Protein AF-0000000085279278 (afdb_homodimer)

Sequence (896 aa):
MSGCSVLARWGGAQLLAFLPQTCQWCPRLRLLPPGGHGPPLLTLLRHLYCGRRSYCITGSVQCDPLLLSPLLVQDRYCYCTMATFTDKDKYTPPADLPTKYAPDEVHRYMVDCMLAVGTPRPQATDLADVLVAADTRGHYSHGLNRLEMYVNDVKQKVCDGSAFPTIIKESVSTALVNGNNGLGPVVGNFCINLAIKKAKETGIGWVCARGSNHYGIAGWYAMKATKEGLMGMSFTNTSPLVAPTRAKKAALGTNPISLSAPAKNGDSFVLDMATCVVAVGKIEVERRKENPIPEGWALDKNGQPTTNATEGMEGALMPLGGTELYSGYKGYGLGMLVEVFCGIMSGGQYGPHIRRWMQTDREADLGQCFVAIDPSFFAPGFEDRMSDMMDYCRGMEPADPDKPVLAPGDPERFHVEKVKLEGGITYHINQITDSWKLAQVLGVQPMKMSGCSVLARWGGAQLLAFLPQTCQWCPRLRLLPPGGHGPPLLTLLRHLYCGRRSYCITGSVQCDPLLLSPLLVQDRYCYCTMATFTDKDKYTPPADLPTKYAPDEVHRYMVDCMLAVGTPRPQATDLADVLVAADTRGHYSHGLNRLEMYVNDVKQKVCDGSAFPTIIKESVSTALVNGNNGLGPVVGNFCINLAIKKAKETGIGWVCARGSNHYGIAGWYAMKATKEGLMGMSFTNTSPLVAPTRAKKAALGTNPISLSAPAKNGDSFVLDMATCVVAVGKIEVERRKENPIPEGWALDKNGQPTTNATEGMEGALMPLGGTELYSGYKGYGLGMLVEVFCGIMSGGQYGPHIRRWMQTDREADLGQCFVAIDPSFFAPGFEDRMSDMMDYCRGMEPADPDKPVLAPGDPERFHVEKVKLEGGITYHINQITDSWKLAQVLGVQPMK

Nearest PDB structures (foldseek):
  4h8a-assembly1_A  TM=9.515E-01  e=1.319E-35  Escherichia coli
  1z2i-assembly1_B  TM=9.511E-01  e=3.893E-34  Agrobacterium tumefaciens
  1xrh-assembly1_B  TM=9.395E-01  e=1.017E-34  Escherichia coli
  4fju-assembly1_B  TM=9.585E-01  e=7.206E-33  Escherichia coli str. K-12 substr. DH10B
  1wtj-assembly1_A  TM=9.157E-01  e=3.734E-28  Pseudomonas syringae pv. tomato

InterPro domains:
  IPR003767 Malate/L-lactate dehydrogenase-like [PF02615] (103-429)
  IPR003767 Malate/L-lactate dehydrogenase-like [PTHR11091] (103-448)
  IPR036111 Malate/L-sulfolactate/L-lactate dehydrogenase-like superfamily [SSF89733] (101-446)
  IPR043143 Malate/L-sulfolactate/L-lactate dehydrogenase-like, NADPH binding domain [G3DSA:3.30.1370.60] (165-407)
  IPR043144 Malate/L-sulfolactate/L-lactate dehydrogenase-like, alpha-helical domain [G3DSA:1.10.1530.10] (100-159)

Foldseek 3Di:
DDDDDDDDDDDDDDDDPDDDDDPDDPDDDDDDDPPDDDDDDDDDDPDDDDDDPPDPPDPDDCPPPDDPDPDDPPVQPPPCPVPPVPPLVVDDDDPDDAQWAFLVLQLVLQLQLQVLLPADNVLSNLQSVQQSLCLLLPNPVQHLVCSVVVSVCCNVPLAPNHFAKDWDDDDLAETFIERLRHEQSRVLQVFLVVQLNSCVVPFKHKYKYWNYDDRGFQQVSQVVLVVVQWKKKKWWWAAWFEDAAPGLATFTGLIWIWIWHAAPPRDIFIDIGGQFQDDLVVLVVCVVVQHFQDFQQAAANRRHTGRGSVRRNSGHGFGPLGHVVSPSNVSSVVRVVRQCSWCVVNVFDGTNRADHPSDSPHHRGMMMMMMIGNCVVDDPPPNVVVVVVQVVQQPDDDPDPVDTGHGHPVSSVVSSVVQVVVSGRGHDVVSLSVQVSSCVVSVHDRRD/DDDPDPDPCPDDDDDPPVDDDDDDDPDDDPDDDDDDDDDDDDDDDDDPPPDDDPDPPDPDDPPDPPDPDPDDPPVQPPPCPVVPVPPLVVDDDDPDDAQWAFLVLQLVLQLQLQVLLPADNVLSNLQSVQQSLCLLLPNPVQHLVCSVVVSVCCNVPLAPNHFAKDWDDDDLAETFIERLRYEQSRVLQVFLVVQLNSCVVPFKHKYKYWNYDDRGFQQVSQVVLVVVQWKKKKWWWAAWFECAAPGLATFTGLIWIWIWHAAPPRDIFIDIGGQFQDDLVVLVVCVVVQHFQDFQQAAANRNHTGRGSVRRNSGHGFGPLGHVVSPSNVSSVVRVVRQCSWCVVNVFDGTNRADHPSDSPHHRGMMMMMMIGNCVVDDPPPNVVVVVVQVVQQPDDDPDNVDTGHGHPVSSVVSSVVQVVVNGRGHDVVSLSSQCSSCVVSVHDRRD

Solvent-accessible surface area (backbone atoms only — not comparable to full-atom values): 47245 Å² total; per-residue (Å²): 142,93,95,83,97,81,96,82,84,87,87,92,83,94,77,89,78,82,83,84,80,80,86,75,88,76,79,78,90,92,84,86,90,84,83,70,87,79,93,94,82,98,90,81,90,81,88,86,87,87,73,89,80,78,82,75,82,65,85,76,83,77,76,77,85,71,87,74,72,88,69,83,78,70,79,70,77,64,80,63,72,69,71,59,86,52,80,39,76,80,54,80,72,74,90,81,67,77,45,62,33,37,64,68,45,53,34,50,36,47,27,47,53,30,42,65,58,65,20,45,64,72,48,21,44,40,42,22,53,49,21,49,48,25,42,42,37,63,39,48,82,39,7,77,73,40,46,64,59,56,46,47,34,32,65,71,61,49,26,38,46,70,44,66,58,43,78,77,37,74,51,73,30,29,30,22,32,38,13,59,33,8,46,11,32,48,36,47,53,54,38,36,53,50,6,40,57,19,6,76,72,38,31,36,8,43,23,23,26,11,26,23,42,83,48,65,56,49,42,61,51,3,42,56,27,22,76,71,65,16,28,9,28,19,35,33,39,45,37,42,42,20,20,45,55,47,27,26,51,48,32,30,23,54,18,33,49,17,42,15,34,46,26,53,94,84,42,52,45,34,36,65,39,57,25,29,33,57,59,71,67,60,45,49,55,32,37,75,68,69,36,72,42,62,76,36,41,18,15,18,75,67,30,41,76,32,38,45,27,65,45,26,70,66,33,12,31,21,16,22,19,26,49,71,91,41,32,5,53,54,16,30,40,47,27,48,49,25,31,47,54,2,4,36,38,30,58,26,35,42,38,70,69,21,49,51,78,89,54,71,89,53,65,50,24,26,5,23,26,21,34,17,34,31,56,81,56,42,27,77,62,40,32,58,47,44,38,49,54,43,50,50,47,43,65,43,61,34,45,45,84,89,42,71,20,67,44,54,39,45,71,32,51,52,31,38,52,48,26,61,75,68,58,23,48,76,52,58,64,68,60,47,48,50,48,42,28,50,18,60,67,59,70,43,74,51,77,112,129,92,81,88,87,75,86,70,84,77,76,84,88,75,85,70,79,69,80,83,86,80,94,85,71,92,77,72,90,74,81,86,87,93,90,87,86,85,88,85,96,87,87,80,96,81,75,94,76,89,71,90,76,76,83,70,82,59,90,77,85,76,80,79,84,73,86,73,73,87,66,85,77,69,77,69,77,63,80,63,71,68,71,60,85,51,79,39,76,81,54,78,73,74,91,81,68,75,43,63,34,37,64,68,44,53,32,49,35,47,27,48,56,30,40,63,58,65,20,44,63,71,49,20,44,41,42,22,53,48,21,48,49,25,41,42,35,63,39,48,82,39,7,77,73,40,48,64,58,56,46,48,33,32,66,70,60,48,26,37,46,69,44,66,59,43,78,76,37,72,53,74,31,29,30,22,32,38,14,61,34,9,47,12,32,48,36,48,53,54,38,34,53,49,7,40,57,19,6,77,72,37,31,35,8,45,24,24,25,11,25,23,42,82,50,65,56,48,41,60,52,4,42,57,27,22,75,72,64,15,28,9,28,19,36,33,41,45,36,43,42,19,19,44,53,48,27,26,50,48,30,29,21,54,17,33,50,16,43,15,33,44,27,53,94,84,41,54,44,34,36,66,38,58,26,28,33,57,58,69,66,61,45,49,53,32,37,75,67,68,37,72,41,62,77,34,39,17,16,19,74,68,31,40,75,30,39,46,29,65,44,25,69,65,32,12,32,22,16,22,19,26,49,68,91,41,32,5,53,56,16,30,41,47,28,48,50,26,30,46,54,3,5,36,39,31,57,26,36,41,37,71,70,21,48,52,77,90,54,70,89,53,64,51,26,27,6,22,27,20,34,16,34,33,55,80,58,42,27,78,63,38,32,58,45,44,37,49,54,44,50,51,48,44,65,43,61,33,44,45,85,91,41,70,19,67,44,54,40,44,72,32,52,53,32,38,52,48,27,61,76,70,61,23,48,77,51,58,64,67,60,47,48,51,48,42,27,49,18,60,66,60,71,43,75,52,79,116

pLDDT: mean 82.07, std 30.09, range [14.78, 98.94]

Structure (mmCIF, N/CA/C/O backbone):
data_AF-0000000085279278-model_v1
#
loop_
_entity.id
_entity.type
_entity.pdbx_description
1 polymer 'Malate dehydrogenase'
#
loop_
_atom_site.group_PDB
_atom_site.id
_atom_site.type_symbol
_atom_site.label_atom_id
_atom_site.label_alt_id
_atom_site.label_comp_id
_atom_site.label_asym_id
_atom_site.label_entity_id
_atom_site.label_seq_id
_atom_site.pdbx_PDB_ins_code
_atom_site.Cartn_x
_atom_site.Cartn_y
_atom_site.Cartn_z
_atom_site.occupancy
_atom_site.B_iso_or_equiv
_atom_site.auth_seq_id
_atom_site.auth_comp_id
_atom_site.auth_asym_id
_atom_site.auth_atom_id
_atom_site.pdbx_PDB_model_num
ATOM 1 N N . MET A 1 1 ? 38.156 -72.312 -36.312 1 15.22 1 MET A N 1
ATOM 2 C CA . MET A 1 1 ? 38.844 -71.25 -37.062 1 15.22 1 MET A CA 1
ATOM 3 C C . MET A 1 1 ? 37.875 -70.188 -37.531 1 15.22 1 MET A C 1
ATOM 5 O O . MET A 1 1 ? 36.656 -70.312 -37.375 1 15.22 1 MET A O 1
ATOM 9 N N . SER A 1 2 ? 37.656 -69.625 -38.906 1 15.3 2 SER A N 1
ATOM 10 C CA . SER A 1 2 ? 37.969 -68.312 -39.531 1 15.3 2 SER A CA 1
ATOM 11 C C . SER A 1 2 ? 36.719 -67.438 -39.594 1 15.3 2 SER A C 1
ATOM 13 O O . SER A 1 2 ? 36.688 -66.375 -38.906 1 15.3 2 SER A O 1
ATOM 15 N N . GLY A 1 3 ? 36.188 -66.812 -40.938 1 15.59 3 GLY A N 1
ATOM 16 C CA . GLY A 1 3 ? 36.125 -65.625 -41.75 1 15.59 3 GLY A CA 1
ATOM 17 C C . GLY A 1 3 ? 34.75 -64.938 -41.719 1 15.59 3 GLY A C 1
ATOM 18 O O . GLY A 1 3 ? 33.75 -65.625 -41.469 1 15.59 3 GLY A O 1
ATOM 19 N N . CYS A 1 4 ? 34.344 -63.344 -41.969 1 15.73 4 CYS A N 1
ATOM 20 C CA . CYS A 1 4 ? 33.812 -61.969 -41.969 1 15.73 4 CYS A CA 1
ATOM 21 C C . CYS A 1 4 ? 32.875 -61.781 -43.156 1 15.73 4 CYS A C 1
ATOM 23 O O . CYS A 1 4 ? 32.406 -60.656 -43.406 1 15.73 4 CYS A O 1
ATOM 25 N N . SER A 1 5 ? 32.5 -62.406 -44.156 1 14.78 5 SER A N 1
ATOM 26 C CA . SER A 1 5 ? 32.094 -61.812 -45.438 1 14.78 5 SER A CA 1
ATOM 27 C C . SER A 1 5 ? 30.734 -61.156 -45.312 1 14.78 5 SER A C 1
ATOM 29 O O . SER A 1 5 ? 29.781 -61.75 -44.812 1 14.78 5 SER A O 1
ATOM 31 N N . VAL A 1 6 ? 30.297 -59.5 -45.625 1 16.3 6 VAL A N 1
ATOM 32 C CA . VAL A 1 6 ? 29.734 -58.156 -45.719 1 16.3 6 VAL A CA 1
ATOM 33 C C . VAL A 1 6 ? 28.797 -58.062 -46.906 1 16.3 6 VAL A C 1
ATOM 35 O O . VAL A 1 6 ? 28.688 -57 -47.562 1 16.3 6 VAL A O 1
ATOM 38 N N . LEU A 1 7 ? 27.953 -58.875 -47.344 1 14.91 7 LEU A N 1
ATOM 39 C CA . LEU A 1 7 ? 27.375 -58.844 -48.688 1 14.91 7 LEU A CA 1
ATOM 40 C C . LEU A 1 7 ? 26.266 -57.781 -48.781 1 14.91 7 LEU A C 1
ATOM 42 O O . LEU A 1 7 ? 25.281 -57.875 -48.031 1 14.91 7 LEU A O 1
ATOM 46 N N . ALA A 1 8 ? 26.141 -56.406 -49.594 1 16.77 8 ALA A N 1
ATOM 47 C CA . ALA A 1 8 ? 25.812 -55.062 -50 1 16.77 8 ALA A CA 1
ATOM 48 C C . ALA A 1 8 ? 24.5 -55 -50.781 1 16.77 8 ALA A C 1
ATOM 50 O O . ALA A 1 8 ? 23.656 -54.125 -50.562 1 16.77 8 ALA A O 1
ATOM 51 N N . ARG A 1 9 ? 24.078 -55.531 -51.969 1 16.08 9 ARG A N 1
ATOM 52 C CA . ARG A 1 9 ? 23.969 -54.844 -53.25 1 16.08 9 ARG A CA 1
ATOM 53 C C . ARG A 1 9 ? 22.547 -54.375 -53.5 1 16.08 9 ARG A C 1
ATOM 55 O O . ARG A 1 9 ? 22.328 -53.188 -53.812 1 16.08 9 ARG A O 1
ATOM 62 N N . TRP A 1 10 ? 21.5 -54.969 -54.344 1 15.8 10 TRP A N 1
ATOM 63 C CA . TRP A 1 10 ? 21.219 -54.531 -55.719 1 15.8 10 TRP A CA 1
ATOM 64 C C . TRP A 1 10 ? 19.922 -53.75 -55.781 1 15.8 10 TRP A C 1
ATOM 66 O O . TRP A 1 10 ? 19.891 -52.625 -56.312 1 15.8 10 TRP A O 1
ATOM 76 N N . GLY A 1 11 ? 18.547 -54.188 -56.219 1 16.31 11 GLY A N 1
ATOM 77 C CA . GLY A 1 11 ? 18.016 -53.938 -57.562 1 16.31 11 GLY A CA 1
ATOM 78 C C . GLY A 1 11 ? 16.906 -52.906 -57.562 1 16.31 11 GLY A C 1
ATOM 79 O O . GLY A 1 11 ? 16.469 -52.438 -56.5 1 16.31 11 GLY A O 1
ATOM 80 N N . GLY A 1 12 ? 15.594 -53.125 -58.156 1 17.22 12 GLY A N 1
ATOM 81 C CA . GLY A 1 12 ? 14.914 -52.531 -59.312 1 17.22 12 GLY A CA 1
ATOM 82 C C . GLY A 1 12 ? 13.883 -51.5 -58.938 1 17.22 12 GLY A C 1
ATOM 83 O O . GLY A 1 12 ? 13.469 -51.406 -57.75 1 17.22 12 GLY A O 1
ATOM 84 N N . ALA A 1 13 ? 13.039 -50.719 -59.906 1 16.92 13 ALA A N 1
ATOM 85 C CA . ALA A 1 13 ? 12.711 -49.438 -60.531 1 16.92 13 ALA A CA 1
ATOM 86 C C . ALA A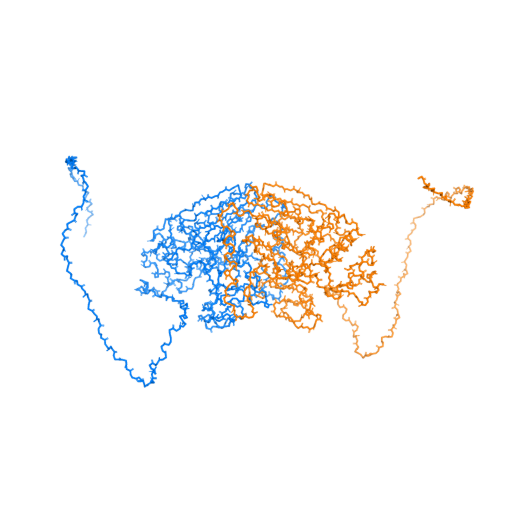 1 13 ? 11.281 -49 -60.219 1 16.92 13 ALA A C 1
ATOM 88 O O . ALA A 1 13 ? 11.031 -47.844 -59.875 1 16.92 13 ALA A O 1
ATOM 89 N N . GLN A 1 14 ? 10.039 -49.719 -60.406 1 17.38 14 GLN A N 1
ATOM 90 C CA . GLN A 1 14 ? 9.102 -49.188 -61.406 1 17.38 14 GLN A CA 1
ATOM 91 C C . GLN A 1 14 ? 8.133 -48.219 -60.75 1 17.38 14 GLN A C 1
ATOM 93 O O . GLN A 1 14 ? 7.52 -48.5 -59.719 1 17.38 14 GLN A O 1
ATOM 98 N N . LEU A 1 15 ? 7.898 -46.844 -61.219 1 17.5 15 LEU A N 1
ATOM 99 C CA . LEU A 1 15 ? 7.48 -45.469 -60.906 1 17.5 15 LEU A CA 1
ATOM 100 C C . LEU A 1 15 ? 5.98 -45.312 -61.125 1 17.5 15 LEU A C 1
ATOM 102 O O . LEU A 1 15 ? 5.406 -44.281 -60.75 1 17.5 15 LEU A O 1
ATOM 106 N N . LEU A 1 16 ? 5.051 -46.156 -61.688 1 17.95 16 LEU A N 1
ATOM 107 C CA . LEU A 1 16 ? 4.145 -45.5 -62.625 1 17.95 16 LEU A CA 1
ATOM 108 C C . LEU A 1 16 ? 3.098 -44.688 -61.906 1 17.95 16 LEU A C 1
ATOM 110 O O . LEU A 1 16 ? 2.514 -45.125 -60.906 1 17.95 16 LEU A O 1
ATOM 114 N N . ALA A 1 17 ? 2.744 -43.312 -62.312 1 19.08 17 ALA A N 1
ATOM 115 C CA . ALA A 1 17 ? 2.234 -41.969 -61.969 1 19.08 17 ALA A CA 1
ATOM 116 C C . ALA A 1 17 ? 0.721 -41.906 -62.156 1 19.08 17 ALA A C 1
ATOM 118 O O . ALA A 1 17 ? 0.114 -40.844 -61.969 1 19.08 17 ALA A O 1
ATOM 119 N N . PHE A 1 18 ? -0.085 -43 -62.281 1 18.69 18 PHE A N 1
ATOM 120 C CA . PHE A 1 18 ? -1.251 -42.812 -63.156 1 18.69 18 PHE A CA 1
ATOM 121 C C . PHE A 1 18 ? -2.213 -41.812 -62.531 1 18.69 18 PHE A C 1
ATOM 123 O O . PHE A 1 18 ? -2.332 -41.719 -61.312 1 18.69 18 PHE A O 1
ATOM 130 N N . LEU A 1 19 ? -2.916 -41.062 -63.406 1 18.25 19 LEU A N 1
ATOM 131 C CA . LEU A 1 19 ? -3.535 -39.75 -63.594 1 18.25 19 LEU A CA 1
ATOM 132 C C . LEU A 1 19 ? -4.773 -39.594 -62.719 1 18.25 19 LEU A C 1
ATOM 134 O O . LEU A 1 19 ? -5.324 -40.594 -62.25 1 18.25 19 LEU A O 1
ATOM 138 N N . PRO A 1 20 ? -5.582 -38.438 -63 1 19.28 20 PRO A N 1
ATOM 139 C CA . PRO A 1 20 ? -6.238 -37.219 -62.469 1 19.28 20 PRO A CA 1
ATOM 140 C C . PRO A 1 20 ? -7.758 -37.344 -62.438 1 19.28 20 PRO A C 1
ATOM 142 O O . PRO A 1 20 ? -8.453 -36.406 -62.062 1 19.28 20 PRO A O 1
ATOM 145 N N . GLN A 1 21 ? -8.336 -38.562 -62.688 1 17.38 21 GLN A N 1
ATOM 146 C CA . GLN A 1 21 ? -9.594 -38.562 -63.406 1 17.38 21 GLN A CA 1
ATOM 147 C C . GLN A 1 21 ? -10.672 -37.781 -62.656 1 17.38 21 GLN A C 1
ATOM 149 O O . GLN A 1 21 ? -10.625 -37.688 -61.438 1 17.38 21 GLN A O 1
ATOM 154 N N . THR A 1 22 ? -11.805 -37.438 -63.344 1 18.39 22 THR A N 1
ATOM 155 C CA . THR A 1 22 ? -12.859 -36.5 -63.719 1 18.39 22 THR A CA 1
ATOM 156 C C . THR A 1 22 ? -14.023 -36.594 -62.719 1 18.39 22 THR A C 1
ATOM 158 O O . THR A 1 22 ? -14.648 -37.656 -62.594 1 18.39 22 THR A O 1
ATOM 161 N N . CYS A 1 23 ? -13.898 -35.969 -61.5 1 17.86 23 CYS A N 1
ATOM 162 C CA . CYS A 1 23 ? -14.977 -35.875 -60.531 1 17.86 23 CYS A CA 1
ATOM 163 C C . CYS A 1 23 ? -16.25 -35.312 -61.156 1 17.86 23 CYS A C 1
ATOM 165 O O . CYS A 1 23 ? -16.234 -34.188 -61.656 1 17.86 23 CYS A O 1
ATOM 167 N N . GLN A 1 24 ? -17.031 -36.188 -61.75 1 17.11 24 GLN A N 1
ATOM 168 C CA . GLN A 1 24 ? -18.297 -36.125 -62.5 1 17.11 24 GLN A CA 1
ATOM 169 C C . GLN A 1 24 ? -19.219 -35.062 -61.906 1 17.11 24 GLN A C 1
ATOM 171 O O . GLN A 1 24 ? -19.078 -34.656 -60.75 1 17.11 24 GLN A O 1
ATOM 176 N N . TRP A 1 25 ? -20.328 -34.875 -62.531 1 18.11 25 TRP A N 1
ATOM 177 C CA . TRP A 1 25 ? -21.328 -33.906 -63.031 1 18.11 25 TRP A CA 1
ATOM 178 C C . TRP A 1 25 ? -22.219 -33.406 -61.906 1 18.11 25 TRP A C 1
ATOM 180 O O . TRP A 1 25 ? -22.672 -34.188 -61.062 1 18.11 25 TRP A O 1
ATOM 190 N N . CYS A 1 26 ? -22.156 -32 -61.562 1 17.66 26 CYS A N 1
ATOM 191 C CA . CYS A 1 26 ? -22.547 -30.875 -60.75 1 17.66 26 CYS A CA 1
ATOM 192 C C . CYS A 1 26 ? -24.047 -30.625 -60.844 1 17.66 26 CYS A C 1
ATOM 194 O O . CYS A 1 26 ? -24.547 -29.609 -60.375 1 17.66 26 CYS A O 1
ATOM 196 N N . PRO A 1 27 ? -24.766 -31.359 -61.75 1 18.34 27 PRO A N 1
ATOM 197 C CA . PRO A 1 27 ? -25.703 -30.391 -62.281 1 18.34 27 PRO A CA 1
ATOM 198 C C . PRO A 1 27 ? -26.531 -29.672 -61.219 1 18.34 27 PRO A C 1
ATOM 200 O O . PRO A 1 27 ? -26.484 -30.078 -60.031 1 18.34 27 PRO A O 1
ATOM 203 N N . ARG A 1 28 ? -27.891 -29.375 -61.5 1 19.12 28 ARG A N 1
ATOM 204 C CA . ARG A 1 28 ? -28.891 -28.328 -61.688 1 19.12 28 ARG A CA 1
ATOM 205 C C . ARG A 1 28 ? -29.828 -28.234 -60.5 1 19.12 28 ARG A C 1
ATOM 207 O O . ARG A 1 28 ? -30.656 -27.328 -60.406 1 19.12 28 ARG A O 1
ATOM 214 N N . LEU A 1 29 ? -30 -29.312 -59.625 1 17.81 29 LEU A N 1
ATOM 215 C CA . LEU A 1 29 ? -31.359 -29.328 -59.156 1 17.81 29 LEU A CA 1
ATOM 216 C C . LEU A 1 29 ? -31.688 -28.062 -58.375 1 17.81 29 LEU A C 1
ATOM 218 O O . LEU A 1 29 ? -30.875 -27.578 -57.594 1 17.81 29 LEU A O 1
ATOM 222 N N . ARG A 1 30 ? -33 -27.438 -58.656 1 19.5 30 ARG A N 1
ATOM 223 C CA . ARG A 1 30 ? -34.062 -26.453 -58.5 1 19.5 30 ARG A CA 1
ATOM 224 C C . ARG A 1 30 ? -34.438 -26.266 -57.031 1 19.5 30 ARG A C 1
ATOM 226 O O . ARG A 1 30 ? -34.219 -27.172 -56.219 1 19.5 30 ARG A O 1
ATOM 233 N N . LEU A 1 31 ? -35.344 -25.125 -56.5 1 21.8 31 LEU A N 1
ATOM 234 C CA . LEU A 1 31 ? -35.75 -23.891 -55.844 1 21.8 31 LEU A CA 1
ATOM 235 C C . LEU A 1 31 ? -36.812 -24.172 -54.75 1 21.8 31 LEU A C 1
ATOM 237 O O . LEU A 1 31 ? -36.719 -23.609 -53.656 1 21.8 31 LEU A O 1
ATOM 241 N N . LEU A 1 32 ? -38.188 -24.578 -55.031 1 23.88 32 LEU A N 1
ATOM 242 C CA . LEU A 1 32 ? -39.281 -23.844 -54.406 1 23.88 32 LEU A CA 1
ATOM 243 C C . LEU A 1 32 ? -39.406 -24.234 -52.938 1 23.88 32 LEU A C 1
ATOM 245 O O . LEU A 1 32 ? -38.938 -25.297 -52.531 1 23.88 32 LEU A O 1
ATOM 249 N N . PRO A 1 33 ? -40.562 -23.453 -52.156 1 25.31 33 PRO A N 1
ATOM 250 C CA . PRO A 1 33 ? -41 -23.203 -50.781 1 25.31 33 PRO A CA 1
ATOM 251 C C . PRO A 1 33 ? -41.562 -24.453 -50.094 1 25.31 33 PRO A C 1
ATOM 253 O O . PRO A 1 33 ? -42.469 -25.078 -50.625 1 25.31 33 PRO A O 1
ATOM 256 N N . PRO A 1 34 ? -40.875 -25.203 -49.375 1 20.88 34 PRO A N 1
ATOM 257 C CA . PRO A 1 34 ? -41.156 -26.453 -48.656 1 20.88 34 PRO A CA 1
ATOM 258 C C . PRO A 1 34 ? -42.188 -26.312 -47.562 1 20.88 34 PRO A C 1
ATOM 260 O O . PRO A 1 34 ? -41.906 -25.641 -46.531 1 20.88 34 PRO A O 1
ATOM 263 N N . GLY A 1 35 ? -43.469 -25.938 -47.656 1 24.36 35 GLY A N 1
ATOM 264 C CA . GLY A 1 35 ? -44.625 -26.047 -46.781 1 24.36 35 GLY A CA 1
ATOM 265 C C . GLY A 1 35 ? -44.656 -27.359 -46.031 1 24.36 35 GLY A C 1
ATOM 266 O O . GLY A 1 35 ? -45.406 -27.484 -45.031 1 24.36 35 GLY A O 1
ATOM 267 N N . GLY A 1 36 ? -44.562 -28.484 -46.688 1 18.44 36 GLY A N 1
ATOM 268 C CA . GLY A 1 36 ? -45.312 -29.734 -46.594 1 18.44 36 GLY A CA 1
ATOM 269 C C . GLY A 1 36 ? -44.875 -30.594 -45.438 1 18.44 36 GLY A C 1
ATOM 270 O O . GLY A 1 36 ? -45.312 -31.734 -45.312 1 18.44 36 GLY A O 1
ATOM 271 N N . HIS A 1 37 ? -43.812 -30.375 -44.781 1 18.89 37 HIS A N 1
ATOM 272 C CA . HIS A 1 37 ? -43.156 -31.641 -44.438 1 18.89 37 HIS A CA 1
ATOM 273 C C . HIS A 1 37 ? -44.031 -32.438 -43.469 1 18.89 37 HIS A C 1
ATOM 275 O O . HIS A 1 37 ? -44.719 -31.875 -42.625 1 18.89 37 HIS A O 1
ATOM 281 N N . GLY A 1 38 ? -43.906 -33.875 -43.531 1 18.45 38 GLY A N 1
ATOM 282 C CA . GLY A 1 38 ? -44.406 -35.25 -43.562 1 18.45 38 GLY A CA 1
ATOM 283 C C . GLY A 1 38 ? -44.531 -35.875 -42.156 1 18.45 38 GLY A C 1
ATOM 284 O O . GLY A 1 38 ? -44.094 -35.25 -41.188 1 18.45 38 GLY A O 1
ATOM 285 N N . PRO A 1 39 ? -44.031 -37.219 -42.125 1 19.39 39 PRO A N 1
ATOM 286 C CA . PRO A 1 39 ? -44.75 -38.375 -41.594 1 19.39 39 PRO A CA 1
ATOM 287 C C . PRO A 1 39 ? -44.625 -38.469 -40.062 1 19.39 39 PRO A C 1
ATOM 289 O O . PRO A 1 39 ? -43.812 -37.719 -39.469 1 19.39 39 PRO A O 1
ATOM 292 N N . PRO A 1 40 ? -44.375 -39.844 -39.438 1 18.88 40 PRO A N 1
ATOM 293 C CA . PRO A 1 40 ? -45 -40.844 -38.594 1 18.88 40 PRO A CA 1
ATOM 294 C C . PRO A 1 40 ? -44.438 -40.875 -37.188 1 18.88 40 PRO A C 1
ATOM 296 O O . PRO A 1 40 ? -45.188 -40.719 -36.219 1 18.88 40 PRO A O 1
ATOM 299 N N . LEU A 1 41 ? -43.375 -42.031 -36.688 1 17.62 41 LEU A N 1
ATOM 300 C CA . LEU A 1 41 ? -43.469 -43.281 -35.906 1 17.62 41 LEU A CA 1
ATOM 301 C C . LEU A 1 41 ? -42.719 -43.156 -34.594 1 17.62 41 LEU A C 1
ATOM 303 O O . LEU A 1 41 ? -43.188 -43.625 -33.562 1 17.62 41 LEU A O 1
ATOM 307 N N . LEU A 1 42 ? -41.312 -42.906 -34.344 1 16.89 42 LEU A N 1
ATOM 308 C CA . LEU A 1 42 ? -40.656 -43.938 -33.531 1 16.89 42 LEU A CA 1
ATOM 309 C C . LEU A 1 42 ? -41.031 -43.781 -32.062 1 16.89 42 LEU A C 1
ATOM 311 O O . LEU A 1 42 ? -41.25 -42.688 -31.562 1 16.89 42 LEU A O 1
ATOM 315 N N . THR A 1 43 ? -40.812 -45 -31.078 1 17.69 43 THR A N 1
ATOM 316 C CA . THR A 1 43 ? -41.094 -46 -30.062 1 17.69 43 THR A CA 1
ATOM 317 C C . THR A 1 43 ? -40.5 -45.625 -28.719 1 17.69 43 THR A C 1
ATOM 319 O O . THR A 1 43 ? -41.219 -45.625 -27.703 1 17.69 43 THR A O 1
ATOM 322 N N . LEU A 1 44 ? -39.188 -46.25 -28.156 1 16.73 44 LEU A N 1
ATOM 323 C CA . LEU A 1 44 ? -39.031 -47.312 -27.156 1 16.73 44 LEU A CA 1
ATOM 324 C C . LEU A 1 44 ? -38.562 -46.719 -25.828 1 16.73 44 LEU A C 1
ATOM 326 O O . LEU A 1 44 ? -39.156 -47 -24.781 1 16.73 44 LEU A O 1
ATOM 330 N N . LEU A 1 45 ? -37.219 -46.656 -25.297 1 16.56 45 LEU A N 1
ATOM 331 C CA . LEU A 1 45 ? -36.75 -47.438 -24.156 1 16.56 45 LEU A CA 1
ATOM 332 C C . LEU A 1 45 ? -36.719 -46.594 -22.891 1 16.56 45 LEU A C 1
ATOM 334 O O . LEU A 1 45 ? -35.938 -45.656 -22.781 1 16.56 45 LEU A O 1
ATOM 338 N N . ARG A 1 46 ? -37.844 -46.25 -22.203 1 19.48 46 ARG A N 1
ATOM 339 C CA . ARG A 1 46 ? -38.094 -45.688 -20.875 1 19.48 46 ARG A CA 1
ATOM 340 C C . ARG A 1 46 ? -37.406 -46.469 -19.781 1 19.48 46 ARG A C 1
ATOM 342 O O . ARG A 1 46 ? -37.812 -47.594 -19.469 1 19.48 46 ARG A O 1
ATOM 349 N N . HIS A 1 47 ? -35.938 -46.531 -19.547 1 18.17 47 HIS A N 1
ATOM 350 C CA . HIS A 1 47 ? -35.219 -47.312 -18.562 1 18.17 47 HIS A CA 1
ATOM 351 C C . HIS A 1 47 ? -35.844 -47.156 -17.188 1 18.17 47 HIS A C 1
ATOM 353 O O . HIS A 1 47 ? -36.438 -46.125 -16.875 1 18.17 47 HIS A O 1
ATOM 359 N N . LEU A 1 48 ? -35.812 -48.281 -16.156 1 18.48 48 LEU A N 1
ATOM 360 C CA . LEU A 1 48 ? -36.156 -49.062 -14.977 1 18.48 48 LEU A CA 1
ATOM 361 C C . LEU A 1 48 ? -35.562 -48.469 -13.711 1 18.48 48 LEU A C 1
ATOM 363 O O . LEU A 1 48 ? -34.375 -48.125 -13.688 1 18.48 48 LEU A O 1
ATOM 367 N N . TYR A 1 49 ? -36.406 -47.938 -12.727 1 18.98 49 TYR A N 1
ATOM 368 C CA . TYR A 1 49 ? -36.5 -47.5 -11.344 1 18.98 49 TYR A CA 1
ATOM 369 C C . TYR A 1 49 ? -35.875 -48.531 -10.398 1 18.98 49 TYR A C 1
ATOM 371 O O . TYR A 1 49 ? -36.375 -49.656 -10.281 1 18.98 49 TYR A O 1
ATOM 379 N N . CYS A 1 50 ? -34.5 -48.5 -10.133 1 17.69 50 CYS A N 1
ATOM 380 C CA . CYS A 1 50 ? -33.656 -49.344 -9.297 1 17.69 50 CYS A CA 1
ATOM 381 C C . CYS A 1 50 ? -34.125 -49.312 -7.848 1 17.69 50 CYS A C 1
ATOM 383 O O . CYS A 1 50 ? -34.219 -48.25 -7.234 1 17.69 50 CYS A O 1
ATOM 385 N N . GLY A 1 51 ? -34.969 -50.25 -7.234 1 18.27 51 GLY A N 1
ATOM 386 C CA . GLY A 1 51 ? -35.562 -50.625 -5.969 1 18.27 51 GLY A CA 1
ATOM 387 C C . GLY A 1 51 ? -34.562 -50.906 -4.871 1 18.27 51 GLY A C 1
ATOM 388 O O . GLY A 1 51 ? -34.938 -51.125 -3.719 1 18.27 51 GLY A O 1
ATOM 389 N N . ARG A 1 52 ? -33.281 -51.344 -4.941 1 18.03 52 ARG A N 1
ATOM 390 C CA . ARG A 1 52 ? -32.906 -52.312 -3.91 1 18.03 52 ARG A CA 1
ATOM 391 C C . ARG A 1 52 ? -32.625 -51.594 -2.588 1 18.03 52 ARG A C 1
ATOM 393 O O . ARG A 1 52 ? -31.906 -50.594 -2.555 1 18.03 52 ARG A O 1
ATOM 400 N N . ARG A 1 53 ? -33.406 -51.906 -1.355 1 21.22 53 ARG A N 1
ATOM 401 C CA . ARG A 1 53 ? -33.594 -51.688 0.074 1 21.22 53 ARG A CA 1
ATOM 402 C C . ARG A 1 53 ? -32.375 -52.125 0.87 1 21.22 53 ARG A C 1
ATOM 404 O O . ARG A 1 53 ? -32.156 -53.312 1.115 1 21.22 53 ARG A O 1
ATOM 411 N N . SER A 1 54 ? -31.172 -51.688 0.576 1 19.73 54 SER A N 1
ATOM 412 C CA . SER A 1 54 ? -30.125 -52.281 1.409 1 19.73 54 SER A CA 1
ATOM 413 C C . SER A 1 54 ? -30.359 -51.969 2.885 1 19.73 54 SER A C 1
ATOM 415 O O . SER A 1 54 ? -30.875 -50.906 3.227 1 19.73 54 SER A O 1
ATOM 417 N N . TYR A 1 55 ? -30.391 -52.938 3.812 1 19.77 55 TYR A N 1
ATOM 418 C CA . TYR A 1 55 ? -30.609 -53.188 5.234 1 19.77 55 TYR A CA 1
ATOM 419 C C . TYR A 1 55 ? -29.672 -52.344 6.086 1 19.77 55 TYR A C 1
ATOM 421 O O . TYR A 1 55 ? -28.453 -52.344 5.867 1 19.77 55 TYR A O 1
ATOM 429 N N . CYS A 1 56 ? -30.219 -51.094 6.535 1 20.09 56 CYS A N 1
ATOM 430 C CA . CYS A 1 56 ? -29.719 -50.219 7.582 1 20.09 56 CYS A CA 1
ATOM 431 C C . CYS A 1 56 ? -29.594 -50.969 8.906 1 20.09 56 CYS A C 1
ATOM 433 O O . CYS A 1 56 ? -30.578 -51.531 9.406 1 20.09 56 CYS A O 1
ATOM 435 N N . ILE A 1 57 ? -28.578 -51.719 9.141 1 22.22 57 ILE A N 1
ATOM 436 C CA . ILE A 1 57 ? -28.484 -52.344 10.453 1 22.22 57 ILE A CA 1
ATOM 437 C C . ILE A 1 57 ? -28.766 -51.312 11.539 1 22.22 57 ILE A C 1
ATOM 439 O O . ILE A 1 57 ? -28.328 -50.156 11.438 1 22.22 57 ILE A O 1
ATOM 443 N N . THR A 1 58 ? -29.641 -51.531 12.641 1 20.92 58 THR A N 1
ATOM 444 C CA . THR A 1 58 ? -30.516 -51.156 13.734 1 20.92 58 THR A CA 1
ATOM 445 C C . THR A 1 58 ? -29.719 -50.438 14.836 1 20.92 58 THR A C 1
ATOM 447 O O . THR A 1 58 ? -30.281 -50.094 15.875 1 20.92 58 THR A O 1
ATOM 450 N N . GLY A 1 59 ? -28.562 -49.844 15.055 1 24.77 59 GLY A N 1
ATOM 451 C CA . GLY A 1 59 ? -28.656 -49.5 16.453 1 24.77 59 GLY A CA 1
ATOM 452 C C . GLY A 1 59 ? -29.797 -48.562 16.766 1 24.77 59 GLY A C 1
ATOM 453 O O . GLY A 1 59 ? -30.344 -47.906 15.875 1 24.77 59 GLY A O 1
ATOM 454 N N . SER A 1 60 ? -30.672 -48.438 17.953 1 23.27 60 SER A N 1
ATOM 455 C CA . SER A 1 60 ? -32 -48.062 18.406 1 23.27 60 SER A CA 1
ATOM 456 C C . SER A 1 60 ? -32.25 -46.594 18.219 1 23.27 60 SER A C 1
ATOM 458 O O . SER A 1 60 ? -33.344 -46.094 18.5 1 23.27 60 SER A O 1
ATOM 460 N N . VAL A 1 61 ? -31.328 -45.531 18.266 1 24.77 61 VAL A N 1
ATOM 461 C CA . VAL A 1 61 ? -31.906 -44.25 18.688 1 24.77 61 VAL A CA 1
ATOM 462 C C . VAL A 1 61 ? -32.969 -43.844 17.672 1 24.77 61 VAL A C 1
ATOM 464 O O . VAL A 1 61 ? -32.781 -43.969 16.469 1 24.77 61 VAL A O 1
ATOM 467 N N . GLN A 1 62 ? -34.219 -43.719 18.031 1 21.12 62 GLN A N 1
ATOM 468 C CA . GLN A 1 62 ? -35.5 -43.344 17.422 1 21.12 62 GLN A CA 1
ATOM 469 C C . GLN A 1 62 ? -35.406 -42 16.719 1 21.12 62 GLN A C 1
ATOM 471 O O . GLN A 1 62 ? -35.125 -40.969 17.344 1 21.12 62 GLN A O 1
ATOM 476 N N . CYS A 1 63 ? -34.875 -41.906 15.477 1 21.59 63 CYS A N 1
ATOM 477 C CA . CYS A 1 63 ? -34.906 -40.719 14.656 1 21.59 63 CYS A CA 1
ATOM 478 C C . CYS A 1 63 ? -36.344 -40.25 14.438 1 21.59 63 CYS A C 1
ATOM 480 O O . CYS A 1 63 ? -37.156 -40.969 13.875 1 21.59 63 CYS A O 1
ATOM 482 N N . ASP A 1 64 ? -36.875 -39.469 15.516 1 21.95 64 ASP A N 1
ATOM 483 C CA . ASP A 1 64 ? -38.25 -39 15.352 1 21.95 64 ASP A CA 1
ATOM 484 C C . ASP A 1 64 ? -38.438 -38.312 14 1 21.95 64 ASP A C 1
ATOM 486 O O . ASP A 1 64 ? -37.562 -37.625 13.5 1 21.95 64 ASP A O 1
ATOM 490 N N . PRO A 1 65 ? -39.375 -38.688 13.07 1 23.94 65 PRO A N 1
ATOM 491 C CA . PRO A 1 65 ? -39.75 -38.344 11.703 1 23.94 65 PRO A CA 1
ATOM 492 C C . PRO A 1 65 ? -40 -36.844 11.531 1 23.94 65 PRO A C 1
ATOM 494 O O . PRO A 1 65 ? -40.156 -36.375 10.398 1 23.94 65 PRO A O 1
ATOM 497 N N . LEU A 1 66 ? -40.438 -36.062 12.562 1 22.69 66 LEU A N 1
ATOM 498 C CA . LEU A 1 66 ? -41.344 -34.969 12.266 1 22.69 66 LEU A CA 1
ATOM 499 C C . LEU A 1 66 ? -40.625 -33.812 11.562 1 22.69 66 LEU A C 1
ATOM 501 O O . LEU A 1 66 ? -41.25 -33.094 10.781 1 22.69 66 LEU A O 1
ATOM 505 N N . LEU A 1 67 ? -39.469 -33.219 12.156 1 22.38 67 LEU A N 1
ATOM 506 C CA . LEU A 1 67 ? -39.375 -31.766 12.031 1 22.38 67 LEU A CA 1
ATOM 507 C C . LEU A 1 67 ? -38.781 -31.359 10.672 1 22.38 67 LEU A C 1
ATOM 509 O O . LEU A 1 67 ? -37.594 -31.484 10.445 1 22.38 67 LEU A O 1
ATOM 513 N N . LEU A 1 68 ? -39.406 -31.578 9.492 1 23.44 68 LEU A N 1
ATOM 514 C CA . LEU A 1 68 ? -39.031 -31.344 8.102 1 23.44 68 LEU A CA 1
ATOM 515 C C . LEU A 1 68 ? -38.906 -29.859 7.82 1 23.44 68 LEU A C 1
ATOM 517 O O . LEU A 1 68 ? -39.812 -29.234 7.289 1 23.44 68 LEU A O 1
ATOM 521 N N . SER A 1 69 ? -38.594 -28.859 8.828 1 23.03 69 SER A N 1
ATOM 522 C CA . SER A 1 69 ? -38.781 -27.562 8.219 1 23.03 69 SER A CA 1
ATOM 523 C C . SER A 1 69 ? -37.75 -27.266 7.156 1 23.03 69 SER A C 1
ATOM 525 O O . SER A 1 69 ? -36.594 -27.703 7.277 1 23.03 69 SER A O 1
ATOM 527 N N . PRO A 1 70 ? -38.031 -26.719 5.875 1 25.69 70 PRO A N 1
ATOM 528 C CA . PRO A 1 70 ? -37.281 -26.422 4.645 1 25.69 70 PRO A CA 1
ATOM 529 C C . PRO A 1 70 ? -36.094 -25.484 4.879 1 25.69 70 PRO A C 1
ATOM 531 O O . PRO A 1 70 ? -35.469 -25.016 3.92 1 25.69 70 PRO A O 1
ATOM 534 N N . LEU A 1 71 ? -35.875 -25 6.168 1 24.2 71 LEU A N 1
ATOM 535 C CA . LEU A 1 71 ? -35.188 -23.703 6.129 1 24.2 71 LEU A CA 1
ATOM 536 C C . LEU A 1 71 ? -33.844 -23.844 5.449 1 24.2 71 LEU A C 1
ATOM 538 O O . LEU A 1 71 ? -33.531 -23.078 4.531 1 24.2 71 LEU A O 1
ATOM 542 N N . LEU A 1 72 ? -32.688 -23.531 6.328 1 23.73 72 LEU A N 1
ATOM 543 C CA . LEU A 1 72 ? -31.5 -22.734 6.086 1 23.73 72 LEU A CA 1
ATOM 544 C C . LEU A 1 72 ? -30.469 -23.516 5.285 1 23.73 72 LEU A C 1
ATOM 546 O O . LEU A 1 72 ? -29.969 -24.562 5.746 1 23.73 72 LEU A O 1
ATOM 550 N N . VAL A 1 73 ? -30.562 -23.516 3.936 1 24.19 73 VAL A N 1
ATOM 551 C CA . VAL A 1 73 ? -29.547 -24 2.994 1 24.19 73 VAL A CA 1
ATOM 552 C C . VAL A 1 73 ? -28.172 -23.453 3.391 1 24.19 73 VAL A C 1
ATOM 554 O O . VAL A 1 73 ? -27.922 -22.25 3.262 1 24.19 73 VAL A O 1
ATOM 557 N N . GLN A 1 74 ? -27.703 -23.719 4.598 1 24.5 74 GLN A N 1
ATOM 558 C CA . GLN A 1 74 ? -26.328 -23.359 4.883 1 24.5 74 GLN A CA 1
ATOM 559 C C . GLN A 1 74 ? -25.375 -23.922 3.832 1 24.5 74 GLN A C 1
ATOM 561 O O . GLN A 1 74 ? -25.266 -25.141 3.682 1 24.5 74 GLN A O 1
ATOM 566 N N . ASP A 1 75 ? -25.25 -23.203 2.723 1 24.77 75 ASP A N 1
ATOM 567 C CA . ASP A 1 75 ? -24.219 -23.484 1.725 1 24.77 75 ASP A CA 1
ATOM 568 C C . ASP A 1 75 ? -22.859 -23.688 2.381 1 24.77 75 ASP A C 1
ATOM 570 O O . ASP A 1 75 ? -22.25 -22.734 2.867 1 24.77 75 ASP A O 1
ATOM 574 N N . ARG A 1 76 ? -22.766 -24.656 3.23 1 28.19 76 ARG A N 1
ATOM 575 C CA . ARG A 1 76 ? -21.453 -25.094 3.703 1 28.19 76 ARG A CA 1
ATOM 576 C C . ARG A 1 76 ? -20.484 -25.234 2.545 1 28.19 76 ARG A C 1
ATOM 578 O O . ARG A 1 76 ? -20.75 -25.953 1.586 1 28.19 76 ARG A O 1
ATOM 585 N N . TYR A 1 77 ? -19.766 -24.125 2.281 1 27.88 77 TYR A N 1
ATOM 586 C CA . TYR A 1 77 ? -18.641 -24.047 1.36 1 27.88 77 TYR A CA 1
ATOM 587 C C . TYR A 1 77 ? -17.641 -25.172 1.61 1 27.88 77 TYR A C 1
ATOM 589 O O . TYR A 1 77 ? -16.984 -25.219 2.656 1 27.88 77 TYR A O 1
ATOM 597 N N . CYS A 1 78 ? -18.141 -26.422 1.528 1 25.38 78 CYS A N 1
ATOM 598 C CA . CYS A 1 78 ? -17.188 -27.531 1.557 1 25.38 78 CYS A CA 1
ATOM 599 C C . CYS A 1 78 ? -16.047 -27.297 0.578 1 25.38 78 CYS A C 1
ATOM 601 O O . CYS A 1 78 ? -16.281 -26.953 -0.582 1 25.38 78 CYS A O 1
ATOM 603 N N . TYR A 1 79 ? -15.023 -26.688 1.039 1 29.8 79 TYR A N 1
ATOM 604 C CA . TYR A 1 79 ? -13.781 -26.844 0.291 1 29.8 79 TYR A CA 1
ATOM 605 C C . TYR A 1 79 ? -13.672 -28.25 -0.281 1 29.8 79 TYR A C 1
ATOM 607 O O . TYR A 1 79 ? -13.43 -29.219 0.456 1 29.8 79 TYR A O 1
ATOM 615 N N . CYS A 1 80 ? -14.758 -28.688 -0.894 1 26.56 80 CYS A N 1
ATOM 616 C CA . CYS A 1 80 ? -14.711 -30 -1.53 1 26.56 80 CYS A CA 1
ATOM 617 C C . CYS A 1 80 ? -13.43 -30.172 -2.336 1 26.56 80 CYS A C 1
ATOM 619 O O . CYS A 1 80 ? -13.219 -29.469 -3.332 1 26.56 80 CYS A O 1
ATOM 621 N N . THR A 1 81 ? -12.328 -30.203 -1.689 1 30.97 81 THR A N 1
ATOM 622 C CA . THR A 1 81 ? -11.266 -30.859 -2.443 1 30.97 81 THR A CA 1
ATOM 623 C C . THR A 1 81 ? -11.82 -32.062 -3.219 1 30.97 81 THR A C 1
ATOM 625 O O . THR A 1 81 ? -12.234 -33.062 -2.621 1 30.97 81 THR A O 1
ATOM 628 N N . MET A 1 82 ? -12.766 -31.891 -3.986 1 28.67 82 MET A N 1
ATOM 629 C CA . MET A 1 82 ? -13.094 -33.031 -4.828 1 28.67 82 MET A CA 1
ATOM 630 C C . MET A 1 82 ? -11.828 -33.781 -5.242 1 28.67 82 MET A C 1
ATOM 632 O O . MET A 1 82 ? -10.992 -33.25 -5.965 1 28.67 82 MET A O 1
ATOM 636 N N . ALA A 1 83 ? -11.305 -34.594 -4.414 1 35.19 83 ALA A N 1
ATOM 637 C CA . ALA A 1 83 ? -10.406 -35.656 -4.875 1 35.19 83 ALA A CA 1
ATOM 638 C C . ALA A 1 83 ? -10.953 -36.344 -6.125 1 35.19 83 ALA A C 1
ATOM 640 O O . ALA A 1 83 ? -11.898 -37.125 -6.051 1 35.19 83 ALA A O 1
ATOM 641 N N . THR A 1 84 ? -11.266 -35.688 -7.117 1 36.28 84 THR A N 1
ATOM 642 C CA . THR A 1 84 ? -11.414 -36.531 -8.297 1 36.28 84 THR A CA 1
ATOM 643 C C . THR A 1 84 ? -10.359 -37.625 -8.32 1 36.28 84 THR A C 1
ATOM 645 O O . THR A 1 84 ? -9.188 -37.375 -8.008 1 36.28 84 THR A O 1
ATOM 648 N N . PHE A 1 85 ? -10.664 -38.719 -7.824 1 39.19 85 PHE A N 1
ATOM 649 C CA . PHE A 1 85 ? -9.82 -39.844 -8.172 1 39.19 85 PHE A CA 1
ATOM 650 C C . PHE A 1 85 ? -9.07 -39.594 -9.469 1 39.19 85 PHE A C 1
ATOM 652 O O . PHE A 1 85 ? -9.672 -39.531 -10.539 1 39.19 85 PHE A O 1
ATOM 659 N N . THR A 1 86 ? -8.164 -38.594 -9.453 1 55.22 86 THR A N 1
ATOM 660 C CA . THR A 1 86 ? -7.328 -38.25 -10.609 1 55.22 86 THR A CA 1
ATOM 661 C C . THR A 1 86 ? -6.539 -39.469 -11.07 1 55.22 86 THR A C 1
ATOM 663 O O . THR A 1 86 ? -6.367 -40.438 -10.312 1 55.22 86 THR A O 1
ATOM 666 N N . ASP A 1 87 ? -6.465 -39.781 -12.281 1 70.56 87 ASP A N 1
ATOM 667 C CA . ASP A 1 87 ? -5.648 -40.75 -13.047 1 70.56 87 ASP A CA 1
ATOM 668 C C . ASP A 1 87 ? -4.258 -40.875 -12.43 1 70.56 87 ASP A C 1
ATOM 670 O O . ASP A 1 87 ? -3.574 -41.875 -12.664 1 70.56 87 ASP A O 1
ATOM 674 N N . LYS A 1 88 ? -3.98 -40.094 -11.266 1 81 88 LYS A N 1
ATOM 675 C CA . LYS A 1 88 ? -2.65 -40.125 -10.664 1 81 88 LYS A CA 1
ATOM 676 C C . LYS A 1 88 ? -2.512 -41.312 -9.703 1 81 88 LYS A C 1
ATOM 678 O O . LYS A 1 88 ? -1.41 -41.812 -9.5 1 81 88 LYS A O 1
ATOM 683 N N . ASP A 1 89 ? -3.535 -41.719 -9.102 1 81.69 89 ASP A N 1
ATOM 684 C CA . ASP A 1 89 ? -3.48 -42.719 -8.023 1 81.69 89 ASP A CA 1
ATOM 685 C C . ASP A 1 89 ? -3.121 -44.094 -8.562 1 81.69 89 ASP A C 1
ATOM 687 O O . ASP A 1 89 ? -2.762 -45 -7.793 1 81.69 89 ASP A O 1
ATOM 691 N N . LYS A 1 90 ? -3.225 -44.188 -9.836 1 88.25 90 LYS A N 1
ATOM 692 C CA . LYS A 1 90 ? -2.883 -45.469 -10.469 1 88.25 90 LYS A CA 1
ATOM 693 C C . LYS A 1 90 ? -1.372 -45.688 -10.484 1 88.25 90 LYS A C 1
ATOM 695 O O . LYS A 1 90 ? -0.903 -46.812 -10.703 1 88.25 90 LYS A O 1
ATOM 700 N N . TYR A 1 91 ? -0.638 -44.625 -10.289 1 91.5 91 TYR A N 1
ATOM 701 C CA . TYR A 1 91 ? 0.815 -44.688 -10.398 1 91.5 91 TYR A CA 1
ATOM 702 C C . TYR A 1 91 ? 1.461 -44.688 -9.016 1 91.5 91 TYR A C 1
ATOM 704 O O . TYR A 1 91 ? 0.994 -44 -8.102 1 91.5 91 TYR A O 1
ATOM 712 N N . THR A 1 92 ? 2.533 -45.531 -8.805 1 92.88 92 THR A N 1
ATOM 713 C CA . THR A 1 92 ? 3.314 -45.594 -7.57 1 92.88 92 THR A CA 1
ATOM 714 C C . THR A 1 92 ? 4.723 -45.031 -7.797 1 92.88 92 THR A C 1
ATOM 716 O O . THR A 1 92 ? 5.5 -45.625 -8.562 1 92.88 92 THR A O 1
ATOM 719 N N . PRO A 1 93 ? 5.012 -44.031 -7.145 1 92.31 93 PRO A N 1
ATOM 720 C CA . PRO A 1 93 ? 6.348 -43.469 -7.332 1 92.31 93 PRO A CA 1
ATOM 721 C C . PRO A 1 93 ? 7.449 -44.344 -6.75 1 92.31 93 PRO A C 1
ATOM 723 O O . PRO A 1 93 ? 7.223 -45.062 -5.773 1 92.31 93 PRO A O 1
ATOM 726 N N . PRO A 1 94 ? 8.609 -44.25 -7.359 1 92.88 94 PRO A N 1
ATOM 727 C CA . PRO A 1 94 ? 9.734 -44.969 -6.77 1 92.88 94 PRO A CA 1
ATOM 728 C C . PRO A 1 94 ? 10.086 -44.469 -5.367 1 92.88 94 PRO A C 1
ATOM 730 O O . PRO A 1 94 ? 9.828 -43.312 -5.035 1 92.88 94 PRO A O 1
ATOM 733 N N . ALA A 1 95 ? 10.711 -45.25 -4.516 1 88.44 95 ALA A N 1
ATOM 734 C CA . ALA A 1 95 ? 10.992 -44.969 -3.113 1 88.44 95 ALA A CA 1
ATOM 735 C C . ALA A 1 95 ? 12.211 -44.031 -2.984 1 88.44 95 ALA A C 1
ATOM 737 O O . ALA A 1 95 ? 12.352 -43.312 -1.992 1 88.44 95 ALA A O 1
ATOM 738 N N . ASP A 1 96 ? 13.031 -43.938 -3.947 1 91.62 96 ASP A N 1
ATOM 739 C CA . ASP A 1 96 ? 14.305 -43.25 -3.785 1 91.62 96 ASP A CA 1
ATOM 740 C C . ASP A 1 96 ? 14.375 -42 -4.68 1 91.62 96 ASP A C 1
ATOM 742 O O . ASP A 1 96 ? 15.406 -41.75 -5.305 1 91.62 96 ASP A O 1
ATOM 746 N N . LEU A 1 97 ? 13.289 -41.25 -4.668 1 94.44 97 LEU A N 1
ATOM 747 C CA . LEU A 1 97 ? 13.32 -40.031 -5.469 1 94.44 97 LEU A CA 1
ATOM 748 C C . LEU A 1 97 ? 14.125 -38.938 -4.77 1 94.44 97 LEU A C 1
ATOM 750 O O . LEU A 1 97 ? 14.023 -38.75 -3.553 1 94.44 97 LEU A O 1
ATOM 754 N N . PRO A 1 98 ? 14.992 -38.281 -5.48 1 95.12 98 PRO A N 1
ATOM 755 C CA . PRO A 1 98 ? 15.711 -37.156 -4.867 1 95.12 98 PRO A CA 1
ATOM 756 C C . PRO A 1 98 ? 14.789 -36 -4.523 1 95.12 98 PRO A C 1
ATOM 758 O O . PRO A 1 98 ? 13.703 -35.875 -5.094 1 95.12 98 PRO A O 1
ATOM 761 N N . THR A 1 99 ? 15.242 -35.156 -3.635 1 95.88 99 THR A N 1
ATOM 762 C CA . THR A 1 99 ? 14.422 -34.031 -3.229 1 95.88 99 THR A CA 1
ATOM 763 C C . THR A 1 99 ? 15.039 -32.719 -3.693 1 95.88 99 THR A C 1
ATOM 765 O O . THR A 1 99 ? 14.477 -31.641 -3.467 1 95.88 99 THR A O 1
ATOM 768 N N . LYS A 1 100 ? 16.172 -32.75 -4.312 1 96.94 100 LYS A N 1
ATOM 769 C CA . LYS A 1 100 ? 16.859 -31.578 -4.816 1 96.94 100 LYS A CA 1
ATOM 770 C C . LYS A 1 100 ? 17.047 -31.656 -6.328 1 96.94 100 LYS A C 1
ATOM 772 O O . LYS A 1 100 ? 17.547 -32.656 -6.848 1 96.94 100 LYS A O 1
ATOM 777 N N . TYR A 1 101 ? 16.641 -30.609 -6.953 1 98.38 101 TYR A N 1
ATOM 778 C CA . TYR A 1 101 ? 16.719 -30.594 -8.406 1 98.38 101 TYR A CA 1
ATOM 779 C C . TYR A 1 101 ? 17.312 -29.297 -8.914 1 98.38 101 TYR A C 1
ATOM 781 O O . TYR A 1 101 ? 17.016 -28.219 -8.375 1 98.38 101 TYR A O 1
ATOM 789 N N . ALA A 1 102 ? 18.094 -29.391 -10 1 97.88 102 ALA A N 1
ATOM 790 C CA . ALA A 1 102 ? 18.609 -28.188 -10.648 1 97.88 102 ALA A CA 1
ATOM 791 C C . ALA A 1 102 ? 17.469 -27.359 -11.242 1 97.88 102 ALA A C 1
ATOM 793 O O . ALA A 1 102 ? 16.516 -27.922 -11.797 1 97.88 102 ALA A O 1
ATOM 794 N N . PRO A 1 103 ? 17.641 -26.047 -11.156 1 98.19 103 PRO A N 1
ATOM 795 C CA . PRO A 1 103 ? 16.578 -25.188 -11.703 1 98.19 103 PRO A CA 1
ATOM 796 C C . PRO A 1 103 ? 16.281 -25.484 -13.172 1 98.19 103 PRO A C 1
ATOM 798 O O . PRO A 1 103 ? 15.109 -25.484 -13.578 1 98.19 103 PRO A O 1
ATOM 801 N N . ASP A 1 104 ? 17.234 -25.766 -13.953 1 98.12 104 ASP A N 1
ATOM 802 C CA . ASP A 1 104 ? 17.047 -26.062 -15.367 1 98.12 104 ASP A CA 1
ATOM 803 C C . ASP A 1 104 ? 16.203 -27.312 -15.555 1 98.12 104 ASP A C 1
ATOM 805 O O . ASP A 1 104 ? 15.398 -27.391 -16.5 1 98.12 104 ASP A O 1
ATOM 809 N N . GLU A 1 105 ? 16.422 -28.281 -14.719 1 98.31 105 GLU A N 1
ATOM 810 C CA . GLU A 1 105 ? 15.648 -29.516 -14.781 1 98.31 105 GLU A CA 1
ATOM 811 C C . GLU A 1 105 ? 14.188 -29.266 -14.414 1 98.31 105 GLU A C 1
ATOM 813 O O . GLU A 1 105 ? 13.281 -29.812 -15.039 1 98.31 105 GLU A O 1
ATOM 818 N N . VAL A 1 106 ? 14.016 -28.484 -13.367 1 98.62 106 VAL A N 1
ATOM 819 C CA . VAL A 1 106 ? 12.656 -28.141 -12.969 1 98.62 106 VAL A CA 1
ATOM 820 C C . VAL A 1 106 ? 11.961 -27.391 -14.102 1 98.62 106 VAL A C 1
ATOM 822 O O . VAL A 1 106 ? 10.805 -27.656 -14.414 1 98.62 106 VAL A O 1
ATOM 825 N N . HIS A 1 107 ? 12.672 -26.484 -14.703 1 98.75 107 HIS A N 1
ATOM 826 C CA . HIS A 1 107 ? 12.164 -25.703 -15.828 1 98.75 107 HIS A CA 1
ATOM 827 C C . HIS A 1 107 ? 11.758 -26.609 -16.984 1 98.75 107 HIS A C 1
ATOM 829 O O . HIS A 1 107 ? 10.664 -26.469 -17.531 1 98.75 107 HIS A O 1
ATOM 835 N N . ARG A 1 108 ? 12.617 -27.5 -17.359 1 98.75 108 ARG A N 1
ATOM 836 C CA . ARG A 1 108 ? 12.344 -28.438 -18.422 1 98.75 108 ARG A CA 1
ATOM 837 C C . ARG A 1 108 ? 11.062 -29.234 -18.156 1 98.75 108 ARG A C 1
ATOM 839 O O . ARG A 1 108 ? 10.211 -29.375 -19.031 1 98.75 108 ARG A O 1
ATOM 846 N N . TYR A 1 109 ? 10.984 -29.75 -16.984 1 98.75 109 TYR A N 1
ATOM 847 C CA . TYR A 1 109 ? 9.828 -30.531 -16.562 1 98.75 109 TYR A CA 1
ATOM 848 C C . TYR A 1 109 ? 8.539 -29.734 -16.703 1 98.75 109 TYR A C 1
ATOM 850 O O . TYR A 1 109 ? 7.551 -30.234 -17.25 1 98.75 109 TYR A O 1
ATOM 858 N N . MET A 1 110 ? 8.547 -28.5 -16.219 1 98.81 110 MET A N 1
ATOM 859 C CA . MET A 1 110 ? 7.367 -27.641 -16.281 1 98.81 110 MET A CA 1
ATOM 860 C C . MET A 1 110 ? 6.961 -27.375 -17.719 1 98.81 110 MET A C 1
ATOM 862 O O . MET A 1 110 ? 5.777 -27.438 -18.062 1 98.81 110 MET A O 1
ATOM 866 N N . VAL A 1 111 ? 7.926 -27.047 -18.562 1 98.88 111 VAL A N 1
ATOM 867 C CA . VAL A 1 111 ? 7.652 -26.797 -19.969 1 98.88 111 VAL A CA 1
ATOM 868 C C . VAL A 1 111 ? 7.043 -28.047 -20.609 1 98.88 111 VAL A C 1
ATOM 870 O O . VAL A 1 111 ? 6.035 -27.969 -21.312 1 98.88 111 VAL A O 1
ATOM 873 N N . ASP A 1 112 ? 7.621 -29.234 -20.328 1 98.81 112 ASP A N 1
ATOM 874 C CA . ASP A 1 112 ? 7.141 -30.484 -20.906 1 98.81 112 ASP A CA 1
ATOM 875 C C . ASP A 1 112 ? 5.699 -30.766 -20.484 1 98.81 112 ASP A C 1
ATOM 877 O O . ASP A 1 112 ? 4.895 -31.234 -21.297 1 98.81 112 ASP A O 1
ATOM 881 N N . CYS A 1 113 ? 5.418 -30.547 -19.25 1 98.69 113 CYS A N 1
ATOM 882 C CA . CYS A 1 113 ? 4.062 -30.766 -18.75 1 98.69 113 CYS A CA 1
ATOM 883 C C . CYS A 1 113 ? 3.061 -29.906 -19.516 1 98.69 113 CYS A C 1
ATOM 885 O O . CYS A 1 113 ? 1.996 -30.391 -19.906 1 98.69 113 CYS A O 1
ATOM 887 N N . MET A 1 114 ? 3.43 -28.672 -19.703 1 98.75 114 MET A N 1
ATOM 888 C CA . MET A 1 114 ? 2.504 -27.766 -20.375 1 98.75 114 MET A CA 1
ATOM 889 C C . MET A 1 114 ? 2.393 -28.094 -21.859 1 98.75 114 MET A C 1
ATOM 891 O O . MET A 1 114 ? 1.315 -27.984 -22.438 1 98.75 114 MET A O 1
ATOM 895 N N . LEU A 1 115 ? 3.49 -28.453 -22.516 1 98.75 115 LEU A N 1
ATOM 896 C CA . LEU A 1 115 ? 3.451 -28.906 -23.906 1 98.75 115 LEU A CA 1
ATOM 897 C C . LEU A 1 115 ? 2.506 -30.078 -24.062 1 98.75 115 LEU A C 1
ATOM 899 O O . LEU A 1 115 ? 1.782 -30.172 -25.062 1 98.75 115 LEU A O 1
ATOM 903 N N . ALA A 1 116 ? 2.488 -30.969 -23.125 1 98.38 116 ALA A N 1
ATOM 904 C CA . ALA A 1 116 ? 1.691 -32.188 -23.172 1 98.38 116 ALA A CA 1
ATOM 905 C C . ALA A 1 116 ? 0.2 -31.859 -23.219 1 98.38 116 ALA A C 1
ATOM 907 O O . ALA A 1 116 ? -0.599 -32.688 -23.703 1 98.38 116 ALA A O 1
ATOM 908 N N . VAL A 1 117 ? -0.162 -30.703 -22.766 1 97.69 117 VAL A N 1
ATOM 909 C CA . VAL A 1 117 ? -1.582 -30.359 -22.75 1 97.69 117 VAL A CA 1
ATOM 910 C C . VAL A 1 117 ? -1.874 -29.297 -23.812 1 97.69 117 VAL A C 1
ATOM 912 O O . VAL A 1 117 ? -2.908 -28.625 -23.766 1 97.69 117 VAL A O 1
ATOM 915 N N . GLY A 1 118 ? -0.916 -29.078 -24.688 1 97.44 118 GLY A N 1
ATOM 916 C CA . GLY A 1 118 ? -1.203 -28.312 -25.891 1 97.44 118 GLY A CA 1
ATOM 917 C C . GLY A 1 118 ? -0.742 -26.875 -25.812 1 97.44 118 GLY A C 1
ATOM 918 O O . GLY A 1 118 ? -1.016 -26.062 -26.703 1 97.44 118 GLY A O 1
ATOM 919 N N . THR A 1 119 ? -0.066 -26.5 -24.797 1 98.69 119 THR A N 1
ATOM 920 C CA . THR A 1 119 ? 0.459 -25.141 -24.688 1 98.69 119 THR A CA 1
ATOM 921 C C . THR A 1 119 ? 1.691 -24.953 -25.562 1 98.69 119 THR A C 1
ATOM 923 O O . THR A 1 119 ? 2.639 -25.734 -25.484 1 98.69 119 THR A O 1
ATOM 926 N N . PRO A 1 120 ? 1.664 -23.891 -26.469 1 98.75 120 PRO A N 1
ATOM 927 C CA . PRO A 1 120 ? 2.859 -23.641 -27.281 1 98.75 120 PRO A CA 1
ATOM 928 C C . PRO A 1 120 ? 4.098 -23.359 -26.422 1 98.75 120 PRO A C 1
ATOM 930 O O . PRO A 1 120 ? 3.984 -22.797 -25.328 1 98.75 120 PRO A O 1
ATOM 933 N N . ARG A 1 121 ? 5.254 -23.625 -26.891 1 98.62 121 ARG A N 1
ATOM 934 C CA . ARG A 1 121 ? 6.512 -23.609 -26.141 1 98.62 121 ARG A CA 1
ATOM 935 C C . ARG A 1 121 ? 6.789 -22.203 -25.594 1 98.62 121 ARG A C 1
ATOM 937 O O . ARG A 1 121 ? 7.199 -22.062 -24.438 1 98.62 121 ARG A O 1
ATOM 944 N N . PRO A 1 122 ? 6.582 -21.109 -26.375 1 98.56 122 PRO A N 1
ATOM 945 C CA . PRO A 1 122 ? 6.875 -19.797 -25.812 1 98.56 122 PRO A CA 1
ATOM 946 C C . PRO A 1 122 ? 6.035 -19.484 -24.562 1 98.56 122 PRO A C 1
ATOM 948 O O . PRO A 1 122 ? 6.555 -18.953 -23.578 1 98.56 122 PRO A O 1
ATOM 951 N N . GLN A 1 123 ? 4.785 -19.828 -24.672 1 98.69 123 GLN A N 1
ATOM 952 C CA . GLN A 1 123 ? 3.895 -19.609 -23.531 1 98.69 123 GLN A CA 1
ATOM 953 C C . GLN A 1 123 ? 4.266 -20.516 -22.359 1 98.69 123 GLN A C 1
ATOM 955 O O . GLN A 1 123 ? 4.258 -20.078 -21.219 1 98.69 123 GLN A O 1
ATOM 960 N N . ALA A 1 124 ? 4.547 -21.734 -22.656 1 98.81 124 ALA A N 1
ATOM 961 C CA . ALA A 1 124 ? 4.965 -22.688 -21.625 1 98.81 124 ALA A CA 1
ATOM 962 C C . ALA A 1 124 ? 6.234 -22.203 -20.938 1 98.81 124 ALA A C 1
ATOM 964 O O . ALA A 1 124 ? 6.379 -22.359 -19.719 1 98.81 124 ALA A O 1
ATOM 965 N N . THR A 1 125 ? 7.113 -21.656 -21.719 1 98.81 125 THR A N 1
ATOM 966 C CA . THR A 1 125 ? 8.375 -21.141 -21.188 1 98.81 125 THR A CA 1
ATOM 967 C C . THR A 1 125 ? 8.133 -19.953 -20.266 1 98.81 125 THR A C 1
ATOM 969 O O . THR A 1 125 ? 8.742 -19.844 -19.203 1 98.81 125 THR A O 1
ATOM 972 N N . ASP A 1 126 ? 7.246 -19.047 -20.656 1 98.69 126 ASP A N 1
ATOM 973 C CA . ASP A 1 126 ? 6.895 -17.906 -19.828 1 98.69 126 ASP A CA 1
ATOM 974 C C . ASP A 1 126 ? 6.391 -18.359 -18.453 1 98.69 126 ASP A C 1
ATOM 976 O O . ASP A 1 126 ? 6.781 -17.812 -17.422 1 98.69 126 ASP A O 1
ATOM 980 N N . LEU A 1 127 ? 5.566 -19.328 -18.469 1 98.81 127 LEU A N 1
ATOM 981 C CA . LEU A 1 127 ? 5.02 -19.859 -17.234 1 98.81 127 LEU A CA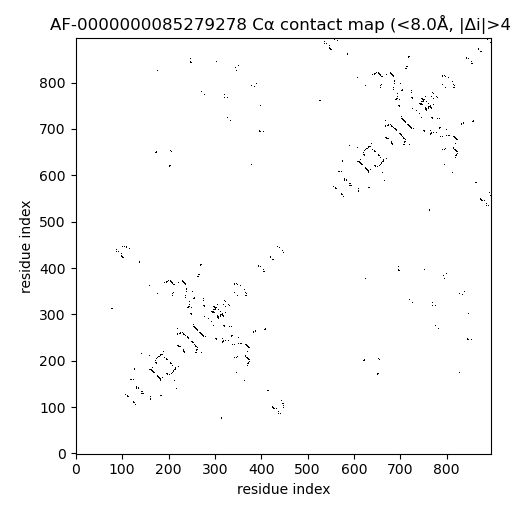 1
ATOM 982 C C . LEU A 1 127 ? 6.109 -20.5 -16.391 1 98.81 127 LEU A C 1
ATOM 984 O O . LEU A 1 127 ? 6.211 -20.234 -15.188 1 98.81 127 LEU A O 1
ATOM 988 N N . ALA A 1 128 ? 6.902 -21.344 -17.016 1 98.88 128 ALA A N 1
ATOM 989 C CA . ALA A 1 128 ? 7.953 -22.062 -16.297 1 98.88 128 ALA A CA 1
ATOM 990 C C . ALA A 1 128 ? 8.953 -21.094 -15.672 1 98.88 128 ALA A C 1
ATOM 992 O O . ALA A 1 128 ? 9.438 -21.312 -14.562 1 98.88 128 ALA A O 1
ATOM 993 N N . ASP A 1 129 ? 9.289 -20.047 -16.422 1 98.81 129 ASP A N 1
ATOM 994 C CA . ASP A 1 129 ? 10.227 -19.047 -15.906 1 98.81 129 ASP A CA 1
ATOM 995 C C . ASP A 1 129 ? 9.742 -18.453 -14.586 1 98.81 129 ASP A C 1
ATOM 997 O O . ASP A 1 129 ? 10.508 -18.359 -13.625 1 98.81 129 ASP A O 1
ATOM 1001 N N . VAL A 1 130 ? 8.492 -18.094 -14.531 1 98.62 130 VAL A N 1
ATOM 1002 C CA . VAL A 1 130 ? 7.945 -17.453 -13.344 1 98.62 130 VAL A CA 1
ATOM 1003 C C . VAL A 1 130 ? 7.875 -18.469 -12.203 1 98.62 130 VAL A C 1
ATOM 1005 O O . VAL A 1 130 ? 8.18 -18.125 -11.055 1 98.62 130 VAL A O 1
ATOM 1008 N N . LEU A 1 131 ? 7.449 -19.672 -12.477 1 98.56 131 LEU A N 1
ATOM 1009 C CA . LEU A 1 131 ? 7.305 -20.672 -11.43 1 98.56 131 LEU A CA 1
ATOM 1010 C C . LEU A 1 131 ? 8.664 -21.047 -10.844 1 98.56 131 LEU A C 1
ATOM 1012 O O . LEU A 1 131 ? 8.797 -21.188 -9.625 1 98.56 131 LEU A O 1
ATOM 1016 N N . VAL A 1 132 ? 9.672 -21.219 -11.695 1 98.75 132 VAL A N 1
ATOM 1017 C CA . VAL A 1 132 ? 11.008 -21.531 -11.211 1 98.75 132 VAL A CA 1
ATOM 1018 C C . VAL A 1 132 ? 11.547 -20.359 -10.391 1 98.75 132 VAL A C 1
ATOM 1020 O O . VAL A 1 132 ? 12.203 -20.562 -9.367 1 98.75 132 VAL A O 1
ATOM 1023 N N . ALA A 1 133 ? 11.297 -19.172 -10.852 1 98.56 133 ALA A N 1
ATOM 1024 C CA . ALA A 1 133 ? 11.719 -17.984 -10.094 1 98.56 133 ALA A CA 1
ATOM 1025 C C . ALA A 1 133 ? 11.094 -17.969 -8.703 1 98.56 133 ALA A C 1
ATOM 1027 O O . ALA A 1 133 ? 11.758 -17.641 -7.723 1 98.56 133 ALA A O 1
ATOM 1028 N N . ALA A 1 134 ? 9.82 -18.281 -8.633 1 98.19 134 ALA A N 1
ATOM 1029 C CA . ALA A 1 134 ? 9.133 -18.359 -7.344 1 98.19 134 ALA A CA 1
ATOM 1030 C C . ALA A 1 134 ? 9.82 -19.344 -6.41 1 98.19 134 ALA A C 1
ATOM 1032 O O . ALA A 1 134 ? 10.109 -19.031 -5.258 1 98.19 134 ALA A O 1
ATOM 1033 N N . ASP A 1 135 ? 10.109 -20.531 -6.891 1 98.06 135 ASP A N 1
ATOM 1034 C CA . ASP A 1 135 ? 10.773 -21.562 -6.09 1 98.06 135 ASP A CA 1
ATOM 1035 C C . ASP A 1 135 ? 12.172 -21.109 -5.672 1 98.06 135 ASP A C 1
ATOM 1037 O O . ASP A 1 135 ? 12.578 -21.297 -4.523 1 98.06 135 ASP A O 1
ATOM 1041 N N . THR A 1 136 ? 12.922 -20.547 -6.609 1 98.44 136 THR A N 1
ATOM 1042 C CA . THR A 1 136 ? 14.289 -20.125 -6.352 1 98.44 136 THR A CA 1
ATOM 1043 C C . THR A 1 136 ? 14.32 -19.016 -5.309 1 98.44 136 THR A C 1
ATOM 1045 O O . THR A 1 136 ? 15.25 -18.938 -4.5 1 98.44 136 THR A O 1
ATOM 1048 N N . ARG A 1 137 ? 13.273 -18.234 -5.281 1 98.06 137 ARG A N 1
ATOM 1049 C CA . ARG A 1 137 ? 13.203 -17.094 -4.375 1 98.06 137 ARG A CA 1
ATOM 1050 C C . ARG A 1 137 ? 12.555 -17.484 -3.051 1 98.06 137 ARG A C 1
ATOM 1052 O O . ARG A 1 137 ? 12.375 -16.641 -2.166 1 98.06 137 ARG A O 1
ATOM 1059 N N . GLY A 1 138 ? 12.117 -18.703 -2.949 1 96.31 138 GLY A N 1
ATOM 1060 C CA . GLY A 1 138 ? 11.609 -19.219 -1.685 1 96.31 138 GLY A CA 1
ATOM 1061 C C . GLY A 1 138 ? 10.102 -19.141 -1.574 1 96.31 138 GLY A C 1
ATOM 1062 O O . GLY A 1 138 ? 9.539 -19.359 -0.499 1 96.31 138 GLY A O 1
ATOM 1063 N N . HIS A 1 139 ? 9.461 -18.766 -2.613 1 95 139 HIS A N 1
ATOM 1064 C CA . HIS A 1 139 ? 8.008 -18.75 -2.633 1 95 139 HIS A CA 1
ATOM 1065 C C . HIS A 1 139 ? 7.434 -20.031 -3.215 1 95 139 HIS A C 1
ATOM 1067 O O . HIS A 1 139 ? 6.77 -20 -4.254 1 95 139 HIS A O 1
ATOM 1073 N N . TYR A 1 140 ? 7.484 -21.109 -2.48 1 93.5 140 TYR A N 1
ATOM 1074 C CA . TYR A 1 140 ? 7.156 -22.438 -2.961 1 93.5 140 TYR A CA 1
ATOM 1075 C C . TYR A 1 140 ? 5.672 -22.562 -3.283 1 93.5 140 TYR A C 1
ATOM 1077 O O . TYR A 1 140 ? 5.281 -23.328 -4.172 1 93.5 140 TYR A O 1
ATOM 1085 N N . SER A 1 141 ? 4.914 -21.766 -2.611 1 89.81 141 SER A N 1
ATOM 1086 C CA . SER A 1 141 ? 3.469 -21.797 -2.814 1 89.81 141 SER A CA 1
ATOM 1087 C C . SER A 1 141 ? 3.094 -21.359 -4.223 1 89.81 141 SER A C 1
ATOM 1089 O O . SER A 1 141 ? 1.988 -21.625 -4.691 1 89.81 141 SER A O 1
ATOM 1091 N N . HIS A 1 142 ? 4.023 -20.703 -4.926 1 94.06 142 HIS A N 1
ATOM 1092 C CA . HIS A 1 142 ? 3.746 -20.172 -6.25 1 94.06 142 HIS A CA 1
ATOM 1093 C C . HIS A 1 142 ? 4.688 -20.766 -7.293 1 94.06 142 HIS A C 1
ATOM 1095 O O . HIS A 1 142 ? 4.809 -20.234 -8.398 1 94.06 142 HIS A O 1
ATOM 1101 N N . GLY A 1 143 ? 5.332 -21.812 -6.949 1 96.38 143 GLY A N 1
ATOM 1102 C CA . GLY A 1 143 ? 6.258 -22.484 -7.852 1 96.38 143 GLY A CA 1
ATOM 1103 C C . GLY A 1 143 ? 5.723 -23.797 -8.383 1 96.38 143 GLY A C 1
ATOM 1104 O O . GLY A 1 143 ? 4.609 -23.859 -8.906 1 96.38 143 GLY A O 1
ATOM 1105 N N . LEU A 1 144 ? 6.512 -24.828 -8.164 1 96.81 144 LEU A N 1
ATOM 1106 C CA . LEU A 1 144 ? 6.172 -26.172 -8.609 1 96.81 144 LEU A CA 1
ATOM 1107 C C . LEU A 1 144 ? 4.824 -26.609 -8.047 1 96.81 144 LEU A C 1
ATOM 1109 O O . LEU A 1 144 ? 4.074 -27.328 -8.711 1 96.81 144 LEU A O 1
ATOM 1113 N N . ASN A 1 145 ? 4.527 -26.125 -6.934 1 92 145 ASN A N 1
ATOM 1114 C CA . ASN A 1 145 ? 3.287 -26.469 -6.25 1 92 145 ASN A CA 1
ATOM 1115 C C . ASN A 1 145 ? 2.064 -26.016 -7.047 1 92 145 ASN A C 1
ATOM 1117 O O . ASN A 1 145 ? 0.968 -26.547 -6.859 1 92 145 ASN A O 1
ATOM 1121 N N . ARG A 1 146 ? 2.203 -25.109 -7.941 1 93.75 146 ARG A N 1
ATOM 1122 C CA . ARG A 1 146 ? 1.073 -24.547 -8.672 1 93.75 146 ARG A CA 1
ATOM 1123 C C . ARG A 1 146 ? 0.993 -25.125 -10.086 1 93.75 146 ARG A C 1
ATOM 1125 O O . ARG A 1 146 ? 0.022 -24.891 -10.805 1 93.75 146 ARG A O 1
ATOM 1132 N N . LEU A 1 147 ? 1.923 -25.875 -10.516 1 97.19 147 LEU A N 1
ATOM 1133 C CA . LEU A 1 147 ? 1.997 -26.328 -11.898 1 97.19 147 LEU A CA 1
ATOM 1134 C C . LEU A 1 147 ? 0.754 -27.125 -12.273 1 97.19 147 LEU A C 1
ATOM 1136 O O . LEU A 1 147 ? 0.18 -26.922 -13.344 1 97.19 147 LEU A O 1
ATOM 1140 N N . GLU A 1 148 ? 0.349 -28.031 -11.43 1 95.12 148 GLU A N 1
ATOM 1141 C CA . GLU A 1 148 ? -0.786 -28.906 -11.742 1 95.12 148 GLU A CA 1
ATOM 1142 C C . GLU A 1 148 ? -2.057 -28.078 -11.969 1 95.12 148 GLU A C 1
ATOM 1144 O O . GLU A 1 148 ? -2.893 -28.438 -12.797 1 95.12 148 GLU A O 1
ATOM 1149 N N . MET A 1 149 ? -2.168 -27.047 -11.203 1 92.5 149 MET A N 1
ATOM 1150 C CA . MET A 1 149 ? -3.312 -26.172 -11.398 1 92.5 149 MET A CA 1
ATOM 1151 C C . MET A 1 149 ? -3.322 -25.594 -12.805 1 92.5 149 MET A C 1
ATOM 1153 O O . MET A 1 149 ? -4.359 -25.578 -13.469 1 92.5 149 MET A O 1
ATOM 1157 N N . TYR A 1 150 ? -2.193 -25.141 -13.273 1 96.12 150 TYR A N 1
ATOM 1158 C CA . TYR A 1 150 ? -2.088 -24.578 -14.617 1 96.12 150 TYR A CA 1
ATOM 1159 C C . TYR A 1 150 ? -2.389 -25.625 -15.672 1 96.12 150 TYR A C 1
ATOM 1161 O O . TYR A 1 150 ? -3.09 -25.359 -16.641 1 96.12 150 TYR A O 1
ATOM 1169 N N . VAL A 1 151 ? -1.865 -26.828 -15.492 1 96.94 151 VAL A N 1
ATOM 1170 C CA . VAL A 1 151 ? -2.088 -27.953 -16.406 1 96.94 151 VAL A CA 1
ATOM 1171 C C . VAL A 1 151 ? -3.584 -28.234 -16.5 1 96.94 151 VAL A C 1
ATOM 1173 O O . VAL A 1 151 ? -4.129 -28.344 -17.609 1 96.94 151 VAL A O 1
ATOM 1176 N N . ASN A 1 152 ? -4.211 -28.312 -15.398 1 93.81 152 ASN A N 1
ATOM 1177 C CA . ASN A 1 152 ? -5.633 -28.641 -15.359 1 93.81 152 ASN A CA 1
ATOM 1178 C C . ASN A 1 152 ? -6.48 -27.531 -15.984 1 93.81 152 ASN A C 1
ATOM 1180 O O . ASN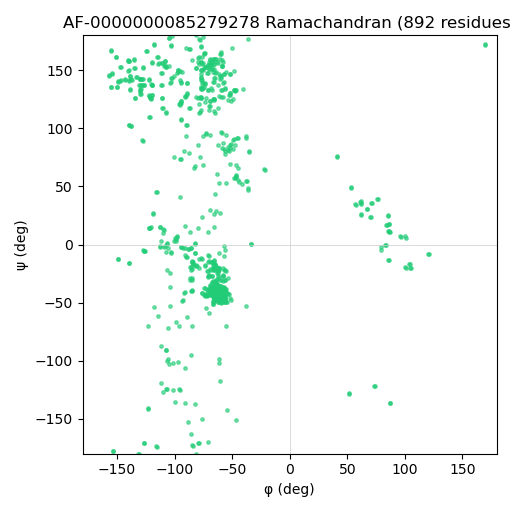 A 1 152 ? -7.473 -27.797 -16.656 1 93.81 152 ASN A O 1
ATOM 1184 N N . ASP A 1 153 ? -6.113 -26.297 -15.719 1 93.75 153 ASP A N 1
ATOM 1185 C CA . ASP A 1 153 ? -6.848 -25.156 -16.281 1 93.75 153 ASP A CA 1
ATOM 1186 C C . ASP A 1 153 ? -6.84 -25.203 -17.797 1 93.75 153 ASP A C 1
ATOM 1188 O O . ASP A 1 153 ? -7.855 -24.922 -18.438 1 93.75 153 ASP A O 1
ATOM 1192 N N . VAL A 1 154 ? -5.738 -25.516 -18.375 1 96 154 VAL A N 1
ATOM 1193 C CA . VAL A 1 154 ? -5.621 -25.578 -19.828 1 96 154 VAL A CA 1
ATOM 1194 C C . VAL A 1 154 ? -6.344 -26.812 -20.344 1 96 154 VAL A C 1
ATOM 1196 O O . VAL A 1 154 ? -7.07 -26.75 -21.344 1 96 154 VAL A O 1
ATOM 1199 N N . LYS A 1 155 ? -6.156 -27.922 -19.672 1 93.88 155 LYS A N 1
ATOM 1200 C CA . LYS A 1 155 ? -6.781 -29.188 -20.062 1 93.88 155 LYS A CA 1
ATOM 1201 C C . LYS A 1 155 ? -8.305 -29.078 -20.062 1 93.88 155 LYS A C 1
ATOM 1203 O O . LYS A 1 155 ? -8.977 -29.609 -20.938 1 93.88 155 LYS A O 1
ATOM 1208 N N . GLN A 1 156 ? -8.789 -28.391 -19.047 1 91.31 156 GLN A N 1
ATOM 1209 C CA . GLN A 1 156 ? -10.227 -28.234 -18.891 1 91.31 156 GLN A CA 1
ATOM 1210 C C . GLN A 1 156 ? -10.758 -27.047 -19.703 1 91.31 156 GLN A C 1
ATOM 1212 O O . GLN A 1 156 ? -11.953 -26.75 -19.672 1 91.31 156 GLN A O 1
ATOM 1217 N N . LYS A 1 157 ? -9.875 -26.328 -20.344 1 91.56 157 LYS A N 1
ATOM 1218 C CA . LYS A 1 157 ? -10.18 -25.25 -21.297 1 91.56 157 LYS A CA 1
ATOM 1219 C C . LYS A 1 157 ? -10.766 -24.031 -20.578 1 91.56 157 LYS A C 1
ATOM 1221 O O . LYS A 1 157 ? -11.547 -23.281 -21.172 1 91.56 157 LYS A O 1
ATOM 1226 N N . VAL A 1 158 ? -10.477 -23.922 -19.328 1 92.38 158 VAL A N 1
ATOM 1227 C CA . VAL A 1 158 ? -10.875 -22.703 -18.609 1 92.38 158 VAL A CA 1
ATOM 1228 C C . VAL A 1 158 ? -9.828 -21.609 -18.812 1 92.38 158 VAL A C 1
ATOM 1230 O O . VAL A 1 158 ? -10.102 -20.438 -18.562 1 92.38 158 VAL A O 1
ATOM 1233 N N . CYS A 1 159 ? -8.742 -21.969 -19.266 1 95.56 159 CYS A N 1
ATOM 1234 C CA . CYS A 1 159 ? -7.645 -21.109 -19.688 1 95.56 159 CYS A CA 1
ATOM 1235 C C . CYS A 1 159 ? -7.148 -21.484 -21.078 1 95.56 159 CYS A C 1
ATOM 1237 O O . CYS A 1 159 ? -7.035 -22.672 -21.406 1 95.56 159 CYS A O 1
ATOM 1239 N N . ASP A 1 160 ? -6.953 -20.516 -21.922 1 97.56 160 ASP A N 1
ATOM 1240 C CA . ASP A 1 160 ? -6.414 -20.781 -23.25 1 97.56 160 ASP A CA 1
ATOM 1241 C C . ASP A 1 160 ? -4.887 -20.719 -23.25 1 97.56 160 ASP A C 1
ATOM 1243 O O . ASP A 1 160 ? -4.305 -19.641 -23.344 1 97.56 160 ASP A O 1
ATOM 1247 N N . GLY A 1 161 ? -4.262 -21.844 -23.266 1 97.75 161 GLY A N 1
ATOM 1248 C CA . GLY A 1 161 ? -2.812 -21.938 -23.172 1 97.75 161 GLY A CA 1
ATOM 1249 C C . GLY A 1 161 ? -2.102 -21.344 -24.375 1 97.75 161 GLY A C 1
ATOM 1250 O O . GLY A 1 161 ? -0.9 -21.078 -24.328 1 97.75 161 GLY A O 1
ATOM 1251 N N . SER A 1 162 ? -2.797 -21.094 -25.453 1 97.81 162 SER A N 1
ATOM 1252 C CA . SER A 1 162 ? -2.184 -20.609 -26.688 1 97.81 162 SER A CA 1
ATOM 1253 C C . SER A 1 162 ? -2.488 -19.141 -26.906 1 97.81 162 SER A C 1
ATOM 1255 O O . SER A 1 162 ? -1.974 -18.531 -27.859 1 97.81 162 SER A O 1
ATOM 1257 N N . ALA A 1 163 ? -3.258 -18.531 -26.062 1 97.81 163 ALA A N 1
ATOM 1258 C CA . ALA A 1 163 ? -3.727 -17.172 -26.266 1 97.81 163 ALA A CA 1
ATOM 1259 C C . ALA A 1 163 ? -2.59 -16.172 -26.094 1 97.81 163 ALA A C 1
ATOM 1261 O O . ALA A 1 163 ? -1.654 -16.406 -25.328 1 97.81 163 ALA A O 1
ATOM 1262 N N . PHE A 1 164 ? -2.67 -15.07 -26.859 1 97.75 164 PHE A N 1
ATOM 1263 C CA . PHE A 1 164 ? -1.782 -13.922 -26.734 1 97.75 164 PHE A CA 1
ATOM 1264 C C . PHE A 1 164 ? -2.58 -12.648 -26.469 1 97.75 164 PHE A C 1
ATOM 1266 O O . PHE A 1 164 ? -3.643 -12.445 -27.062 1 97.75 164 PHE A O 1
ATOM 1273 N N . PRO A 1 165 ? -2.02 -11.82 -25.625 1 98.62 165 PRO A N 1
ATOM 1274 C CA . PRO A 1 165 ? -2.758 -10.609 -25.266 1 98.62 165 PRO A CA 1
ATOM 1275 C C . PRO A 1 165 ? -2.877 -9.625 -26.422 1 98.62 165 PRO A C 1
ATOM 1277 O O . PRO A 1 165 ? -2.043 -9.633 -27.328 1 98.62 165 PRO A O 1
ATOM 1280 N N . THR A 1 166 ? -3.939 -8.805 -26.328 1 98.81 166 THR A N 1
ATOM 1281 C CA . THR A 1 166 ? -4.176 -7.77 -27.328 1 98.81 166 THR A CA 1
ATOM 1282 C C . THR A 1 166 ? -4.43 -6.418 -26.672 1 98.81 166 THR A C 1
ATOM 1284 O O . THR A 1 166 ? -5.113 -6.344 -25.641 1 98.81 166 THR A O 1
ATOM 1287 N N . ILE A 1 167 ? -3.928 -5.336 -27.266 1 98.81 167 ILE A N 1
ATOM 1288 C CA . ILE A 1 167 ? -4.16 -3.988 -26.766 1 98.81 167 ILE A CA 1
ATOM 1289 C C . ILE A 1 167 ? -5.535 -3.498 -27.203 1 98.81 167 ILE A C 1
ATOM 1291 O O . ILE A 1 167 ? -5.852 -3.52 -28.391 1 98.81 167 ILE A O 1
ATOM 1295 N N . ILE A 1 168 ? -6.355 -3.076 -26.344 1 98.31 168 ILE A N 1
ATOM 1296 C CA . ILE A 1 168 ? -7.699 -2.574 -26.609 1 98.31 168 ILE A CA 1
ATOM 1297 C C . ILE A 1 168 ? -7.66 -1.06 -26.781 1 98.31 168 ILE A C 1
ATOM 1299 O O . ILE A 1 168 ? -8.359 -0.514 -27.641 1 98.31 168 ILE A O 1
ATOM 1303 N N . LYS A 1 169 ? -7.004 -0.425 -25.875 1 98 169 LYS A N 1
ATOM 1304 C CA . LYS A 1 169 ? -6.879 1.028 -25.797 1 98 169 LYS A CA 1
ATOM 1305 C C . LYS A 1 169 ? -5.465 1.438 -25.391 1 98 169 LYS A C 1
ATOM 1307 O O . LYS A 1 169 ? -4.84 0.778 -24.562 1 98 169 LYS A O 1
ATOM 1312 N N . GLU A 1 170 ? -4.973 2.561 -26.047 1 97.94 170 GLU A N 1
ATOM 1313 C CA . GLU A 1 170 ? -3.586 2.916 -25.75 1 97.94 170 GLU A CA 1
ATOM 1314 C C . GLU A 1 170 ? -3.369 4.422 -25.875 1 97.94 170 GLU A C 1
ATOM 1316 O O . GLU A 1 170 ? -3.941 5.074 -26.75 1 97.94 170 GLU A O 1
ATOM 1321 N N . SER A 1 171 ? -2.682 4.984 -24.938 1 97.75 171 SER A N 1
ATOM 1322 C CA . SER A 1 171 ? -2.078 6.309 -25.016 1 97.75 171 SER A CA 1
ATOM 1323 C C . SER A 1 171 ? -0.557 6.23 -24.953 1 97.75 171 SER A C 1
ATOM 1325 O O . SER A 1 171 ? 0.014 5.137 -24.969 1 97.75 171 SER A O 1
ATOM 1327 N N . VAL A 1 172 ? 0.068 7.367 -24.891 1 98.06 172 VAL A N 1
ATOM 1328 C CA . VAL A 1 172 ? 1.525 7.383 -24.828 1 98.06 172 VAL A CA 1
ATOM 1329 C C . VAL A 1 172 ? 1.99 6.836 -23.484 1 98.06 172 VAL A C 1
ATOM 1331 O O . VAL A 1 172 ? 3.088 6.285 -23.375 1 98.06 172 VAL A O 1
ATOM 1334 N N . SER A 1 173 ? 1.066 6.871 -22.5 1 98.56 173 SER A N 1
ATOM 1335 C CA . SER A 1 173 ? 1.513 6.5 -21.172 1 98.56 173 SER A CA 1
ATOM 1336 C C . SER A 1 173 ? 0.622 5.418 -20.562 1 98.56 173 SER A C 1
ATOM 1338 O O . SER A 1 173 ? 0.895 4.918 -19.469 1 98.56 173 SER A O 1
ATOM 1340 N N . THR A 1 174 ? -0.459 5.043 -21.234 1 98.81 174 THR A N 1
ATOM 1341 C CA . THR A 1 174 ? -1.366 4.055 -20.656 1 98.81 174 THR A CA 1
ATOM 1342 C C . THR A 1 174 ? -1.768 3.02 -21.703 1 98.81 174 THR A C 1
ATOM 1344 O O . THR A 1 174 ? -1.611 3.25 -22.906 1 98.81 174 THR A O 1
ATOM 1347 N N . ALA A 1 175 ? -2.203 1.912 -21.188 1 98.94 175 ALA A N 1
ATOM 1348 C CA . ALA A 1 175 ? -2.799 0.924 -22.094 1 98.94 175 ALA A CA 1
ATOM 1349 C C . ALA A 1 175 ? -3.781 0.026 -21.344 1 98.94 175 ALA A C 1
ATOM 1351 O O . ALA A 1 175 ? -3.633 -0.201 -20.141 1 98.94 175 ALA A O 1
ATOM 1352 N N . LEU A 1 176 ? -4.789 -0.372 -22.047 1 98.94 176 LEU A N 1
ATOM 1353 C CA . LEU A 1 176 ? -5.707 -1.433 -21.641 1 98.94 176 LEU A CA 1
ATOM 1354 C C . LEU A 1 176 ? -5.531 -2.668 -22.516 1 98.94 176 LEU A C 1
ATOM 1356 O O . LEU A 1 176 ? -5.598 -2.578 -23.75 1 98.94 176 LEU A O 1
ATOM 1360 N N . VAL A 1 177 ? -5.305 -3.785 -21.859 1 98.94 177 VAL A N 1
ATOM 1361 C CA . VAL A 1 177 ? -4.961 -5.012 -22.562 1 98.94 177 VAL A CA 1
ATOM 1362 C C . VAL A 1 177 ? -6.012 -6.086 -22.281 1 98.94 177 VAL A C 1
ATOM 1364 O O . VAL A 1 177 ? -6.504 -6.191 -21.156 1 98.94 177 VAL A O 1
ATOM 1367 N N . ASN A 1 178 ? -6.398 -6.805 -23.312 1 98.88 178 ASN A N 1
ATOM 1368 C CA . ASN A 1 178 ? -7.152 -8.039 -23.156 1 98.88 178 ASN A CA 1
ATOM 1369 C C . ASN A 1 178 ? -6.234 -9.266 -23.172 1 98.88 178 ASN A C 1
ATOM 1371 O O . ASN A 1 178 ? -5.551 -9.516 -24.172 1 98.88 178 ASN A O 1
ATOM 1375 N N . GLY A 1 179 ? -6.277 -9.984 -22.078 1 98.81 179 GLY A N 1
ATOM 1376 C CA . GLY A 1 179 ? -5.426 -11.156 -21.969 1 98.81 179 GLY A CA 1
ATOM 1377 C C . GLY A 1 179 ? -5.938 -12.344 -22.766 1 98.81 179 GLY A C 1
ATOM 1378 O O . GLY A 1 179 ? -5.227 -13.336 -22.938 1 98.81 179 GLY A O 1
ATOM 1379 N N . ASN A 1 180 ? -7.16 -12.242 -23.219 1 98.56 180 ASN A N 1
ATOM 1380 C CA . ASN A 1 180 ? -7.797 -13.266 -24.047 1 98.56 180 ASN A CA 1
ATOM 1381 C C . ASN A 1 180 ? -7.816 -14.617 -23.344 1 98.56 180 ASN A C 1
ATOM 1383 O O . ASN A 1 180 ? -7.582 -15.656 -23.969 1 98.56 180 ASN A O 1
ATOM 1387 N N . ASN A 1 181 ? -7.961 -14.539 -22.031 1 98.12 181 ASN A N 1
ATOM 1388 C CA . ASN A 1 181 ? -8.055 -15.719 -21.172 1 98.12 181 ASN A CA 1
ATOM 1389 C C . ASN A 1 181 ? -6.781 -16.562 -21.25 1 98.12 181 ASN A C 1
ATOM 1391 O O . ASN A 1 181 ? -6.828 -17.781 -21.094 1 98.12 181 ASN A O 1
ATOM 1395 N N . GLY A 1 182 ? -5.684 -15.938 -21.562 1 98.31 182 GLY A N 1
ATOM 1396 C CA . GLY A 1 182 ? -4.402 -16.625 -21.641 1 98.31 182 GLY A CA 1
ATOM 1397 C C . GLY A 1 182 ? -3.781 -16.875 -20.281 1 98.31 182 GLY A C 1
ATOM 1398 O O . GLY A 1 182 ? -4.344 -16.5 -19.25 1 98.31 182 GLY A O 1
ATOM 1399 N N . LEU A 1 183 ? -2.617 -17.578 -20.297 1 98.56 183 LEU A N 1
ATOM 1400 C CA . LEU A 1 183 ? -1.841 -17.797 -19.094 1 98.56 183 LEU A CA 1
ATOM 1401 C C . LEU A 1 183 ? -1.415 -16.469 -18.469 1 98.56 183 LEU A C 1
ATOM 1403 O O . LEU A 1 183 ? -0.896 -15.594 -19.156 1 98.56 183 LEU A O 1
ATOM 1407 N N . GLY A 1 184 ? -1.598 -16.328 -17.141 1 98.62 184 GLY A N 1
ATOM 1408 C CA . GLY A 1 184 ? -1.271 -15.102 -16.422 1 98.62 184 GLY A CA 1
ATOM 1409 C C . GLY A 1 184 ? 0.139 -14.617 -16.703 1 98.62 184 GLY A C 1
ATOM 1410 O O . GLY A 1 184 ? 0.351 -13.43 -16.969 1 98.62 184 GLY A O 1
ATOM 1411 N N . PRO A 1 185 ? 1.085 -15.477 -16.641 1 98.75 185 PRO A N 1
ATOM 1412 C CA . PRO A 1 185 ? 2.467 -15.055 -16.875 1 98.75 185 PRO A CA 1
ATOM 1413 C C . PRO A 1 185 ? 2.688 -14.492 -18.281 1 98.75 185 PRO A C 1
ATOM 1415 O O . PRO A 1 185 ? 3.492 -13.578 -18.453 1 98.75 185 PRO A O 1
ATOM 1418 N N . VAL A 1 186 ? 2.012 -15.039 -19.25 1 98.88 186 VAL A N 1
ATOM 1419 C CA . VAL A 1 186 ? 2.107 -14.523 -20.609 1 98.88 186 VAL A CA 1
ATOM 1420 C C . VAL A 1 186 ? 1.518 -13.117 -20.688 1 98.88 186 VAL A C 1
ATOM 1422 O O . VAL A 1 186 ? 2.131 -12.211 -21.234 1 98.88 186 VAL A O 1
ATOM 1425 N N . VAL A 1 187 ? 0.389 -12.977 -20.078 1 98.88 187 VAL A N 1
ATOM 1426 C CA . VAL A 1 187 ? -0.287 -11.68 -20.047 1 98.88 187 VAL A CA 1
ATOM 1427 C C . VAL A 1 187 ? 0.561 -10.68 -19.266 1 98.88 187 VAL A C 1
ATOM 1429 O O . VAL A 1 187 ? 0.757 -9.547 -19.703 1 98.88 187 VAL A O 1
ATOM 1432 N N . GLY A 1 188 ? 1.043 -11.086 -18.109 1 98.94 188 GLY A N 1
ATOM 1433 C CA . GLY A 1 188 ? 1.851 -10.219 -17.266 1 98.94 188 GLY A CA 1
ATOM 1434 C C . GLY A 1 188 ? 3.125 -9.75 -17.938 1 98.94 188 GLY A C 1
ATOM 1435 O O . GLY A 1 188 ? 3.465 -8.562 -17.875 1 98.94 188 GLY A O 1
ATOM 1436 N N . ASN A 1 189 ? 3.824 -10.641 -18.594 1 98.88 189 ASN A N 1
ATOM 1437 C CA . ASN A 1 189 ? 5.039 -10.281 -19.328 1 98.88 189 ASN A CA 1
ATOM 1438 C C . ASN A 1 189 ? 4.758 -9.273 -20.422 1 98.88 189 ASN A C 1
ATOM 1440 O O . ASN A 1 189 ? 5.504 -8.305 -20.594 1 98.88 189 ASN A O 1
ATOM 1444 N N . PHE A 1 190 ? 3.723 -9.516 -21.156 1 98.94 190 PHE A N 1
ATOM 1445 C CA . PHE A 1 190 ? 3.328 -8.602 -22.219 1 98.94 190 PHE A CA 1
ATOM 1446 C C . PHE A 1 190 ? 3.07 -7.203 -21.672 1 98.94 190 PHE A C 1
ATOM 1448 O O . PHE A 1 190 ? 3.57 -6.215 -22.203 1 98.94 190 PHE A O 1
ATOM 1455 N N . CYS A 1 191 ? 2.369 -7.156 -20.594 1 98.94 191 CYS A N 1
ATOM 1456 C CA . CYS A 1 191 ? 1.921 -5.887 -20.031 1 98.94 191 CYS A CA 1
ATOM 1457 C C . CYS A 1 191 ? 3.088 -5.117 -19.422 1 98.94 191 CYS A C 1
ATOM 1459 O O . CYS A 1 191 ? 3.197 -3.904 -19.609 1 98.94 191 CYS A O 1
ATOM 1461 N N . ILE A 1 192 ? 3.947 -5.789 -18.688 1 98.94 192 ILE A N 1
ATOM 1462 C CA . ILE A 1 192 ? 5.051 -5.078 -18.047 1 98.94 192 ILE A CA 1
ATOM 1463 C C . ILE A 1 192 ? 6.035 -4.594 -19.109 1 98.94 192 ILE A C 1
ATOM 1465 O O . ILE A 1 192 ? 6.633 -3.525 -18.969 1 98.94 192 ILE A O 1
ATOM 1469 N N . ASN A 1 193 ? 6.219 -5.391 -20.188 1 98.94 193 ASN A N 1
ATOM 1470 C CA . ASN A 1 193 ? 7.062 -4.93 -21.281 1 98.94 193 ASN A CA 1
ATOM 1471 C C . ASN A 1 193 ? 6.492 -3.684 -21.953 1 98.94 193 ASN A C 1
ATOM 1473 O O . ASN A 1 193 ? 7.234 -2.768 -22.297 1 98.94 193 ASN A O 1
ATOM 1477 N N . LEU A 1 194 ? 5.219 -3.688 -22.078 1 98.94 194 LEU A N 1
ATOM 1478 C CA . LEU A 1 194 ? 4.547 -2.52 -22.641 1 98.94 194 LEU A CA 1
ATOM 1479 C C . LEU A 1 194 ? 4.703 -1.312 -21.719 1 98.94 194 LEU A C 1
ATOM 1481 O O . LEU A 1 194 ? 4.953 -0.199 -22.188 1 98.94 194 LEU A O 1
ATOM 1485 N N . ALA A 1 195 ? 4.547 -1.495 -20.438 1 98.94 195 ALA A N 1
ATOM 1486 C CA . ALA A 1 195 ? 4.719 -0.421 -19.469 1 98.94 195 ALA A CA 1
ATOM 1487 C C . ALA A 1 195 ? 6.141 0.137 -19.516 1 98.94 195 ALA A C 1
ATOM 1489 O O . ALA A 1 195 ? 6.336 1.352 -19.438 1 98.94 195 ALA A O 1
ATOM 1490 N N . ILE A 1 196 ? 7.094 -0.748 -19.609 1 98.94 196 ILE A N 1
ATOM 1491 C CA . ILE A 1 196 ? 8.5 -0.361 -19.672 1 98.94 196 ILE A CA 1
ATOM 1492 C C . ILE A 1 196 ? 8.734 0.508 -20.906 1 98.94 196 ILE A C 1
ATOM 1494 O O . ILE A 1 196 ? 9.375 1.56 -20.812 1 98.94 196 ILE A O 1
ATOM 1498 N N . LYS A 1 197 ? 8.211 0.06 -22.016 1 98.88 197 LYS A N 1
ATOM 1499 C CA . LYS A 1 197 ? 8.352 0.82 -23.266 1 98.88 197 LYS A CA 1
ATOM 1500 C C . LYS A 1 197 ? 7.781 2.229 -23.109 1 98.88 197 LYS A C 1
ATOM 1502 O O . LYS A 1 197 ? 8.43 3.209 -23.484 1 98.88 197 LYS A O 1
ATOM 1507 N N . LYS A 1 198 ? 6.676 2.365 -22.547 1 98.69 198 LYS A N 1
ATOM 1508 C CA . LYS A 1 198 ? 6.016 3.654 -22.375 1 98.69 198 LYS A CA 1
ATOM 1509 C C . LYS A 1 198 ? 6.766 4.523 -21.375 1 98.69 198 LYS A C 1
ATOM 1511 O O . LYS A 1 198 ? 6.816 5.746 -21.516 1 98.69 198 LYS A O 1
ATOM 1516 N N . ALA A 1 199 ? 7.238 3.928 -20.312 1 98.81 199 ALA A N 1
ATOM 1517 C CA . ALA A 1 199 ? 7.973 4.656 -19.281 1 98.81 199 ALA A CA 1
ATOM 1518 C C . ALA A 1 199 ? 9.25 5.277 -19.844 1 98.81 199 ALA A C 1
ATOM 1520 O O . ALA A 1 199 ? 9.625 6.387 -19.469 1 98.81 199 ALA A O 1
ATOM 1521 N N . LYS A 1 200 ? 9.898 4.57 -20.688 1 98.25 200 LYS A N 1
ATOM 1522 C CA . LYS A 1 200 ? 11.133 5.074 -21.297 1 98.25 200 LYS A CA 1
ATOM 1523 C C . LYS A 1 200 ? 10.852 6.273 -22.203 1 98.25 200 LYS A C 1
ATOM 1525 O O . LYS A 1 200 ? 11.719 7.129 -22.391 1 98.25 200 LYS A O 1
ATOM 1530 N N . GLU A 1 201 ? 9.609 6.379 -22.609 1 96.81 201 GLU A N 1
ATOM 1531 C CA . GLU A 1 201 ? 9.242 7.461 -23.516 1 96.81 201 GLU A CA 1
ATOM 1532 C C . GLU A 1 201 ? 8.766 8.688 -22.75 1 96.81 201 GLU A C 1
ATOM 1534 O O . GLU A 1 201 ? 9.117 9.82 -23.078 1 96.81 201 GLU A O 1
ATOM 1539 N N . THR A 1 202 ? 7.984 8.445 -21.719 1 97 202 THR A N 1
ATOM 1540 C CA . THR A 1 202 ? 7.32 9.594 -21.109 1 97 202 THR A CA 1
ATOM 1541 C C . THR A 1 202 ? 7.613 9.656 -19.609 1 97 202 THR A C 1
ATOM 1543 O O . THR A 1 202 ? 7.164 10.578 -18.922 1 97 202 THR A O 1
ATOM 1546 N N . GLY A 1 203 ? 8.266 8.703 -19.094 1 98.5 203 GLY A N 1
ATOM 1547 C CA . GLY A 1 203 ? 8.625 8.68 -17.672 1 98.5 203 GLY A CA 1
ATOM 1548 C C . GLY A 1 203 ? 7.762 7.73 -16.859 1 98.5 203 GLY A C 1
ATOM 1549 O O . GLY A 1 203 ? 8.141 7.34 -15.758 1 98.5 203 GLY A O 1
ATOM 1550 N N . ILE A 1 204 ? 6.633 7.348 -17.453 1 98.81 204 ILE A N 1
ATOM 1551 C CA . ILE A 1 204 ? 5.738 6.453 -16.734 1 98.81 204 ILE A CA 1
ATOM 1552 C C . ILE A 1 204 ? 4.875 5.668 -17.719 1 98.81 204 ILE A C 1
ATOM 1554 O O . ILE A 1 204 ? 4.473 6.195 -18.75 1 98.81 204 ILE A O 1
ATOM 1558 N N . GLY A 1 205 ? 4.73 4.379 -17.5 1 98.88 205 GLY A N 1
ATOM 1559 C CA . GLY A 1 205 ? 3.768 3.516 -18.156 1 98.88 205 GLY A CA 1
ATOM 1560 C C . GLY A 1 205 ? 2.814 2.832 -17.203 1 98.88 205 GLY A C 1
ATOM 1561 O O . GLY A 1 205 ? 3.246 2.234 -16.203 1 98.88 205 GLY A O 1
ATOM 1562 N N . TRP A 1 206 ? 1.508 2.975 -17.453 1 98.94 206 TRP A N 1
ATOM 1563 C CA . TRP A 1 206 ? 0.452 2.359 -16.656 1 98.94 206 TRP A CA 1
ATOM 1564 C C . TRP A 1 206 ? -0.432 1.466 -17.516 1 98.94 206 TRP A C 1
ATOM 1566 O O . TRP A 1 206 ? -1.205 1.959 -18.344 1 98.94 206 TRP A O 1
ATOM 1576 N N . VAL A 1 207 ? -0.303 0.171 -17.281 1 98.94 207 VAL A N 1
ATOM 1577 C CA . VAL A 1 207 ? -0.997 -0.783 -18.141 1 98.94 207 VAL A CA 1
ATOM 1578 C C . VAL A 1 207 ? -1.916 -1.664 -17.297 1 98.94 207 VAL A C 1
ATOM 1580 O O . VAL A 1 207 ? -1.49 -2.227 -16.281 1 98.94 207 VAL A O 1
ATOM 1583 N N . CYS A 1 208 ? -3.166 -1.756 -17.688 1 98.88 208 CYS A N 1
ATOM 1584 C CA . CYS A 1 208 ? -4.125 -2.65 -17.047 1 98.88 208 CYS A CA 1
ATOM 1585 C C . CYS A 1 208 ? -4.527 -3.779 -17.984 1 98.88 208 CYS A C 1
ATOM 1587 O O . CYS A 1 208 ? -4.555 -3.598 -19.203 1 98.88 208 CYS A O 1
ATOM 1589 N N . ALA A 1 209 ? -4.793 -4.906 -17.375 1 98.94 209 ALA A N 1
ATOM 1590 C CA . ALA A 1 209 ? -5.234 -6.055 -18.172 1 98.94 209 ALA A CA 1
ATOM 1591 C C . ALA A 1 209 ? -6.5 -6.672 -17.578 1 98.94 209 ALA A C 1
ATOM 1593 O O . ALA A 1 209 ? -6.668 -6.711 -16.359 1 98.94 209 ALA A O 1
ATOM 1594 N N . ARG A 1 210 ? -7.363 -7.102 -18.406 1 98.69 210 ARG A N 1
ATOM 1595 C CA . ARG A 1 210 ? -8.469 -7.996 -18.078 1 98.69 210 ARG A CA 1
ATOM 1596 C C . ARG A 1 210 ? -8.352 -9.312 -18.828 1 98.69 210 ARG A C 1
ATOM 1598 O O . ARG A 1 210 ? -7.469 -9.477 -19.672 1 98.69 210 ARG A O 1
ATOM 1605 N N . GLY A 1 211 ? -9.18 -10.242 -18.5 1 98.31 211 GLY A N 1
ATOM 1606 C CA . GLY A 1 211 ? -9.141 -11.516 -19.203 1 98.31 211 GLY A CA 1
ATOM 1607 C C . GLY A 1 211 ? -7.883 -12.312 -18.938 1 98.31 211 GLY A C 1
ATOM 1608 O O . GLY A 1 211 ? -7.379 -13.016 -19.812 1 98.31 211 GLY A O 1
ATOM 1609 N N . SER A 1 212 ? -7.402 -12.094 -17.766 1 98.38 212 SER A N 1
ATOM 1610 C CA . SER A 1 212 ? -6.195 -12.828 -17.391 1 98.38 212 SER A CA 1
ATOM 1611 C C . SER A 1 212 ? -6.508 -13.953 -16.422 1 98.38 212 SER A C 1
ATOM 1613 O O . SER A 1 212 ? -7.676 -14.219 -16.125 1 98.38 212 SER A O 1
ATOM 1615 N N . ASN A 1 213 ? -5.488 -14.695 -16.078 1 97.69 213 ASN A N 1
ATOM 1616 C CA . ASN A 1 213 ? -5.531 -15.773 -15.086 1 97.69 213 ASN A CA 1
ATOM 1617 C C . ASN A 1 213 ? -4.391 -15.656 -14.078 1 97.69 213 ASN A C 1
ATOM 1619 O O . ASN A 1 213 ? -3.668 -14.656 -14.062 1 97.69 213 ASN A O 1
ATOM 1623 N N . HIS A 1 214 ? -4.34 -16.594 -13.133 1 96.62 214 HIS A N 1
ATOM 1624 C CA . HIS A 1 214 ? -3.277 -16.578 -12.133 1 96.62 214 HIS A CA 1
ATOM 1625 C C . HIS A 1 214 ? -1.913 -16.375 -12.781 1 96.62 214 HIS A C 1
ATOM 1627 O O . HIS A 1 214 ? -1.603 -17.016 -13.797 1 96.62 214 HIS A O 1
ATOM 1633 N N . TYR A 1 215 ? -1.104 -15.438 -12.219 1 97.75 215 TYR A N 1
ATOM 1634 C CA . TYR A 1 215 ? 0.097 -15.062 -12.961 1 97.75 215 TYR A CA 1
ATOM 1635 C C . TYR A 1 215 ? 1.349 -15.297 -12.125 1 97.75 215 TYR A C 1
ATOM 1637 O O . TYR A 1 215 ? 2.416 -14.758 -12.422 1 97.75 215 TYR A O 1
ATOM 1645 N N . GLY A 1 216 ? 1.261 -16.031 -11.039 1 97.06 216 GLY A N 1
ATOM 1646 C CA . GLY A 1 216 ? 2.424 -16.344 -10.219 1 97.06 216 GLY A CA 1
ATOM 1647 C C . GLY A 1 216 ? 2.709 -15.281 -9.172 1 97.06 216 GLY A C 1
ATOM 1648 O O . GLY A 1 216 ? 1.811 -14.867 -8.438 1 97.06 216 GLY A O 1
ATOM 1649 N N . ILE A 1 217 ? 4.02 -14.93 -9.039 1 98 217 ILE A N 1
ATOM 1650 C CA . ILE A 1 217 ? 4.398 -13.961 -8.016 1 98 217 ILE A CA 1
ATOM 1651 C C . ILE A 1 217 ? 4.445 -12.562 -8.625 1 98 217 ILE A C 1
ATOM 1653 O O . ILE A 1 217 ? 4.977 -12.367 -9.727 1 98 217 ILE A O 1
ATOM 1657 N N . ALA A 1 218 ? 3.959 -11.656 -7.859 1 98.62 218 ALA A N 1
ATOM 1658 C CA . ALA A 1 218 ? 3.852 -10.281 -8.352 1 98.62 218 ALA A CA 1
ATOM 1659 C C . ALA A 1 218 ? 5.23 -9.664 -8.555 1 98.62 218 ALA A C 1
ATOM 1661 O O . ALA A 1 218 ? 5.438 -8.883 -9.484 1 98.62 218 ALA A O 1
ATOM 1662 N N . GLY A 1 219 ? 6.176 -10.039 -7.742 1 98.75 219 GLY A N 1
ATOM 1663 C CA . GLY A 1 219 ? 7.512 -9.469 -7.781 1 98.75 219 GLY A CA 1
ATOM 1664 C C . GLY A 1 219 ? 8.234 -9.727 -9.094 1 98.75 219 GLY A C 1
ATOM 1665 O O . GLY A 1 219 ? 9.109 -8.953 -9.484 1 98.75 219 GLY A O 1
ATOM 1666 N N . TRP A 1 220 ? 7.848 -10.789 -9.805 1 98.75 220 TRP A N 1
ATOM 1667 C CA . TRP A 1 220 ? 8.477 -11.148 -11.078 1 98.75 220 TRP A CA 1
ATOM 1668 C C . TRP A 1 220 ? 8.367 -10.008 -12.086 1 98.75 220 TRP A C 1
ATOM 1670 O O . TRP A 1 220 ? 9.359 -9.625 -12.703 1 98.75 220 TRP A O 1
ATOM 1680 N N . TYR A 1 221 ? 7.285 -9.453 -12.188 1 98.94 221 TYR A N 1
ATOM 1681 C CA . TYR A 1 221 ? 7.023 -8.422 -13.188 1 98.94 221 TYR A CA 1
ATOM 1682 C C . TYR A 1 221 ? 7.652 -7.094 -12.773 1 98.94 221 TYR A C 1
ATOM 1684 O O . TYR A 1 221 ? 8.219 -6.387 -13.609 1 98.94 221 TYR A O 1
ATOM 1692 N N . ALA A 1 222 ? 7.523 -6.789 -11.492 1 98.88 222 ALA A N 1
ATOM 1693 C CA . ALA A 1 222 ? 8.164 -5.578 -10.984 1 98.88 222 ALA A CA 1
ATOM 1694 C C . ALA A 1 222 ? 9.672 -5.613 -11.227 1 98.88 222 ALA A C 1
ATOM 1696 O O . ALA A 1 222 ? 10.258 -4.629 -11.68 1 98.88 222 ALA A O 1
ATOM 1697 N N . MET A 1 223 ? 10.242 -6.723 -10.992 1 98.81 223 MET A N 1
ATOM 1698 C CA . MET A 1 223 ? 11.688 -6.871 -11.117 1 98.81 223 MET A CA 1
ATOM 1699 C C . MET A 1 223 ? 12.117 -6.812 -12.578 1 98.81 223 MET A C 1
ATOM 1701 O O . MET A 1 223 ? 13.25 -6.438 -12.883 1 98.81 223 MET A O 1
ATOM 1705 N N . LYS A 1 224 ? 11.242 -7.172 -13.492 1 98.75 224 LYS A N 1
ATOM 1706 C CA . LYS A 1 224 ? 11.57 -7.047 -14.906 1 98.75 224 LYS A CA 1
ATOM 1707 C C . LYS A 1 224 ? 11.852 -5.594 -15.281 1 98.75 224 LYS A C 1
ATOM 1709 O O . LYS A 1 224 ? 12.766 -5.312 -16.062 1 98.75 224 LYS A O 1
ATOM 1714 N N . ALA A 1 225 ? 11.094 -4.703 -14.727 1 98.88 225 ALA A N 1
ATOM 1715 C CA . ALA A 1 225 ? 11.344 -3.281 -14.953 1 98.88 225 ALA A CA 1
ATOM 1716 C C . ALA A 1 225 ? 12.656 -2.846 -14.32 1 98.88 225 ALA A C 1
ATOM 1718 O O . ALA A 1 225 ? 13.406 -2.059 -14.898 1 98.88 225 ALA A O 1
ATOM 1719 N N . THR A 1 226 ? 12.898 -3.354 -13.141 1 98.69 226 THR A N 1
ATOM 1720 C CA . THR A 1 226 ? 14.094 -2.969 -12.398 1 98.69 226 THR A CA 1
ATOM 1721 C C . THR A 1 226 ? 15.359 -3.4 -13.148 1 98.69 226 THR A C 1
ATOM 1723 O O . THR A 1 226 ? 16.375 -2.701 -13.109 1 98.69 226 THR A O 1
ATOM 1726 N N . LYS A 1 227 ? 15.273 -4.527 -13.82 1 97.81 227 LYS A N 1
ATOM 1727 C CA . LYS A 1 227 ? 16.391 -5 -14.625 1 97.81 227 LYS A CA 1
ATOM 1728 C C . LYS A 1 227 ? 16.734 -4.012 -15.734 1 97.81 227 LYS A C 1
ATOM 1730 O O . LYS A 1 227 ? 17.859 -3.98 -16.234 1 97.81 227 LYS A O 1
ATOM 1735 N N . GLU A 1 228 ? 15.797 -3.186 -16.094 1 97.94 228 GLU A N 1
ATOM 1736 C CA . GLU A 1 228 ? 15.992 -2.18 -17.141 1 97.94 228 GLU A CA 1
ATOM 1737 C C . GLU A 1 228 ? 16.312 -0.816 -16.531 1 97.94 228 GLU A C 1
ATOM 1739 O O . GLU A 1 228 ? 16.281 0.2 -17.234 1 97.94 228 GLU A O 1
ATOM 1744 N N . GLY A 1 229 ? 16.5 -0.776 -15.25 1 97.88 229 GLY A N 1
ATOM 1745 C CA . GLY A 1 229 ? 16.844 0.463 -14.578 1 97.88 229 GLY A CA 1
ATOM 1746 C C . GLY A 1 229 ? 15.641 1.292 -14.18 1 97.88 229 GLY A C 1
ATOM 1747 O O . GLY A 1 229 ? 15.773 2.467 -13.828 1 97.88 229 GLY A O 1
ATOM 1748 N N . LEU A 1 230 ? 14.453 0.709 -14.281 1 98.81 230 LEU A N 1
ATOM 1749 C CA . LEU A 1 230 ? 13.211 1.396 -13.953 1 98.81 230 LEU A CA 1
ATOM 1750 C C . LEU A 1 230 ? 12.617 0.86 -12.648 1 98.81 230 LEU A C 1
ATOM 1752 O O . LEU A 1 230 ? 12.984 -0.227 -12.195 1 98.81 230 LEU A O 1
ATOM 1756 N N . MET A 1 231 ? 11.781 1.663 -12.031 1 98.88 231 MET A N 1
ATOM 1757 C CA . MET A 1 231 ? 10.906 1.096 -11.008 1 98.88 231 MET A CA 1
ATOM 1758 C C . MET A 1 231 ? 9.758 0.327 -11.641 1 98.88 231 MET A C 1
ATOM 1760 O O . MET A 1 231 ? 9.227 0.735 -12.68 1 98.88 231 MET A O 1
ATOM 1764 N N . GLY A 1 232 ? 9.422 -0.776 -11.008 1 98.94 232 GLY A N 1
ATOM 1765 C CA . GLY A 1 232 ? 8.289 -1.563 -11.477 1 98.94 232 GLY A CA 1
ATOM 1766 C C . GLY A 1 232 ? 7.285 -1.863 -10.383 1 98.94 232 GLY A C 1
ATOM 1767 O O . GLY A 1 232 ? 7.66 -2.107 -9.234 1 98.94 232 GLY A O 1
ATOM 1768 N N . MET A 1 233 ? 5.988 -1.836 -10.75 1 98.94 233 MET A N 1
ATOM 1769 C CA . MET A 1 233 ? 4.914 -2.283 -9.867 1 98.94 233 MET A CA 1
ATOM 1770 C C . MET A 1 233 ? 4.031 -3.312 -10.562 1 98.94 233 MET A C 1
ATOM 1772 O O . MET A 1 233 ? 3.889 -3.291 -11.781 1 98.94 233 MET A O 1
ATOM 1776 N N . SER A 1 234 ? 3.473 -4.125 -9.742 1 98.88 234 SER A N 1
ATOM 1777 C CA . SER A 1 234 ? 2.52 -5.105 -10.25 1 98.88 234 SER A CA 1
ATOM 1778 C C . SER A 1 234 ? 1.449 -5.426 -9.211 1 98.88 234 SER A C 1
ATOM 1780 O O . SER A 1 234 ? 1.746 -5.535 -8.023 1 98.88 234 SER A O 1
ATOM 1782 N N . PHE A 1 235 ? 0.215 -5.574 -9.703 1 98.88 235 PHE A N 1
ATOM 1783 C CA . PHE A 1 235 ? -0.963 -5.867 -8.898 1 98.88 235 PHE A CA 1
ATOM 1784 C C . PHE A 1 235 ? -1.852 -6.895 -9.594 1 98.88 235 PHE A C 1
ATOM 1786 O O . PHE A 1 235 ? -1.974 -6.887 -10.82 1 98.88 235 PHE A O 1
ATOM 1793 N N . THR A 1 236 ? -2.447 -7.719 -8.805 1 98.75 236 THR A N 1
ATOM 1794 C CA . THR A 1 236 ? -3.496 -8.578 -9.336 1 98.75 236 THR A CA 1
ATOM 1795 C C . THR A 1 236 ? -4.57 -8.836 -8.281 1 98.75 236 THR A C 1
ATOM 1797 O O . THR A 1 236 ? -4.273 -8.914 -7.09 1 98.75 236 THR A O 1
ATOM 1800 N N . ASN A 1 237 ? -5.816 -8.859 -8.742 1 98.31 237 ASN A N 1
ATOM 1801 C CA . ASN A 1 237 ? -6.84 -9.422 -7.867 1 98.31 237 ASN A CA 1
ATOM 1802 C C . ASN A 1 237 ? -6.957 -10.938 -8.039 1 98.31 237 ASN A C 1
ATOM 1804 O O . ASN A 1 237 ? -6.27 -11.523 -8.875 1 98.31 237 ASN A O 1
ATOM 1808 N N . THR A 1 238 ? -7.637 -11.578 -7.176 1 96.56 238 THR A N 1
ATOM 1809 C CA . THR A 1 238 ? -7.816 -13.031 -7.203 1 96.56 238 THR A CA 1
ATOM 1810 C C . THR A 1 238 ? -9.117 -13.422 -6.52 1 96.56 238 THR A C 1
ATOM 1812 O O . THR A 1 238 ? -9.906 -12.562 -6.129 1 96.56 238 THR A O 1
ATOM 1815 N N . SER A 1 239 ? -9.32 -14.688 -6.457 1 95.56 239 SER A N 1
ATOM 1816 C CA . SER A 1 239 ? -10.539 -15.219 -5.855 1 95.56 239 SER A CA 1
ATOM 1817 C C . SER A 1 239 ? -10.703 -14.727 -4.418 1 95.56 239 SER A C 1
ATOM 1819 O O . SER A 1 239 ? -9.711 -14.562 -3.701 1 95.56 239 SER A O 1
ATOM 1821 N N . PRO A 1 240 ? -11.922 -14.523 -3.975 1 96.5 240 PRO A N 1
ATOM 1822 C CA . PRO A 1 240 ? -12.156 -14 -2.625 1 96.5 240 PRO A CA 1
ATOM 1823 C C . PRO A 1 240 ? -11.734 -14.977 -1.532 1 96.5 240 PRO A C 1
ATOM 1825 O O . PRO A 1 240 ? -12.195 -16.125 -1.514 1 96.5 240 PRO A O 1
ATOM 1828 N N . LEU A 1 241 ? -10.898 -14.516 -0.642 1 96.88 241 LEU A N 1
ATOM 1829 C CA . LEU A 1 241 ? -10.406 -15.297 0.493 1 96.88 241 LEU A CA 1
ATOM 1830 C C . LEU A 1 241 ? -10.336 -14.438 1.75 1 96.88 241 LEU A C 1
ATOM 1832 O O . LEU A 1 241 ? -10.227 -14.961 2.861 1 96.88 241 LEU A O 1
ATOM 1836 N N . VAL A 1 242 ? -10.391 -13.172 1.598 1 98.38 242 VAL A N 1
ATOM 1837 C CA . VAL A 1 242 ? -10.195 -12.234 2.697 1 98.38 242 VAL A CA 1
ATOM 1838 C C . VAL A 1 242 ? -11.508 -11.531 3.018 1 98.38 242 VAL A C 1
ATOM 1840 O O . VAL A 1 242 ? -12.211 -11.078 2.113 1 98.38 242 VAL A O 1
ATOM 1843 N N . ALA A 1 243 ? -11.805 -11.391 4.301 1 98.62 243 ALA A N 1
ATOM 1844 C CA . ALA A 1 243 ? -13.016 -10.695 4.727 1 98.62 243 ALA A CA 1
ATOM 1845 C C . ALA A 1 243 ? -12.758 -9.203 4.918 1 98.62 243 ALA A C 1
ATOM 1847 O O . ALA A 1 243 ? -11.836 -8.812 5.633 1 98.62 243 ALA A O 1
ATOM 1848 N N . PRO A 1 244 ? -13.57 -8.383 4.293 1 98.75 244 PRO A N 1
ATOM 1849 C CA . PRO A 1 244 ? -13.539 -6.984 4.719 1 98.75 244 PRO A CA 1
ATOM 1850 C C . PRO A 1 244 ? -13.711 -6.82 6.227 1 98.75 244 PRO A C 1
ATOM 1852 O O . PRO A 1 244 ? -14.391 -7.625 6.863 1 98.75 244 PRO A O 1
ATOM 1855 N N . THR A 1 245 ? -13.062 -5.801 6.801 1 98.75 245 THR A N 1
ATOM 1856 C CA . THR A 1 245 ? -13.195 -5.543 8.234 1 98.75 245 THR A CA 1
ATOM 1857 C C . THR A 1 245 ? -14.672 -5.461 8.633 1 98.75 245 THR A C 1
ATOM 1859 O O . THR A 1 245 ? -15.453 -4.773 7.977 1 98.75 245 THR A O 1
ATOM 1862 N N . ARG A 1 246 ? -15.023 -6.215 9.656 1 98.5 246 ARG A N 1
ATOM 1863 C CA . ARG A 1 246 ? -16.344 -6.293 10.266 1 98.5 246 ARG A CA 1
ATOM 1864 C C . ARG A 1 246 ? -17.234 -7.297 9.531 1 98.5 246 ARG A C 1
ATOM 1866 O O . ARG A 1 246 ? -18.297 -7.668 10.023 1 98.5 246 ARG A O 1
ATOM 1873 N N . ALA A 1 247 ? -16.859 -7.758 8.32 1 98.62 247 ALA A N 1
ATOM 1874 C CA . ALA A 1 247 ? -17.688 -8.695 7.551 1 98.62 247 ALA A CA 1
ATOM 1875 C C . ALA A 1 247 ? -17.516 -10.117 8.062 1 98.62 247 ALA A C 1
ATOM 1877 O O . ALA A 1 247 ? -16.438 -10.492 8.539 1 98.62 247 ALA A O 1
ATOM 1878 N N . LYS A 1 248 ? -18.484 -10.922 7.809 1 97.06 248 LYS A N 1
ATOM 1879 C CA . LYS A 1 248 ? -18.484 -12.32 8.227 1 97.06 248 LYS A CA 1
ATOM 1880 C C . LYS A 1 248 ? -17.781 -13.203 7.184 1 97.06 248 LYS A C 1
ATOM 1882 O O . LYS A 1 248 ? -17.219 -14.242 7.52 1 97.06 248 LYS A O 1
ATOM 1887 N N . LYS A 1 249 ? -17.859 -12.812 5.98 1 96.62 249 LYS A N 1
ATOM 1888 C CA . LYS A 1 249 ? -17.406 -13.656 4.879 1 96.62 249 LYS A CA 1
ATOM 1889 C C . LYS A 1 249 ? -16.375 -12.938 4.023 1 96.62 249 LYS A C 1
ATOM 1891 O O . LYS A 1 249 ? -16.234 -11.711 4.105 1 96.62 249 LYS A O 1
ATOM 1896 N N . ALA A 1 250 ? -15.758 -13.758 3.207 1 97.62 250 ALA A N 1
ATOM 1897 C CA . ALA A 1 250 ? -14.719 -13.219 2.324 1 97.62 250 ALA A CA 1
ATOM 1898 C C . ALA A 1 250 ? -15.344 -12.484 1.138 1 97.62 250 ALA A C 1
ATOM 1900 O O . ALA A 1 250 ? -16.438 -12.836 0.681 1 97.62 250 ALA A O 1
ATOM 1901 N N . ALA A 1 251 ? -14.578 -11.453 0.637 1 98.12 251 ALA A N 1
ATOM 1902 C CA . ALA A 1 251 ? -15.023 -10.734 -0.554 1 98.12 251 ALA A CA 1
ATOM 1903 C C . ALA A 1 251 ? -13.844 -10.234 -1.373 1 98.12 251 ALA A C 1
ATOM 1905 O O . ALA A 1 251 ? -14 -9.828 -2.525 1 98.12 251 ALA A O 1
ATOM 1906 N N . LEU A 1 252 ? -12.648 -10.266 -0.822 1 98.31 252 LEU A N 1
ATOM 1907 C CA . LEU A 1 252 ? -11.445 -9.82 -1.515 1 98.31 252 LEU A CA 1
ATOM 1908 C C . LEU A 1 252 ? -10.445 -10.961 -1.652 1 98.31 252 LEU A C 1
ATOM 1910 O O . LEU A 1 252 ? -10.5 -11.938 -0.897 1 98.31 252 LEU A O 1
ATOM 1914 N N . GLY A 1 253 ? -9.594 -10.852 -2.602 1 97.38 253 GLY A N 1
ATOM 1915 C CA . GLY A 1 253 ? -8.469 -11.773 -2.68 1 97.38 253 GLY A CA 1
ATOM 1916 C C . GLY A 1 253 ? -7.32 -11.383 -1.771 1 97.38 253 GLY A C 1
ATOM 1917 O O . GLY A 1 253 ? -7.414 -10.414 -1.019 1 97.38 253 GLY A O 1
ATOM 1918 N N . THR A 1 254 ? -6.246 -12.234 -1.83 1 97.19 254 THR A N 1
ATOM 1919 C CA . THR A 1 254 ? -5.031 -11.859 -1.12 1 97.19 254 THR A CA 1
ATOM 1920 C C . THR A 1 254 ? -4.418 -10.602 -1.733 1 97.19 254 THR A C 1
ATOM 1922 O O . THR A 1 254 ? -3.547 -9.969 -1.13 1 97.19 254 THR A O 1
ATOM 1925 N N . ASN A 1 255 ? -4.73 -10.156 -2.93 1 98.44 255 ASN A N 1
ATOM 1926 C CA . ASN A 1 255 ? -4.547 -8.906 -3.65 1 98.44 255 ASN A CA 1
ATOM 1927 C C . ASN A 1 255 ? -3.164 -8.312 -3.404 1 98.44 255 ASN A C 1
ATOM 1929 O O . ASN A 1 255 ? -3.035 -7.27 -2.76 1 98.44 255 ASN A O 1
ATOM 1933 N N . PRO A 1 256 ? -2.131 -8.844 -4.02 1 98.5 256 PRO A N 1
ATOM 1934 C CA . PRO A 1 256 ? -0.746 -8.461 -3.734 1 98.5 256 PRO A CA 1
ATOM 1935 C C . PRO A 1 256 ? -0.385 -7.09 -4.297 1 98.5 256 PRO A C 1
ATOM 1937 O O . PRO A 1 256 ? -0.991 -6.641 -5.27 1 98.5 256 PRO A O 1
ATOM 1940 N N . ILE A 1 257 ? 0.583 -6.465 -3.625 1 98.88 257 ILE A N 1
ATOM 1941 C CA . ILE A 1 257 ? 1.261 -5.242 -4.039 1 98.88 257 ILE A CA 1
ATOM 1942 C C . ILE A 1 257 ? 2.758 -5.504 -4.184 1 98.88 257 ILE A C 1
ATOM 1944 O O . ILE A 1 257 ? 3.4 -5.996 -3.252 1 98.88 257 ILE A O 1
ATOM 1948 N N . SER A 1 258 ? 3.27 -5.184 -5.332 1 98.94 258 SER A N 1
ATOM 1949 C CA . SER A 1 258 ? 4.711 -5.316 -5.512 1 98.94 258 SER A CA 1
ATOM 1950 C C . SER A 1 258 ? 5.32 -4.027 -6.055 1 98.94 258 SER A C 1
ATOM 1952 O O . SER A 1 258 ? 4.73 -3.369 -6.914 1 98.94 258 SER A O 1
ATOM 1954 N N . LEU A 1 259 ? 6.43 -3.627 -5.531 1 98.94 259 LEU A N 1
ATOM 1955 C CA . LEU A 1 259 ? 7.281 -2.549 -6.023 1 98.94 259 LEU A CA 1
ATOM 1956 C C . LEU A 1 259 ? 8.75 -2.973 -6.023 1 98.94 259 LEU A C 1
ATOM 1958 O O . LEU A 1 259 ? 9.25 -3.482 -5.02 1 98.94 259 LEU A O 1
ATOM 1962 N N . SER A 1 260 ? 9.352 -2.838 -7.121 1 98.94 260 SER A N 1
ATOM 1963 C CA . SER A 1 260 ? 10.797 -3.031 -7.227 1 98.94 260 SER A CA 1
ATOM 1964 C C . SER A 1 260 ? 11.492 -1.767 -7.719 1 98.94 260 SER A C 1
ATOM 1966 O O . SER A 1 260 ? 10.969 -1.066 -8.586 1 98.94 260 SER A O 1
ATOM 1968 N N . ALA A 1 261 ? 12.578 -1.421 -7.156 1 98.94 261 ALA A N 1
ATOM 1969 C CA . ALA A 1 261 ? 13.352 -0.231 -7.504 1 98.94 261 ALA A CA 1
ATOM 1970 C C . ALA A 1 261 ? 14.844 -0.538 -7.547 1 98.94 261 ALA A C 1
ATOM 1972 O O . ALA A 1 261 ? 15.359 -1.261 -6.691 1 98.94 261 ALA A O 1
ATOM 1973 N N . PRO A 1 262 ? 15.539 0.067 -8.508 1 98.75 262 PRO A N 1
ATOM 1974 C CA . PRO A 1 262 ? 16.969 -0.204 -8.625 1 98.75 262 PRO A CA 1
ATOM 1975 C C . PRO A 1 262 ? 17.812 0.522 -7.574 1 98.75 262 PRO A C 1
ATOM 1977 O O . PRO A 1 262 ? 17.453 1.631 -7.16 1 98.75 262 PRO A O 1
ATOM 1980 N N . ALA A 1 263 ? 18.797 -0.12 -7.133 1 98.56 263 ALA A N 1
ATOM 1981 C CA . ALA A 1 263 ? 19.828 0.446 -6.281 1 98.56 263 ALA A CA 1
ATOM 1982 C C . ALA A 1 263 ? 21.219 0.203 -6.875 1 98.56 263 ALA A C 1
ATOM 1984 O O . ALA A 1 263 ? 21.344 -0.13 -8.055 1 98.56 263 ALA A O 1
ATOM 1985 N N . LYS A 1 264 ? 22.281 0.493 -6.109 1 97.88 264 LYS A N 1
ATOM 1986 C CA . LYS A 1 264 ? 23.641 0.39 -6.645 1 97.88 264 LYS A CA 1
ATOM 1987 C C . LYS A 1 264 ? 24.125 -1.053 -6.609 1 97.88 264 LYS A C 1
ATOM 1989 O O . LYS A 1 264 ? 23.641 -1.862 -5.816 1 97.88 264 LYS A O 1
ATOM 1994 N N . ASN A 1 265 ? 25.031 -1.39 -7.543 1 96.12 265 ASN A N 1
ATOM 1995 C CA . ASN A 1 265 ? 25.828 -2.613 -7.543 1 96.12 265 ASN A CA 1
ATOM 1996 C C . ASN A 1 265 ? 24.938 -3.855 -7.621 1 96.12 265 ASN A C 1
ATOM 1998 O O . ASN A 1 265 ? 25.188 -4.836 -6.91 1 96.12 265 ASN A O 1
ATOM 2002 N N . GLY A 1 266 ? 23.938 -3.758 -8.336 1 94.56 266 GLY A N 1
ATOM 2003 C CA . GLY A 1 266 ? 23.078 -4.914 -8.562 1 94.56 266 GLY A CA 1
ATOM 2004 C C . GLY A 1 266 ? 22.078 -5.145 -7.445 1 94.56 266 GLY A C 1
ATOM 2005 O O . GLY A 1 266 ? 21.266 -6.07 -7.516 1 94.56 266 GLY A O 1
ATOM 2006 N N . ASP A 1 267 ? 22.109 -4.297 -6.43 1 97.44 267 ASP A N 1
ATOM 2007 C CA . ASP A 1 267 ? 21.109 -4.34 -5.363 1 97.44 267 ASP A CA 1
ATOM 2008 C C . ASP A 1 267 ? 19.797 -3.717 -5.82 1 97.44 267 ASP A C 1
ATOM 2010 O O . ASP A 1 267 ? 19.734 -3.078 -6.871 1 97.44 267 ASP A O 1
ATOM 2014 N N . SER A 1 268 ? 18.719 -4.098 -5.176 1 98.62 268 SER A N 1
ATOM 2015 C CA . SER A 1 268 ? 17.406 -3.553 -5.508 1 98.62 268 SER A CA 1
ATOM 2016 C C . SER A 1 268 ? 16.438 -3.684 -4.336 1 98.62 268 SER A C 1
ATOM 2018 O O . SER A 1 268 ? 16.609 -4.555 -3.479 1 98.62 268 SER A O 1
ATOM 2020 N N . PHE A 1 269 ? 15.633 -2.746 -4.23 1 98.88 269 PHE A N 1
ATOM 2021 C CA . PHE A 1 269 ? 14.461 -2.838 -3.359 1 98.88 269 PHE A CA 1
ATOM 2022 C C . PHE A 1 269 ? 13.375 -3.686 -4.004 1 98.88 269 PHE A C 1
ATOM 2024 O O . PHE A 1 269 ? 12.961 -3.42 -5.133 1 98.88 269 PHE A O 1
ATOM 2031 N N . VAL A 1 270 ? 12.852 -4.707 -3.322 1 98.88 270 VAL A N 1
ATOM 2032 C CA . VAL A 1 270 ? 11.781 -5.535 -3.863 1 98.88 270 VAL A CA 1
ATOM 2033 C C . VAL A 1 270 ? 10.75 -5.82 -2.773 1 98.88 270 VAL A C 1
ATOM 2035 O O . VAL A 1 270 ? 10.953 -6.695 -1.929 1 98.88 270 VAL A O 1
ATOM 2038 N N . LEU A 1 271 ? 9.664 -5.109 -2.848 1 98.88 271 LEU A N 1
ATOM 2039 C CA . LEU A 1 271 ? 8.484 -5.395 -2.031 1 98.88 271 LEU A CA 1
ATOM 2040 C C . LEU A 1 271 ? 7.504 -6.281 -2.785 1 98.88 271 LEU A C 1
ATOM 2042 O O . LEU A 1 271 ? 7.094 -5.953 -3.9 1 98.88 271 LEU A O 1
ATOM 2046 N N . ASP A 1 272 ? 7.156 -7.363 -2.273 1 98.5 272 ASP A N 1
ATOM 2047 C CA . ASP A 1 272 ? 6.176 -8.305 -2.791 1 98.5 272 ASP A CA 1
ATOM 2048 C C . ASP A 1 272 ? 5.316 -8.875 -1.666 1 98.5 272 ASP A C 1
ATOM 2050 O O . ASP A 1 272 ? 5.723 -9.82 -0.984 1 98.5 272 ASP A O 1
ATOM 2054 N N . MET A 1 273 ? 4.082 -8.328 -1.598 1 98.25 273 MET A N 1
ATOM 2055 C CA . MET A 1 273 ? 3.309 -8.648 -0.404 1 98.25 273 MET A CA 1
ATOM 2056 C C . MET A 1 273 ? 1.829 -8.812 -0.742 1 98.25 273 MET A C 1
ATOM 2058 O O . MET A 1 273 ? 1.302 -8.094 -1.591 1 98.25 273 MET A O 1
ATOM 2062 N N . ALA A 1 274 ? 1.237 -9.781 -0.06 1 98.19 274 ALA A N 1
ATOM 2063 C CA . ALA A 1 274 ? -0.223 -9.805 -0.027 1 98.19 274 ALA A CA 1
ATOM 2064 C C . ALA A 1 274 ? -0.765 -8.711 0.89 1 98.19 274 ALA A C 1
ATOM 2066 O O . ALA A 1 274 ? -0.013 -8.109 1.658 1 98.19 274 ALA A O 1
ATOM 2067 N N . THR A 1 275 ? -2.039 -8.383 0.81 1 98.62 275 THR A N 1
ATOM 2068 C CA . THR A 1 275 ? -2.637 -7.34 1.633 1 98.62 275 THR A CA 1
ATOM 2069 C C . THR A 1 275 ? -3.377 -7.945 2.822 1 98.62 275 THR A C 1
ATOM 2071 O O . THR A 1 275 ? -4.129 -7.254 3.51 1 98.62 275 THR A O 1
ATOM 2074 N N . CYS A 1 276 ? -3.275 -9.258 2.982 1 98.5 276 CYS A N 1
ATOM 2075 C CA . CYS A 1 276 ? -3.756 -9.945 4.172 1 98.5 276 CYS A CA 1
ATOM 2076 C C . CYS A 1 276 ? -2.598 -10.312 5.094 1 98.5 276 CYS A C 1
ATOM 2078 O O . CYS A 1 276 ? -1.433 -10.172 4.723 1 98.5 276 CYS A O 1
ATOM 2080 N N . VAL A 1 277 ? -2.914 -10.773 6.266 1 98 277 VAL A N 1
ATOM 2081 C CA . VAL A 1 277 ? -1.886 -11.031 7.27 1 98 277 VAL A CA 1
ATOM 2082 C C . VAL A 1 277 ? -0.993 -12.18 6.809 1 98 277 VAL A C 1
ATOM 2084 O O . VAL A 1 277 ? 0.231 -12.039 6.746 1 98 277 VAL A O 1
ATOM 2087 N N . VAL A 1 278 ? -1.646 -13.273 6.426 1 95.31 278 VAL A N 1
ATOM 2088 C CA . VAL A 1 278 ? -0.905 -14.445 5.961 1 95.31 278 VAL A CA 1
ATOM 2089 C C . VAL A 1 278 ? -1.633 -15.078 4.777 1 95.31 278 VAL A C 1
ATOM 2091 O O . VAL A 1 278 ? -2.824 -14.836 4.57 1 95.31 278 VAL A O 1
ATOM 2094 N N . ALA A 1 279 ? -0.861 -15.828 4.027 1 89.94 279 ALA A N 1
ATOM 2095 C CA . ALA A 1 279 ? -1.462 -16.578 2.928 1 89.94 279 ALA A CA 1
ATOM 2096 C C . ALA A 1 279 ? -2.143 -17.844 3.441 1 89.94 279 ALA A C 1
ATOM 2098 O O . ALA A 1 279 ? -1.834 -18.328 4.535 1 89.94 279 ALA A O 1
ATOM 2099 N N . VAL A 1 280 ? -3.033 -18.391 2.656 1 88.06 280 VAL A N 1
ATOM 2100 C CA . VAL A 1 280 ? -3.771 -19.609 2.994 1 88.06 280 VAL A CA 1
ATOM 2101 C C . VAL A 1 280 ? -2.795 -20.75 3.264 1 88.06 280 VAL A C 1
ATOM 2103 O O . VAL A 1 280 ? -3.012 -21.562 4.168 1 88.06 280 VAL A O 1
ATOM 2106 N N . GLY A 1 281 ? -1.747 -20.797 2.525 1 83.69 281 GLY A N 1
ATOM 2107 C CA . GLY A 1 281 ? -0.767 -21.859 2.654 1 83.69 281 GLY A CA 1
ATOM 2108 C C . GLY A 1 281 ? -0.153 -21.953 4.039 1 83.69 281 GLY A C 1
ATOM 2109 O O . GLY A 1 281 ? 0.148 -23.031 4.531 1 83.69 281 GLY A O 1
ATOM 2110 N N . LYS A 1 282 ? 0.049 -20.828 4.645 1 86.56 282 LYS A N 1
ATOM 2111 C CA . LYS A 1 282 ? 0.621 -20.812 5.988 1 86.56 282 LYS A CA 1
ATOM 2112 C C . LYS A 1 282 ? -0.341 -21.422 7.004 1 86.56 282 LYS A C 1
ATOM 2114 O O . LYS A 1 282 ? 0.086 -22.094 7.941 1 86.56 282 LYS A O 1
ATOM 2119 N N . ILE A 1 283 ? -1.589 -21.141 6.848 1 91.75 283 ILE A N 1
ATOM 2120 C CA . ILE A 1 283 ? -2.59 -21.719 7.73 1 91.75 283 ILE A CA 1
ATOM 2121 C C . ILE A 1 283 ? -2.668 -23.234 7.5 1 91.75 283 ILE A C 1
ATOM 2123 O O . ILE A 1 283 ? -2.781 -24.016 8.453 1 91.75 283 ILE A O 1
ATOM 2127 N N . GLU A 1 284 ? -2.58 -23.625 6.281 1 87.44 284 GLU A N 1
ATOM 2128 C CA . GLU A 1 284 ? -2.629 -25.031 5.922 1 87.44 284 GLU A CA 1
ATOM 2129 C C . GLU A 1 284 ? -1.482 -25.812 6.566 1 87.44 284 GLU A C 1
ATOM 2131 O O . GLU A 1 284 ? -1.664 -26.938 7.012 1 87.44 284 GLU A O 1
ATOM 2136 N N . VAL A 1 285 ? -0.35 -25.219 6.543 1 84.5 285 VAL A N 1
ATOM 2137 C CA . VAL A 1 285 ? 0.82 -25.844 7.145 1 84.5 285 VAL A CA 1
ATOM 2138 C C . VAL A 1 285 ? 0.566 -26.094 8.633 1 84.5 285 VAL A C 1
ATOM 2140 O O . VAL A 1 285 ? 0.832 -27.188 9.133 1 84.5 285 VAL A O 1
ATOM 2143 N N . GLU A 1 286 ? 0.055 -25.078 9.273 1 90.62 286 GLU A N 1
ATOM 2144 C CA . GLU A 1 286 ? -0.226 -25.234 10.703 1 90.62 286 GLU A CA 1
ATOM 2145 C C . GLU A 1 286 ? -1.353 -26.234 10.938 1 90.62 286 GLU A C 1
ATOM 2147 O O . GLU A 1 286 ? -1.331 -26.984 11.914 1 90.62 286 GLU A O 1
ATOM 2152 N N . ARG A 1 287 ? -2.338 -26.25 10.086 1 91.56 287 ARG A N 1
ATOM 2153 C CA . ARG A 1 287 ? -3.434 -27.219 10.172 1 91.56 287 ARG A CA 1
ATOM 2154 C C . ARG A 1 287 ? -2.918 -28.641 10.078 1 91.56 287 ARG A C 1
ATOM 2156 O O . ARG A 1 287 ? -3.309 -29.5 10.875 1 91.56 287 ARG A O 1
ATOM 2163 N N . ARG A 1 288 ? -2.059 -28.875 9.203 1 86.25 288 ARG A N 1
ATOM 2164 C CA . ARG A 1 288 ? -1.491 -30.203 9 1 86.25 288 ARG A CA 1
ATOM 2165 C C . ARG A 1 288 ? -0.68 -30.641 10.219 1 86.25 288 ARG A C 1
ATOM 2167 O O . ARG A 1 288 ? -0.667 -31.828 10.57 1 86.25 288 ARG A O 1
ATOM 2174 N N . LYS A 1 289 ? -0.05 -29.688 10.797 1 89.31 289 LYS A N 1
ATOM 2175 C CA . LYS A 1 289 ? 0.747 -29.969 11.984 1 89.31 289 LYS A CA 1
ATOM 2176 C C . LYS A 1 289 ? -0.128 -30.016 13.234 1 89.31 289 LYS A C 1
ATOM 2178 O O . LYS A 1 289 ? 0.357 -30.312 14.328 1 89.31 289 LYS A O 1
ATOM 2183 N N . GLU A 1 290 ? -1.34 -29.672 13.055 1 92.94 290 GLU A N 1
ATOM 2184 C CA . GLU A 1 290 ? -2.303 -29.609 14.148 1 92.94 290 GLU A CA 1
ATOM 2185 C C . GLU A 1 290 ? -1.886 -28.594 15.203 1 92.94 290 GLU A C 1
ATOM 2187 O O . GLU A 1 290 ? -2.02 -28.828 16.406 1 92.94 290 GLU A O 1
ATOM 2192 N N . ASN A 1 291 ? -1.311 -27.562 14.766 1 95 291 ASN A N 1
ATOM 2193 C CA . ASN A 1 291 ? -0.947 -26.438 15.617 1 95 291 ASN A CA 1
ATOM 2194 C C . ASN A 1 291 ? -1.986 -25.328 15.555 1 95 291 ASN A C 1
ATOM 2196 O O . ASN A 1 291 ? -2.656 -25.156 14.539 1 95 291 ASN A O 1
ATOM 2200 N N . PRO A 1 292 ? -2.062 -24.609 16.734 1 96.56 292 PRO A N 1
ATOM 2201 C CA . PRO A 1 292 ? -2.885 -23.406 16.656 1 96.56 292 PRO A CA 1
ATOM 2202 C C . PRO A 1 292 ? -2.248 -22.328 15.781 1 96.56 292 PRO A C 1
ATOM 2204 O O . PRO A 1 292 ? -1.045 -22.375 15.516 1 96.56 292 PRO A O 1
ATOM 2207 N N . ILE A 1 293 ? -3.068 -21.453 15.328 1 96.62 293 ILE A N 1
ATOM 2208 C CA . ILE A 1 293 ? -2.562 -20.281 14.609 1 96.62 293 ILE A CA 1
ATOM 2209 C C . ILE A 1 293 ? -2.734 -19.031 15.469 1 96.62 293 ILE A C 1
ATOM 2211 O O . ILE A 1 293 ? -3.586 -19 16.359 1 96.62 293 ILE A O 1
ATOM 2215 N N . PRO A 1 294 ? -1.959 -18.062 15.273 1 95.25 294 PRO A N 1
ATOM 2216 C CA . PRO A 1 294 ? -2.113 -16.812 16.016 1 95.25 294 PRO A CA 1
ATOM 2217 C C . PRO A 1 294 ? -3.467 -16.141 15.789 1 95.25 294 PRO A C 1
ATOM 2219 O O . PRO A 1 294 ? -3.984 -16.156 14.672 1 95.25 294 PRO A O 1
ATOM 2222 N N . GLU A 1 295 ? -3.967 -15.508 16.875 1 95.12 295 GLU A N 1
ATOM 2223 C CA . GLU A 1 295 ? -5.168 -14.695 16.719 1 95.12 295 GLU A CA 1
ATOM 2224 C C . GLU A 1 295 ? -4.895 -13.492 15.82 1 95.12 295 GLU A C 1
ATOM 2226 O O . GLU A 1 295 ? -3.945 -12.742 16.047 1 95.12 295 GLU A O 1
ATOM 2231 N N . GLY A 1 296 ? -5.656 -13.352 14.773 1 95.44 296 GLY A N 1
ATOM 2232 C CA . GLY A 1 296 ? -5.434 -12.258 13.836 1 95.44 296 GLY A CA 1
ATOM 2233 C C . GLY A 1 296 ? -5.145 -12.734 12.43 1 95.44 296 GLY A C 1
ATOM 2234 O O . GLY A 1 296 ? -5.184 -11.953 11.477 1 95.44 296 GLY A O 1
ATOM 2235 N N . TRP A 1 297 ? -4.969 -14.031 12.305 1 97.31 297 TRP A N 1
ATOM 2236 C CA . TRP A 1 297 ? -4.648 -14.594 10.992 1 97.31 297 TRP A CA 1
ATOM 2237 C C . TRP A 1 297 ? -5.918 -14.859 10.195 1 97.31 297 TRP A C 1
ATOM 2239 O O . TRP A 1 297 ? -5.965 -14.594 8.992 1 97.31 297 TRP A O 1
ATOM 2249 N N . ALA A 1 298 ? -6.977 -15.375 10.953 1 98.19 298 ALA A N 1
ATOM 2250 C CA . ALA A 1 298 ? -8.164 -15.852 10.242 1 98.19 298 ALA A CA 1
ATOM 2251 C C . ALA A 1 298 ? -9.414 -15.695 11.102 1 98.19 298 ALA A C 1
ATOM 2253 O O . ALA A 1 298 ? -9.32 -15.523 12.32 1 98.19 298 ALA A O 1
ATOM 2254 N N . LEU A 1 299 ? -10.469 -15.727 10.414 1 98.19 299 LEU A N 1
ATOM 2255 C CA . LEU A 1 299 ? -11.797 -15.742 11.023 1 98.19 299 LEU A CA 1
ATOM 2256 C C . LEU A 1 299 ? -12.445 -17.109 10.875 1 98.19 299 LEU A C 1
ATOM 2258 O O . LEU A 1 299 ? -12.164 -17.844 9.914 1 98.19 299 LEU A O 1
ATOM 2262 N N . ASP A 1 300 ? -13.344 -17.438 11.82 1 97.62 300 ASP A N 1
ATOM 2263 C CA . ASP A 1 300 ? -14.156 -18.625 11.664 1 97.62 300 ASP A CA 1
ATOM 2264 C C . ASP A 1 300 ? -15.391 -18.344 10.812 1 97.62 300 ASP A C 1
ATOM 2266 O O . ASP A 1 300 ? -15.539 -17.25 10.266 1 97.62 300 ASP A O 1
ATOM 2270 N N . LYS A 1 301 ? -16.25 -19.328 10.727 1 96.19 301 LYS A N 1
ATOM 2271 C CA . LYS A 1 301 ? -17.422 -19.25 9.852 1 96.19 301 LYS A CA 1
ATOM 2272 C C . LYS A 1 301 ? -18.391 -18.172 10.32 1 96.19 301 LYS A C 1
ATOM 2274 O O . LYS A 1 301 ? -19.25 -17.734 9.555 1 96.19 301 LYS A O 1
ATOM 2279 N N . ASN A 1 302 ? -18.25 -17.75 11.555 1 96.06 302 ASN A N 1
ATOM 2280 C CA . ASN A 1 302 ? -19.156 -16.75 12.109 1 96.06 302 ASN A CA 1
ATOM 2281 C C . ASN A 1 302 ? -18.531 -15.359 12.094 1 96.06 302 ASN A C 1
ATOM 2283 O O . ASN A 1 302 ? -19.094 -14.406 12.625 1 96.06 302 ASN A O 1
ATOM 2287 N N . GLY A 1 303 ? -17.359 -15.242 11.562 1 96.94 303 GLY A N 1
ATOM 2288 C CA . GLY A 1 303 ? -16.703 -13.945 11.422 1 96.94 303 GLY A CA 1
ATOM 2289 C C . GLY A 1 303 ? -15.93 -13.539 12.664 1 96.94 303 GLY A C 1
ATOM 2290 O O . GLY A 1 303 ? -15.594 -12.367 12.836 1 96.94 303 GLY A O 1
ATOM 2291 N N . GLN A 1 304 ? -15.664 -14.531 13.5 1 97.38 304 GLN A N 1
ATOM 2292 C CA . GLN A 1 304 ? -14.898 -14.25 14.711 1 97.38 304 GLN A CA 1
ATOM 2293 C C . GLN A 1 304 ? -13.453 -14.711 14.57 1 97.38 304 GLN A C 1
ATOM 2295 O O . GLN A 1 304 ? -13.188 -15.758 13.984 1 97.38 304 GLN A O 1
ATOM 2300 N N . PRO A 1 305 ? -12.562 -13.883 15.164 1 97.62 305 PRO A N 1
ATOM 2301 C CA . PRO A 1 305 ? -11.18 -14.352 15.141 1 97.62 305 PRO A CA 1
ATOM 2302 C C . PRO A 1 305 ? -11.008 -15.727 15.797 1 97.62 305 PRO A C 1
ATOM 2304 O O . PRO A 1 305 ? -11.648 -16 16.812 1 97.62 305 PRO A O 1
ATOM 2307 N N . THR A 1 306 ? -10.164 -16.578 15.172 1 97.94 306 THR A N 1
ATOM 2308 C CA . THR A 1 306 ? -9.992 -17.922 15.703 1 97.94 306 THR A CA 1
ATOM 2309 C C . THR A 1 306 ? -8.508 -18.297 15.734 1 97.94 306 THR A C 1
ATOM 2311 O O . THR A 1 306 ? -7.715 -17.781 14.945 1 97.94 306 THR A O 1
ATOM 2314 N N . THR A 1 307 ? -8.148 -19.156 16.641 1 97.88 307 THR A N 1
ATOM 2315 C CA . THR A 1 307 ? -6.805 -19.719 16.688 1 97.88 307 THR A CA 1
ATOM 2316 C C . THR A 1 307 ? -6.809 -21.172 16.219 1 97.88 307 THR A C 1
ATOM 2318 O O . THR A 1 307 ? -5.781 -21.844 16.266 1 97.88 307 THR A O 1
ATOM 2321 N N . ASN A 1 308 ? -7.992 -21.625 15.836 1 97.44 308 ASN A N 1
ATOM 2322 C CA . ASN A 1 308 ? -8.133 -22.969 15.273 1 97.44 308 ASN A CA 1
ATOM 2323 C C . ASN A 1 308 ? -7.898 -22.969 13.766 1 97.44 308 ASN A C 1
ATOM 2325 O O . ASN A 1 308 ? -8.695 -22.406 13.008 1 97.44 308 ASN A O 1
ATOM 2329 N N . ALA A 1 309 ? -6.902 -23.672 13.336 1 96.69 309 ALA A N 1
ATOM 2330 C CA . ALA A 1 309 ? -6.5 -23.656 11.93 1 96.69 309 ALA A CA 1
ATOM 2331 C C . ALA A 1 309 ? -7.602 -24.219 11.039 1 96.69 309 ALA A C 1
ATOM 2333 O O . ALA A 1 309 ? -7.809 -23.75 9.922 1 96.69 309 ALA A O 1
ATOM 2334 N N . THR A 1 310 ? -8.281 -25.203 11.484 1 95.88 310 THR A N 1
ATOM 2335 C CA . THR A 1 310 ? -9.359 -25.812 10.711 1 95.88 310 THR A CA 1
ATOM 2336 C C . THR A 1 310 ? -10.508 -24.828 10.523 1 95.88 310 THR A C 1
ATOM 2338 O O . THR A 1 310 ? -11.031 -24.688 9.414 1 95.88 310 THR A O 1
ATOM 2341 N N . GLU A 1 311 ? -10.828 -24.219 11.609 1 96 311 GLU A N 1
ATOM 2342 C CA . GLU A 1 311 ? -11.875 -23.188 11.523 1 96 311 GLU A CA 1
ATOM 2343 C C . GLU A 1 311 ? -11.453 -22.047 10.617 1 96 311 GLU A C 1
ATOM 2345 O O . GLU A 1 311 ? -12.273 -21.469 9.898 1 96 311 GLU A O 1
ATOM 2350 N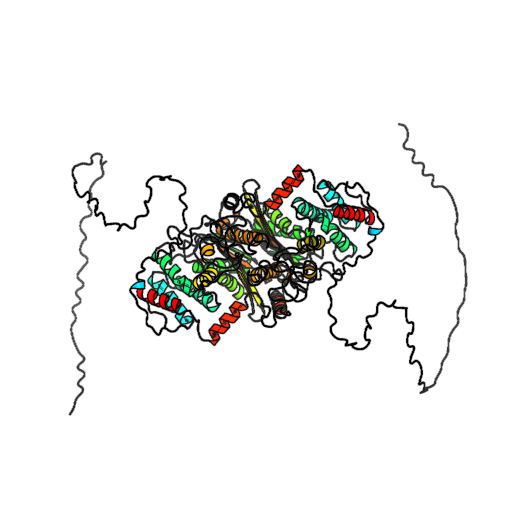 N . GLY A 1 312 ? -10.195 -21.734 10.719 1 95.75 312 GLY A N 1
ATOM 2351 C CA . GLY A 1 312 ? -9.664 -20.672 9.883 1 95.75 312 GLY A CA 1
ATOM 2352 C C . GLY A 1 312 ? -9.742 -20.984 8.398 1 95.75 312 GLY A C 1
ATOM 2353 O O . GLY A 1 312 ? -9.992 -20.094 7.582 1 95.75 312 GLY A O 1
ATOM 2354 N N . MET A 1 313 ? -9.578 -22.203 8.094 1 93.12 313 MET A N 1
ATOM 2355 C CA . MET A 1 313 ? -9.625 -22.641 6.703 1 93.12 313 MET A CA 1
ATOM 2356 C C . MET A 1 313 ? -11.055 -22.578 6.164 1 93.12 313 MET A C 1
ATOM 2358 O O . MET A 1 313 ? -11.258 -22.359 4.965 1 93.12 313 MET A O 1
ATOM 2362 N N . GLU A 1 314 ? -11.984 -22.703 7.008 1 92.69 314 GLU A N 1
ATOM 2363 C CA . GLU A 1 314 ? -13.391 -22.703 6.621 1 92.69 314 GLU A CA 1
ATOM 2364 C C . GLU A 1 314 ? -13.93 -21.281 6.547 1 92.69 314 GLU A C 1
ATOM 2366 O O . GLU A 1 314 ? -14.945 -21.031 5.895 1 92.69 314 GLU A O 1
ATOM 2371 N N . GLY A 1 315 ? -13.281 -20.438 7.207 1 95.69 315 GLY A N 1
ATOM 2372 C CA . GLY A 1 315 ? -13.734 -19.047 7.254 1 95.69 315 GLY A CA 1
ATOM 2373 C C . GLY A 1 315 ? -13.047 -18.172 6.227 1 95.69 315 GLY A C 1
ATOM 2374 O O . GLY A 1 315 ? -13.047 -18.484 5.035 1 95.69 315 GLY A O 1
ATOM 2375 N N . ALA A 1 316 ? -12.438 -17.062 6.785 1 97.62 316 ALA A N 1
ATOM 2376 C CA . ALA A 1 316 ? -11.789 -16.109 5.898 1 97.62 316 ALA A CA 1
ATOM 2377 C C . ALA A 1 316 ? -10.469 -15.609 6.496 1 97.62 316 ALA A C 1
ATOM 2379 O O . ALA A 1 316 ? -10.305 -15.602 7.719 1 97.62 316 ALA A O 1
ATOM 2380 N N . LEU A 1 317 ? -9.609 -15.289 5.609 1 98.12 317 LEU A N 1
ATOM 2381 C CA . LEU A 1 317 ? -8.383 -14.633 6.051 1 98.12 317 LEU A CA 1
ATOM 2382 C C . LEU A 1 317 ? -8.664 -13.203 6.508 1 98.12 317 LEU A C 1
ATOM 2384 O O . LEU A 1 317 ? -9.641 -12.586 6.07 1 98.12 317 LEU A O 1
ATOM 2388 N N . MET A 1 318 ? -7.828 -12.703 7.375 1 98.5 318 MET A N 1
ATOM 2389 C CA . MET A 1 318 ? -7.984 -11.328 7.824 1 98.5 318 MET A CA 1
ATOM 2390 C C . MET A 1 318 ? -7.07 -10.391 7.043 1 98.5 318 MET A C 1
ATOM 2392 O O . MET A 1 318 ? -5.969 -10.773 6.652 1 98.5 318 MET A O 1
ATOM 2396 N N . PRO A 1 319 ? -7.523 -9.156 6.852 1 98.75 319 PRO A N 1
ATOM 2397 C CA . PRO A 1 319 ? -6.652 -8.18 6.195 1 98.75 319 PRO A CA 1
ATOM 2398 C C . PRO A 1 319 ? -5.441 -7.805 7.043 1 98.75 319 PRO A C 1
ATOM 2400 O O . PRO A 1 319 ? -5.461 -7.984 8.266 1 98.75 319 PRO A O 1
ATOM 2403 N N . LEU A 1 320 ? -4.398 -7.332 6.391 1 98.81 320 LEU A N 1
ATOM 2404 C CA . LEU A 1 320 ? -3.219 -6.883 7.125 1 98.81 320 LEU A CA 1
ATOM 2405 C C . LEU A 1 320 ? -3.607 -5.961 8.273 1 98.81 320 LEU A C 1
ATOM 2407 O O . LEU A 1 320 ? -4.387 -5.023 8.086 1 98.81 320 LEU A O 1
ATOM 2411 N N . GLY A 1 321 ? -3.094 -6.156 9.438 1 98.44 321 GLY A N 1
ATOM 2412 C CA . GLY A 1 321 ? -3.477 -5.449 10.648 1 98.44 321 GLY A CA 1
ATOM 2413 C C . GLY A 1 321 ? -4.418 -6.246 11.531 1 98.44 321 GLY A C 1
ATOM 2414 O O . GLY A 1 321 ? -4.605 -5.914 12.703 1 98.44 321 GLY A O 1
ATOM 2415 N N . GLY A 1 322 ? -5.113 -7.285 10.969 1 97.88 322 GLY A N 1
ATOM 2416 C CA . GLY A 1 322 ? -5.977 -8.156 11.75 1 97.88 322 GLY A CA 1
ATOM 2417 C C . GLY A 1 322 ? -7.277 -7.492 12.164 1 97.88 322 GLY A C 1
ATOM 2418 O O . GLY A 1 322 ? -8.031 -7.012 11.32 1 97.88 322 GLY A O 1
ATOM 2419 N N . THR A 1 323 ? -7.5 -7.441 13.469 1 96.69 323 THR A N 1
ATOM 2420 C CA . THR A 1 323 ? -8.727 -6.84 13.984 1 96.69 323 THR A CA 1
ATOM 2421 C C . THR A 1 323 ? -8.641 -5.316 13.938 1 96.69 323 THR A C 1
ATOM 2423 O O . THR A 1 323 ? -7.57 -4.754 13.703 1 96.69 323 THR A O 1
ATOM 2426 N N . GLU A 1 324 ? -9.742 -4.645 14.188 1 96.25 324 GLU A N 1
ATOM 2427 C CA . GLU A 1 324 ? -9.797 -3.188 14.188 1 96.25 324 GLU A CA 1
ATOM 2428 C C . GLU A 1 324 ? -8.883 -2.6 15.258 1 96.25 324 GLU A C 1
ATOM 2430 O O . GLU A 1 324 ? -8.344 -1.503 15.086 1 96.25 324 GLU A O 1
ATOM 2435 N N . LEU A 1 325 ? -8.664 -3.355 16.297 1 94.81 325 LEU A N 1
ATOM 2436 C CA . LEU A 1 325 ? -7.785 -2.922 17.375 1 94.81 325 LEU A CA 1
ATOM 2437 C C . LEU A 1 325 ? -6.371 -2.67 16.859 1 94.81 325 LEU A C 1
ATOM 2439 O O . LEU A 1 325 ? -5.676 -1.78 17.344 1 94.81 325 LEU A O 1
ATOM 2443 N N . TYR A 1 326 ? -6.02 -3.414 15.836 1 96.56 326 TYR A N 1
ATOM 2444 C CA . TYR A 1 326 ? -4.68 -3.301 15.273 1 96.56 326 TYR A CA 1
ATOM 2445 C C . TYR A 1 326 ? -4.727 -2.719 13.867 1 96.56 326 TYR A C 1
ATOM 2447 O O . TYR A 1 326 ? -3.781 -2.873 13.086 1 96.56 326 TYR A O 1
ATOM 2455 N N . SER A 1 327 ? -5.871 -2.143 13.539 1 97.94 327 SER A N 1
ATOM 2456 C CA . SER A 1 327 ? -6.082 -1.334 12.344 1 97.94 327 SER A CA 1
ATOM 2457 C C . SER A 1 327 ? -6.203 -2.209 11.102 1 97.94 327 SER A C 1
ATOM 2459 O O . SER A 1 327 ? -5.711 -1.85 10.031 1 97.94 327 SER A O 1
ATOM 2461 N N . GLY A 1 328 ? -6.883 -3.357 11.234 1 98.38 328 GLY A N 1
ATOM 2462 C CA . GLY A 1 328 ? -7.141 -4.234 10.109 1 98.38 328 GLY A CA 1
ATOM 2463 C C . GLY A 1 328 ? -7.852 -3.533 8.961 1 98.38 328 GLY A C 1
ATOM 2464 O O . GLY A 1 328 ? -7.75 -3.957 7.809 1 98.38 328 GLY 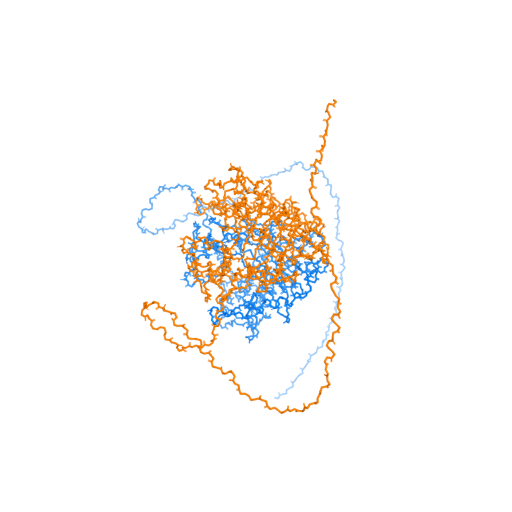A O 1
ATOM 2465 N N . TYR A 1 329 ? -8.547 -2.432 9.219 1 98.62 329 TYR A N 1
ATOM 2466 C CA . TYR A 1 329 ? -9.258 -1.683 8.195 1 98.62 329 TYR A CA 1
ATOM 2467 C C . TYR A 1 329 ? -8.289 -1.062 7.195 1 98.62 329 TYR A C 1
ATOM 2469 O O . TYR A 1 329 ? -8.664 -0.757 6.062 1 98.62 329 TYR A O 1
ATOM 2477 N N . LYS A 1 330 ? -7.023 -0.894 7.617 1 98.75 330 LYS A N 1
ATOM 2478 C CA . LYS A 1 330 ? -6.016 -0.399 6.684 1 98.75 330 LYS A CA 1
ATOM 2479 C C . LYS A 1 330 ? -5.66 -1.46 5.645 1 98.75 330 LYS A C 1
ATOM 2481 O O . LYS A 1 330 ? -5.562 -1.162 4.453 1 98.75 330 LYS A O 1
ATOM 2486 N N . GLY A 1 331 ? -5.492 -2.713 6.109 1 98.88 331 GLY A N 1
ATOM 2487 C CA . GLY A 1 331 ? -5.273 -3.812 5.184 1 98.88 331 GLY A CA 1
ATOM 2488 C C . GLY A 1 331 ? -6.445 -4.047 4.25 1 98.88 331 GLY A C 1
ATOM 2489 O O . GLY A 1 331 ? -6.254 -4.336 3.066 1 98.88 331 GLY A O 1
ATOM 2490 N N . TYR A 1 332 ? -7.68 -3.912 4.832 1 98.88 332 TYR A N 1
ATOM 2491 C CA . TYR A 1 332 ? -8.891 -3.973 4.031 1 98.88 332 TYR A CA 1
ATOM 2492 C C . TYR A 1 332 ? -8.883 -2.904 2.943 1 98.88 332 TYR A C 1
ATOM 2494 O O . TYR A 1 332 ? -9.188 -3.188 1.781 1 98.88 332 TYR A O 1
ATOM 2502 N N . GLY A 1 333 ? -8.453 -1.703 3.256 1 98.88 333 GLY A N 1
ATOM 2503 C CA . GLY A 1 333 ? -8.328 -0.621 2.293 1 98.88 333 GLY A CA 1
ATOM 2504 C C . GLY A 1 333 ? -7.316 -0.907 1.199 1 98.88 333 GLY A C 1
ATOM 2505 O O . GLY A 1 333 ? -7.559 -0.606 0.029 1 98.88 333 GLY A O 1
ATOM 2506 N N . LEU A 1 334 ? -6.207 -1.497 1.57 1 98.94 334 LEU A N 1
ATOM 2507 C CA . LEU A 1 334 ? -5.18 -1.855 0.599 1 98.94 334 LEU A CA 1
ATOM 2508 C C . LEU A 1 334 ? -5.684 -2.932 -0.356 1 98.94 334 LEU A C 1
ATOM 2510 O O . LEU A 1 334 ? -5.402 -2.887 -1.555 1 98.94 334 LEU A O 1
ATOM 2514 N N . GLY A 1 335 ? -6.41 -3.93 0.245 1 98.88 335 GLY A N 1
ATOM 2515 C CA . GLY A 1 335 ? -7.023 -4.93 -0.616 1 98.88 335 GLY A CA 1
ATOM 2516 C C . GLY A 1 335 ? -7.969 -4.332 -1.644 1 98.88 335 GLY A C 1
ATOM 2517 O O . GLY A 1 335 ? -7.961 -4.738 -2.807 1 98.88 335 GLY A O 1
ATOM 2518 N N . MET A 1 336 ? -8.719 -3.375 -1.229 1 98.81 336 MET A N 1
ATOM 2519 C CA . MET A 1 336 ? -9.641 -2.693 -2.131 1 98.81 336 MET A CA 1
ATOM 2520 C C . MET A 1 336 ? -8.883 -1.858 -3.156 1 98.81 336 MET A C 1
ATOM 2522 O O . MET A 1 336 ? -9.297 -1.753 -4.312 1 98.81 336 MET A O 1
ATOM 2526 N N . LEU A 1 337 ? -7.812 -1.249 -2.688 1 98.88 337 LEU A N 1
ATOM 2527 C CA . LEU A 1 337 ? -6.953 -0.506 -3.602 1 98.88 337 LEU A CA 1
ATOM 2528 C C . LEU A 1 337 ? -6.527 -1.379 -4.777 1 98.88 337 LEU A C 1
ATOM 2530 O O . LEU A 1 337 ? -6.574 -0.94 -5.93 1 98.88 337 LEU A O 1
ATOM 2534 N N . VAL A 1 338 ? -6.188 -2.568 -4.531 1 98.94 338 VAL A N 1
ATOM 2535 C CA . VAL A 1 338 ? -5.758 -3.484 -5.586 1 98.94 338 VAL A CA 1
ATOM 2536 C C . VAL A 1 338 ? -6.938 -3.805 -6.5 1 98.94 338 VAL A C 1
ATOM 2538 O O . VAL A 1 338 ? -6.781 -3.895 -7.719 1 98.94 338 VAL A O 1
ATOM 2541 N N . GLU A 1 339 ? -8.133 -4.004 -5.93 1 98.88 339 GLU A N 1
ATOM 2542 C CA . GLU A 1 339 ? -9.312 -4.211 -6.754 1 98.88 339 GLU A CA 1
ATOM 2543 C C . GLU A 1 339 ? -9.531 -3.043 -7.711 1 98.88 339 GLU A C 1
ATOM 2545 O O . GLU A 1 339 ? -9.922 -3.244 -8.867 1 98.88 339 GLU A O 1
ATOM 2550 N N . VAL A 1 340 ? -9.273 -1.847 -7.219 1 98.88 340 VAL A N 1
ATOM 2551 C CA . VAL A 1 340 ? -9.477 -0.637 -8.008 1 98.88 340 VAL A CA 1
ATOM 2552 C C . VAL A 1 340 ? -8.516 -0.623 -9.195 1 98.88 340 VAL A C 1
ATOM 2554 O O . VAL A 1 340 ? -8.93 -0.411 -10.336 1 98.88 340 VAL A O 1
ATOM 2557 N N . PHE A 1 341 ? -7.227 -0.908 -8.969 1 98.88 341 PHE A N 1
ATOM 2558 C CA . PHE A 1 341 ? -6.191 -0.846 -9.992 1 98.88 341 PHE A CA 1
ATOM 2559 C C . PHE A 1 341 ? -6.352 -1.985 -10.992 1 98.88 341 PHE A C 1
ATOM 2561 O O . PHE A 1 341 ? -5.836 -1.916 -12.109 1 98.88 341 PHE A O 1
ATOM 2568 N N . CYS A 1 342 ? -7.023 -3.039 -10.555 1 98.81 342 CYS A N 1
ATOM 2569 C CA . CYS A 1 342 ? -7.051 -4.262 -11.344 1 98.81 342 CYS A CA 1
ATOM 2570 C C . CYS A 1 342 ? -8.422 -4.465 -11.984 1 98.81 342 CYS A C 1
ATOM 2572 O O . CYS A 1 342 ? -8.734 -3.844 -13.008 1 98.81 342 CYS A O 1
ATOM 2574 N N . GLY A 1 343 ? -9.32 -5.16 -11.32 1 98.75 343 GLY A N 1
ATOM 2575 C CA . GLY A 1 343 ? -10.594 -5.523 -11.914 1 98.75 343 GLY A CA 1
ATOM 2576 C C . GLY A 1 343 ? -11.453 -4.324 -12.273 1 98.75 343 GLY A C 1
ATOM 2577 O O . GLY A 1 343 ? -12.031 -4.27 -13.359 1 98.75 343 GLY A O 1
ATOM 2578 N N . ILE A 1 344 ? -11.492 -3.361 -11.453 1 98.81 344 ILE A N 1
ATOM 2579 C CA . ILE A 1 344 ? -12.383 -2.223 -11.641 1 98.81 344 ILE A CA 1
ATOM 2580 C C . ILE A 1 344 ? -11.875 -1.354 -12.789 1 98.81 344 ILE A C 1
ATOM 2582 O O . ILE A 1 344 ? -12.648 -0.963 -13.672 1 98.81 344 ILE A O 1
ATOM 2586 N N . MET A 1 345 ? -10.633 -1.096 -12.844 1 98.75 345 MET A N 1
ATOM 2587 C CA . MET A 1 345 ? -10.047 -0.225 -13.859 1 98.75 345 MET A CA 1
ATOM 2588 C C . MET A 1 345 ? -10.008 -0.92 -15.219 1 98.75 345 MET A C 1
ATOM 2590 O O . MET A 1 345 ? -10.25 -0.29 -16.25 1 98.75 345 MET A O 1
ATOM 2594 N N . SER A 1 346 ? -9.734 -2.195 -15.227 1 98.69 346 SER A N 1
ATOM 2595 C CA . SER A 1 346 ? -9.523 -2.918 -16.484 1 98.69 346 SER A CA 1
ATOM 2596 C C . SER A 1 346 ? -10.844 -3.404 -17.062 1 98.69 346 SER A C 1
ATOM 2598 O O . SER A 1 346 ? -10.914 -3.754 -18.25 1 98.69 346 SER A O 1
ATOM 2600 N N . GLY A 1 347 ? -11.844 -3.455 -16.203 1 98.5 347 GLY A N 1
ATOM 2601 C CA . GLY A 1 347 ? -13.117 -3.998 -16.656 1 98.5 347 GLY A CA 1
ATOM 2602 C C . GLY A 1 347 ? -13.195 -5.508 -16.547 1 98.5 347 GLY A C 1
ATOM 2603 O O . GLY A 1 347 ? -14.117 -6.129 -17.078 1 98.5 347 GLY A O 1
ATOM 2604 N N . GLY A 1 348 ? -12.242 -6.125 -15.867 1 98.12 348 GLY A N 1
ATOM 2605 C CA . GLY A 1 348 ? -12.336 -7.527 -15.508 1 98.12 348 GLY A CA 1
ATOM 2606 C C . GLY A 1 348 ? -13.242 -7.777 -14.312 1 98.12 348 GLY A C 1
ATOM 2607 O O . GLY A 1 348 ? -13.969 -6.883 -13.883 1 98.12 348 GLY A O 1
ATOM 2608 N N . GLN A 1 349 ? -13.203 -9.008 -13.836 1 98 349 GLN A N 1
ATOM 2609 C CA . GLN A 1 349 ? -13.969 -9.32 -12.633 1 98 349 GLN A CA 1
ATOM 2610 C C . GLN A 1 349 ? -13.281 -8.766 -11.383 1 98 349 GLN A C 1
ATOM 2612 O O . GLN A 1 349 ? -12.07 -8.508 -11.398 1 98 349 GLN A O 1
ATOM 2617 N N . TYR A 1 350 ? -14.086 -8.562 -10.383 1 98.25 350 TYR A N 1
ATOM 2618 C CA . TYR A 1 350 ? -13.555 -7.973 -9.156 1 98.25 350 TYR A CA 1
ATOM 2619 C C . TYR A 1 350 ? -14.297 -8.5 -7.934 1 98.25 350 TYR A C 1
ATOM 2621 O O . TYR A 1 350 ? -15.469 -8.883 -8.031 1 98.25 350 TYR A O 1
ATOM 2629 N N . GLY A 1 351 ? -13.539 -8.477 -6.863 1 97.12 351 GLY A N 1
ATOM 2630 C CA . GLY A 1 351 ? -14.117 -8.812 -5.57 1 97.12 351 GLY A CA 1
ATOM 2631 C C . GLY A 1 351 ? -14.867 -10.133 -5.574 1 97.12 351 GLY A C 1
ATOM 2632 O O . GLY A 1 351 ? -14.328 -11.156 -6.008 1 97.12 351 GLY A O 1
ATOM 2633 N N . PRO A 1 352 ? -16.109 -10.039 -5.082 1 95.75 352 PRO A N 1
ATOM 2634 C CA . PRO A 1 352 ? -16.906 -11.258 -4.93 1 95.75 352 PRO A CA 1
ATOM 2635 C C . PRO A 1 352 ? -17.344 -11.852 -6.27 1 95.75 352 PRO A C 1
ATOM 2637 O O . PRO A 1 352 ? -17.844 -12.977 -6.316 1 95.75 352 PRO A O 1
ATOM 2640 N N . HIS A 1 353 ? -17.141 -11.148 -7.316 1 95 353 HIS A N 1
ATOM 2641 C CA . HIS A 1 353 ? -17.609 -11.594 -8.633 1 95 353 HIS A CA 1
ATOM 2642 C C . HIS A 1 353 ? -16.609 -12.539 -9.281 1 95 353 HIS A C 1
ATOM 2644 O O . HIS A 1 353 ? -16.922 -13.188 -10.281 1 95 353 HIS A O 1
ATOM 2650 N N . ILE A 1 354 ? -15.438 -12.57 -8.758 1 94.31 354 ILE A N 1
ATOM 2651 C CA . ILE A 1 354 ? -14.445 -13.516 -9.258 1 94.31 354 ILE A CA 1
ATOM 2652 C C . ILE A 1 354 ? -14.805 -14.93 -8.789 1 94.31 354 ILE A C 1
ATOM 2654 O O . ILE A 1 354 ? -15.156 -15.133 -7.629 1 94.31 354 ILE A O 1
ATOM 2658 N N . ARG A 1 355 ? -14.672 -15.797 -9.633 1 85.31 355 ARG A N 1
ATOM 2659 C CA . ARG A 1 355 ? -14.969 -17.172 -9.281 1 85.31 355 ARG A CA 1
ATOM 2660 C C . ARG A 1 355 ? -14.109 -17.641 -8.102 1 85.31 355 ARG A C 1
ATOM 2662 O O . ARG A 1 355 ? -13.031 -17.094 -7.867 1 85.31 355 ARG A O 1
ATOM 2669 N N . ARG A 1 356 ? -14.641 -18.625 -7.488 1 80.06 356 ARG A N 1
ATOM 2670 C CA . ARG A 1 356 ? -13.898 -19.188 -6.359 1 80.06 356 ARG A CA 1
ATOM 2671 C C . ARG A 1 356 ? -12.656 -19.922 -6.828 1 80.06 356 ARG A C 1
ATOM 2673 O O . ARG A 1 356 ? -12.633 -20.484 -7.93 1 80.06 356 ARG A O 1
ATOM 2680 N N . TRP A 1 357 ? -11.883 -19.969 -5.945 1 72.38 357 TRP A N 1
ATOM 2681 C CA . TRP A 1 357 ? -10.602 -20.594 -6.238 1 72.38 357 TRP A CA 1
ATOM 2682 C C . TRP A 1 357 ? -10.789 -22.047 -6.648 1 72.38 357 TRP A C 1
ATOM 2684 O O . TRP A 1 357 ? -11.516 -22.797 -5.992 1 72.38 357 TRP A O 1
ATOM 2694 N N . MET A 1 358 ? -10.273 -22.453 -7.707 1 63.88 358 MET A N 1
ATOM 2695 C CA . MET A 1 358 ? -10.188 -23.812 -8.227 1 63.88 358 MET A CA 1
ATOM 2696 C C . MET A 1 358 ? -11.508 -24.234 -8.867 1 63.88 358 MET A C 1
ATOM 2698 O O . MET A 1 358 ? -11.625 -25.344 -9.375 1 63.88 358 MET A O 1
ATOM 2702 N N . GLN A 1 359 ? -12.445 -23.281 -8.766 1 70.06 359 GLN A N 1
ATOM 2703 C CA . GLN A 1 359 ? -13.656 -23.562 -9.531 1 70.06 359 GLN A CA 1
ATOM 2704 C C . GLN A 1 359 ? -13.445 -23.281 -11.016 1 70.06 359 GLN A C 1
ATOM 2706 O O . GLN A 1 359 ? -12.797 -22.297 -11.383 1 70.06 359 GLN A O 1
ATOM 2711 N N . THR A 1 360 ? -13.914 -24.188 -11.812 1 75.94 360 THR A N 1
ATOM 2712 C CA . THR A 1 360 ? -13.617 -24.094 -13.242 1 75.94 360 THR A CA 1
ATOM 2713 C C . THR A 1 360 ? -14.906 -23.953 -14.047 1 75.94 360 THR A C 1
ATOM 2715 O O . THR A 1 360 ? -14.945 -24.312 -15.227 1 75.94 360 THR A O 1
ATOM 2718 N N . ASP A 1 361 ? -15.844 -23.422 -13.414 1 77.69 361 ASP A N 1
ATOM 2719 C CA . ASP A 1 361 ? -17.141 -23.359 -14.062 1 77.69 361 ASP A CA 1
ATOM 2720 C C . ASP A 1 361 ? -17.219 -22.172 -15.016 1 77.69 361 ASP A C 1
ATOM 2722 O O . ASP A 1 361 ? -18.078 -22.125 -15.898 1 77.69 361 ASP A O 1
ATOM 2726 N N . ARG A 1 362 ? -16.297 -21.25 -14.797 1 83.81 362 ARG A N 1
ATOM 2727 C CA . ARG A 1 362 ? -16.25 -20.094 -15.68 1 83.81 362 ARG A CA 1
ATOM 2728 C C . ARG A 1 362 ? -14.844 -19.484 -15.695 1 83.81 362 ARG A C 1
ATOM 2730 O O . ARG A 1 362 ? -14 -19.828 -14.867 1 83.81 362 ARG A O 1
ATOM 2737 N N . GLU A 1 363 ? -14.672 -18.625 -16.641 1 88.94 363 GLU A N 1
ATOM 2738 C CA . GLU A 1 363 ? -13.383 -17.953 -16.734 1 88.94 363 GLU A CA 1
ATOM 2739 C C . GLU A 1 363 ? -13.141 -17.062 -15.516 1 88.94 363 GLU A C 1
ATOM 2741 O O . GLU A 1 363 ? -14.078 -16.5 -14.961 1 88.94 363 GLU A O 1
ATOM 2746 N N . ALA A 1 364 ? -11.898 -16.953 -15.148 1 90.19 364 ALA A N 1
ATOM 2747 C CA . ALA A 1 364 ? -11.547 -16.141 -13.992 1 90.19 364 ALA A CA 1
ATOM 2748 C C . ALA A 1 364 ? -11.656 -14.648 -14.336 1 90.19 364 ALA A C 1
ATOM 2750 O O . ALA A 1 364 ? -12.203 -13.867 -13.555 1 90.19 364 ALA A O 1
ATOM 2751 N N . ASP A 1 365 ? -11.109 -14.305 -15.555 1 97 365 ASP A N 1
ATOM 2752 C CA . ASP A 1 365 ? -11.117 -12.914 -16 1 97 365 ASP A CA 1
ATOM 2753 C C . ASP A 1 365 ? -10.508 -11.992 -14.953 1 97 365 ASP A C 1
ATOM 2755 O O . ASP A 1 365 ? -11.125 -11 -14.555 1 97 365 ASP A O 1
ATOM 2759 N N . LEU A 1 366 ? -9.352 -12.391 -14.484 1 98.19 366 LEU A N 1
ATOM 2760 C CA . LEU A 1 366 ? -8.672 -11.602 -13.461 1 98.19 366 LEU A CA 1
ATOM 2761 C C . LEU A 1 366 ? -8.242 -10.25 -14.023 1 98.19 366 LEU A C 1
ATOM 2763 O O . LEU A 1 366 ? -7.84 -10.148 -15.18 1 98.19 366 LEU A O 1
ATOM 2767 N N . GLY A 1 367 ? -8.391 -9.195 -13.203 1 98.75 367 GLY A N 1
ATOM 2768 C CA . GLY A 1 367 ? -7.801 -7.891 -13.469 1 98.75 367 GLY A CA 1
ATOM 2769 C C . GLY A 1 367 ? -6.398 -7.742 -12.906 1 98.75 367 GLY A C 1
ATOM 2770 O O . GLY A 1 367 ? -6.113 -8.219 -11.805 1 98.75 367 GLY A O 1
ATOM 2771 N N . GLN A 1 368 ? -5.535 -7.113 -13.719 1 98.94 368 GLN A N 1
ATOM 2772 C CA . GLN A 1 368 ? -4.152 -6.898 -13.305 1 98.94 368 GLN A CA 1
ATOM 2773 C C . GLN A 1 368 ? -3.664 -5.512 -13.711 1 98.94 368 GLN A C 1
ATOM 2775 O O . GLN A 1 368 ? -4.238 -4.883 -14.602 1 98.94 368 GLN A O 1
ATOM 2780 N N . CYS A 1 369 ? -2.645 -5.066 -13.008 1 98.94 369 CYS A N 1
ATOM 2781 C CA . CYS A 1 369 ? -2.066 -3.754 -13.281 1 98.94 369 CYS A CA 1
ATOM 2782 C C . CYS A 1 369 ? -0.545 -3.807 -13.219 1 98.94 369 CYS A C 1
ATOM 2784 O O . CYS A 1 369 ? 0.026 -4.43 -12.328 1 98.94 369 CYS A O 1
ATOM 2786 N N . PHE A 1 370 ? 0.071 -3.229 -14.188 1 98.94 370 PHE A N 1
ATOM 2787 C CA . PHE A 1 370 ? 1.522 -3.174 -14.312 1 98.94 370 PHE A CA 1
ATOM 2788 C C . PHE A 1 370 ? 1.989 -1.746 -14.57 1 98.94 370 PHE A C 1
ATOM 2790 O O . PHE A 1 370 ? 1.51 -1.083 -15.492 1 98.94 370 PHE A O 1
ATOM 2797 N N . VAL A 1 371 ? 2.971 -1.307 -13.766 1 98.94 371 VAL A N 1
ATOM 2798 C CA . VAL A 1 371 ? 3.447 0.071 -13.836 1 98.94 371 VAL A CA 1
ATOM 2799 C C . VAL A 1 371 ? 4.969 0.087 -13.938 1 98.94 371 VAL A C 1
ATOM 2801 O O . VAL A 1 371 ? 5.648 -0.705 -13.281 1 98.94 371 VAL A O 1
ATOM 2804 N N . ALA A 1 372 ? 5.461 0.904 -14.758 1 98.94 372 ALA A N 1
ATOM 2805 C CA . ALA A 1 372 ? 6.891 1.195 -14.828 1 98.94 372 ALA A CA 1
ATOM 2806 C C . ALA A 1 372 ? 7.152 2.695 -14.734 1 98.94 372 ALA A C 1
ATOM 2808 O O . ALA A 1 372 ? 6.41 3.496 -15.312 1 98.94 372 ALA A O 1
ATOM 2809 N N . ILE A 1 373 ? 8.141 3.09 -13.977 1 98.94 373 ILE A N 1
ATOM 2810 C CA . ILE A 1 373 ? 8.508 4.488 -13.789 1 98.94 373 ILE A CA 1
ATOM 2811 C C . ILE A 1 373 ? 10.008 4.664 -14.008 1 98.94 373 ILE A C 1
ATOM 2813 O O . ILE A 1 373 ? 10.812 3.918 -13.445 1 98.94 373 ILE A O 1
ATOM 2817 N N . ASP A 1 374 ? 10.359 5.641 -14.773 1 98.88 374 ASP A N 1
ATOM 2818 C CA . ASP A 1 374 ? 11.758 5.945 -15.039 1 98.88 374 ASP A CA 1
ATOM 2819 C C . ASP A 1 374 ? 12.273 7.016 -14.078 1 98.88 374 ASP A C 1
ATOM 2821 O O . ASP A 1 374 ? 11.945 8.195 -14.219 1 98.88 374 ASP A O 1
ATOM 2825 N N . PRO A 1 375 ? 13.102 6.633 -13.133 1 98.62 375 PRO A N 1
ATOM 2826 C CA . PRO A 1 375 ? 13.57 7.605 -12.148 1 98.62 375 PRO A CA 1
ATOM 2827 C C . PRO A 1 375 ? 14.344 8.758 -12.773 1 98.62 375 PRO A C 1
ATOM 2829 O O . PRO A 1 375 ? 14.484 9.82 -12.164 1 98.62 375 PRO A O 1
ATOM 2832 N N . SER A 1 376 ? 14.867 8.602 -13.969 1 98.31 376 SER A N 1
ATOM 2833 C CA . SER A 1 376 ? 15.672 9.641 -14.602 1 98.31 376 SER A CA 1
ATOM 2834 C C . SER A 1 376 ? 14.836 10.859 -14.953 1 98.31 376 SER A C 1
ATOM 2836 O O . SER A 1 376 ? 15.367 11.938 -15.219 1 98.31 376 SER A O 1
ATOM 2838 N N . PHE A 1 377 ? 13.547 10.781 -14.953 1 98.62 377 PHE A N 1
ATOM 2839 C CA . PHE A 1 377 ? 12.656 11.898 -15.234 1 98.62 377 PHE A CA 1
ATOM 2840 C C . PHE A 1 377 ? 12.453 12.75 -13.984 1 98.62 377 PHE A C 1
ATOM 2842 O O . PHE A 1 377 ? 11.781 13.781 -14.039 1 98.62 377 PHE A O 1
ATOM 2849 N N . PHE A 1 378 ? 13.109 12.367 -12.891 1 98.62 378 PHE A N 1
ATOM 2850 C CA . PHE A 1 378 ? 13 13.078 -11.625 1 98.62 378 PHE A CA 1
ATOM 2851 C C . PHE A 1 378 ? 14.367 13.523 -11.125 1 98.62 378 PHE A C 1
ATOM 2853 O O . PHE A 1 378 ? 15.18 14.039 -11.906 1 98.62 378 PHE A O 1
ATOM 2860 N N . ALA A 1 379 ? 14.578 13.438 -9.844 1 98.69 379 ALA A N 1
ATOM 2861 C CA . ALA A 1 379 ? 15.852 13.93 -9.328 1 98.69 379 ALA A CA 1
ATOM 2862 C C . ALA A 1 379 ? 16.984 12.961 -9.641 1 98.69 379 ALA A C 1
ATOM 2864 O O . ALA A 1 379 ? 16.797 11.742 -9.562 1 98.69 379 ALA A O 1
ATOM 2865 N N . PRO A 1 380 ? 18.141 13.445 -10.023 1 98.31 380 PRO A N 1
ATOM 2866 C CA . PRO A 1 380 ? 19.281 12.547 -10.203 1 98.31 380 PRO A CA 1
ATOM 2867 C C . PRO A 1 380 ? 19.734 11.898 -8.898 1 98.31 380 PRO A C 1
ATOM 2869 O O . PRO A 1 380 ? 19.391 12.375 -7.816 1 98.31 380 PRO A O 1
ATOM 2872 N N . GLY A 1 381 ? 20.438 10.82 -8.984 1 98.38 381 GLY A N 1
ATOM 2873 C CA . GLY A 1 381 ? 21 10.164 -7.816 1 98.38 381 GLY A CA 1
ATOM 2874 C C . GLY A 1 381 ? 20.047 9.203 -7.141 1 98.38 381 GLY A C 1
ATOM 2875 O O . GLY A 1 381 ? 20.203 8.891 -5.961 1 98.38 381 GLY A O 1
ATOM 2876 N N . PHE A 1 382 ? 19.141 8.719 -7.898 1 98.62 382 PHE A N 1
ATOM 2877 C CA . PHE A 1 382 ? 18.109 7.844 -7.348 1 98.62 382 PHE A CA 1
ATOM 2878 C C . PHE A 1 382 ? 18.734 6.598 -6.727 1 98.62 382 PHE A C 1
ATOM 2880 O O . PHE A 1 382 ? 18.438 6.258 -5.578 1 98.62 382 PHE A O 1
ATOM 2887 N N . GLU A 1 383 ? 19.594 5.93 -7.426 1 98.62 383 GLU A N 1
ATOM 2888 C CA . GLU A 1 383 ? 20.172 4.672 -6.957 1 98.62 383 GLU A CA 1
ATOM 2889 C C . GLU A 1 383 ? 21.031 4.895 -5.723 1 98.62 383 GLU A C 1
ATOM 2891 O O . GLU A 1 383 ? 21.109 4.027 -4.852 1 98.62 383 GLU A O 1
ATOM 2896 N N . ASP A 1 384 ? 21.672 6.023 -5.66 1 98.62 384 ASP A N 1
ATOM 2897 C CA . ASP A 1 384 ? 22.5 6.355 -4.496 1 98.62 384 ASP A CA 1
ATOM 2898 C C . ASP A 1 384 ? 21.641 6.461 -3.238 1 98.62 384 ASP A C 1
ATOM 2900 O O . ASP A 1 384 ? 21.969 5.887 -2.201 1 98.62 384 ASP A O 1
ATOM 2904 N N . ARG A 1 385 ? 20.578 7.168 -3.387 1 98.75 385 ARG A N 1
ATOM 2905 C CA . ARG A 1 385 ? 19.688 7.367 -2.244 1 98.75 385 ARG A CA 1
ATOM 2906 C C . ARG A 1 385 ? 19 6.066 -1.854 1 98.75 385 ARG A C 1
ATOM 2908 O O . ARG A 1 385 ? 18.797 5.793 -0.668 1 98.75 385 ARG A O 1
ATOM 2915 N N . MET A 1 386 ? 18.625 5.277 -2.891 1 98.69 386 MET A N 1
ATOM 2916 C CA . MET A 1 386 ? 18 3.988 -2.623 1 98.69 386 MET A CA 1
ATOM 2917 C C . MET A 1 386 ? 18.938 3.076 -1.839 1 98.69 386 MET A C 1
ATOM 2919 O O . MET A 1 386 ? 18.516 2.438 -0.87 1 98.69 386 MET A O 1
ATOM 2923 N N . SER A 1 387 ? 20.203 3.031 -2.236 1 98.81 387 SER A N 1
ATOM 2924 C CA . SER A 1 387 ? 21.188 2.215 -1.555 1 98.81 387 SER A CA 1
ATOM 2925 C C . SER A 1 387 ? 21.453 2.725 -0.141 1 98.81 387 SER A C 1
ATOM 2927 O O . SER A 1 387 ? 21.578 1.933 0.796 1 98.81 387 SER A O 1
ATOM 2929 N N . ASP A 1 388 ? 21.516 3.986 -0.073 1 98.81 388 ASP A N 1
ATOM 2930 C CA . ASP A 1 388 ? 21.75 4.582 1.237 1 98.81 388 ASP A CA 1
ATOM 2931 C C . ASP A 1 388 ? 20.656 4.203 2.223 1 98.81 388 ASP A C 1
ATOM 2933 O O . ASP A 1 388 ? 20.938 3.809 3.355 1 98.81 388 ASP A O 1
ATOM 2937 N N . MET A 1 389 ? 19.453 4.316 1.81 1 98.75 389 MET A N 1
ATOM 2938 C CA . MET A 1 389 ? 18.312 4.004 2.666 1 98.75 389 MET A CA 1
ATOM 2939 C C . MET A 1 389 ? 18.328 2.537 3.078 1 98.75 389 MET A C 1
ATOM 2941 O O . MET A 1 389 ? 18.141 2.215 4.254 1 98.75 389 MET A O 1
ATOM 2945 N N . MET A 1 390 ? 18.5 1.632 2.107 1 98.75 390 MET A N 1
ATOM 2946 C CA . MET A 1 390 ? 18.516 0.202 2.4 1 98.75 390 MET A CA 1
ATOM 2947 C C . MET A 1 390 ? 19.672 -0.159 3.316 1 98.75 390 MET A C 1
ATOM 2949 O O . MET A 1 390 ? 19.5 -0.915 4.273 1 98.75 390 MET A O 1
ATOM 2953 N N . ASP A 1 391 ? 20.844 0.394 3.043 1 98.62 391 ASP A N 1
ATOM 2954 C CA . ASP A 1 391 ? 22.016 0.105 3.852 1 98.62 391 ASP A CA 1
ATOM 2955 C C . ASP A 1 391 ? 21.859 0.638 5.273 1 98.62 391 ASP A C 1
ATOM 2957 O O . ASP A 1 391 ? 22.312 0.013 6.234 1 98.62 391 ASP A O 1
ATOM 2961 N N . TYR A 1 392 ? 21.281 1.79 5.359 1 98.69 392 TYR A N 1
ATOM 2962 C CA . TYR A 1 392 ? 21.016 2.324 6.688 1 98.69 392 TYR A CA 1
ATOM 2963 C C . TYR A 1 392 ? 20.172 1.355 7.508 1 98.69 392 TYR A C 1
ATOM 2965 O O . TYR A 1 392 ? 20.5 1.048 8.656 1 98.69 392 TYR A O 1
ATOM 2973 N N . CYS A 1 393 ? 19.109 0.888 6.941 1 98.62 393 CYS A N 1
ATOM 2974 C CA . CYS A 1 393 ? 18.219 -0.027 7.648 1 98.62 393 CYS A CA 1
ATOM 2975 C C . CYS A 1 393 ? 18.953 -1.315 8.016 1 98.62 393 CYS A C 1
ATOM 2977 O O . CYS A 1 393 ? 18.859 -1.782 9.156 1 98.62 393 CYS A O 1
ATOM 2979 N N . ARG A 1 394 ? 19.656 -1.871 7.062 1 98.5 394 ARG A N 1
ATOM 2980 C CA . ARG A 1 394 ? 20.406 -3.096 7.301 1 98.5 394 ARG A CA 1
ATOM 2981 C C . ARG A 1 394 ? 21.406 -2.91 8.438 1 98.5 394 ARG A C 1
ATOM 2983 O O . ARG A 1 394 ? 21.75 -3.869 9.133 1 98.5 394 ARG A O 1
ATOM 2990 N N . GLY A 1 395 ? 21.844 -1.72 8.648 1 98.5 395 GLY A N 1
ATOM 2991 C CA . GLY A 1 395 ? 22.891 -1.428 9.617 1 98.5 395 GLY A CA 1
ATOM 2992 C C . GLY A 1 395 ? 22.344 -1.016 10.977 1 98.5 395 GLY A C 1
ATOM 2993 O O . GLY A 1 395 ? 23.109 -0.821 11.922 1 98.5 395 GLY A O 1
ATOM 2994 N N . MET A 1 396 ? 21.156 -0.913 11.156 1 98.56 396 MET A N 1
ATOM 2995 C CA . MET A 1 396 ? 20.547 -0.503 12.422 1 98.56 396 MET A CA 1
ATOM 2996 C C . MET A 1 396 ? 20.734 -1.579 13.484 1 98.56 396 MET A C 1
ATOM 2998 O O . MET A 1 396 ? 20.844 -2.764 13.164 1 98.56 396 MET A O 1
ATOM 3002 N N . GLU A 1 397 ? 20.703 -1.149 14.766 1 98.25 397 GLU A N 1
ATOM 3003 C CA . GLU A 1 397 ? 20.781 -2.098 15.875 1 98.25 397 GLU A CA 1
ATOM 3004 C C . GLU A 1 397 ? 19.5 -2.924 15.977 1 98.25 397 GLU A C 1
ATOM 3006 O O . GLU A 1 397 ? 18.422 -2.373 16.156 1 98.25 397 GLU A O 1
ATOM 3011 N N . PRO A 1 398 ? 19.672 -4.199 15.836 1 98.25 398 PRO A N 1
ATOM 3012 C CA . PRO A 1 398 ? 18.469 -5.027 15.969 1 98.25 398 PRO A CA 1
ATOM 3013 C C . PRO A 1 398 ? 18.016 -5.184 17.422 1 98.25 398 PRO A C 1
ATOM 3015 O O . PRO A 1 398 ? 18.844 -5.145 18.344 1 98.25 398 PRO A O 1
ATOM 3018 N N . ALA A 1 399 ? 16.766 -5.352 17.609 1 97.31 399 ALA A N 1
ATOM 3019 C CA . ALA A 1 399 ? 16.234 -5.645 18.938 1 97.31 399 ALA A CA 1
ATOM 3020 C C . ALA A 1 399 ? 16.719 -7 19.438 1 97.31 399 ALA A C 1
ATOM 3022 O O . ALA A 1 399 ? 16.938 -7.184 20.641 1 97.31 399 ALA A O 1
ATOM 3023 N N . ASP A 1 400 ? 16.75 -7.977 18.594 1 96.88 400 ASP A N 1
ATOM 3024 C CA . ASP A 1 400 ? 17.344 -9.297 18.797 1 96.88 400 ASP A CA 1
ATOM 3025 C C . ASP A 1 400 ? 18.625 -9.453 17.984 1 96.88 400 ASP A C 1
ATOM 3027 O O . ASP A 1 400 ? 18.578 -9.539 16.75 1 96.88 400 ASP A O 1
ATOM 3031 N N . PRO A 1 401 ? 19.734 -9.57 18.609 1 96.5 401 PRO A N 1
ATOM 3032 C CA . PRO A 1 401 ? 21.016 -9.641 17.906 1 96.5 401 PRO A CA 1
ATOM 3033 C C . PRO A 1 401 ? 21.078 -10.789 16.906 1 96.5 401 PRO A C 1
ATOM 3035 O O . PRO A 1 401 ? 21.844 -10.742 15.938 1 96.5 401 PRO A O 1
ATOM 3038 N N . ASP A 1 402 ? 20.281 -11.773 17.062 1 97.19 402 ASP A N 1
ATOM 3039 C CA . ASP A 1 402 ? 20.297 -12.938 16.172 1 97.19 402 ASP A CA 1
ATOM 3040 C C . ASP A 1 402 ? 19.406 -12.719 14.961 1 97.19 402 ASP A C 1
ATOM 3042 O O . ASP A 1 402 ? 19.391 -13.539 14.039 1 97.19 402 ASP A O 1
ATOM 3046 N N . LYS A 1 403 ? 18.734 -11.656 14.914 1 97.75 403 LYS A N 1
ATOM 3047 C CA . LYS A 1 403 ? 17.844 -11.328 13.812 1 97.75 403 LYS A CA 1
ATOM 3048 C C . LYS A 1 403 ? 18.141 -9.945 13.25 1 97.75 403 LYS A C 1
ATOM 3050 O O . LYS A 1 403 ? 17.469 -8.969 13.594 1 97.75 403 LYS A O 1
ATOM 3055 N N . PRO A 1 404 ? 18.969 -9.867 12.344 1 98.31 404 PRO A N 1
ATOM 3056 C CA . PRO A 1 404 ? 19.328 -8.57 11.781 1 98.31 404 PRO A CA 1
ATOM 3057 C C . PRO A 1 404 ? 18.172 -7.902 11.047 1 98.31 404 PRO A C 1
ATOM 3059 O O . PRO A 1 404 ? 17.25 -8.586 10.594 1 98.31 404 PRO A O 1
ATOM 3062 N N . VAL A 1 405 ? 18.219 -6.586 10.953 1 98.69 405 VAL A N 1
ATOM 3063 C CA . VAL A 1 405 ? 17.25 -5.844 10.172 1 98.69 405 VAL A CA 1
ATOM 3064 C C . VAL A 1 405 ? 17.484 -6.09 8.68 1 98.69 405 VAL A C 1
ATOM 3066 O O . VAL A 1 405 ? 18.625 -6.086 8.219 1 98.69 405 VAL A O 1
ATOM 3069 N N . LEU A 1 406 ? 16.438 -6.359 8.008 1 98.75 406 LEU A N 1
ATOM 3070 C CA . LEU A 1 406 ? 16.531 -6.641 6.578 1 98.75 406 LEU A CA 1
ATOM 3071 C C . LEU A 1 406 ? 15.828 -5.555 5.766 1 98.75 406 LEU A C 1
ATOM 3073 O O . LEU A 1 406 ? 14.953 -4.852 6.281 1 98.75 406 LEU A O 1
ATOM 3077 N N . ALA A 1 407 ? 16.234 -5.395 4.551 1 98.62 407 ALA A N 1
ATOM 3078 C CA . ALA A 1 407 ? 15.477 -4.613 3.574 1 98.62 407 ALA A CA 1
ATOM 3079 C C . ALA A 1 407 ? 14.555 -5.512 2.748 1 98.62 407 ALA A C 1
ATOM 3081 O O . ALA A 1 407 ? 14.867 -6.68 2.512 1 98.62 407 ALA A O 1
ATOM 3082 N N . PRO A 1 408 ? 13.422 -4.957 2.328 1 98.62 408 PRO A N 1
ATOM 3083 C CA . PRO A 1 408 ? 12.57 -5.754 1.438 1 98.62 408 PRO A CA 1
ATOM 3084 C C . PRO A 1 408 ? 13.336 -6.305 0.235 1 98.62 408 PRO A C 1
ATOM 3086 O O . PRO A 1 408 ? 14.039 -5.559 -0.447 1 98.62 408 PRO A O 1
ATOM 3089 N N . GLY A 1 409 ? 13.203 -7.586 -0.018 1 98.44 409 GLY A N 1
ATOM 3090 C CA . GLY A 1 409 ? 13.938 -8.25 -1.083 1 98.44 409 GLY A CA 1
ATOM 3091 C C . GLY A 1 409 ? 15.078 -9.109 -0.574 1 98.44 409 GLY A C 1
ATOM 3092 O O . GLY A 1 409 ? 15.516 -10.039 -1.255 1 98.44 409 GLY A O 1
ATOM 3093 N N . ASP A 1 410 ? 15.562 -8.875 0.642 1 98.62 410 ASP A N 1
ATOM 3094 C CA . ASP A 1 410 ? 16.719 -9.562 1.189 1 98.62 410 ASP A CA 1
ATOM 3095 C C . ASP A 1 410 ? 16.422 -11.047 1.413 1 98.62 410 ASP A C 1
ATOM 3097 O O . ASP A 1 410 ? 17.219 -11.906 1.009 1 98.62 410 ASP A O 1
ATOM 3101 N N . PRO A 1 411 ? 15.273 -11.383 2.088 1 98.06 411 PRO A N 1
ATOM 3102 C CA . PRO A 1 411 ? 15.023 -12.812 2.285 1 98.06 411 PRO A CA 1
ATOM 3103 C C . PRO A 1 411 ? 15.047 -13.609 0.979 1 98.06 411 PRO A C 1
ATOM 3105 O O . PRO A 1 411 ? 15.594 -14.711 0.931 1 98.06 411 PRO A O 1
ATOM 3108 N N . GLU A 1 412 ? 14.469 -13.078 -0.056 1 98.31 412 GLU A N 1
ATOM 3109 C CA . GLU A 1 412 ? 14.438 -13.742 -1.355 1 98.31 412 GLU A CA 1
ATOM 3110 C C . GLU A 1 412 ? 15.836 -13.852 -1.951 1 98.31 412 GLU A C 1
ATOM 3112 O O . GLU A 1 412 ? 16.188 -14.891 -2.525 1 98.31 412 GLU A O 1
ATOM 3117 N N . ARG A 1 413 ? 16.594 -12.805 -1.856 1 97.69 413 ARG A N 1
ATOM 3118 C CA . ARG A 1 413 ? 17.969 -12.836 -2.361 1 97.69 413 ARG A CA 1
ATOM 3119 C C . ARG A 1 413 ? 18.797 -13.891 -1.633 1 97.69 413 ARG A C 1
ATOM 3121 O O . ARG A 1 413 ? 19.609 -14.578 -2.248 1 97.69 413 ARG A O 1
ATOM 3128 N N . PHE A 1 414 ? 18.609 -13.984 -0.299 1 98 414 PHE A N 1
ATOM 3129 C CA . PHE A 1 414 ? 19.297 -15.008 0.475 1 98 414 PHE A CA 1
ATOM 3130 C C . PHE A 1 414 ? 18.938 -16.406 -0.028 1 98 414 PHE A C 1
ATOM 3132 O O . PHE A 1 414 ? 19.797 -17.281 -0.1 1 98 414 PHE A O 1
ATOM 3139 N N . HIS A 1 415 ? 17.703 -16.562 -0.375 1 98.31 415 HIS A N 1
ATOM 3140 C CA . HIS A 1 415 ? 17.266 -17.875 -0.836 1 98.31 415 HIS A CA 1
ATOM 3141 C C . HIS A 1 415 ? 17.844 -18.188 -2.211 1 98.31 415 HIS A C 1
ATOM 3143 O O . HIS A 1 415 ? 18.172 -19.344 -2.496 1 98.31 415 HIS A O 1
ATOM 3149 N N . VAL A 1 416 ? 17.906 -17.266 -3.064 1 98.12 416 VAL A N 1
ATOM 3150 C CA . VAL A 1 416 ? 18.531 -17.453 -4.371 1 98.12 416 VAL A CA 1
ATOM 3151 C C . VAL A 1 416 ? 19.969 -17.922 -4.195 1 98.12 416 VAL A C 1
ATOM 3153 O O . VAL A 1 416 ? 20.422 -18.859 -4.871 1 98.12 416 VAL A O 1
ATOM 3156 N N . GLU A 1 417 ? 20.656 -17.266 -3.346 1 97.94 417 GLU A N 1
ATOM 3157 C CA . GLU A 1 417 ? 22.047 -17.641 -3.07 1 97.94 417 GLU A CA 1
ATOM 3158 C C . GLU A 1 417 ? 22.125 -19.047 -2.48 1 97.94 417 GLU A C 1
ATOM 3160 O O . GLU A 1 417 ? 23.047 -19.797 -2.797 1 97.94 417 GLU A O 1
ATOM 3165 N N . LYS A 1 418 ? 21.203 -19.344 -1.631 1 98.12 418 LYS A N 1
ATOM 3166 C CA . LYS A 1 418 ? 21.141 -20.672 -1.045 1 98.12 418 LYS A CA 1
ATOM 3167 C C . LYS A 1 418 ? 20.984 -21.75 -2.123 1 98.12 418 LYS A C 1
ATOM 3169 O O . LYS A 1 418 ? 21.672 -22.766 -2.1 1 98.12 418 LYS A O 1
ATOM 3174 N N . VAL A 1 419 ? 20.109 -21.547 -3.031 1 98.19 419 VAL A N 1
ATOM 3175 C CA . VAL A 1 419 ? 19.859 -22.484 -4.117 1 98.19 419 VAL A CA 1
ATOM 3176 C C . VAL A 1 419 ? 21.125 -22.641 -4.961 1 98.19 419 VAL A C 1
ATOM 3178 O O . VAL A 1 419 ? 21.469 -23.766 -5.355 1 98.19 419 VAL A O 1
ATOM 3181 N N . LYS A 1 420 ? 21.828 -21.594 -5.266 1 97.5 420 LYS A N 1
ATOM 3182 C CA . LYS A 1 420 ? 23.062 -21.625 -6.023 1 97.5 420 LYS A CA 1
ATOM 3183 C C . LYS A 1 420 ? 24.125 -22.453 -5.301 1 97.5 420 LYS A C 1
ATOM 3185 O O . LYS A 1 420 ? 24.766 -23.328 -5.902 1 97.5 420 LYS A O 1
ATOM 3190 N N . LEU A 1 421 ? 24.25 -22.219 -4.082 1 97.56 421 LEU A N 1
ATOM 3191 C CA . LEU A 1 421 ? 25.281 -22.875 -3.275 1 97.56 421 LEU A CA 1
ATOM 3192 C C . LEU A 1 421 ? 24.984 -24.359 -3.139 1 97.56 421 LEU A C 1
ATOM 3194 O O . LEU A 1 421 ? 25.906 -25.172 -3.133 1 97.56 421 LEU A O 1
ATOM 3198 N N . GLU A 1 422 ? 23.703 -24.641 -3.037 1 96.81 422 GLU A N 1
ATOM 3199 C CA . GLU A 1 422 ? 23.297 -26.031 -2.838 1 96.81 422 GLU A CA 1
ATOM 3200 C C . GLU A 1 422 ? 23.203 -26.781 -4.168 1 96.81 422 GLU A C 1
ATOM 3202 O O . GLU A 1 422 ? 23.141 -28 -4.191 1 96.81 422 GLU A O 1
ATOM 3207 N N . GLY A 1 423 ? 23.156 -26.062 -5.207 1 95.69 423 GLY A N 1
ATOM 3208 C CA . GLY A 1 423 ? 23.156 -26.656 -6.535 1 95.69 423 GLY A CA 1
ATOM 3209 C C . GLY A 1 423 ? 21.781 -27.078 -7.004 1 95.69 423 GLY A C 1
ATOM 3210 O O . GLY A 1 423 ? 21.641 -27.859 -7.941 1 95.69 423 GLY A O 1
ATOM 3211 N N . GLY A 1 424 ? 20.781 -26.547 -6.32 1 98.12 424 GLY A N 1
ATOM 3212 C CA . GLY A 1 424 ? 19.438 -26.875 -6.742 1 98.12 424 GLY A CA 1
ATOM 3213 C C . GLY A 1 424 ? 18.375 -26.422 -5.762 1 98.12 424 GLY A C 1
ATOM 3214 O O . GLY A 1 424 ? 18.688 -25.859 -4.715 1 98.12 424 GLY A O 1
ATOM 3215 N N . ILE A 1 425 ? 17.172 -26.562 -6.195 1 98.44 425 ILE A N 1
ATOM 3216 C CA . ILE A 1 425 ? 16.016 -26.25 -5.359 1 98.44 425 ILE A CA 1
ATOM 3217 C C . ILE A 1 425 ? 15.602 -27.5 -4.57 1 98.44 425 ILE A C 1
ATOM 3219 O O . ILE A 1 425 ? 15.43 -28.578 -5.141 1 98.44 425 ILE A O 1
ATOM 3223 N N . THR A 1 426 ? 15.414 -27.391 -3.268 1 97.81 426 THR A N 1
ATOM 3224 C CA . THR A 1 426 ? 14.992 -28.484 -2.408 1 97.81 426 THR A CA 1
ATOM 3225 C C . THR A 1 426 ? 13.477 -28.469 -2.203 1 97.81 426 THR A C 1
ATOM 3227 O O . THR A 1 426 ? 12.922 -27.453 -1.797 1 97.81 426 THR A O 1
ATOM 3230 N N . TYR A 1 427 ? 12.875 -29.531 -2.566 1 96.56 427 TYR A N 1
ATOM 3231 C CA . TYR A 1 427 ? 11.438 -29.672 -2.396 1 96.56 427 TYR A CA 1
ATOM 3232 C C . TYR A 1 427 ? 11.109 -30.719 -1.335 1 96.56 427 TYR A C 1
ATOM 3234 O O . TYR A 1 427 ? 11.93 -31.594 -1.037 1 96.56 427 TYR A O 1
ATOM 3242 N N . HIS A 1 428 ? 9.93 -30.562 -0.783 1 92.25 428 HIS A N 1
ATOM 3243 C CA . HIS A 1 428 ? 9.414 -31.625 0.059 1 92.25 428 HIS A CA 1
ATOM 3244 C C . HIS A 1 428 ? 9.102 -32.875 -0.766 1 92.25 428 HIS A C 1
ATOM 3246 O O . HIS A 1 428 ? 8.609 -32.781 -1.893 1 92.25 428 HIS A O 1
ATOM 3252 N N . ILE A 1 429 ? 9.195 -34.094 -0.165 1 94.31 429 ILE A N 1
ATOM 3253 C CA . ILE A 1 429 ? 9.062 -35.375 -0.868 1 94.31 429 ILE A CA 1
ATOM 3254 C C . ILE A 1 429 ? 7.652 -35.5 -1.432 1 94.31 429 ILE A C 1
ATOM 3256 O O . ILE A 1 429 ? 7.457 -36.094 -2.502 1 94.31 429 ILE A O 1
ATOM 3260 N N . ASN A 1 430 ? 6.664 -34.938 -0.772 1 90.19 430 ASN A N 1
ATOM 3261 C CA . ASN A 1 430 ? 5.285 -35 -1.247 1 90.19 430 ASN A CA 1
ATOM 3262 C C . ASN A 1 430 ? 5.105 -34.25 -2.57 1 90.19 430 ASN A C 1
ATOM 3264 O O . ASN A 1 430 ? 4.344 -34.719 -3.434 1 90.19 430 ASN A O 1
ATOM 3268 N N . GLN A 1 431 ? 5.762 -33.188 -2.672 1 92.38 431 GLN A N 1
ATOM 3269 C CA . GLN A 1 431 ? 5.691 -32.406 -3.91 1 92.38 431 GLN A CA 1
ATOM 3270 C C . GLN A 1 431 ? 6.344 -33.188 -5.062 1 92.38 431 GLN A C 1
ATOM 3272 O O . GLN A 1 431 ? 5.859 -33.125 -6.195 1 92.38 431 GLN A O 1
ATOM 3277 N N . ILE A 1 432 ? 7.414 -33.844 -4.727 1 95.62 432 ILE A N 1
ATOM 3278 C CA . ILE A 1 432 ? 8.133 -34.625 -5.746 1 95.62 432 ILE A CA 1
ATOM 3279 C C . ILE A 1 432 ? 7.309 -35.812 -6.18 1 95.62 432 ILE A C 1
ATOM 3281 O O . ILE A 1 432 ? 7.215 -36.125 -7.371 1 95.62 432 ILE A O 1
ATOM 3285 N N . THR A 1 433 ? 6.73 -36.469 -5.234 1 94.94 433 THR A N 1
ATOM 3286 C CA . THR A 1 433 ? 5.891 -37.625 -5.547 1 94.94 433 THR A CA 1
ATOM 3287 C C . THR A 1 433 ? 4.699 -37.219 -6.406 1 94.94 433 THR A C 1
ATOM 3289 O O . THR A 1 433 ? 4.344 -37.906 -7.363 1 94.94 433 THR A O 1
ATOM 3292 N N . ASP A 1 434 ? 4.145 -36.094 -6.078 1 93.56 434 ASP A N 1
ATOM 3293 C CA . ASP A 1 434 ? 3.027 -35.562 -6.852 1 93.56 434 ASP A CA 1
ATOM 3294 C C . ASP A 1 434 ? 3.465 -35.188 -8.273 1 93.56 434 ASP A C 1
ATOM 3296 O O . ASP A 1 434 ? 2.732 -35.438 -9.234 1 93.56 434 ASP A O 1
ATOM 3300 N N . SER A 1 435 ? 4.609 -34.625 -8.383 1 96.38 435 SER A N 1
ATOM 3301 C CA . SER A 1 435 ? 5.145 -34.25 -9.688 1 96.38 435 SER A CA 1
ATOM 3302 C C . SER A 1 435 ? 5.465 -35.469 -10.531 1 96.38 435 SER A C 1
ATOM 3304 O O . SER A 1 435 ? 5.262 -35.469 -11.75 1 96.38 435 SER A O 1
ATOM 3306 N N . TRP A 1 436 ? 6 -36.469 -9.875 1 96.75 436 TRP A N 1
ATOM 3307 C CA . TRP A 1 436 ? 6.285 -37.719 -10.578 1 96.75 436 TRP A CA 1
ATOM 3308 C C . TRP A 1 436 ? 5.004 -38.344 -11.125 1 96.75 436 TRP A C 1
ATOM 3310 O O . TRP A 1 436 ? 4.969 -38.781 -12.273 1 96.75 436 TRP A O 1
ATOM 3320 N N . LYS A 1 437 ? 3.949 -38.375 -10.305 1 96.56 437 LYS A N 1
ATOM 3321 C CA . LYS A 1 437 ? 2.666 -38.938 -10.734 1 96.56 437 LYS A CA 1
ATOM 3322 C C . LYS A 1 437 ? 2.074 -38.125 -11.883 1 96.56 437 LYS A C 1
ATOM 3324 O O . LYS A 1 437 ? 1.507 -38.688 -12.82 1 96.56 437 LYS A O 1
ATOM 3329 N N . LEU A 1 438 ? 2.174 -36.844 -11.797 1 96.56 438 LEU A N 1
ATOM 3330 C CA . LEU A 1 438 ? 1.686 -35.969 -12.867 1 96.56 438 LEU A CA 1
ATOM 3331 C C . LEU A 1 438 ? 2.404 -36.281 -14.18 1 96.56 438 LEU A C 1
ATOM 3333 O O . LEU A 1 438 ? 1.78 -36.281 -15.242 1 96.56 438 LEU A O 1
ATOM 3337 N N . ALA A 1 439 ? 3.697 -36.469 -14.117 1 97.69 439 ALA A N 1
ATOM 3338 C CA . ALA A 1 439 ? 4.484 -36.812 -15.297 1 97.69 439 ALA A CA 1
ATOM 3339 C C . ALA A 1 439 ? 3.963 -38.094 -15.953 1 97.69 439 ALA A C 1
ATOM 3341 O O . ALA A 1 439 ? 3.883 -38.188 -17.188 1 97.69 439 ALA A O 1
ATOM 3342 N N . GLN A 1 440 ? 3.605 -39.062 -15.148 1 96.56 440 GLN A N 1
ATOM 3343 C CA . GLN A 1 440 ? 3.078 -40.344 -15.664 1 96.56 440 GLN A CA 1
ATOM 3344 C C . GLN A 1 440 ? 1.743 -40.125 -16.375 1 96.56 440 GLN A C 1
ATOM 3346 O O . GLN A 1 440 ? 1.523 -40.656 -17.469 1 96.56 440 GLN A O 1
ATOM 3351 N N . VAL A 1 441 ? 0.937 -39.375 -15.758 1 96.06 441 VAL A N 1
ATOM 3352 C CA . VAL A 1 441 ? -0.389 -39.094 -16.312 1 96.06 441 VAL A CA 1
ATOM 3353 C C . VAL A 1 441 ? -0.26 -38.375 -17.656 1 96.06 441 VAL A C 1
ATOM 3355 O O . VAL A 1 441 ? -1.016 -38.656 -18.578 1 96.06 441 VAL A O 1
ATOM 3358 N N . LEU A 1 442 ? 0.655 -37.5 -17.797 1 97.12 442 LEU A N 1
ATOM 3359 C CA . LEU A 1 442 ? 0.802 -36.656 -18.969 1 97.12 442 LEU A CA 1
ATOM 3360 C C . LEU A 1 442 ? 1.693 -37.312 -20.016 1 97.12 442 LEU A C 1
ATOM 3362 O O . LEU A 1 442 ? 1.766 -36.844 -21.156 1 97.12 442 LEU A O 1
ATOM 3366 N N . GLY A 1 443 ? 2.332 -38.375 -19.625 1 96.88 443 GLY A N 1
ATOM 3367 C CA . GLY A 1 443 ? 3.246 -39.062 -20.531 1 96.88 443 GLY A CA 1
ATOM 3368 C C . GLY A 1 443 ? 4.52 -38.281 -20.797 1 96.88 443 GLY A C 1
ATOM 3369 O O . GLY A 1 443 ? 5.012 -38.25 -21.922 1 96.88 443 GLY A O 1
ATOM 3370 N N . VAL A 1 444 ? 5 -37.594 -19.781 1 97.88 444 VAL A N 1
ATOM 3371 C CA . VAL A 1 444 ? 6.238 -36.812 -19.922 1 97.88 44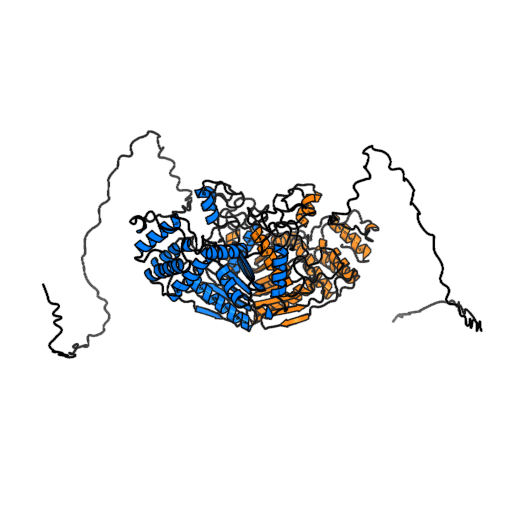4 VAL A CA 1
ATOM 3372 C C . VAL A 1 444 ? 7.309 -37.406 -19 1 97.88 444 VAL A C 1
ATOM 3374 O O . VAL A 1 444 ? 7 -38.219 -18.109 1 97.88 444 VAL A O 1
ATOM 3377 N N . GLN A 1 445 ? 8.562 -37.031 -19.328 1 97.75 445 GLN A N 1
ATOM 3378 C CA . GLN A 1 445 ? 9.672 -37.5 -18.5 1 97.75 445 GLN A CA 1
ATOM 3379 C C . GLN A 1 445 ? 9.641 -36.844 -17.125 1 97.75 445 GLN A C 1
ATOM 3381 O O . GLN A 1 445 ? 9.633 -35.625 -17.016 1 97.75 445 GLN A O 1
ATOM 3386 N N . PRO A 1 446 ? 9.602 -37.625 -16.062 1 97.38 446 PRO A N 1
ATOM 3387 C CA . PRO A 1 446 ? 9.695 -37.031 -14.727 1 97.38 446 PRO A CA 1
ATOM 3388 C C . PRO A 1 446 ? 11.008 -36.281 -14.516 1 97.38 446 PRO A C 1
ATOM 3390 O O . PRO A 1 446 ? 11.961 -36.438 -15.281 1 97.38 446 PRO A O 1
ATOM 3393 N N . MET A 1 447 ? 11.016 -35.469 -13.5 1 96.5 447 MET A N 1
ATOM 3394 C CA . MET A 1 447 ? 12.242 -34.781 -13.164 1 96.5 447 MET A CA 1
ATOM 3395 C C . MET A 1 447 ? 13.367 -35.75 -12.836 1 96.5 447 MET A C 1
ATOM 3397 O O . MET A 1 447 ? 13.133 -36.781 -12.188 1 96.5 447 MET A O 1
ATOM 3401 N N . LYS A 1 448 ? 14.641 -35.344 -13.281 1 91.75 448 LYS A N 1
ATOM 3402 C CA . LYS A 1 448 ? 15.805 -36.188 -13.039 1 91.75 448 LYS A CA 1
ATOM 3403 C C . LYS A 1 448 ? 16.812 -35.5 -12.141 1 91.75 448 LYS A C 1
ATOM 3405 O O . LYS A 1 448 ? 16.922 -34.25 -12.148 1 91.75 448 LYS A O 1
ATOM 3410 N N . MET B 1 1 ? -26.047 71.312 1.229 1 16.22 1 MET B N 1
ATOM 3411 C CA . MET B 1 1 ? -25 72.312 1.321 1 16.22 1 MET B CA 1
ATOM 3412 C C . MET B 1 1 ? -24.141 72.125 2.566 1 16.22 1 MET B C 1
ATOM 3414 O O . MET B 1 1 ? -23.016 72.625 2.648 1 16.22 1 MET B O 1
ATOM 3418 N N . SER B 1 2 ? -24.578 71.875 3.762 1 20.09 2 SER B N 1
ATOM 3419 C CA . SER B 1 2 ? -23.781 72.375 4.887 1 20.09 2 SER B CA 1
ATOM 3420 C C . SER B 1 2 ? -22.516 71.5 5.078 1 20.09 2 SER B C 1
ATOM 3422 O O . SER B 1 2 ? -22.547 70.312 4.945 1 20.09 2 SER B O 1
ATOM 3424 N N . GLY B 1 3 ? -21.297 72.188 5.277 1 18.56 3 GLY B N 1
ATOM 3425 C CA . GLY B 1 3 ? -19.875 72.062 4.977 1 18.56 3 GLY B CA 1
ATOM 3426 C C . GLY B 1 3 ? -19.141 71.062 5.883 1 18.56 3 GLY B C 1
ATOM 3427 O O . GLY B 1 3 ? -19.609 70.812 6.984 1 18.56 3 GLY B O 1
ATOM 3428 N N . CYS B 1 4 ? -18.031 70.25 5.418 1 19.3 4 CYS B N 1
ATOM 3429 C CA . CYS B 1 4 ? -17.031 69.188 5.469 1 19.3 4 CYS B CA 1
ATOM 3430 C C . CYS B 1 4 ? -15.844 69.625 6.336 1 19.3 4 CYS B C 1
ATOM 3432 O O . CYS B 1 4 ? -14.711 69.188 6.082 1 19.3 4 CYS B O 1
ATOM 3434 N N . SER B 1 5 ? -15.93 70.75 7.199 1 18.42 5 SER B N 1
ATOM 3435 C CA . SER B 1 5 ? -14.789 71.562 7.672 1 18.42 5 SER B CA 1
ATOM 3436 C C . SER B 1 5 ? -13.883 70.688 8.57 1 18.42 5 SER B C 1
ATOM 3438 O O . SER B 1 5 ? -14.336 70.125 9.562 1 18.42 5 SER B O 1
ATOM 3440 N N . VAL B 1 6 ? -12.531 70.312 8.18 1 18.56 6 VAL B N 1
ATOM 3441 C CA . VAL B 1 6 ? -11.336 69.5 8.258 1 18.56 6 VAL B CA 1
ATOM 3442 C C . VAL B 1 6 ? -10.406 70.062 9.352 1 18.56 6 VAL B C 1
ATOM 3444 O O . VAL B 1 6 ? -9.305 69.5 9.539 1 18.56 6 VAL B O 1
ATOM 3447 N N . LEU B 1 7 ? -10.734 71 10.25 1 18.69 7 LEU B N 1
ATOM 3448 C CA . LEU B 1 7 ? -9.727 71.938 10.766 1 18.69 7 LEU B CA 1
ATOM 3449 C C . LEU B 1 7 ? -8.742 71.188 11.672 1 18.69 7 LEU B C 1
ATOM 3451 O O . LEU B 1 7 ? -9.156 70.5 12.625 1 18.69 7 LEU B O 1
ATOM 3455 N N . ALA B 1 8 ? -7.398 71.062 11.336 1 19.05 8 ALA B N 1
ATOM 3456 C CA . ALA B 1 8 ? -6.172 70.312 11.562 1 19.05 8 ALA B CA 1
ATOM 3457 C C . ALA B 1 8 ? -5.539 70.688 12.898 1 19.05 8 ALA B C 1
ATOM 3459 O O . ALA B 1 8 ? -4.598 71.438 12.945 1 19.05 8 ALA B O 1
ATOM 3460 N N . ARG B 1 9 ? -6.016 71.188 13.992 1 17.91 9 ARG B N 1
ATOM 3461 C CA . ARG B 1 9 ? -5.309 72.188 14.773 1 17.91 9 ARG B CA 1
ATOM 3462 C C . ARG B 1 9 ? -4.156 71.562 15.562 1 17.91 9 ARG B C 1
ATOM 3464 O O . ARG B 1 9 ? -4.383 70.875 16.547 1 17.91 9 ARG B O 1
ATOM 3471 N N . TRP B 1 10 ? -3.146 71.125 14.742 1 18.98 10 TRP B N 1
ATOM 3472 C CA . TRP B 1 10 ? -1.879 70.625 15.234 1 18.98 10 TRP B CA 1
ATOM 3473 C C . TRP B 1 10 ? -1.165 71.625 16.125 1 18.98 10 TRP B C 1
ATOM 3475 O O . TRP B 1 10 ? -0.825 72.75 15.672 1 18.98 10 TRP B O 1
ATOM 3485 N N . GLY B 1 11 ? -1.478 71.812 17.281 1 16.34 11 GLY B N 1
ATOM 3486 C CA . GLY B 1 11 ? -0.903 72.75 18.203 1 16.34 11 GLY B CA 1
ATOM 3487 C C . GLY B 1 11 ? 0.613 72.75 18.234 1 16.34 11 GLY B C 1
ATOM 3488 O O . GLY B 1 11 ? 1.231 71.812 17.688 1 16.34 11 GLY B O 1
ATOM 3489 N N . GLY B 1 12 ? 1.262 73.062 19.297 1 16.23 12 GLY B N 1
ATOM 3490 C CA . GLY B 1 12 ? 2.293 74 19.703 1 16.23 12 GLY B CA 1
ATOM 3491 C C . GLY B 1 12 ? 3.697 73.438 19.562 1 16.23 12 GLY B C 1
ATOM 3492 O O . GLY B 1 12 ? 4.371 73.688 18.547 1 16.23 12 GLY B O 1
ATOM 3493 N N . ALA B 1 13 ? 4.422 73.062 20.688 1 16.89 13 ALA B N 1
ATOM 3494 C CA . ALA B 1 13 ? 5.578 73.75 21.219 1 16.89 13 ALA B CA 1
ATOM 3495 C C . ALA B 1 13 ? 6.879 73.25 20.641 1 16.89 13 ALA B C 1
ATOM 3497 O O . ALA B 1 13 ? 6.926 72.062 20.172 1 16.89 13 ALA B O 1
ATOM 3498 N N . GLN B 1 14 ? 8.016 73.875 20.828 1 16.22 14 GLN B N 1
ATOM 3499 C CA . GLN B 1 14 ? 9.211 74.562 20.328 1 16.22 14 GLN B CA 1
ATOM 3500 C C . GLN B 1 14 ? 10.438 73.688 20.406 1 16.22 14 GLN B C 1
ATOM 3502 O O . GLN B 1 14 ? 11.352 73.75 19.594 1 16.22 14 GLN B O 1
ATOM 3507 N N . LEU B 1 15 ? 10.508 72.562 21.406 1 17.61 15 LEU B N 1
ATOM 3508 C CA . LEU B 1 15 ? 11.781 72.75 22.094 1 17.61 15 LEU B CA 1
ATOM 3509 C C . LEU B 1 15 ? 12.945 72.312 21.219 1 17.61 15 LEU B C 1
ATOM 3511 O O . LEU B 1 15 ? 13 71.188 20.797 1 17.61 15 LEU B O 1
ATOM 3515 N N . LEU B 1 16 ? 13.547 73.125 20.5 1 17.39 16 LEU B N 1
ATOM 3516 C CA . LEU B 1 16 ? 14.664 73.125 19.562 1 17.39 16 LEU B CA 1
ATOM 3517 C C . LEU B 1 16 ? 15.93 72.562 20.219 1 17.39 16 LEU B C 1
ATOM 3519 O O . LEU B 1 16 ? 16.531 73.25 21.078 1 17.39 16 LEU B O 1
ATOM 3523 N N . ALA B 1 17 ? 15.867 71.375 20.812 1 17.59 17 ALA B N 1
ATOM 3524 C CA . ALA B 1 17 ? 17.078 71.125 21.594 1 17.59 17 ALA B CA 1
ATOM 3525 C C . ALA B 1 17 ? 18.328 71.188 20.719 1 17.59 17 ALA B C 1
ATOM 3527 O O . ALA B 1 17 ? 18.469 70.375 19.766 1 17.59 17 ALA B O 1
ATOM 3528 N N . PHE B 1 18 ? 18.891 72.25 20.531 1 17.86 18 PHE B N 1
ATOM 3529 C CA . PHE B 1 18 ? 20.016 72.75 19.766 1 17.86 18 PHE B CA 1
ATOM 3530 C C . PHE B 1 18 ? 21.328 72.125 20.234 1 17.86 18 PHE B C 1
ATOM 3532 O O . PHE B 1 18 ? 22.031 72.688 21.062 1 17.86 18 PHE B O 1
ATOM 3539 N N . LEU B 1 19 ? 21.312 70.875 20.781 1 18.27 19 LEU B N 1
ATOM 3540 C CA . LEU B 1 19 ? 22.547 70.812 21.547 1 18.27 19 LEU B CA 1
ATOM 3541 C C . LEU B 1 19 ? 23.75 71.125 20.656 1 18.27 19 LEU B C 1
ATOM 3543 O O . LEU B 1 19 ? 23.781 70.75 19.484 1 18.27 19 LEU B O 1
ATOM 3547 N N . PRO B 1 20 ? 24.719 71.688 21.234 1 16.84 20 PRO B N 1
ATOM 3548 C CA . PRO B 1 20 ? 25.844 72.625 20.953 1 16.84 20 PRO B CA 1
ATOM 3549 C C . PRO B 1 20 ? 26.984 71.938 20.203 1 16.84 20 PRO B C 1
ATOM 3551 O O . PRO B 1 20 ? 27 70.75 20.062 1 16.84 20 PRO B O 1
ATOM 3554 N N . GLN B 1 21 ? 28.234 72.438 20.438 1 16.16 21 GLN B N 1
ATOM 3555 C CA . GLN B 1 21 ? 29.422 73.125 19.906 1 16.16 21 GLN B CA 1
ATOM 3556 C C . GLN B 1 21 ? 30.516 72.062 19.594 1 16.16 21 GLN B C 1
ATOM 3558 O O . GLN B 1 21 ? 30.422 70.938 20 1 16.16 21 GLN B O 1
ATOM 3563 N N . THR B 1 22 ? 31.906 72.375 20.016 1 16.3 22 THR B N 1
ATOM 3564 C CA . THR B 1 22 ? 33.188 72.688 19.359 1 16.3 22 THR B CA 1
ATOM 3565 C C . THR B 1 22 ? 34.125 71.438 19.406 1 16.3 22 THR B C 1
ATOM 3567 O O . THR B 1 22 ? 34.812 71.188 18.438 1 16.3 22 THR B O 1
ATOM 3570 N N . CYS B 1 23 ? 34.469 70.688 20.641 1 16.3 23 CYS B N 1
ATOM 3571 C CA . CYS B 1 23 ? 35.906 70.875 20.922 1 16.3 23 CYS B CA 1
ATOM 3572 C C . CYS B 1 23 ? 36.75 70.062 19.969 1 16.3 23 CYS B C 1
ATOM 3574 O O . CYS B 1 23 ? 36.312 69 19.5 1 16.3 23 CYS B O 1
ATOM 3576 N N . GLN B 1 24 ? 38.156 70.25 19.75 1 16.64 24 GLN B N 1
ATOM 3577 C CA . GLN B 1 24 ? 39.406 70.562 19.078 1 16.64 24 GLN B CA 1
ATOM 3578 C C . GLN B 1 24 ? 40.25 69.312 18.875 1 16.64 24 GLN B C 1
ATOM 3580 O O . GLN B 1 24 ? 40.5 68.938 17.734 1 16.64 24 GLN B O 1
ATOM 3585 N N . TRP B 1 25 ? 41.562 69.188 19.469 1 16.94 25 TRP B N 1
ATOM 3586 C CA . TRP B 1 25 ? 42.906 69.188 18.938 1 16.94 25 TRP B CA 1
ATOM 3587 C C . TRP B 1 25 ? 43.5 67.75 19.047 1 16.94 25 TRP B C 1
ATOM 3589 O O . TRP B 1 25 ? 44.594 67.5 18.578 1 16.94 25 TRP B O 1
ATOM 3599 N N . CYS B 1 26 ? 42.844 66.562 19.641 1 16.42 26 CYS B N 1
ATOM 3600 C CA . CYS B 1 26 ? 43.875 65.875 20.406 1 16.42 26 CYS B CA 1
ATOM 3601 C C . CYS B 1 26 ? 44.875 65.188 19.484 1 16.42 26 CYS B C 1
ATOM 3603 O O . CYS B 1 26 ? 44.531 64.312 18.719 1 16.42 26 CYS B O 1
ATOM 3605 N N . PRO B 1 27 ? 45.906 65.75 19.188 1 17.81 27 PRO B N 1
ATOM 3606 C CA . PRO B 1 27 ? 46.969 65.5 18.219 1 17.81 27 PRO B CA 1
ATOM 3607 C C . PRO B 1 27 ? 47.625 64.125 18.391 1 17.81 27 PRO B C 1
ATOM 3609 O O . PRO B 1 27 ? 48.031 63.5 17.422 1 17.81 27 PRO B O 1
ATOM 3612 N N . ARG B 1 28 ? 47.844 63.562 19.672 1 16.83 28 ARG B N 1
ATOM 3613 C CA . ARG B 1 28 ? 49.188 63.469 20.219 1 16.83 28 ARG B CA 1
ATOM 3614 C C . ARG B 1 28 ? 49.906 62.219 19.734 1 16.83 28 ARG B C 1
ATOM 3616 O O . ARG B 1 28 ? 51.062 62.281 19.312 1 16.83 28 ARG B O 1
ATOM 3623 N N . LEU B 1 29 ? 49.531 60.844 20.172 1 15.51 29 LEU B N 1
ATOM 3624 C CA . LEU B 1 29 ? 50.625 60.125 20.859 1 15.51 29 LEU B CA 1
ATOM 3625 C C . LEU B 1 29 ? 51.469 59.344 19.859 1 15.51 29 LEU B C 1
ATOM 3627 O O . LEU B 1 29 ? 50.969 58.469 19.172 1 15.51 29 LEU B O 1
ATOM 3631 N N . ARG B 1 30 ? 52.531 59.844 19.344 1 18.55 30 ARG B N 1
ATOM 3632 C CA . ARG B 1 30 ? 53.594 59.375 18.469 1 18.55 30 ARG B CA 1
ATOM 3633 C C . ARG B 1 30 ? 54.344 58.188 19.094 1 18.55 30 ARG B C 1
ATOM 3635 O O . ARG B 1 30 ? 55.438 58.375 19.625 1 18.55 30 ARG B O 1
ATOM 3642 N N . LEU B 1 31 ? 53.75 57.281 20.031 1 16.75 31 LEU B N 1
ATOM 3643 C CA . LEU B 1 31 ? 54.812 56.625 20.828 1 16.75 31 LEU B CA 1
ATOM 3644 C C . LEU B 1 31 ? 55.75 55.844 19.922 1 16.75 31 LEU B C 1
ATOM 3646 O O . LEU B 1 31 ? 55.344 55.281 18.922 1 16.75 31 LEU B O 1
ATOM 3650 N N . LEU B 1 32 ? 57.062 55.562 20.516 1 19.33 32 LEU B N 1
ATOM 3651 C CA . LEU B 1 32 ? 58.438 55.5 20.125 1 19.33 32 LEU B CA 1
ATOM 3652 C C . LEU B 1 32 ? 58.812 54.094 19.609 1 19.33 32 LEU B C 1
ATOM 3654 O O . LEU B 1 32 ? 58.094 53.125 19.859 1 19.33 32 LEU B O 1
ATOM 3658 N N . PRO B 1 33 ? 60.188 53.719 19.766 1 22.5 33 PRO B N 1
ATOM 3659 C CA . PRO B 1 33 ? 61.281 53.188 18.938 1 22.5 33 PRO B CA 1
ATOM 3660 C C . PRO B 1 33 ? 61.531 51.688 19.219 1 22.5 33 PRO B C 1
ATOM 3662 O O . PRO B 1 33 ? 61.844 50.938 18.297 1 22.5 33 PRO B O 1
ATOM 3665 N N . PRO B 1 34 ? 61.438 50.938 20.625 1 17.73 34 PRO B N 1
ATOM 3666 C CA . PRO B 1 34 ? 62.688 50.344 21.062 1 17.73 34 PRO B CA 1
ATOM 3667 C C . PRO B 1 34 ? 62.906 48.938 20.484 1 17.73 34 PRO B C 1
ATOM 3669 O O . PRO B 1 34 ? 61.969 48.344 19.969 1 17.73 34 PRO B O 1
ATOM 3672 N N . GLY B 1 35 ? 64 48.031 21.203 1 21.72 35 GLY B N 1
ATOM 3673 C CA . GLY B 1 35 ? 65.188 47.219 21.062 1 21.72 35 GLY B CA 1
ATOM 3674 C C . GLY B 1 35 ? 64.938 45.75 21.312 1 21.72 35 GLY B C 1
ATOM 3675 O O . GLY B 1 35 ? 65.188 44.906 20.438 1 21.72 35 GLY B O 1
ATOM 3676 N N . GLY B 1 36 ? 65 45.094 22.688 1 18.89 36 GLY B N 1
ATOM 3677 C CA . GLY B 1 36 ? 65.875 44.031 23.203 1 18.89 36 GLY B CA 1
ATOM 3678 C C . GLY B 1 36 ? 65.188 42.656 23.234 1 18.89 36 GLY B C 1
ATOM 3679 O O . GLY B 1 36 ? 63.969 42.562 23.172 1 18.89 36 GLY B O 1
ATOM 3680 N N . HIS B 1 37 ? 65.812 41.438 23 1 20.28 37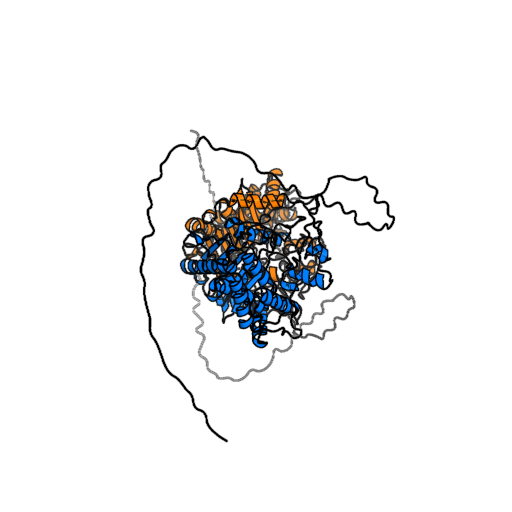 HIS B N 1
ATOM 3681 C CA . HIS B 1 37 ? 65.812 40 22.703 1 20.28 37 HIS B CA 1
ATOM 3682 C C . HIS B 1 37 ? 65.312 39.219 23.906 1 20.28 37 HIS B C 1
ATOM 3684 O O . HIS B 1 37 ? 65.25 37.969 23.859 1 20.28 37 HIS B O 1
ATOM 3690 N N . GLY B 1 38 ? 64.688 39.625 25.109 1 18.25 38 GLY B N 1
ATOM 3691 C CA . GLY B 1 38 ? 65 38.844 26.297 1 18.25 38 GLY B CA 1
ATOM 3692 C C . GLY B 1 38 ? 64.125 37.625 26.438 1 18.25 38 GLY B C 1
ATOM 3693 O O . GLY B 1 38 ? 63.062 37.531 25.844 1 18.25 38 GLY B O 1
ATOM 3694 N N . PRO B 1 39 ? 64.5 36.5 27.219 1 20.66 39 PRO B N 1
ATOM 3695 C CA . PRO B 1 39 ? 64.375 35.031 27.406 1 20.66 39 PRO B CA 1
ATOM 3696 C C . PRO B 1 39 ? 63.156 34.625 28.188 1 20.66 39 PRO B C 1
ATOM 3698 O O . PRO B 1 39 ? 62.531 33.625 27.891 1 20.66 39 PRO B O 1
ATOM 3701 N N . PRO B 1 40 ? 62.469 35.25 29.406 1 17.06 40 PRO B N 1
ATOM 3702 C CA . PRO B 1 40 ? 62.531 34.531 30.672 1 17.06 40 PRO B CA 1
ATOM 3703 C C . PRO B 1 40 ? 61.281 33.688 30.922 1 17.06 40 PRO B C 1
ATOM 3705 O O . PRO B 1 40 ? 61.375 32.562 31.406 1 17.06 40 PRO B O 1
ATOM 3708 N N . LEU B 1 41 ? 59.844 34.219 31.25 1 18.14 41 LEU B N 1
ATOM 3709 C CA . LEU B 1 41 ? 59.219 34.125 32.562 1 18.14 41 LEU B CA 1
ATOM 3710 C C . LEU B 1 41 ? 58.344 32.906 32.656 1 18.14 41 LEU B C 1
ATOM 3712 O O . LEU B 1 41 ? 57.5 32.625 31.781 1 18.14 41 LEU B O 1
ATOM 3716 N N . LEU B 1 42 ? 58.25 32.094 33.875 1 18.88 42 LEU B N 1
ATOM 3717 C CA . LEU B 1 42 ? 58.031 30.812 34.5 1 18.88 42 LEU B CA 1
ATOM 3718 C C . LEU B 1 42 ? 56.562 30.547 34.719 1 18.88 42 LEU B C 1
ATOM 3720 O O . LEU B 1 42 ? 56.062 29.484 34.344 1 18.88 42 LEU B O 1
ATOM 3724 N N . THR B 1 43 ? 55.781 30.828 36.031 1 17.11 43 THR B N 1
ATOM 3725 C CA . THR B 1 43 ? 55.406 29.984 37.156 1 17.11 43 THR B CA 1
ATOM 3726 C C . THR B 1 43 ? 53.938 29.656 37.125 1 17.11 43 THR B C 1
ATOM 3728 O O . THR B 1 43 ? 53.531 28.516 37.344 1 17.11 43 THR B O 1
ATOM 3731 N N . LEU B 1 44 ? 52.719 30.547 37.406 1 16.36 44 LEU B N 1
ATOM 3732 C CA . LEU B 1 44 ? 51.938 30.516 38.625 1 16.36 44 LEU B CA 1
ATOM 3733 C C . LEU B 1 44 ? 50.688 29.688 38.438 1 16.36 44 LEU B C 1
ATOM 3735 O O . LEU B 1 44 ? 50.281 28.922 39.312 1 16.36 44 LEU B O 1
ATOM 3739 N N . LEU B 1 45 ? 49.5 29.875 37.625 1 16.73 45 LEU B N 1
ATOM 3740 C CA . LEU B 1 45 ? 48.188 30.016 38.219 1 16.73 45 LEU B CA 1
ATOM 3741 C C . LEU B 1 45 ? 47.469 28.656 38.344 1 16.73 45 LEU B C 1
ATOM 3743 O O . LEU B 1 45 ? 47.094 28.094 37.312 1 16.73 45 LEU B O 1
ATOM 3747 N N . ARG B 1 46 ? 47.781 27.797 39.406 1 18.3 46 ARG B N 1
ATOM 3748 C CA . ARG B 1 46 ? 47.281 26.438 39.656 1 18.3 46 ARG B CA 1
ATOM 3749 C C . ARG B 1 46 ? 45.781 26.438 39.844 1 18.3 46 ARG B C 1
ATOM 3751 O O . ARG B 1 46 ? 45.062 25.703 39.156 1 18.3 46 ARG B O 1
ATOM 3758 N N . HIS B 1 47 ? 45.094 26.344 41.281 1 18.7 47 HIS B N 1
ATOM 3759 C CA . HIS B 1 47 ? 44.344 25.312 42 1 18.7 47 HIS B CA 1
ATOM 3760 C C . HIS B 1 47 ? 42.906 25.719 42.156 1 18.7 47 HIS B C 1
ATOM 3762 O O . HIS B 1 47 ? 42.125 25.031 42.875 1 18.7 47 HIS B O 1
ATOM 3768 N N . LEU B 1 48 ? 42.156 26.719 41.781 1 17.81 48 LEU B N 1
ATOM 3769 C CA . LEU B 1 48 ? 41.062 27.172 42.656 1 17.81 48 LEU B CA 1
ATOM 3770 C C . LEU B 1 48 ? 39.906 26.172 42.656 1 17.81 48 LEU B C 1
ATOM 3772 O O . LEU B 1 48 ? 39.312 25.922 41.594 1 17.81 48 LEU B O 1
ATOM 3776 N N . TYR B 1 49 ? 39.781 25.141 43.719 1 19.03 49 TYR B N 1
ATOM 3777 C CA . TYR B 1 49 ? 38.906 24.078 44.219 1 19.03 49 TYR B CA 1
ATOM 3778 C C . TYR B 1 49 ? 37.562 24.656 44.656 1 19.03 49 TYR B C 1
ATOM 3780 O O . TYR B 1 49 ? 37.5 25.453 45.594 1 19.03 49 TYR B O 1
ATOM 3788 N N . CYS B 1 50 ? 36.625 24.812 43.75 1 17.89 50 CYS B N 1
ATOM 3789 C CA . CYS B 1 50 ? 35.312 25.406 43.969 1 17.89 50 CYS B CA 1
ATOM 3790 C C . CYS B 1 50 ? 34.531 24.609 45.031 1 17.89 50 CYS B C 1
ATOM 3792 O O . CYS B 1 50 ? 34.344 23.406 44.875 1 17.89 50 CYS B O 1
ATOM 3794 N N . GLY B 1 51 ? 34.469 24.953 46.375 1 17.69 51 GLY B N 1
ATOM 3795 C CA . GLY B 1 51 ? 34 24.531 47.688 1 17.69 51 GLY B CA 1
ATOM 3796 C C . GLY B 1 51 ? 32.531 24.234 47.75 1 17.69 51 GLY B C 1
ATOM 3797 O O . GLY B 1 51 ? 32.094 23.266 48.375 1 17.69 51 GLY B O 1
ATOM 3798 N N . ARG B 1 52 ? 31.562 25.203 47.656 1 17.64 52 ARG B N 1
ATOM 3799 C CA . ARG B 1 52 ? 30.516 25.312 48.656 1 17.64 52 ARG B CA 1
ATOM 3800 C C . ARG B 1 52 ? 29.5 24.188 48.531 1 17.64 52 ARG B C 1
ATOM 3802 O O . ARG B 1 52 ? 29.078 23.844 47.438 1 17.64 52 ARG B O 1
ATOM 3809 N N . ARG B 1 53 ? 29.188 23.359 49.656 1 20.14 53 ARG B N 1
ATOM 3810 C CA . ARG B 1 53 ? 28.469 22.25 50.281 1 20.14 53 ARG B CA 1
ATOM 3811 C C . ARG B 1 53 ? 26.969 22.547 50.312 1 20.14 53 ARG B C 1
ATOM 3813 O O . ARG B 1 53 ? 26.5 23.281 51.188 1 20.14 53 ARG B O 1
ATOM 3820 N N . SER B 1 54 ? 26.297 23.062 49.281 1 19.55 54 SER B N 1
ATOM 3821 C CA . SER B 1 54 ? 24.922 23.344 49.625 1 19.55 54 SER B CA 1
ATOM 3822 C C . SER B 1 54 ? 24.234 22.109 50.219 1 19.55 54 SER B C 1
ATOM 3824 O O . SER B 1 54 ? 24.594 20.969 49.875 1 19.55 54 SER B O 1
ATOM 3826 N N . TYR B 1 55 ? 23.672 22.234 51.438 1 19.78 55 TYR B N 1
ATOM 3827 C CA . TYR B 1 55 ? 22.984 21.375 52.375 1 19.78 55 TYR B CA 1
ATOM 3828 C C . TYR B 1 55 ? 21.875 20.578 51.719 1 19.78 55 TYR B C 1
ATOM 3830 O O . TYR B 1 55 ? 20.969 21.156 51.094 1 19.78 55 TYR B O 1
ATOM 3838 N N . CYS B 1 56 ? 22.297 19.406 51.062 1 19.23 56 CYS B N 1
ATOM 3839 C CA . CYS B 1 56 ? 21.438 18.297 50.656 1 19.23 56 CYS B CA 1
ATOM 3840 C C . CYS B 1 56 ? 20.625 17.781 51.844 1 19.23 56 CYS B C 1
ATOM 3842 O O . CYS B 1 56 ? 21.188 17.422 52.875 1 19.23 56 CYS B O 1
ATOM 3844 N N . ILE B 1 57 ? 19.531 18.453 52.156 1 22.34 57 ILE B N 1
ATOM 3845 C CA . ILE B 1 57 ? 18.734 17.828 53.219 1 22.34 57 ILE B CA 1
ATOM 3846 C C . ILE B 1 57 ? 18.719 16.312 53 1 22.34 57 ILE B C 1
ATOM 3848 O O . ILE B 1 57 ? 18.672 15.828 51.875 1 22.34 57 ILE B O 1
ATOM 3852 N N . THR B 1 58 ? 18.938 15.43 54 1 19.55 58 THR B N 1
ATOM 3853 C CA . THR B 1 58 ? 19.266 14.086 54.469 1 19.55 58 THR B CA 1
ATOM 3854 C C . THR B 1 58 ? 18.297 13.055 53.906 1 19.55 58 THR B C 1
ATOM 3856 O O . THR B 1 58 ? 18.531 11.852 54 1 19.55 58 THR B O 1
ATOM 3859 N N . GLY B 1 59 ? 17.234 12.742 53.219 1 23.66 59 GLY B N 1
ATOM 3860 C CA . GLY B 1 59 ? 17.062 11.344 53.562 1 23.66 59 GLY B CA 1
ATOM 3861 C C . GLY B 1 59 ? 18.281 10.492 53.188 1 23.66 59 GLY B C 1
ATOM 3862 O O . GLY B 1 59 ? 19.125 10.914 52.406 1 23.66 59 GLY B O 1
ATOM 3863 N N . SER B 1 60 ? 18.797 9.219 53.75 1 21.86 60 SER B N 1
ATOM 3864 C CA . SER B 1 60 ? 20.062 8.539 53.969 1 21.86 60 SER B CA 1
ATOM 3865 C C . SER B 1 60 ? 20.734 8.18 52.656 1 21.86 60 SER B C 1
ATOM 3867 O O . SER B 1 60 ? 21.906 7.781 52.656 1 21.86 60 SER B O 1
ATOM 3869 N N . VAL B 1 61 ? 20.141 7.73 51.469 1 24.02 61 VAL B N 1
ATOM 3870 C CA . VAL B 1 61 ? 20.969 6.77 50.75 1 24.02 61 VAL B CA 1
ATOM 3871 C C . VAL B 1 61 ? 22.25 7.445 50.25 1 24.02 61 VAL B C 1
ATOM 3873 O O . VAL B 1 61 ? 22.203 8.57 49.75 1 24.02 61 VAL B O 1
ATOM 3876 N N . GLN B 1 62 ? 23.422 7.07 50.719 1 20.53 62 GLN B N 1
ATOM 3877 C CA . GLN B 1 62 ? 24.828 7.438 50.5 1 20.53 62 GLN B CA 1
ATOM 3878 C C . GLN B 1 62 ? 25.188 7.348 49.031 1 20.53 62 GLN B C 1
ATOM 3880 O O . GLN B 1 62 ? 25.094 6.281 48.438 1 20.53 62 GLN B O 1
ATOM 3885 N N . CYS B 1 63 ? 24.922 8.391 48.219 1 21.55 63 CYS B N 1
ATOM 3886 C CA . CYS B 1 63 ? 25.344 8.438 46.812 1 21.55 63 CYS B CA 1
ATOM 3887 C C . CYS B 1 63 ? 26.859 8.312 46.688 1 21.55 63 CYS B C 1
ATOM 3889 O O . CYS B 1 63 ? 27.594 9.148 47.219 1 21.55 63 CYS B O 1
ATOM 3891 N N . ASP B 1 64 ? 27.406 6.977 46.719 1 21.61 64 ASP B N 1
ATOM 3892 C CA . ASP B 1 64 ? 28.844 6.742 46.594 1 21.61 64 ASP B CA 1
ATOM 3893 C C . ASP B 1 64 ? 29.422 7.488 45.406 1 21.61 64 ASP B C 1
ATOM 3895 O O . ASP B 1 64 ? 28.797 7.559 44.344 1 21.61 64 ASP B O 1
ATOM 3899 N N . PRO B 1 65 ? 30.469 8.359 45.5 1 23.67 65 PRO B N 1
ATOM 3900 C CA . PRO B 1 65 ? 31.188 9.297 44.625 1 23.67 65 PRO B CA 1
ATOM 3901 C C . PRO B 1 65 ? 31.766 8.625 43.406 1 23.67 65 PRO B C 1
ATOM 3903 O O . PRO B 1 65 ? 32.219 9.305 42.469 1 23.67 65 PRO B O 1
ATOM 3906 N N . LEU B 1 66 ? 32.188 7.312 43.469 1 22.69 66 LEU B N 1
ATOM 3907 C CA . LEU B 1 66 ? 33.375 6.941 42.688 1 22.69 66 LEU B CA 1
ATOM 3908 C C . LEU B 1 66 ? 33.062 6.949 41.188 1 22.69 66 LEU B C 1
ATOM 3910 O O . LEU B 1 66 ? 33.938 7.227 40.375 1 22.69 66 LEU B O 1
ATOM 3914 N N . LEU B 1 67 ? 32.031 6.105 40.656 1 22.12 67 LEU B N 1
ATOM 3915 C CA . LEU B 1 67 ? 32.281 5.422 39.406 1 22.12 67 LEU B CA 1
ATOM 3916 C C . LEU B 1 67 ? 32 6.352 38.219 1 22.12 67 LEU B C 1
ATOM 3918 O O . LEU B 1 67 ? 30.859 6.617 37.875 1 22.12 67 LEU B O 1
ATOM 3922 N N . LEU B 1 68 ? 32.781 7.414 38 1 23.55 68 LEU B N 1
ATOM 3923 C CA . LEU B 1 68 ? 32.625 8.461 37 1 23.55 68 LEU B CA 1
ATOM 3924 C C . LEU B 1 68 ? 32.875 7.906 35.594 1 23.55 68 LEU B C 1
ATOM 3926 O O . LEU B 1 68 ? 34 7.891 35.125 1 23.55 68 LEU B O 1
ATOM 3930 N N . SER B 1 69 ? 32.594 6.547 35.25 1 22.78 69 SER B N 1
ATOM 3931 C CA . SER B 1 69 ? 33.125 6.297 33.906 1 22.78 69 SER B CA 1
ATOM 3932 C C . SER B 1 69 ? 32.344 7.098 32.875 1 22.78 69 SER B C 1
ATOM 3934 O O . SER B 1 69 ? 31.156 7.309 32.969 1 22.78 69 SER B O 1
ATOM 3936 N N . PRO B 1 70 ? 33.031 7.855 31.875 1 25.95 70 PRO B N 1
ATOM 3937 C CA . PRO B 1 70 ? 32.594 8.789 30.828 1 25.95 70 PRO B CA 1
ATOM 3938 C C . PRO B 1 70 ? 31.578 8.172 29.875 1 25.95 70 PRO B C 1
ATOM 3940 O O . PRO B 1 70 ? 31.188 8.805 28.891 1 25.95 70 PRO B O 1
ATOM 3943 N N . LEU B 1 71 ? 31.359 6.82 29.969 1 23.69 71 LEU B N 1
ATOM 3944 C CA . LEU B 1 71 ? 30.953 6.277 28.688 1 23.69 71 LEU B CA 1
ATOM 3945 C C . LEU B 1 71 ? 29.641 6.914 28.219 1 23.69 71 LEU B C 1
ATOM 3947 O O . LEU B 1 71 ? 29.547 7.355 27.078 1 23.69 71 LEU B O 1
ATOM 3951 N N . LEU B 1 72 ? 28.469 6.137 28.484 1 23.42 72 LEU B N 1
ATOM 3952 C CA . LEU B 1 72 ? 27.359 5.902 27.547 1 23.42 72 LEU B CA 1
ATOM 3953 C C . LEU B 1 72 ? 26.453 7.121 27.484 1 23.42 72 LEU B C 1
ATOM 3955 O O . LEU B 1 72 ? 25.781 7.461 28.469 1 23.42 72 LEU B O 1
ATOM 3959 N N . VAL B 1 73 ? 26.875 8.203 26.797 1 24.28 73 VAL B N 1
ATOM 3960 C CA . VAL B 1 73 ? 25.984 9.305 26.438 1 24.28 73 VAL B CA 1
ATOM 3961 C C . VAL B 1 73 ? 24.672 8.758 25.891 1 24.28 73 VAL B C 1
ATOM 3963 O O . VAL B 1 73 ? 24.625 8.219 24.781 1 24.28 73 VAL B O 1
ATOM 3966 N N . GLN B 1 74 ? 23.984 7.914 26.641 1 24.36 74 GLN B N 1
ATOM 3967 C CA . GLN B 1 74 ? 22.641 7.566 26.172 1 24.36 74 GLN B CA 1
ATOM 3968 C C . GLN B 1 74 ? 21.828 8.82 25.859 1 24.36 74 GLN B C 1
ATOM 3970 O O . GLN B 1 74 ? 21.594 9.648 26.734 1 24.36 74 GLN B O 1
ATOM 3975 N N . ASP B 1 75 ? 21.984 9.289 24.641 1 24.52 75 ASP B N 1
ATOM 3976 C CA . ASP B 1 75 ? 21.125 10.344 24.094 1 24.52 75 ASP B CA 1
ATOM 3977 C C . ASP B 1 75 ? 19.656 10.055 24.375 1 24.52 75 ASP B C 1
ATOM 3979 O O . ASP B 1 75 ? 19.078 9.148 23.781 1 24.52 75 ASP B O 1
ATOM 3983 N N . ARG B 1 76 ? 19.328 9.938 25.625 1 28.27 76 ARG B N 1
ATOM 3984 C CA . ARG B 1 76 ? 17.922 9.953 25.984 1 28.27 76 ARG B CA 1
ATOM 3985 C C . ARG B 1 76 ? 17.172 11.062 25.25 1 28.27 76 ARG B C 1
ATOM 3987 O O . ARG B 1 76 ? 17.547 12.234 25.344 1 28.27 76 ARG B O 1
ATOM 3994 N N . TYR B 1 77 ? 16.641 10.68 24.094 1 27.58 77 TYR B N 1
ATOM 3995 C CA . TYR B 1 77 ? 15.711 11.469 23.281 1 27.58 77 TYR B CA 1
ATOM 3996 C C . TYR B 1 77 ? 14.594 12.039 24.141 1 27.58 77 TYR B C 1
ATOM 3998 O O . TYR B 1 77 ? 13.742 11.297 24.641 1 27.58 77 TYR B O 1
ATOM 4006 N N . CYS B 1 78 ? 14.984 12.805 25.172 1 25.47 78 CYS B N 1
ATOM 4007 C CA . CYS B 1 78 ? 13.953 13.547 25.906 1 25.47 78 CYS B CA 1
ATOM 4008 C C . CYS B 1 78 ? 13.047 14.297 24.938 1 25.47 78 CYS B C 1
ATOM 4010 O O . CYS B 1 78 ? 13.531 15 24.047 1 25.47 78 CYS B O 1
ATOM 4012 N N . TYR B 1 79 ? 12.023 13.68 24.516 1 29.78 79 TYR B N 1
ATOM 4013 C CA . TYR B 1 79 ? 10.938 14.492 23.984 1 29.78 79 TYR B CA 1
ATOM 4014 C C . TYR B 1 79 ? 10.797 15.789 24.766 1 29.78 79 TYR B C 1
ATOM 4016 O O . TYR B 1 79 ? 10.32 15.789 25.906 1 29.78 79 TYR B O 1
ATOM 4024 N N . CYS B 1 80 ? 11.93 16.438 24.953 1 26.52 80 CYS B N 1
ATOM 4025 C CA . CYS B 1 80 ? 11.852 17.734 25.625 1 26.52 80 CYS B CA 1
ATOM 4026 C C . CYS B 1 80 ? 10.742 18.594 25.031 1 26.52 80 CYS B C 1
ATOM 4028 O O . CYS B 1 80 ? 10.805 18.969 23.859 1 26.52 80 CYS B O 1
ATOM 4030 N N . THR B 1 81 ? 9.531 18.219 25.219 1 30.89 81 THR B N 1
ATOM 4031 C CA . THR B 1 81 ? 8.578 19.312 25.109 1 30.89 81 THR B CA 1
ATOM 4032 C C . THR B 1 81 ? 9.156 20.594 25.688 1 30.89 81 THR B C 1
ATOM 4034 O O . THR B 1 81 ? 9.352 20.703 26.906 1 30.89 81 THR B O 1
ATOM 4037 N N . MET B 1 82 ? 10.234 21.016 25.281 1 28.44 82 MET B N 1
ATOM 4038 C CA . MET B 1 82 ? 10.602 22.344 25.75 1 28.44 82 MET B CA 1
ATOM 4039 C C . MET B 1 82 ? 9.367 23.234 25.875 1 28.44 82 MET B C 1
ATOM 4041 O O . MET B 1 82 ? 8.711 23.531 24.875 1 28.44 82 MET B O 1
ATOM 4045 N N . ALA B 1 83 ? 8.625 23.109 26.906 1 34.19 83 ALA B N 1
ATOM 4046 C CA . ALA B 1 83 ? 7.742 24.203 27.297 1 34.19 83 ALA B CA 1
ATOM 4047 C C . ALA B 1 83 ? 8.445 25.562 27.156 1 34.19 83 ALA B C 1
ATOM 4049 O O . ALA B 1 83 ? 9.305 25.906 27.969 1 34.19 83 ALA B O 1
ATOM 4050 N N . THR B 1 84 ? 8.992 25.875 26.094 1 36 84 THR B N 1
ATOM 4051 C CA . THR B 1 84 ? 9.289 27.297 26.062 1 36 84 THR B CA 1
ATOM 4052 C C . THR B 1 84 ? 8.172 28.094 26.719 1 36 84 THR B C 1
ATOM 4054 O O . THR B 1 84 ? 6.992 27.828 26.484 1 36 84 THR B O 1
ATOM 4057 N N . PHE B 1 85 ? 8.281 28.344 27.938 1 38.97 85 PHE B N 1
ATOM 4058 C CA . PHE B 1 85 ? 7.441 29.422 28.469 1 38.97 85 PHE B CA 1
ATOM 4059 C C . PHE B 1 85 ? 6.996 30.359 27.359 1 38.97 85 PHE B C 1
ATOM 4061 O O . PHE B 1 85 ? 7.809 31.094 26.797 1 38.97 85 PHE B O 1
ATOM 4068 N N . THR B 1 86 ? 6.199 29.812 26.422 1 55 86 THR B N 1
ATOM 4069 C CA . THR B 1 86 ? 5.641 30.609 25.328 1 55 86 THR B CA 1
ATOM 4070 C C . THR B 1 86 ? 4.848 31.797 25.875 1 55 86 THR B C 1
ATOM 4072 O O . THR B 1 86 ? 4.449 31.797 27.031 1 55 86 THR B O 1
ATOM 4075 N N . ASP B 1 87 ? 4.98 32.938 25.391 1 70.25 87 ASP B N 1
ATOM 4076 C CA . ASP B 1 87 ? 4.242 34.188 25.547 1 70.25 87 ASP B CA 1
ATOM 4077 C C . ASP B 1 87 ? 2.752 33.938 25.75 1 70.25 87 ASP B C 1
ATOM 4079 O O . ASP B 1 87 ? 2.033 34.781 26.281 1 70.25 87 ASP B O 1
ATOM 4083 N N . LYS B 1 88 ? 2.34 32.562 25.766 1 80.81 88 LYS B N 1
ATOM 4084 C CA . LYS B 1 88 ? 0.924 32.219 25.891 1 80.81 88 LYS B CA 1
ATOM 4085 C C . LYS B 1 88 ? 0.503 32.188 27.359 1 80.81 88 LYS B C 1
ATOM 4087 O O . LYS B 1 88 ? -0.659 32.438 27.688 1 80.81 88 LYS B O 1
ATOM 4092 N N . ASP B 1 89 ? 1.359 31.891 28.234 1 81.69 89 ASP B N 1
ATOM 4093 C CA . ASP B 1 89 ? 1.019 31.656 29.641 1 81.69 89 ASP B CA 1
ATOM 4094 C C . ASP B 1 89 ? 0.642 32.938 30.344 1 81.69 89 ASP B C 1
ATOM 4096 O O . ASP B 1 89 ? 0.068 32.906 31.438 1 81.69 89 ASP B O 1
ATOM 4100 N N . LYS B 1 90 ? 0.969 34 29.703 1 88.69 90 LYS B N 1
ATOM 4101 C CA . LYS B 1 90 ? 0.636 35.312 30.281 1 88.69 90 LYS B CA 1
ATOM 4102 C C . LYS B 1 90 ? -0.859 35.594 30.172 1 88.69 90 LYS B C 1
ATOM 4104 O O . LYS B 1 90 ? -1.379 36.5 30.844 1 88.69 90 LYS B O 1
ATOM 4109 N N . TYR B 1 91 ? -1.539 34.875 29.297 1 91.5 91 TYR B N 1
ATOM 4110 C CA . TYR B 1 91 ? -2.949 35.125 29.031 1 91.5 91 TYR B CA 1
ATOM 4111 C C . TYR B 1 91 ? -3.838 34.094 29.719 1 91.5 91 TYR B C 1
ATOM 4113 O O . TYR B 1 91 ? -3.49 32.906 29.781 1 91.5 91 TYR B O 1
ATOM 4121 N N . THR B 1 92 ? -5.012 34.562 30.297 1 92.94 92 THR B N 1
ATOM 4122 C CA . THR B 1 92 ? -6.012 33.688 30.922 1 92.94 92 THR B CA 1
ATOM 4123 C C . THR B 1 92 ? -7.293 33.656 30.094 1 92.94 92 THR B C 1
ATOM 4125 O O . THR B 1 92 ? -7.957 34.688 29.953 1 92.94 92 THR B O 1
ATOM 4128 N N . PRO B 1 93 ? -7.613 32.562 29.625 1 92.44 93 PRO B N 1
ATOM 4129 C CA . PRO B 1 93 ? -8.828 32.5 28.812 1 92.44 93 PRO B CA 1
ATOM 4130 C C . PRO B 1 93 ? -10.102 32.688 29.641 1 92.44 93 PRO B C 1
ATOM 4132 O O . PRO B 1 93 ? -10.125 32.312 30.828 1 92.44 93 PRO B O 1
ATOM 4135 N N . PRO B 1 94 ? -11.109 33.219 28.984 1 93.06 94 PRO B N 1
ATOM 4136 C CA . PRO B 1 94 ? -12.383 33.281 29.703 1 93.06 94 PRO B CA 1
ATOM 4137 C C . PRO B 1 94 ? -12.945 31.906 30.062 1 93.06 94 PRO B C 1
ATOM 4139 O O . PRO B 1 94 ? -12.648 30.922 29.391 1 93.06 94 PRO B O 1
ATOM 4142 N N . ALA B 1 95 ? -13.789 31.766 31.047 1 88.56 95 ALA B N 1
ATOM 4143 C CA . ALA B 1 95 ? -14.297 30.5 31.578 1 88.56 95 ALA B CA 1
ATOM 4144 C C . ALA B 1 95 ? -15.43 29.969 30.703 1 88.56 95 ALA B C 1
ATOM 4146 O O . ALA B 1 95 ? -15.695 28.75 30.688 1 88.56 95 ALA B O 1
ATOM 4147 N N . ASP B 1 96 ? -16.047 30.734 29.906 1 91.62 96 ASP B N 1
ATOM 4148 C CA . ASP B 1 96 ? -17.266 30.312 29.219 1 91.62 96 ASP B CA 1
ATOM 4149 C C . ASP B 1 96 ? -17.047 30.266 27.703 1 91.62 96 ASP B C 1
ATOM 4151 O O . ASP B 1 96 ? -17.906 30.703 26.938 1 91.62 96 ASP B O 1
ATOM 4155 N N . LEU B 1 97 ? -15.906 29.688 27.297 1 94.56 97 LEU B N 1
ATOM 4156 C CA . LEU B 1 97 ? -15.672 29.594 25.859 1 94.56 97 LEU B CA 1
ATOM 4157 C C . LEU B 1 97 ? -16.5 28.453 25.266 1 94.56 97 LEU B C 1
ATOM 4159 O O . LEU B 1 97 ? -16.609 27.375 25.859 1 94.56 97 LEU B O 1
ATOM 4163 N N . PRO B 1 98 ? -17.156 28.703 24.156 1 95.19 98 PRO B N 1
ATOM 4164 C CA . PRO B 1 98 ? -17.859 27.609 23.5 1 95.19 98 PRO B CA 1
ATOM 4165 C C . PRO B 1 98 ? -16.922 26.547 22.953 1 95.19 98 PRO B C 1
ATOM 4167 O O . PRO B 1 98 ? -15.742 26.812 22.734 1 95.19 98 PRO B O 1
ATOM 4170 N N . THR B 1 99 ? -17.438 25.391 22.734 1 95.94 99 THR B N 1
ATOM 4171 C CA . THR B 1 99 ? -16.609 24.312 22.219 1 95.94 99 THR B CA 1
ATOM 4172 C C . THR B 1 99 ? -17.016 23.938 20.797 1 95.94 99 THR B C 1
ATOM 4174 O O . THR B 1 99 ? -16.406 23.047 20.188 1 95.94 99 THR B O 1
ATOM 4177 N N . LYS B 1 100 ? -18 24.562 20.266 1 96.94 100 LYS B N 1
ATOM 4178 C CA . LYS B 1 100 ? -18.469 24.312 18.906 1 96.94 100 LYS B CA 1
ATOM 4179 C C . LYS B 1 100 ? -18.375 25.562 18.047 1 96.94 100 LYS B C 1
ATOM 4181 O O . LYS B 1 100 ? -18.859 26.625 18.453 1 96.94 100 LYS B O 1
ATOM 4186 N N . TYR B 1 101 ? -17.766 25.406 16.938 1 98.44 101 TYR B N 1
ATOM 4187 C CA . TYR B 1 101 ? -17.547 26.547 16.047 1 98.44 101 TYR B CA 1
ATOM 4188 C C . TYR B 1 101 ? -17.922 26.203 14.617 1 98.44 101 TYR B C 1
ATOM 4190 O O . TYR B 1 101 ? -17.625 25.109 14.133 1 98.44 101 TYR B O 1
ATOM 4198 N N . ALA B 1 102 ? -18.484 27.219 13.914 1 97.94 102 ALA B N 1
ATOM 4199 C CA . ALA B 1 102 ? -18.75 27.047 12.492 1 97.94 102 ALA B CA 1
ATOM 4200 C C . ALA B 1 102 ? -17.453 26.906 11.703 1 97.94 102 ALA B C 1
ATOM 4202 O O . ALA B 1 102 ? -16.469 27.594 11.992 1 97.94 102 ALA B O 1
ATOM 4203 N N . PRO B 1 103 ? -17.516 26.047 10.68 1 98.19 103 PRO B N 1
ATOM 4204 C CA . PRO B 1 103 ? -16.297 25.859 9.883 1 98.19 103 PRO B CA 1
ATOM 4205 C C . PRO B 1 103 ? -15.758 27.172 9.32 1 98.19 103 PRO B C 1
ATOM 4207 O O . PRO B 1 103 ? -14.539 27.375 9.297 1 98.19 103 PRO B O 1
ATOM 4210 N N . ASP B 1 104 ? -16.562 28.062 8.906 1 98.12 104 ASP B N 1
ATOM 4211 C CA . ASP B 1 104 ? -16.141 29.344 8.352 1 98.12 104 ASP B CA 1
ATOM 4212 C C . ASP B 1 104 ? -15.391 30.172 9.398 1 98.12 104 ASP B C 1
ATOM 4214 O O . ASP B 1 104 ? -14.445 30.875 9.07 1 98.12 104 ASP B O 1
ATOM 4218 N N . GLU B 1 105 ? -15.859 30.094 10.609 1 98.31 105 GLU B N 1
ATOM 4219 C CA . GLU B 1 105 ? -15.211 30.812 11.695 1 98.31 105 GLU B CA 1
ATOM 4220 C C . GLU B 1 105 ? -13.828 30.234 11.984 1 98.31 105 GLU B C 1
ATOM 4222 O O . GLU B 1 105 ? -12.875 30.984 12.227 1 98.31 105 GLU B O 1
ATOM 4227 N N . VAL B 1 106 ? -13.789 28.938 12.016 1 98.62 106 VAL B N 1
ATOM 4228 C CA . VAL B 1 106 ? -12.5 28.281 12.227 1 98.62 106 VAL B CA 1
ATOM 4229 C C . VAL B 1 106 ? -11.539 28.656 11.102 1 98.62 106 VAL B C 1
ATOM 4231 O O . VAL B 1 106 ? -10.367 28.953 11.359 1 98.62 106 VAL B O 1
ATOM 4234 N N . HIS B 1 107 ? -12.031 28.656 9.906 1 98.75 107 HIS B N 1
ATOM 4235 C CA . HIS B 1 107 ? -11.25 29.016 8.734 1 98.75 107 HIS B CA 1
ATOM 4236 C C . HIS B 1 107 ? -10.727 30.453 8.852 1 98.75 107 HIS B C 1
ATOM 4238 O O . HIS B 1 107 ? -9.539 30.688 8.625 1 98.75 107 HIS B O 1
ATOM 4244 N N . ARG B 1 108 ? -11.57 31.359 9.172 1 98.81 108 ARG B N 1
ATOM 4245 C CA . ARG B 1 108 ? -11.188 32.75 9.352 1 98.81 108 ARG B CA 1
ATOM 4246 C C . ARG B 1 108 ? -10.062 32.875 10.367 1 98.81 108 ARG B C 1
ATOM 4248 O O . ARG B 1 108 ? -9.078 33.594 10.133 1 98.81 108 ARG B O 1
ATOM 4255 N N . TYR B 1 109 ? -10.242 32.25 11.477 1 98.75 109 TYR B N 1
ATOM 4256 C CA . TYR B 1 109 ? -9.273 32.312 12.562 1 98.75 109 TYR B CA 1
ATOM 4257 C C . TYR B 1 109 ? -7.91 31.812 12.094 1 98.75 109 TYR B C 1
ATOM 4259 O O . TYR B 1 109 ? -6.887 32.438 12.352 1 98.75 109 TYR B O 1
ATOM 4267 N N . MET B 1 110 ? -7.898 30.672 11.383 1 98.81 110 MET B N 1
ATOM 4268 C CA . MET B 1 110 ? -6.648 30.094 10.891 1 98.81 110 MET B CA 1
ATOM 4269 C C . MET B 1 110 ? -5.953 31.031 9.922 1 98.81 110 MET B C 1
ATOM 4271 O O . MET B 1 110 ? -4.738 31.219 9.992 1 98.81 110 MET B O 1
ATOM 4275 N N . VAL B 1 111 ? -6.707 31.594 9 1 98.88 111 VAL B N 1
ATOM 4276 C CA . VAL B 1 111 ? -6.152 32.531 8.031 1 98.88 111 VAL B CA 1
ATOM 4277 C C . VAL B 1 111 ? -5.555 33.719 8.758 1 98.88 111 VAL B C 1
ATOM 4279 O O . VAL B 1 111 ? -4.43 34.156 8.469 1 98.88 111 VAL B O 1
ATOM 4282 N N . ASP B 1 112 ? -6.281 34.281 9.75 1 98.81 112 ASP B N 1
ATOM 4283 C CA . ASP B 1 112 ? -5.824 35.438 10.492 1 98.81 112 ASP B CA 1
ATOM 4284 C C . ASP B 1 112 ? -4.52 35.156 11.227 1 98.81 112 ASP B C 1
ATOM 4286 O O . ASP B 1 112 ? -3.627 36 11.281 1 98.81 112 ASP B O 1
ATOM 4290 N N . CYS B 1 113 ? -4.465 34 11.828 1 98.69 113 CYS B N 1
ATOM 4291 C CA . CYS B 1 113 ? -3.252 33.625 12.547 1 98.69 113 CYS B CA 1
ATOM 4292 C C . CYS B 1 113 ? -2.049 33.625 11.617 1 98.69 113 CYS B C 1
ATOM 4294 O O . CYS B 1 113 ? -0.978 34.125 11.969 1 98.69 113 CYS B O 1
ATOM 4296 N N . MET B 1 114 ? -2.262 33.031 10.461 1 98.75 114 MET B N 1
ATOM 4297 C CA . MET B 1 114 ? -1.146 32.938 9.523 1 98.75 114 MET B CA 1
ATOM 4298 C C . MET B 1 114 ? -0.789 34.281 8.945 1 98.75 114 MET B C 1
ATOM 4300 O O . MET B 1 114 ? 0.386 34.594 8.711 1 98.75 114 MET B O 1
ATOM 4304 N N . LEU B 1 115 ? -1.765 35.156 8.641 1 98.75 115 LEU B N 1
ATOM 4305 C CA . LEU B 1 115 ? -1.505 36.5 8.195 1 98.75 115 LEU B CA 1
ATOM 4306 C C . LEU B 1 115 ? -0.659 37.281 9.211 1 98.75 115 LEU B C 1
ATOM 4308 O O . LEU B 1 115 ? 0.229 38.031 8.836 1 98.75 115 LEU B O 1
ATOM 4312 N N . ALA B 1 116 ? -0.896 37.031 10.461 1 98.38 116 ALA B N 1
ATOM 4313 C CA . ALA B 1 116 ? -0.223 37.75 11.555 1 98.38 116 ALA B CA 1
ATOM 4314 C C . ALA B 1 116 ? 1.273 37.438 11.555 1 98.38 116 ALA B C 1
ATOM 4316 O O . ALA B 1 116 ? 2.07 38.25 12.062 1 98.38 116 ALA B O 1
ATOM 4317 N N . VAL B 1 117 ? 1.649 36.344 10.953 1 97.69 117 VAL B N 1
ATOM 4318 C CA . VAL B 1 117 ? 3.066 36 10.969 1 97.69 117 VAL B CA 1
ATOM 4319 C C . VAL B 1 117 ? 3.648 36.156 9.562 1 97.69 117 VAL B C 1
ATOM 4321 O O . VAL B 1 117 ? 4.711 35.625 9.258 1 97.69 117 VAL B O 1
ATOM 4324 N N . GLY B 1 118 ? 2.9 36.812 8.688 1 97.44 118 GLY B N 1
ATOM 4325 C CA . GLY B 1 118 ? 3.479 37.281 7.438 1 97.44 118 GLY B CA 1
ATOM 4326 C C . GLY B 1 118 ? 3.146 36.375 6.262 1 97.44 118 GLY B C 1
ATOM 4327 O O . GLY B 1 118 ? 3.654 36.594 5.156 1 97.44 118 GLY B O 1
ATOM 4328 N N . THR B 1 119 ? 2.33 35.438 6.434 1 98.69 119 THR B N 1
ATOM 4329 C CA . THR B 1 119 ? 1.918 34.562 5.332 1 98.69 119 THR B CA 1
ATOM 4330 C C . THR B 1 119 ? 0.898 35.281 4.441 1 98.69 119 THR B C 1
ATOM 4332 O O . THR B 1 119 ? -0.113 35.781 4.93 1 98.69 119 THR B O 1
ATOM 4335 N N . PRO B 1 120 ? 1.201 35.344 3.08 1 98.75 120 PRO B N 1
ATOM 4336 C CA . PRO B 1 120 ? 0.207 35.938 2.186 1 98.75 120 PRO B CA 1
ATOM 4337 C C . PRO B 1 120 ? -1.137 35.219 2.229 1 98.75 120 PRO B C 1
ATOM 4339 O O . PRO B 1 120 ? -1.183 34 2.447 1 98.75 120 PRO B O 1
ATOM 4342 N N . ARG B 1 121 ? -2.211 35.844 1.949 1 98.62 121 ARG B N 1
ATOM 4343 C CA . ARG B 1 121 ? -3.576 35.375 2.125 1 98.62 121 ARG B CA 1
ATOM 4344 C C . ARG B 1 121 ? -3.822 34.125 1.291 1 98.62 121 ARG B C 1
ATOM 4346 O O . ARG B 1 121 ? -4.426 33.156 1.77 1 98.62 121 ARG B O 1
ATOM 4353 N N . PRO B 1 122 ? -3.371 34.062 0.009 1 98.56 122 PRO B N 1
ATOM 4354 C CA . PRO B 1 122 ? -3.637 32.844 -0.761 1 98.56 122 PRO B CA 1
ATOM 4355 C C . PRO B 1 122 ? -3.02 31.594 -0.129 1 98.56 122 PRO B C 1
ATOM 4357 O O . PRO B 1 122 ? -3.664 30.547 -0.065 1 98.56 122 PRO B O 1
ATOM 4360 N N . GLN B 1 123 ? -1.809 31.766 0.32 1 98.69 123 GLN B N 1
ATOM 4361 C CA . GLN B 1 123 ? -1.134 30.656 0.975 1 98.69 123 GLN B CA 1
ATOM 4362 C C . GLN B 1 123 ? -1.8 30.312 2.305 1 98.69 123 GLN B C 1
ATOM 4364 O O . GLN B 1 123 ? -1.974 29.125 2.633 1 98.69 123 GLN B O 1
ATOM 4369 N N . ALA B 1 124 ? -2.143 31.312 3.047 1 98.81 124 ALA B N 1
ATOM 4370 C CA . ALA B 1 124 ? -2.838 31.094 4.316 1 98.81 124 ALA B CA 1
ATOM 4371 C C . ALA B 1 124 ? -4.164 30.375 4.102 1 98.81 124 ALA B C 1
ATOM 4373 O O . ALA B 1 124 ? -4.551 29.531 4.902 1 98.81 124 ALA B O 1
ATOM 4374 N N . THR B 1 125 ? -4.816 30.75 3.043 1 98.81 125 THR B N 1
ATOM 4375 C CA . THR B 1 125 ? -6.102 30.141 2.709 1 98.81 125 THR B CA 1
ATOM 4376 C C . THR B 1 125 ? -5.926 28.672 2.344 1 98.81 125 THR B C 1
ATOM 4378 O O . THR B 1 125 ? -6.711 27.812 2.768 1 98.81 125 THR B O 1
ATOM 4381 N N . ASP B 1 126 ? -4.898 28.344 1.562 1 98.69 126 ASP B N 1
ATOM 4382 C CA . ASP B 1 126 ? -4.605 26.953 1.218 1 98.69 126 ASP B CA 1
ATOM 4383 C C . ASP B 1 126 ? -4.414 26.109 2.473 1 98.69 126 ASP B C 1
ATOM 4385 O O . ASP B 1 126 ? -4.934 25 2.561 1 98.69 126 ASP B O 1
ATOM 4389 N N . LEU B 1 127 ? -3.695 26.641 3.383 1 98.81 127 LEU B N 1
ATOM 4390 C CA . LEU B 1 127 ? -3.443 25.922 4.629 1 98.81 127 LEU B CA 1
ATOM 4391 C C . LEU B 1 127 ? -4.734 25.75 5.426 1 98.81 127 LEU B C 1
ATOM 4393 O O . LEU B 1 127 ? -5.035 24.641 5.891 1 98.81 127 LEU B O 1
ATOM 4397 N N . ALA B 1 128 ? -5.48 26.828 5.566 1 98.88 128 ALA B N 1
ATOM 4398 C CA . ALA B 1 128 ? -6.707 26.781 6.355 1 98.88 128 ALA B CA 1
ATOM 4399 C C . ALA B 1 128 ? -7.711 25.797 5.758 1 98.88 128 ALA B C 1
ATOM 4401 O O . ALA B 1 128 ? -8.422 25.109 6.492 1 98.88 128 ALA B O 1
ATOM 4402 N N . ASP B 1 129 ? -7.805 25.781 4.441 1 98.81 129 ASP B N 1
ATOM 4403 C CA . ASP B 1 129 ? -8.727 24.875 3.77 1 98.81 129 ASP B CA 1
ATOM 4404 C C . ASP B 1 129 ? -8.445 23.422 4.172 1 98.81 129 ASP B C 1
ATOM 4406 O O . ASP B 1 129 ? -9.367 22.672 4.5 1 98.81 129 ASP B O 1
ATOM 4410 N N . VAL B 1 130 ? -7.195 23.047 4.141 1 98.62 130 VAL B N 1
ATOM 4411 C CA . VAL B 1 130 ? -6.82 21.656 4.438 1 98.62 130 VAL B CA 1
ATOM 4412 C C . VAL B 1 130 ? -7.066 21.359 5.914 1 98.62 130 VAL B C 1
ATOM 4414 O O . VAL B 1 130 ? -7.551 20.281 6.266 1 98.62 130 VAL B O 1
ATOM 4417 N N . LEU B 1 131 ? -6.711 22.281 6.785 1 98.56 131 LEU B N 1
ATOM 4418 C CA . LEU B 1 131 ? -6.863 22.047 8.219 1 98.56 131 LEU B CA 1
ATOM 4419 C C . LEU B 1 131 ? -8.336 21.938 8.602 1 98.56 131 LEU B C 1
ATOM 4421 O O . LEU B 1 131 ? -8.711 21.078 9.398 1 98.56 131 LEU B O 1
ATOM 4425 N N . VAL B 1 132 ? -9.172 22.812 8.047 1 98.75 132 VAL B N 1
ATOM 4426 C CA . VAL B 1 132 ? -10.609 22.734 8.32 1 98.75 132 VAL B CA 1
ATOM 4427 C C . VAL B 1 132 ? -11.18 21.438 7.77 1 98.75 132 VAL B C 1
ATOM 4429 O O . VAL B 1 132 ? -12.031 20.812 8.406 1 98.75 132 VAL B O 1
ATOM 4432 N N . ALA B 1 133 ? -10.734 21.047 6.613 1 98.56 133 ALA B N 1
ATOM 4433 C CA . ALA B 1 133 ? -11.18 19.781 6.039 1 98.56 133 ALA B CA 1
ATOM 4434 C C . ALA B 1 133 ? -10.828 18.609 6.961 1 98.56 133 ALA B C 1
ATOM 4436 O O . ALA B 1 133 ? -11.633 17.688 7.141 1 98.56 133 ALA B O 1
ATOM 4437 N N . ALA B 1 134 ? -9.617 18.625 7.488 1 98.19 134 ALA B N 1
ATOM 4438 C CA . ALA B 1 134 ? -9.203 17.578 8.422 1 98.19 134 ALA B CA 1
ATOM 4439 C C . ALA B 1 134 ? -10.141 17.516 9.617 1 98.19 134 ALA B C 1
ATOM 4441 O O . ALA B 1 134 ? -10.609 16.438 9.984 1 98.19 134 ALA B O 1
ATOM 4442 N N . ASP B 1 135 ? -10.445 18.641 10.219 1 98.06 135 ASP B N 1
ATOM 4443 C CA . ASP B 1 135 ? -11.344 18.688 11.367 1 98.06 135 ASP B CA 1
ATOM 4444 C C . ASP B 1 135 ? -12.75 18.219 10.992 1 98.06 135 ASP B C 1
ATOM 4446 O O . ASP B 1 135 ? -13.375 17.453 11.734 1 98.06 135 ASP B O 1
ATOM 4450 N N . THR B 1 136 ? -13.25 18.688 9.867 1 98.44 136 THR B N 1
ATOM 4451 C CA . THR B 1 136 ? -14.594 18.359 9.422 1 98.44 136 THR B CA 1
ATOM 4452 C C . THR B 1 136 ? -14.719 16.859 9.148 1 98.44 136 THR B C 1
ATOM 4454 O O . THR B 1 136 ? -15.773 16.266 9.383 1 98.44 136 THR B O 1
ATOM 4457 N N . ARG B 1 137 ? -13.625 16.266 8.758 1 98.06 137 ARG B N 1
ATOM 4458 C CA . ARG B 1 137 ? -13.625 14.852 8.391 1 98.06 137 ARG B CA 1
ATOM 4459 C C . ARG B 1 137 ? -13.273 13.984 9.594 1 98.06 137 ARG B C 1
ATOM 4461 O O . ARG B 1 137 ? -13.195 12.758 9.477 1 98.06 137 ARG B O 1
ATOM 4468 N N . GLY B 1 138 ? -12.984 14.602 10.703 1 96.38 138 GLY B N 1
ATOM 4469 C CA . GLY B 1 138 ? -12.773 13.859 11.938 1 96.38 138 GLY B CA 1
ATOM 4470 C C . GLY B 1 138 ? -11.312 13.578 12.219 1 96.38 138 GLY B C 1
ATOM 4471 O O . GLY B 1 138 ? -10.984 12.805 13.117 1 96.38 138 GLY B O 1
ATOM 4472 N N . HIS B 1 139 ? -10.453 14.125 11.445 1 95.06 139 HIS B N 1
ATOM 4473 C CA . HIS B 1 139 ? -9.023 13.984 11.688 1 95.06 139 HIS B CA 1
ATOM 4474 C C . HIS B 1 139 ? -8.477 15.172 12.469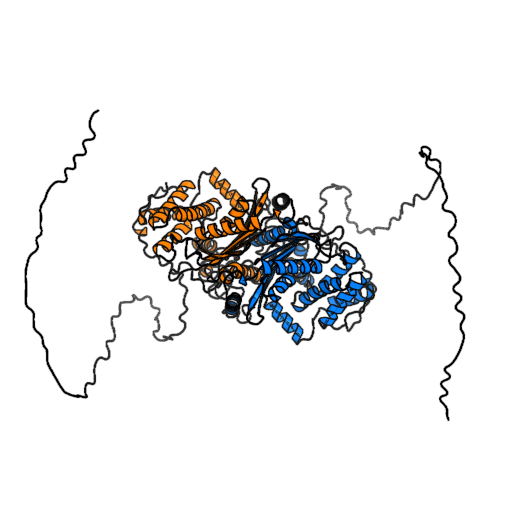 1 95.06 139 HIS B C 1
ATOM 4476 O O . HIS B 1 139 ? -7.629 15.914 11.977 1 95.06 139 HIS B O 1
ATOM 4482 N N . TYR B 1 140 ? -8.766 15.25 13.742 1 93.5 140 TYR B N 1
ATOM 4483 C CA . TYR B 1 140 ? -8.484 16.406 14.578 1 93.5 140 TYR B CA 1
ATOM 4484 C C . TYR B 1 140 ? -6.98 16.594 14.758 1 93.5 140 TYR B C 1
ATOM 4486 O O . TYR B 1 140 ? -6.5 17.719 14.922 1 93.5 140 TYR B O 1
ATOM 4494 N N . SER B 1 141 ? -6.277 15.516 14.656 1 89.94 141 SER B N 1
ATOM 4495 C CA . SER B 1 141 ? -4.832 15.562 14.844 1 89.94 141 SER B CA 1
ATOM 4496 C C . SER B 1 141 ? -4.156 16.359 13.742 1 89.94 141 SER B C 1
ATOM 4498 O O . SER B 1 141 ? -3.012 16.797 13.891 1 89.94 141 SER B O 1
ATOM 4500 N N . HIS B 1 142 ? -4.879 16.609 12.656 1 94.06 142 HIS B N 1
ATOM 4501 C CA . HIS B 1 142 ? -4.309 17.297 11.508 1 94.06 142 HIS B CA 1
ATOM 4502 C C . HIS B 1 142 ? -5.09 18.578 11.188 1 94.06 142 HIS B C 1
ATOM 4504 O O . HIS B 1 142 ? -4.953 19.141 10.102 1 94.06 142 HIS B O 1
ATOM 4510 N N . GLY B 1 143 ? -5.887 19 12.086 1 96.38 143 GLY B N 1
ATOM 4511 C CA . GLY B 1 143 ? -6.684 20.203 11.922 1 96.38 143 GLY B CA 1
ATOM 4512 C C . GLY B 1 143 ? -6.188 21.375 12.758 1 96.38 143 GLY B C 1
ATOM 4513 O O . GLY B 1 143 ? -5.004 21.719 12.711 1 96.38 143 GLY B O 1
ATOM 4514 N N . LEU B 1 144 ? -7.09 21.891 13.547 1 96.88 144 LEU B N 1
ATOM 4515 C CA . LEU B 1 144 ? -6.801 23.031 14.422 1 96.88 144 LEU B CA 1
ATOM 4516 C C . LEU B 1 144 ? -5.629 22.719 15.344 1 96.88 144 LEU B C 1
ATOM 4518 O O . LEU B 1 144 ? -4.836 23.609 15.672 1 96.88 144 LEU B O 1
ATOM 4522 N N . ASN B 1 145 ? -5.504 21.516 15.664 1 92 145 ASN B N 1
ATOM 4523 C CA . ASN B 1 145 ? -4.453 21.062 16.578 1 92 145 ASN B CA 1
ATOM 4524 C C . ASN B 1 145 ? -3.064 21.312 15.992 1 92 145 ASN B C 1
ATOM 4526 O O . ASN B 1 145 ? -2.078 21.375 16.719 1 92 145 ASN B O 1
ATOM 4530 N N . ARG B 1 146 ? -2.955 21.484 14.719 1 93.75 146 ARG B N 1
ATOM 4531 C CA . ARG B 1 146 ? -1.66 21.625 14.055 1 93.75 146 ARG B CA 1
ATOM 4532 C C . ARG B 1 146 ? -1.369 23.078 13.703 1 93.75 146 ARG B C 1
ATOM 4534 O O . ARG B 1 146 ? -0.261 23.406 13.273 1 93.75 146 ARG B O 1
ATOM 4541 N N . LEU B 1 147 ? -2.256 23.969 13.875 1 97.19 147 LEU B N 1
ATOM 4542 C CA . LEU B 1 147 ? -2.109 25.344 13.422 1 97.19 147 LEU B CA 1
ATOM 4543 C C . LEU B 1 147 ? -0.898 26 14.07 1 97.19 147 LEU B C 1
ATOM 4545 O O . LEU B 1 147 ? -0.117 26.672 13.398 1 97.19 147 LEU B O 1
ATOM 4549 N N . GLU B 1 148 ? -0.754 25.828 15.359 1 95.12 148 GLU B N 1
ATOM 4550 C CA . GLU B 1 148 ? 0.333 26.5 16.078 1 95.12 148 GLU B CA 1
ATOM 4551 C C . GLU B 1 148 ? 1.693 26.062 15.539 1 95.12 148 GLU B C 1
ATOM 4553 O O . GLU B 1 148 ? 2.635 26.859 15.492 1 95.12 148 GLU B O 1
ATOM 4558 N N . MET B 1 149 ? 1.76 24.828 15.18 1 92.5 149 MET B N 1
ATOM 4559 C CA . MET B 1 149 ? 2.998 24.344 14.586 1 92.5 149 MET B CA 1
ATOM 4560 C C . MET B 1 149 ? 3.328 25.109 13.305 1 92.5 149 MET B C 1
ATOM 4562 O O . MET B 1 149 ? 4.473 25.516 13.102 1 92.5 149 MET B O 1
ATOM 4566 N N . TYR B 1 150 ? 2.354 25.297 12.461 1 96.19 150 TYR B N 1
ATOM 4567 C CA . TYR B 1 150 ? 2.557 26.031 11.219 1 96.19 150 TYR B CA 1
ATOM 4568 C C . TYR B 1 150 ? 2.949 27.469 11.484 1 96.19 150 TYR B C 1
ATOM 4570 O O . TYR B 1 150 ? 3.846 28.016 10.836 1 96.19 150 TYR B O 1
ATOM 4578 N N . VAL B 1 151 ? 2.299 28.109 12.453 1 97 151 VAL B N 1
ATOM 4579 C CA . VAL B 1 151 ? 2.586 29.484 12.844 1 97 151 VAL B CA 1
ATOM 4580 C C . VAL B 1 151 ? 4.039 29.609 13.297 1 97 151 VAL B C 1
ATOM 4582 O O . VAL B 1 151 ? 4.77 30.484 12.844 1 97 151 VAL B O 1
ATOM 4585 N N . ASN B 1 152 ? 4.434 28.719 14.117 1 93.88 152 ASN B N 1
ATOM 4586 C CA . ASN B 1 152 ? 5.785 28.75 14.672 1 93.88 152 ASN B CA 1
ATOM 4587 C C . ASN B 1 152 ? 6.832 28.484 13.586 1 93.88 152 ASN B C 1
ATOM 4589 O O . ASN B 1 152 ? 7.902 29.094 13.602 1 93.88 152 ASN B O 1
ATOM 4593 N N . ASP B 1 153 ? 6.535 27.562 12.695 1 93.81 153 ASP B N 1
ATOM 4594 C CA . ASP B 1 153 ? 7.465 27.25 11.617 1 93.81 153 ASP B CA 1
ATOM 4595 C C . ASP B 1 153 ? 7.742 28.484 10.758 1 93.81 153 ASP B C 1
ATOM 4597 O O . ASP B 1 153 ? 8.883 28.719 10.352 1 93.81 153 ASP B O 1
ATOM 4601 N N . VAL B 1 154 ? 6.742 29.234 10.469 1 96.12 154 VAL B N 1
ATOM 4602 C CA . VAL B 1 154 ? 6.898 30.422 9.648 1 96.12 154 VAL B CA 1
ATOM 4603 C C . VAL B 1 154 ? 7.59 31.516 10.453 1 96.12 154 VAL B C 1
ATOM 4605 O O . VAL B 1 154 ? 8.492 32.188 9.953 1 96.12 154 VAL B O 1
ATOM 4608 N N . LYS B 1 155 ? 7.176 31.656 11.695 1 93.81 155 LYS B N 1
ATOM 4609 C CA . LYS B 1 155 ? 7.742 32.688 12.57 1 93.81 155 LYS B CA 1
ATOM 4610 C C . LYS B 1 155 ? 9.242 32.469 12.773 1 93.81 155 LYS B C 1
ATOM 4612 O O . LYS B 1 155 ? 10.016 33.406 12.82 1 93.81 155 LYS B O 1
ATOM 4617 N N . GLN B 1 156 ? 9.594 31.203 12.906 1 91.31 156 GLN B N 1
ATOM 4618 C CA . GLN B 1 156 ? 10.984 30.844 13.156 1 91.31 156 GLN B CA 1
ATOM 4619 C C . GLN B 1 156 ? 11.766 30.719 11.844 1 91.31 156 GLN B C 1
ATOM 4621 O O . GLN B 1 156 ? 12.953 30.391 11.852 1 91.31 156 GLN B O 1
ATOM 4626 N N . LYS B 1 157 ? 11.109 30.875 10.734 1 91.75 157 LYS B N 1
ATOM 4627 C CA . LYS B 1 157 ? 11.688 30.953 9.391 1 91.75 157 LYS B CA 1
ATOM 4628 C C . LYS B 1 157 ? 12.234 29.594 8.961 1 91.75 157 LYS B C 1
ATOM 4630 O O . LYS B 1 157 ? 13.18 29.516 8.172 1 91.75 157 LYS B O 1
ATOM 4635 N N . VAL B 1 158 ? 11.719 28.547 9.539 1 92.44 158 VAL B N 1
ATOM 4636 C CA . VAL B 1 158 ? 12.086 27.219 9.086 1 92.44 158 VAL B CA 1
ATOM 4637 C C . VAL B 1 158 ? 11.203 26.812 7.902 1 92.44 158 VAL B C 1
ATOM 4639 O O . VAL B 1 158 ? 11.531 25.891 7.164 1 92.44 158 VAL B O 1
ATOM 4642 N N . CYS B 1 159 ? 10.188 27.5 7.727 1 95.56 159 CYS B N 1
ATOM 4643 C CA . CYS B 1 159 ? 9.281 27.422 6.59 1 95.56 159 CYS B CA 1
ATOM 4644 C C . CYS B 1 159 ? 9.023 28.797 5.984 1 95.56 159 CYS B C 1
ATOM 4646 O O . CYS B 1 159 ? 8.867 29.781 6.711 1 95.56 159 CYS B O 1
ATOM 4648 N N . ASP B 1 160 ? 9.086 28.906 4.684 1 97.56 160 ASP B N 1
ATOM 4649 C CA . ASP B 1 160 ? 8.789 30.172 4.02 1 97.56 160 ASP B CA 1
ATOM 4650 C C . ASP B 1 160 ? 7.301 30.266 3.682 1 97.56 160 ASP B C 1
ATOM 4652 O O . ASP B 1 160 ? 6.852 29.75 2.662 1 97.56 160 ASP B O 1
ATOM 4656 N N . GLY B 1 161 ? 6.582 31 4.441 1 97.75 161 GLY B N 1
ATOM 4657 C CA . GLY B 1 161 ? 5.141 31.125 4.293 1 97.75 161 GLY B CA 1
ATOM 4658 C C . GLY B 1 161 ? 4.73 31.797 2.99 1 97.75 161 GLY B C 1
ATOM 4659 O O . GLY B 1 161 ? 3.572 31.703 2.58 1 97.75 161 GLY B O 1
ATOM 4660 N N . SER B 1 162 ? 5.641 32.406 2.305 1 97.88 162 SER B N 1
ATOM 4661 C CA . SER B 1 162 ? 5.32 33.156 1.091 1 97.88 162 SER B CA 1
ATOM 4662 C C . SER B 1 162 ? 5.805 32.438 -0.154 1 97.88 162 SER B C 1
ATOM 4664 O O . SER B 1 162 ? 5.547 32.875 -1.278 1 97.88 162 SER B O 1
ATOM 4666 N N . ALA B 1 163 ? 6.445 31.312 0.01 1 97.88 163 ALA B N 1
ATOM 4667 C CA . ALA B 1 163 ? 7.074 30.609 -1.102 1 97.88 163 ALA B CA 1
ATOM 4668 C C . ALA B 1 163 ? 6.023 29.984 -2.014 1 97.88 163 ALA B C 1
ATOM 4670 O O . ALA B 1 163 ? 4.941 29.594 -1.558 1 97.88 163 ALA B O 1
ATOM 4671 N N . PHE B 1 164 ? 6.355 29.922 -3.305 1 97.75 164 PHE B N 1
ATOM 4672 C CA . PHE B 1 164 ? 5.566 29.203 -4.301 1 97.75 164 PHE B CA 1
ATOM 4673 C C . PHE B 1 164 ? 6.414 28.141 -5.008 1 97.75 164 PHE B C 1
ATOM 4675 O O . PHE B 1 164 ? 7.586 28.391 -5.312 1 97.75 164 PHE B O 1
ATOM 4682 N N . PRO B 1 165 ? 5.781 27.031 -5.27 1 98.62 165 PRO B N 1
ATOM 4683 C CA . PRO B 1 165 ? 6.547 25.938 -5.875 1 98.62 165 PRO B CA 1
ATOM 4684 C C . PRO B 1 165 ? 6.977 26.25 -7.309 1 98.62 165 PRO B C 1
ATOM 4686 O O . PRO B 1 165 ? 6.332 27.047 -7.992 1 98.62 165 PRO B O 1
ATOM 4689 N N . THR B 1 166 ? 8.078 25.594 -7.703 1 98.81 166 THR B N 1
ATOM 4690 C CA . THR B 1 166 ? 8.602 25.734 -9.062 1 98.81 166 THR B CA 1
ATOM 4691 C C . THR B 1 166 ? 8.844 24.359 -9.695 1 98.81 166 THR B C 1
ATOM 4693 O O . THR B 1 166 ? 9.32 23.438 -9.023 1 98.81 166 THR B O 1
ATOM 4696 N N . ILE B 1 167 ? 8.562 24.234 -10.992 1 98.81 167 ILE B N 1
ATOM 4697 C CA . ILE B 1 167 ? 8.82 22.984 -11.719 1 98.81 167 ILE B CA 1
ATOM 4698 C C . ILE B 1 167 ? 10.297 22.922 -12.109 1 98.81 167 ILE B C 1
ATOM 4700 O O . ILE B 1 167 ? 10.828 23.844 -12.727 1 98.81 167 ILE B O 1
ATOM 4704 N N . ILE B 1 168 ? 10.969 21.906 -11.797 1 98.38 168 ILE B N 1
ATOM 4705 C CA . ILE B 1 168 ? 12.383 21.688 -12.086 1 98.38 168 ILE B CA 1
ATOM 4706 C C . ILE B 1 168 ? 12.523 20.906 -13.398 1 98.38 168 ILE B C 1
ATOM 4708 O O . ILE B 1 168 ? 13.406 21.203 -14.211 1 98.38 168 ILE B O 1
ATOM 4712 N N . LYS B 1 169 ? 11.773 19.859 -13.484 1 98.06 169 LYS B N 1
ATOM 4713 C CA . LYS B 1 169 ? 11.773 18.938 -14.609 1 98.06 169 LYS B CA 1
ATOM 4714 C C . LYS B 1 169 ? 10.359 18.5 -14.961 1 98.06 169 LYS B C 1
ATOM 4716 O O . LYS B 1 169 ? 9.523 18.297 -14.078 1 98.06 169 LYS B O 1
ATOM 4721 N N . GLU B 1 170 ? 10.109 18.375 -16.328 1 97.94 170 GLU B N 1
ATOM 4722 C CA . GLU B 1 170 ? 8.734 18.062 -16.703 1 97.94 170 GLU B CA 1
ATOM 4723 C C . GLU B 1 170 ? 8.688 17.266 -18 1 97.94 170 GLU B C 1
ATOM 4725 O O . GLU B 1 170 ? 9.469 17.516 -18.922 1 97.94 170 GLU B O 1
ATOM 4730 N N . SER B 1 171 ? 7.895 16.266 -18.031 1 97.81 171 SER B N 1
ATOM 4731 C CA . SER B 1 171 ? 7.445 15.586 -19.25 1 97.81 171 SER B CA 1
ATOM 4732 C C . SER B 1 171 ? 5.938 15.727 -19.438 1 97.81 171 SER B C 1
ATOM 4734 O O . SER B 1 171 ? 5.281 16.453 -18.688 1 97.81 171 SER B O 1
ATOM 4736 N N . VAL B 1 172 ? 5.422 15.047 -20.422 1 98.06 172 VAL B N 1
ATOM 4737 C CA . VAL B 1 172 ? 3.984 15.125 -20.672 1 98.06 172 VAL B CA 1
ATOM 4738 C C . VAL B 1 172 ? 3.223 14.438 -19.531 1 98.06 172 VAL B C 1
ATOM 4740 O O . VAL B 1 172 ? 2.078 14.797 -19.25 1 98.06 172 VAL B O 1
ATOM 4743 N N . SER B 1 173 ? 3.941 13.539 -18.828 1 98.56 173 SER B N 1
ATOM 4744 C CA . SER B 1 173 ? 3.215 12.75 -17.844 1 98.56 173 SER B CA 1
ATOM 4745 C C . SER B 1 173 ? 3.869 12.844 -16.469 1 98.56 173 SER B C 1
ATOM 4747 O O . SER B 1 173 ? 3.348 12.312 -15.484 1 98.56 173 SER B O 1
ATOM 4749 N N . THR B 1 174 ? 5.02 13.5 -16.344 1 98.81 174 THR B N 1
ATOM 4750 C CA . THR B 1 174 ? 5.703 13.555 -15.062 1 98.81 174 THR B CA 1
ATOM 4751 C C . THR B 1 174 ? 6.199 14.969 -14.773 1 98.81 174 THR B C 1
ATOM 4753 O O . THR B 1 174 ? 6.297 15.797 -15.688 1 98.81 174 THR B O 1
ATOM 4756 N N . ALA B 1 175 ? 6.426 15.203 -13.516 1 98.94 175 ALA B N 1
ATOM 4757 C CA . ALA B 1 175 ? 7.086 16.453 -13.148 1 98.94 175 ALA B CA 1
ATOM 4758 C C . ALA B 1 175 ? 7.816 16.312 -11.812 1 98.94 175 ALA B C 1
ATOM 4760 O O . ALA B 1 175 ? 7.422 15.508 -10.961 1 98.94 175 ALA B O 1
ATOM 4761 N N . LEU B 1 176 ? 8.891 17.016 -11.719 1 98.94 176 LEU B N 1
ATOM 4762 C CA . LEU B 1 176 ? 9.609 17.25 -10.469 1 98.94 176 LEU B CA 1
ATOM 4763 C C . LEU B 1 176 ? 9.484 18.703 -10.039 1 98.94 176 LEU B C 1
ATOM 4765 O O . LEU B 1 176 ? 9.797 19.609 -10.812 1 98.94 176 LEU B O 1
ATOM 4769 N N . VAL B 1 177 ? 9.039 18.875 -8.812 1 98.94 177 VAL B N 1
ATOM 4770 C CA . VAL B 1 177 ? 8.719 20.219 -8.32 1 98.94 177 VAL B CA 1
ATOM 4771 C C . VAL B 1 177 ? 9.586 20.531 -7.105 1 98.94 177 VAL B C 1
ATOM 4773 O O . VAL B 1 177 ? 9.844 19.656 -6.27 1 98.94 177 VAL B O 1
ATOM 4776 N N . ASN B 1 178 ? 10.086 21.75 -7.074 1 98.88 178 ASN B N 1
ATOM 4777 C CA . ASN B 1 178 ? 10.672 22.297 -5.859 1 98.88 178 ASN B CA 1
ATOM 4778 C C . ASN B 1 178 ? 9.664 23.141 -5.078 1 98.88 178 ASN B C 1
ATOM 4780 O O . ASN B 1 178 ? 9.164 24.141 -5.59 1 98.88 178 ASN B O 1
ATOM 4784 N N . GLY B 1 179 ? 9.445 22.719 -3.855 1 98.81 179 GLY B N 1
ATOM 4785 C CA . GLY B 1 179 ? 8.484 23.422 -3.023 1 98.81 179 GLY B CA 1
ATOM 4786 C C . GLY B 1 179 ? 9.023 24.719 -2.455 1 98.81 179 GLY B C 1
ATOM 4787 O O . GLY B 1 179 ? 8.273 25.516 -1.905 1 98.81 179 GLY B O 1
ATOM 4788 N N . ASN B 1 180 ? 10.312 24.906 -2.576 1 98.56 180 ASN B N 1
ATOM 4789 C CA . ASN B 1 180 ? 10.992 26.109 -2.123 1 98.56 180 ASN B CA 1
ATOM 4790 C C . ASN B 1 180 ? 10.742 26.375 -0.638 1 98.56 180 ASN B C 1
ATOM 4792 O O . ASN B 1 180 ? 10.539 27.516 -0.228 1 98.56 180 ASN B O 1
ATOM 4796 N N . ASN B 1 181 ? 10.641 25.266 0.084 1 98.12 181 ASN B N 1
ATOM 4797 C CA . ASN B 1 181 ? 10.453 25.297 1.53 1 98.12 181 ASN B CA 1
ATOM 4798 C C . ASN B 1 181 ? 9.148 25.984 1.911 1 98.12 181 ASN B C 1
ATOM 4800 O O . ASN B 1 181 ? 9.047 26.594 2.98 1 98.12 181 ASN B O 1
ATOM 4804 N N . GLY B 1 182 ? 8.195 25.969 1.028 1 98.38 182 GLY B N 1
ATOM 4805 C CA . GLY B 1 182 ? 6.891 26.562 1.279 1 98.38 182 GLY B CA 1
ATOM 4806 C C . GLY B 1 182 ? 6.008 25.688 2.158 1 98.38 182 GLY B C 1
ATOM 4807 O O . GLY B 1 182 ? 6.395 24.594 2.543 1 98.38 182 GLY B O 1
ATOM 4808 N N . LEU B 1 183 ? 4.809 26.25 2.486 1 98.56 183 LEU B N 1
ATOM 4809 C CA . LEU B 1 183 ? 3.801 25.5 3.227 1 98.56 183 LEU B CA 1
ATOM 4810 C C . LEU B 1 183 ? 3.391 24.234 2.465 1 98.56 183 LEU B C 1
ATOM 4812 O O . LEU B 1 183 ? 3.098 24.297 1.27 1 98.56 183 LEU B O 1
ATOM 4816 N N . GLY B 1 184 ? 3.336 23.094 3.158 1 98.62 184 GLY B N 1
ATOM 4817 C CA . GLY B 1 184 ? 3.002 21.812 2.539 1 98.62 184 GLY B CA 1
ATOM 4818 C C . GLY B 1 184 ? 1.721 21.859 1.727 1 98.62 184 GLY B C 1
ATOM 4819 O O . GLY B 1 184 ? 1.678 21.375 0.596 1 98.62 184 GLY B O 1
ATOM 4820 N N . PRO B 1 185 ? 0.704 22.438 2.258 1 98.75 185 PRO B N 1
ATOM 4821 C CA . PRO B 1 185 ? -0.564 22.484 1.525 1 98.75 185 PRO B CA 1
ATOM 4822 C C . PRO B 1 185 ? -0.462 23.281 0.226 1 98.75 185 PRO B C 1
ATOM 4824 O O . PRO B 1 185 ? -1.126 22.953 -0.759 1 98.75 185 PRO B O 1
ATOM 4827 N N . VAL B 1 186 ? 0.329 24.328 0.221 1 98.88 186 VAL B N 1
ATOM 4828 C CA . VAL B 1 186 ? 0.542 25.109 -0.997 1 98.88 186 VAL B CA 1
ATOM 4829 C C . VAL B 1 186 ? 1.264 24.25 -2.035 1 98.88 186 VAL B C 1
ATOM 4831 O O . VAL B 1 186 ? 0.855 24.188 -3.197 1 98.88 186 VAL B O 1
ATOM 4834 N N . VAL B 1 187 ? 2.266 23.562 -1.591 1 98.88 187 VAL B N 1
ATOM 4835 C CA . VAL B 1 187 ? 3.043 22.688 -2.463 1 98.88 187 VAL B CA 1
ATOM 4836 C C . VAL B 1 187 ? 2.162 21.547 -2.963 1 98.88 187 VAL B C 1
ATOM 4838 O O . VAL B 1 187 ? 2.164 21.234 -4.156 1 98.88 187 VAL B O 1
ATOM 4841 N N . GLY B 1 188 ? 1.431 20.922 -2.053 1 98.94 188 GLY B N 1
ATOM 4842 C CA . GLY B 1 188 ? 0.564 19.797 -2.404 1 98.94 188 GLY B CA 1
ATOM 4843 C C . GLY B 1 188 ? -0.507 20.172 -3.412 1 98.94 188 GLY B C 1
ATOM 4844 O O . GLY B 1 188 ? -0.74 19.453 -4.379 1 98.94 188 GLY B O 1
ATOM 4845 N N . ASN B 1 189 ? -1.146 21.312 -3.221 1 98.88 189 ASN B N 1
ATOM 4846 C CA . ASN B 1 189 ? -2.164 21.781 -4.156 1 98.88 189 ASN B CA 1
ATOM 4847 C C . ASN B 1 189 ? -1.581 22.016 -5.547 1 98.88 189 ASN B C 1
ATOM 4849 O O . ASN B 1 189 ? -2.186 21.625 -6.551 1 98.88 189 ASN B O 1
ATOM 4853 N N . PHE B 1 190 ? -0.447 22.641 -5.578 1 98.94 190 PHE B N 1
ATOM 4854 C CA . PHE B 1 190 ? 0.226 22.891 -6.848 1 98.94 190 PHE B CA 1
ATOM 4855 C C . PHE B 1 190 ? 0.504 21.594 -7.582 1 98.94 190 PHE B C 1
ATOM 4857 O O . PHE B 1 190 ? 0.213 21.469 -8.773 1 98.94 190 PHE B O 1
ATOM 4864 N N . CYS B 1 191 ? 0.977 20.641 -6.867 1 98.94 191 CYS B N 1
ATOM 4865 C CA . CYS B 1 191 ? 1.43 19.391 -7.457 1 98.94 191 CYS B CA 1
ATOM 4866 C C . CYS B 1 191 ? 0.247 18.547 -7.93 1 98.94 191 CYS B C 1
ATOM 4868 O O . CYS B 1 191 ? 0.289 17.969 -9.016 1 98.94 191 CYS B O 1
ATOM 4870 N N . ILE B 1 192 ? -0.794 18.453 -7.133 1 98.94 192 ILE B N 1
ATOM 4871 C CA . ILE B 1 192 ? -1.925 17.625 -7.535 1 98.94 192 ILE B CA 1
ATOM 4872 C C . ILE B 1 192 ? -2.641 18.266 -8.719 1 98.94 192 ILE B C 1
ATOM 4874 O O . ILE B 1 192 ? -3.15 17.562 -9.602 1 98.94 192 ILE B O 1
ATOM 4878 N N . ASN B 1 193 ? -2.697 19.625 -8.742 1 98.94 193 ASN B N 1
ATOM 4879 C CA . ASN B 1 193 ? -3.275 20.281 -9.906 1 98.94 193 ASN B CA 1
ATOM 4880 C C . ASN B 1 193 ? -2.473 20 -11.172 1 98.94 193 ASN B C 1
ATOM 4882 O O . ASN B 1 193 ? -3.045 19.797 -12.242 1 98.94 193 ASN B O 1
ATOM 4886 N N . LEU B 1 194 ? -1.199 20 -11.008 1 98.94 194 LEU B N 1
ATOM 4887 C CA . LEU B 1 194 ? -0.327 19.672 -12.133 1 98.94 194 LEU B CA 1
ATOM 4888 C C . LEU B 1 194 ? -0.534 18.234 -12.586 1 98.94 194 LEU B C 1
ATOM 4890 O O . LEU B 1 194 ? -0.587 17.953 -13.781 1 98.94 194 LEU B O 1
ATOM 4894 N N . ALA B 1 195 ? -0.638 17.312 -11.664 1 98.94 195 ALA B N 1
ATOM 4895 C CA . ALA B 1 195 ? -0.887 15.906 -11.977 1 98.94 195 ALA B CA 1
ATOM 4896 C C . ALA B 1 195 ? -2.213 15.734 -12.711 1 98.94 195 ALA B C 1
ATOM 4898 O O . ALA B 1 195 ? -2.307 14.961 -13.664 1 98.94 195 ALA B O 1
ATOM 4899 N N . ILE B 1 196 ? -3.221 16.438 -12.25 1 98.94 196 ILE B N 1
ATOM 4900 C CA . ILE B 1 196 ? -4.543 16.391 -12.859 1 98.94 196 ILE B CA 1
ATOM 4901 C C . ILE B 1 196 ? -4.461 16.859 -14.312 1 98.94 196 ILE B C 1
ATOM 4903 O O . ILE B 1 196 ? -5 16.219 -15.211 1 98.94 196 ILE B O 1
ATOM 4907 N N . LYS B 1 197 ? -3.779 17.969 -14.508 1 98.88 197 LYS B N 1
ATOM 4908 C CA . LYS B 1 197 ? -3.607 18.5 -15.852 1 98.88 197 LYS B CA 1
ATOM 4909 C C . LYS B 1 197 ? -2.951 17.469 -16.766 1 98.88 197 LYS B C 1
ATOM 4911 O O . LYS B 1 197 ? -3.42 17.234 -17.891 1 98.88 197 LYS B O 1
ATOM 4916 N N . LYS B 1 198 ? -1.959 16.844 -16.344 1 98.69 198 LYS B N 1
ATOM 4917 C CA . LYS B 1 198 ? -1.226 15.867 -17.141 1 98.69 198 LYS B CA 1
ATOM 4918 C C . LYS B 1 198 ? -2.066 14.617 -17.375 1 98.69 198 LYS B C 1
ATOM 4920 O O . LYS B 1 198 ? -1.971 13.992 -18.438 1 98.69 198 LYS B O 1
ATOM 4925 N N . ALA B 1 199 ? -2.789 14.172 -16.391 1 98.81 199 ALA B N 1
ATOM 4926 C CA . ALA B 1 199 ? -3.635 12.992 -16.5 1 98.81 199 ALA B CA 1
ATOM 4927 C C . ALA B 1 199 ? -4.711 13.188 -17.562 1 98.81 199 ALA B C 1
ATOM 4929 O O . ALA B 1 199 ? -5.051 12.25 -18.297 1 98.81 199 ALA B O 1
ATOM 4930 N N . LYS B 1 200 ? -5.262 14.344 -17.625 1 98.25 200 LYS B N 1
ATOM 4931 C CA . LYS B 1 200 ? -6.301 14.633 -18.609 1 98.25 200 LYS B CA 1
ATOM 4932 C C . LYS B 1 200 ? -5.738 14.602 -20.016 1 98.25 200 LYS B C 1
ATOM 4934 O O . LYS B 1 200 ? -6.465 14.312 -20.984 1 98.25 200 LYS B O 1
ATOM 4939 N N . GLU B 1 201 ? -4.441 14.75 -20.109 1 96.81 201 GLU B N 1
ATOM 4940 C CA . GLU B 1 201 ? -3.807 14.773 -21.422 1 96.81 201 GLU B CA 1
ATOM 4941 C C . GLU B 1 201 ? -3.367 13.375 -21.859 1 96.81 201 GLU B C 1
ATOM 4943 O O . GLU B 1 201 ? -3.539 12.992 -23.016 1 96.81 201 GLU B O 1
ATOM 4948 N N . THR B 1 202 ? -2.834 12.625 -20.922 1 97 202 THR B N 1
ATOM 4949 C CA . THR B 1 202 ? -2.188 11.391 -21.344 1 97 202 THR B CA 1
ATOM 4950 C C . THR B 1 202 ? -2.752 10.195 -20.578 1 97 202 THR B C 1
ATOM 4952 O O . THR B 1 202 ? -2.361 9.047 -20.844 1 97 202 THR B O 1
ATOM 4955 N N . GLY B 1 203 ? -3.574 10.414 -19.641 1 98.5 203 GLY B N 1
ATOM 4956 C CA . GLY B 1 203 ? -4.188 9.344 -18.875 1 98.5 203 GLY B CA 1
ATOM 4957 C C . GLY B 1 203 ? -3.594 9.195 -17.484 1 98.5 203 GLY B C 1
ATOM 4958 O O . GLY B 1 203 ? -4.211 8.594 -16.609 1 98.5 203 GLY B O 1
ATOM 4959 N N . ILE B 1 204 ? -2.408 9.789 -17.312 1 98.81 204 ILE B N 1
ATOM 4960 C CA . ILE B 1 204 ? -1.756 9.664 -16.016 1 98.81 204 ILE B CA 1
ATOM 4961 C C . ILE B 1 204 ? -0.807 10.844 -15.797 1 98.81 204 ILE B C 1
ATOM 4963 O O . ILE B 1 204 ? -0.167 11.312 -16.734 1 98.81 204 ILE B O 1
ATOM 4967 N N . GLY B 1 205 ? -0.826 11.438 -14.625 1 98.94 205 GLY B N 1
ATOM 4968 C CA . GLY B 1 205 ? 0.155 12.398 -14.148 1 98.94 205 GLY B CA 1
ATOM 4969 C C . GLY B 1 205 ? 0.84 11.969 -12.867 1 98.94 205 GLY B C 1
ATOM 4970 O O . GLY B 1 205 ? 0.177 11.594 -11.898 1 98.94 205 GLY B O 1
ATOM 4971 N N . TRP B 1 206 ? 2.176 11.945 -12.875 1 98.94 206 TRP B N 1
ATOM 4972 C CA . TRP B 1 206 ? 3 11.586 -11.727 1 98.94 206 TRP B CA 1
ATOM 4973 C C . TRP B 1 206 ? 3.943 12.727 -11.359 1 98.94 206 TRP B C 1
ATOM 4975 O O . TRP B 1 206 ? 4.902 13.008 -12.086 1 98.94 206 TRP B O 1
ATOM 4985 N N . VAL B 1 207 ? 3.652 13.344 -10.219 1 98.94 207 VAL B N 1
ATOM 4986 C CA . VAL B 1 207 ? 4.406 14.539 -9.836 1 98.94 207 VAL B CA 1
ATOM 4987 C C . VAL B 1 207 ? 5.059 14.32 -8.477 1 98.94 207 VAL B C 1
ATOM 4989 O O . VAL B 1 207 ? 4.398 13.906 -7.52 1 98.94 207 VAL B O 1
ATOM 4992 N N . CYS B 1 208 ? 6.348 14.547 -8.391 1 98.88 208 CYS B N 1
ATOM 4993 C CA . CYS B 1 208 ? 7.082 14.492 -7.133 1 98.88 208 CYS B CA 1
ATOM 4994 C C . CYS B 1 208 ? 7.547 15.883 -6.711 1 98.88 208 CYS B C 1
ATOM 4996 O O . CYS B 1 208 ? 7.82 16.734 -7.559 1 98.88 208 CYS B O 1
ATOM 4998 N N . ALA B 1 209 ? 7.594 16.062 -5.414 1 98.94 209 ALA B N 1
ATOM 4999 C CA . ALA B 1 209 ? 8.07 17.328 -4.883 1 98.94 209 ALA B CA 1
ATOM 5000 C C . ALA B 1 209 ? 9.133 17.125 -3.812 1 98.94 209 ALA B C 1
ATOM 5002 O O . ALA B 1 209 ? 9.062 16.172 -3.037 1 98.94 209 ALA B O 1
ATOM 5003 N N . ARG B 1 210 ? 10.094 17.969 -3.803 1 98.69 210 ARG B N 1
ATOM 5004 C CA . ARG B 1 210 ? 11.023 18.125 -2.691 1 98.69 210 ARG B CA 1
ATOM 5005 C C . ARG B 1 210 ? 10.922 19.531 -2.102 1 98.69 210 ARG B C 1
ATOM 5007 O O . ARG B 1 210 ? 10.203 20.391 -2.627 1 98.69 210 ARG B O 1
ATOM 5014 N N . GLY B 1 211 ? 11.578 19.766 -1.026 1 98.31 211 GLY B N 1
ATOM 5015 C CA . GLY B 1 211 ? 11.555 21.094 -0.431 1 98.31 211 GLY B CA 1
ATOM 5016 C C . GLY B 1 211 ? 10.195 21.469 0.117 1 98.31 211 GLY B C 1
ATOM 5017 O O . GLY B 1 211 ? 9.805 22.641 0.057 1 98.31 211 GLY B O 1
ATOM 5018 N N . SER B 1 212 ? 9.531 20.453 0.529 1 98.38 212 SER B N 1
ATOM 5019 C CA . SER B 1 212 ? 8.211 20.719 1.093 1 98.38 212 SER B CA 1
ATOM 5020 C C . SER B 1 212 ? 8.227 20.609 2.613 1 98.38 212 SER B C 1
ATOM 5022 O O . SER B 1 212 ? 9.281 20.422 3.217 1 98.38 212 SER B O 1
ATOM 5024 N N . ASN B 1 213 ? 7.086 20.875 3.207 1 97.69 213 ASN B N 1
ATOM 5025 C CA . ASN B 1 213 ? 6.84 20.75 4.641 1 97.69 213 ASN B CA 1
ATOM 5026 C C . ASN B 1 213 ? 5.551 19.984 4.922 1 97.69 213 ASN B C 1
ATOM 5028 O O . ASN B 1 213 ? 4.938 19.438 4.008 1 97.69 213 ASN B O 1
ATOM 5032 N N . HIS B 1 214 ? 5.227 19.812 6.199 1 96.62 214 HIS B N 1
ATOM 5033 C CA . HIS B 1 214 ? 4 19.109 6.57 1 96.62 214 HIS B CA 1
ATOM 5034 C C . HIS B 1 214 ? 2.809 19.625 5.773 1 96.62 214 HIS B C 1
ATOM 5036 O O . HIS B 1 214 ? 2.639 20.844 5.625 1 96.62 214 HIS B O 1
ATOM 5042 N N . TYR B 1 215 ? 2 18.703 5.211 1 97.75 215 TYR B N 1
ATOM 5043 C CA . TYR B 1 215 ? 1.003 19.172 4.258 1 97.75 215 TYR B CA 1
ATOM 5044 C C . TYR B 1 215 ? -0.402 18.781 4.695 1 97.75 215 TYR B C 1
ATOM 5046 O O . TYR B 1 215 ? -1.335 18.781 3.889 1 97.75 215 TYR B O 1
ATOM 5054 N N . GLY B 1 216 ? -0.587 18.359 5.922 1 97.12 216 GLY B N 1
ATOM 5055 C CA . GLY B 1 216 ? -1.908 18 6.418 1 97.12 216 GLY B CA 1
ATOM 5056 C C . GLY B 1 216 ? -2.283 16.562 6.141 1 97.12 216 GLY B C 1
ATOM 5057 O O . GLY B 1 216 ? -1.509 15.648 6.426 1 97.12 216 GLY B O 1
ATOM 5058 N N . ILE B 1 217 ? -3.561 16.359 5.688 1 98 217 ILE B N 1
ATOM 5059 C CA . ILE B 1 217 ? -4.035 15.008 5.445 1 98 217 ILE B CA 1
ATOM 5060 C C . ILE B 1 217 ? -3.832 14.648 3.975 1 98 217 ILE B C 1
ATOM 5062 O O . ILE B 1 217 ? -4.129 15.445 3.086 1 98 217 ILE B O 1
ATOM 5066 N N . ALA B 1 218 ? -3.408 13.445 3.793 1 98.62 218 ALA B N 1
ATOM 5067 C CA . ALA B 1 218 ? -3.082 12.992 2.445 1 98.62 218 ALA B CA 1
ATOM 5068 C C . ALA B 1 218 ? -4.332 12.906 1.575 1 98.62 218 ALA B C 1
ATOM 5070 O O . ALA B 1 218 ? -4.285 13.195 0.377 1 98.62 218 ALA B O 1
ATOM 5071 N N . GLY B 1 219 ? -5.445 12.586 2.172 1 98.75 219 GLY B N 1
ATOM 5072 C CA . GLY B 1 219 ? -6.691 12.398 1.443 1 98.75 219 GLY B CA 1
ATOM 5073 C C . GLY B 1 219 ? -7.176 13.664 0.754 1 98.75 219 GLY B C 1
ATOM 5074 O O . GLY B 1 219 ? -7.883 13.594 -0.252 1 98.75 219 GLY B O 1
ATOM 5075 N N . TRP B 1 220 ? -6.77 14.828 1.25 1 98.75 220 TRP B N 1
ATOM 5076 C CA . TRP B 1 220 ? -7.172 16.109 0.68 1 98.75 220 TRP B CA 1
ATOM 5077 C C . TRP B 1 220 ? -6.77 16.203 -0.787 1 98.75 220 TRP B C 1
ATOM 5079 O O . TRP B 1 220 ? -7.586 16.562 -1.641 1 98.75 220 TRP B O 1
ATOM 5089 N N . TYR B 1 221 ? -5.633 15.852 -1.085 1 98.94 221 TYR B N 1
ATOM 5090 C CA . TYR B 1 221 ? -5.09 15.992 -2.432 1 98.94 221 TYR B CA 1
ATOM 5091 C C . TYR B 1 221 ? -5.656 14.922 -3.361 1 98.94 221 TYR B C 1
ATOM 5093 O O . TYR B 1 221 ? -5.984 15.203 -4.516 1 98.94 221 TYR B O 1
ATOM 5101 N N . ALA B 1 222 ? -5.742 13.711 -2.83 1 98.94 222 ALA B N 1
ATOM 5102 C CA . ALA B 1 222 ? -6.352 12.633 -3.613 1 98.94 222 ALA B CA 1
ATOM 5103 C C . ALA B 1 222 ? -7.781 12.992 -4.012 1 98.94 222 ALA B C 1
ATOM 5105 O O . ALA B 1 222 ? -8.172 12.805 -5.168 1 98.94 222 ALA B O 1
ATOM 5106 N N . MET B 1 223 ? -8.484 13.531 -3.105 1 98.81 223 MET B N 1
ATOM 5107 C CA . MET B 1 223 ? -9.891 13.859 -3.336 1 98.81 223 MET B CA 1
ATOM 5108 C C . MET B 1 223 ? -10.023 15.023 -4.316 1 98.81 223 MET B C 1
ATOM 5110 O O . MET B 1 223 ? -11.039 15.148 -5.004 1 98.81 223 MET B O 1
ATOM 5114 N N . LYS B 1 224 ? -9.039 15.883 -4.398 1 98.75 224 LYS B N 1
ATOM 5115 C CA . LYS B 1 224 ? -9.078 16.953 -5.387 1 98.75 224 LYS B CA 1
ATOM 5116 C C . LYS B 1 224 ? -9.148 16.391 -6.805 1 98.75 224 LYS B C 1
ATOM 5118 O O . LYS B 1 224 ? -9.875 16.922 -7.652 1 98.75 224 LYS B O 1
ATOM 5123 N N . ALA B 1 225 ? -8.422 15.344 -7.035 1 98.88 225 ALA B N 1
ATOM 5124 C CA . ALA B 1 225 ? -8.492 14.688 -8.336 1 98.88 225 ALA B CA 1
ATOM 5125 C C . ALA B 1 225 ? -9.859 14.047 -8.562 1 98.88 225 ALA B C 1
ATOM 5127 O O . ALA B 1 225 ? -10.406 14.102 -9.664 1 98.88 225 ALA B O 1
ATOM 5128 N N . THR B 1 226 ? -10.367 13.438 -7.523 1 98.69 226 THR B N 1
ATOM 5129 C CA . THR B 1 226 ? -11.641 12.734 -7.617 1 98.69 226 THR B CA 1
ATOM 5130 C C . THR B 1 226 ? -12.773 13.703 -7.949 1 98.69 226 THR B C 1
ATOM 5132 O O . THR B 1 226 ? -13.703 13.352 -8.672 1 98.69 226 THR B O 1
ATOM 5135 N N . LYS B 1 227 ? -12.664 14.914 -7.441 1 97.88 227 LYS B N 1
ATOM 5136 C CA . LYS B 1 227 ? -13.656 15.938 -7.746 1 97.88 227 LYS B CA 1
ATOM 5137 C C . LYS B 1 227 ? -13.688 16.25 -9.234 1 97.88 227 LYS B C 1
ATOM 5139 O O . LYS B 1 227 ? -14.695 16.734 -9.758 1 97.88 227 LYS B O 1
ATOM 5144 N N . GLU B 1 228 ? -12.625 15.953 -9.93 1 97.94 228 GLU B N 1
ATOM 5145 C CA . GLU B 1 228 ? -12.523 16.188 -11.367 1 97.94 228 GLU B CA 1
ATOM 5146 C C . GLU B 1 228 ? -12.82 14.914 -12.156 1 97.94 228 GLU B C 1
ATOM 5148 O O . GLU B 1 228 ? -12.555 14.852 -13.359 1 97.94 228 GLU B O 1
ATOM 5153 N N . GLY B 1 229 ? -13.234 13.898 -11.469 1 97.94 229 GLY B N 1
ATOM 5154 C CA . GLY B 1 229 ? -13.594 12.656 -12.125 1 97.94 229 GLY B CA 1
ATOM 5155 C C . GLY B 1 229 ? -12.414 11.727 -12.32 1 97.94 229 GLY B C 1
ATOM 5156 O O . GLY B 1 229 ? -12.492 10.75 -13.078 1 97.94 229 GLY B O 1
ATOM 5157 N N . LEU B 1 230 ? -11.281 12.031 -11.695 1 98.81 230 LEU B N 1
ATOM 5158 C CA . LEU B 1 230 ? -10.062 11.242 -11.812 1 98.81 230 LEU B CA 1
ATOM 5159 C C . LEU B 1 230 ? -9.789 10.477 -10.516 1 98.81 230 LEU B C 1
ATOM 5161 O O . LEU B 1 230 ? -10.336 10.812 -9.469 1 98.81 230 LEU B O 1
ATOM 5165 N N . MET B 1 231 ? -9.016 9.43 -10.633 1 98.88 231 MET B N 1
ATOM 5166 C CA . MET B 1 231 ? -8.406 8.883 -9.422 1 98.88 231 MET B CA 1
ATOM 5167 C C . MET B 1 231 ? -7.23 9.734 -8.969 1 98.88 231 MET B C 1
ATOM 5169 O O . MET B 1 231 ? -6.488 10.266 -9.797 1 98.88 231 MET B O 1
ATOM 5173 N N . GLY B 1 232 ? -7.121 9.867 -7.664 1 98.94 232 GLY B N 1
ATOM 5174 C CA . GLY B 1 232 ? -6 10.609 -7.102 1 98.94 232 GLY B CA 1
ATOM 5175 C C . GLY B 1 232 ? -5.25 9.828 -6.035 1 98.94 232 GLY B C 1
ATOM 5176 O O . GLY B 1 232 ? -5.859 9.109 -5.242 1 98.94 232 GLY B O 1
ATOM 5177 N N . MET B 1 233 ? -3.92 9.984 -6.02 1 98.94 233 MET B N 1
ATOM 5178 C CA . MET B 1 233 ? -3.08 9.453 -4.949 1 98.94 233 MET B CA 1
ATOM 5179 C C . MET B 1 233 ? -2.184 10.539 -4.371 1 98.94 233 MET B C 1
ATOM 5181 O O . MET B 1 233 ? -1.819 11.484 -5.07 1 98.94 233 MET B O 1
ATOM 5185 N N . SER B 1 234 ? -1.865 10.336 -3.15 1 98.88 234 SER B N 1
ATOM 5186 C CA . SER B 1 234 ? -0.936 11.242 -2.488 1 98.88 234 SER B CA 1
ATOM 5187 C C . SER B 1 234 ? -0.116 10.516 -1.426 1 98.88 234 SER B C 1
ATOM 5189 O O . SER B 1 234 ? -0.64 9.672 -0.702 1 98.88 234 SER B O 1
ATOM 5191 N N . PHE B 1 235 ? 1.175 10.883 -1.37 1 98.88 235 PHE B N 1
ATOM 5192 C CA . PHE B 1 235 ? 2.148 10.312 -0.445 1 98.88 235 PHE B CA 1
ATOM 5193 C C . PHE B 1 235 ? 3.051 11.398 0.126 1 98.88 235 PHE B C 1
ATOM 5195 O O . PHE B 1 235 ? 3.396 12.352 -0.569 1 98.88 235 PHE B O 1
ATOM 5202 N N . THR B 1 236 ? 3.408 11.211 1.35 1 98.75 236 THR B N 1
ATOM 5203 C CA . THR B 1 236 ? 4.453 12.055 1.92 1 98.75 236 THR B CA 1
ATOM 5204 C C . THR B 1 236 ? 5.281 11.281 2.938 1 98.75 236 THR B C 1
ATOM 5206 O O . THR B 1 236 ? 4.758 10.406 3.637 1 98.75 236 THR B O 1
ATOM 5209 N N . ASN B 1 237 ? 6.578 11.531 2.924 1 98.31 237 ASN B N 1
ATOM 5210 C CA . ASN B 1 237 ? 7.359 11.086 4.07 1 98.31 237 ASN B CA 1
ATOM 5211 C C . ASN B 1 237 ? 7.363 12.125 5.188 1 98.31 237 ASN B C 1
ATOM 5213 O O . ASN B 1 237 ? 6.789 13.211 5.039 1 98.31 237 ASN B O 1
ATOM 5217 N N . THR B 1 238 ? 7.805 11.773 6.328 1 96.56 238 THR B N 1
ATOM 5218 C CA . THR B 1 238 ? 7.848 12.656 7.492 1 96.56 238 THR B CA 1
ATOM 5219 C C . THR B 1 238 ? 8.953 12.227 8.453 1 96.56 238 THR B C 1
ATOM 5221 O O . THR B 1 238 ? 9.734 11.32 8.148 1 96.56 238 THR B O 1
ATOM 5224 N N . SER B 1 239 ? 9.016 12.922 9.523 1 95.56 239 SER B N 1
ATOM 5225 C CA . SER B 1 239 ? 10.047 12.648 10.516 1 95.56 239 SER B CA 1
ATOM 5226 C C . SER B 1 239 ? 9.984 11.203 11 1 95.56 239 SER B C 1
ATOM 5228 O O . SER B 1 239 ? 8.898 10.625 11.102 1 95.56 239 SER B O 1
ATOM 5230 N N . PRO B 1 240 ? 11.117 10.602 11.32 1 96.5 240 PRO B N 1
ATOM 5231 C CA . PRO B 1 240 ? 11.141 9.195 11.734 1 96.5 240 PRO B CA 1
ATOM 5232 C C . PRO B 1 240 ? 10.422 8.961 13.062 1 96.5 240 PRO B C 1
ATOM 5234 O O . PRO B 1 240 ? 10.75 9.602 14.062 1 96.5 240 PRO B O 1
ATOM 5237 N N . LEU B 1 241 ? 9.484 8.07 13.062 1 96.88 241 LEU B N 1
ATOM 5238 C CA . LEU B 1 241 ? 8.711 7.688 14.242 1 96.88 241 LEU B CA 1
ATOM 5239 C C . LEU B 1 241 ? 8.484 6.18 14.281 1 96.88 241 LEU B C 1
ATOM 5241 O O . LEU B 1 241 ? 8.109 5.629 15.32 1 96.88 241 LEU B O 1
ATOM 5245 N N . VAL B 1 242 ? 8.695 5.531 13.211 1 98.38 242 VAL B N 1
ATOM 5246 C CA . VAL B 1 242 ? 8.375 4.113 13.07 1 98.38 242 VAL B CA 1
ATOM 5247 C C . VAL B 1 242 ? 9.664 3.305 12.945 1 98.38 242 VAL B C 1
ATOM 5249 O O . VAL B 1 242 ? 10.57 3.676 12.195 1 98.38 242 VAL B O 1
ATOM 5252 N N . ALA B 1 243 ? 9.719 2.178 13.633 1 98.62 243 ALA B N 1
ATOM 5253 C CA . ALA B 1 243 ? 10.891 1.309 13.562 1 98.62 243 ALA B CA 1
ATOM 5254 C C . ALA B 1 243 ? 10.742 0.276 12.453 1 98.62 243 ALA B C 1
ATOM 5256 O O . ALA B 1 243 ? 9.742 -0.441 12.391 1 98.62 243 ALA B O 1
ATOM 5257 N N . PRO B 1 244 ? 11.734 0.201 11.594 1 98.75 244 PRO B N 1
ATOM 5258 C CA . PRO B 1 244 ? 11.758 -0.981 10.727 1 98.75 244 PRO B CA 1
ATOM 5259 C C . PRO B 1 244 ? 11.648 -2.287 11.508 1 98.75 244 PRO B C 1
ATOM 5261 O O . PRO B 1 244 ? 12.125 -2.369 12.648 1 98.75 244 PRO B O 1
ATOM 5264 N N . THR B 1 245 ? 11.008 -3.301 10.914 1 98.75 245 THR B N 1
ATOM 5265 C CA . THR B 1 245 ? 10.891 -4.598 11.57 1 98.75 245 THR B CA 1
ATOM 5266 C C . THR B 1 245 ? 12.266 -5.102 12.016 1 98.75 245 THR B C 1
ATOM 5268 O O . THR B 1 245 ? 13.219 -5.078 11.242 1 98.75 245 THR B O 1
ATOM 5271 N N . ARG B 1 246 ? 12.352 -5.477 13.281 1 98.5 246 ARG B N 1
ATOM 5272 C CA . ARG B 1 246 ? 13.516 -6.039 13.953 1 98.5 246 ARG B CA 1
ATOM 5273 C C . ARG B 1 246 ? 14.43 -4.934 14.484 1 98.5 246 ARG B C 1
ATOM 5275 O O . ARG B 1 246 ? 15.344 -5.195 15.258 1 98.5 246 ARG B O 1
ATOM 5282 N N . ALA B 1 247 ? 14.25 -3.658 14.07 1 98.62 247 ALA B N 1
ATOM 5283 C CA . ALA B 1 247 ? 15.102 -2.559 14.516 1 98.62 247 ALA B CA 1
ATOM 5284 C C . ALA B 1 247 ? 14.703 -2.086 15.914 1 98.62 247 ALA B C 1
ATOM 5286 O O . ALA B 1 247 ? 13.531 -2.125 16.281 1 98.62 247 ALA B O 1
ATOM 5287 N N . LYS B 1 248 ? 15.633 -1.497 16.594 1 97.06 248 LYS B N 1
ATOM 5288 C CA . LYS B 1 248 ? 15.422 -0.977 17.938 1 97.06 248 LYS B CA 1
ATOM 5289 C C . LYS B 1 248 ? 14.867 0.445 17.891 1 97.06 248 LYS B C 1
ATOM 5291 O O . LYS B 1 248 ? 14.141 0.862 18.797 1 97.06 248 LYS B O 1
ATOM 5296 N N . LYS B 1 249 ? 15.195 1.133 16.891 1 96.69 249 LYS B N 1
ATOM 5297 C CA . LYS B 1 249 ? 14.883 2.559 16.828 1 96.69 249 LYS B CA 1
ATOM 5298 C C . LYS B 1 249 ? 14.102 2.895 15.562 1 96.69 249 LYS B C 1
ATOM 5300 O O . LYS B 1 249 ? 14.062 2.102 14.617 1 96.69 249 LYS B O 1
ATOM 5305 N N . ALA B 1 250 ? 13.57 4.094 15.617 1 97.69 250 ALA B N 1
ATOM 5306 C CA . ALA B 1 250 ? 12.781 4.566 14.484 1 97.69 250 ALA B CA 1
ATOM 5307 C C . ALA B 1 250 ? 13.68 5 13.336 1 97.69 250 ALA B C 1
ATOM 5309 O O . ALA B 1 250 ? 14.797 5.473 13.555 1 97.69 250 ALA B O 1
ATOM 5310 N N . ALA B 1 251 ? 13.125 4.848 12.078 1 98.12 251 ALA B N 1
ATOM 5311 C CA . ALA B 1 251 ? 13.859 5.312 10.906 1 98.12 251 ALA B CA 1
ATOM 5312 C C . ALA B 1 251 ? 12.898 5.773 9.812 1 98.12 251 ALA B C 1
ATOM 5314 O O . ALA B 1 251 ? 13.312 6.43 8.852 1 98.12 251 ALA B O 1
ATOM 5315 N N . LEU B 1 252 ? 11.617 5.469 9.93 1 98.31 252 LEU B N 1
ATOM 5316 C CA . LEU B 1 252 ? 10.617 5.863 8.945 1 98.31 252 LEU B CA 1
ATOM 5317 C C . LEU B 1 252 ? 9.555 6.758 9.578 1 98.31 252 LEU B C 1
ATOM 5319 O O . LEU B 1 252 ? 9.375 6.746 10.797 1 98.31 252 LEU B O 1
ATOM 5323 N N . GLY B 1 253 ? 8.922 7.523 8.773 1 97.38 253 GLY B N 1
ATOM 5324 C CA . GLY B 1 253 ? 7.754 8.25 9.242 1 97.38 253 GLY B CA 1
ATOM 5325 C C . GLY B 1 253 ? 6.492 7.406 9.242 1 97.38 253 GLY B C 1
ATOM 5326 O O . GLY B 1 253 ? 6.535 6.219 8.922 1 97.38 253 GLY B O 1
ATOM 5327 N N . THR B 1 254 ? 5.379 8.07 9.68 1 97.12 254 THR B N 1
ATOM 5328 C CA . THR B 1 254 ? 4.09 7.398 9.562 1 97.12 254 THR B CA 1
ATOM 5329 C C . THR B 1 254 ? 3.721 7.18 8.102 1 97.12 254 THR B C 1
ATOM 5331 O O . THR B 1 254 ? 2.816 6.402 7.793 1 97.12 254 THR B O 1
ATOM 5334 N N . ASN B 1 255 ? 4.301 7.836 7.113 1 98.38 255 ASN B N 1
ATOM 5335 C CA . ASN B 1 255 ? 4.379 7.656 5.668 1 98.38 255 ASN B CA 1
ATOM 5336 C C . ASN B 1 255 ? 3.031 7.234 5.086 1 98.38 255 ASN B C 1
ATOM 5338 O O . ASN B 1 255 ? 2.885 6.109 4.602 1 98.38 255 ASN B O 1
ATOM 5342 N N . PRO B 1 256 ? 2.086 8.141 4.957 1 98.5 256 PRO B N 1
ATOM 5343 C CA . PRO B 1 256 ? 0.715 7.809 4.562 1 98.5 256 PRO B CA 1
ATOM 5344 C C . PRO B 1 256 ? 0.595 7.457 3.082 1 98.5 256 PRO B C 1
ATOM 5346 O O . PRO B 1 256 ? 1.413 7.898 2.271 1 98.5 256 PRO B O 1
ATOM 5349 N N . ILE B 1 257 ? -0.422 6.637 2.793 1 98.88 257 ILE B N 1
ATOM 5350 C CA . ILE B 1 257 ? -0.89 6.289 1.456 1 98.88 257 ILE B CA 1
ATOM 5351 C C . ILE B 1 257 ? -2.352 6.703 1.297 1 98.88 257 ILE B C 1
ATOM 5353 O O . ILE B 1 257 ? -3.201 6.324 2.107 1 98.88 257 ILE B O 1
ATOM 5357 N N . SER B 1 258 ? -2.602 7.473 0.28 1 98.94 258 SER B N 1
ATOM 5358 C CA . SER B 1 258 ? -3.99 7.828 0.005 1 98.94 258 SER B CA 1
ATOM 5359 C C . SER B 1 258 ? -4.359 7.535 -1.445 1 98.94 258 SER B C 1
ATOM 5361 O O . SER B 1 258 ? -3.559 7.766 -2.354 1 98.94 258 SER B O 1
ATOM 5363 N N . LEU B 1 259 ? -5.512 6.984 -1.661 1 98.94 259 LEU B N 1
ATOM 5364 C CA . LEU B 1 259 ? -6.148 6.797 -2.959 1 98.94 259 LEU B CA 1
ATOM 5365 C C . LEU B 1 259 ? -7.621 7.195 -2.902 1 98.94 259 LEU B C 1
ATOM 5367 O O . LEU B 1 259 ? -8.352 6.766 -2.006 1 98.94 259 LEU B O 1
ATOM 5371 N N . SER B 1 260 ? -7.992 8.047 -3.766 1 98.94 260 SER B N 1
ATOM 5372 C CA . SER B 1 260 ? -9.398 8.383 -3.945 1 98.94 260 SER B CA 1
ATOM 5373 C C . SER B 1 260 ? -9.867 8.07 -5.363 1 98.94 260 SER B C 1
ATOM 5375 O O . SER B 1 260 ? -9.125 8.281 -6.324 1 98.94 260 SER B O 1
ATOM 5377 N N . ALA B 1 261 ? -11.016 7.516 -5.512 1 98.94 261 ALA B N 1
ATOM 5378 C CA . ALA B 1 261 ? -11.586 7.148 -6.801 1 98.94 261 ALA B CA 1
ATOM 5379 C C . ALA B 1 261 ? -13.07 7.504 -6.863 1 98.94 261 ALA B C 1
ATOM 5381 O O . ALA B 1 261 ? -13.805 7.316 -5.887 1 98.94 261 ALA B O 1
ATOM 5382 N N . PRO B 1 262 ? -13.508 7.957 -8.031 1 98.75 262 PRO B N 1
ATOM 5383 C CA . PRO B 1 262 ? -14.914 8.352 -8.156 1 98.75 262 PRO B CA 1
ATOM 5384 C C . PRO B 1 262 ? -15.859 7.152 -8.273 1 98.75 262 PRO B C 1
ATOM 5386 O O . PRO B 1 262 ? -15.484 6.125 -8.836 1 98.75 262 PRO B O 1
ATOM 5389 N N . ALA B 1 263 ? -16.969 7.289 -7.699 1 98.56 263 ALA B N 1
ATOM 5390 C CA . ALA B 1 263 ? -18.094 6.371 -7.844 1 98.56 263 ALA B CA 1
ATOM 5391 C C . ALA B 1 263 ? -19.359 7.121 -8.258 1 98.56 263 ALA B C 1
ATOM 5393 O O . ALA B 1 263 ? -19.281 8.266 -8.711 1 98.56 263 ALA B O 1
ATOM 5394 N N . LYS B 1 264 ? -20.516 6.445 -8.242 1 97.94 264 LYS B N 1
ATOM 5395 C CA . LYS B 1 264 ? -21.75 7.055 -8.727 1 97.94 264 LYS B CA 1
ATOM 5396 C C . LYS B 1 264 ? -22.375 7.945 -7.664 1 97.94 264 LYS B C 1
ATOM 5398 O O . LYS B 1 264 ? -22.125 7.762 -6.469 1 97.94 264 LYS B O 1
ATOM 5403 N N . ASN B 1 265 ? -23.125 8.977 -8.117 1 96.19 265 ASN B N 1
ATOM 5404 C CA . ASN B 1 265 ? -24.016 9.789 -7.297 1 96.19 265 ASN B CA 1
ATOM 5405 C C . ASN B 1 265 ? -23.25 10.516 -6.195 1 96.19 265 ASN B C 1
ATOM 5407 O O . ASN B 1 265 ? -23.703 10.57 -5.051 1 96.19 265 ASN B O 1
ATOM 5411 N N . GLY B 1 266 ? -22.109 10.93 -6.496 1 94.69 266 GLY B N 1
ATOM 5412 C CA . GLY B 1 266 ? -21.344 11.727 -5.555 1 94.69 266 GLY B CA 1
ATOM 5413 C C . GLY B 1 266 ? -20.594 10.891 -4.535 1 94.69 266 GLY B C 1
ATOM 5414 O O . GLY B 1 266 ? -19.891 11.43 -3.688 1 94.69 266 GLY B O 1
ATOM 5415 N N . ASP B 1 267 ? -20.734 9.57 -4.621 1 97.5 267 ASP B N 1
ATOM 5416 C CA . ASP B 1 267 ? -19.969 8.664 -3.775 1 97.5 267 ASP B CA 1
ATOM 5417 C C . ASP B 1 267 ? -18.531 8.523 -4.281 1 97.5 267 ASP B C 1
ATOM 5419 O O . ASP B 1 267 ? -18.219 8.961 -5.387 1 97.5 267 ASP B O 1
ATOM 5423 N N . SER B 1 268 ? -17.641 8.141 -3.4 1 98.62 268 SER B N 1
ATOM 5424 C CA . SER B 1 268 ? -16.25 7.949 -3.775 1 98.62 268 SER B CA 1
ATOM 5425 C C . SER B 1 268 ? -15.539 7.012 -2.805 1 98.62 268 SER B C 1
ATOM 5427 O O . SER B 1 268 ? -15.945 6.879 -1.649 1 98.62 268 SER B O 1
ATOM 5429 N N . PHE B 1 269 ? -14.664 6.289 -3.332 1 98.88 269 PHE B N 1
ATOM 5430 C CA . PHE B 1 269 ? -13.695 5.547 -2.533 1 98.88 269 PHE B CA 1
ATOM 5431 C C . PHE B 1 269 ? -12.586 6.469 -2.033 1 98.88 269 PHE B C 1
ATOM 5433 O O . PHE B 1 269 ? -11.945 7.164 -2.824 1 98.88 269 PHE B O 1
ATOM 5440 N N . VAL B 1 270 ? -12.297 6.504 -0.732 1 98.88 270 VAL B N 1
ATOM 5441 C CA . VAL B 1 270 ? -11.227 7.332 -0.19 1 98.88 270 VAL B CA 1
ATOM 5442 C C . VAL B 1 270 ? -10.453 6.547 0.864 1 98.88 270 VAL B C 1
ATOM 5444 O O . VAL B 1 270 ? -10.891 6.43 2.01 1 98.88 270 VAL B O 1
ATOM 5447 N N . LEU B 1 271 ? -9.312 6.07 0.468 1 98.88 271 LEU B N 1
ATOM 5448 C CA . LEU B 1 271 ? -8.344 5.484 1.391 1 98.88 271 LEU B CA 1
ATOM 5449 C C . LEU B 1 271 ? -7.32 6.527 1.84 1 98.88 271 LEU B C 1
ATOM 5451 O O . LEU B 1 271 ? -6.68 7.172 1.009 1 98.88 271 LEU B O 1
ATOM 5455 N N . ASP B 1 272 ? -7.18 6.742 3.061 1 98.5 272 ASP B N 1
ATOM 5456 C CA . ASP B 1 272 ? -6.207 7.629 3.689 1 98.5 272 ASP B CA 1
ATOM 5457 C C . ASP B 1 272 ? -5.637 7.008 4.961 1 98.5 272 ASP B C 1
ATOM 5459 O O . ASP B 1 272 ? -6.25 7.078 6.027 1 98.5 272 ASP B O 1
ATOM 5463 N N . MET B 1 273 ? -4.395 6.496 4.793 1 98.31 273 MET B N 1
ATOM 5464 C CA . MET B 1 273 ? -3.895 5.676 5.891 1 98.31 273 MET B CA 1
ATOM 5465 C C . MET B 1 273 ? -2.4 5.898 6.098 1 98.31 273 MET B C 1
ATOM 5467 O O . MET B 1 273 ? -1.655 6.078 5.133 1 98.31 273 MET B O 1
ATOM 5471 N N . ALA B 1 274 ? -2.043 5.902 7.379 1 98.19 274 ALA B N 1
ATOM 5472 C CA . ALA B 1 274 ? -0.625 5.742 7.691 1 98.19 274 ALA B CA 1
ATOM 5473 C C . ALA B 1 274 ? -0.169 4.305 7.461 1 98.19 274 ALA B C 1
ATOM 5475 O O . ALA B 1 274 ? -0.996 3.404 7.289 1 98.19 274 ALA B O 1
ATOM 5476 N N . THR B 1 275 ? 1.125 4.047 7.391 1 98.62 275 THR B N 1
ATOM 5477 C CA . THR B 1 275 ? 1.648 2.703 7.156 1 98.62 275 THR B CA 1
ATOM 5478 C C . THR B 1 275 ? 2.084 2.057 8.469 1 98.62 275 THR B C 1
ATOM 5480 O O . THR B 1 275 ? 2.754 1.021 8.461 1 98.62 275 THR B O 1
ATOM 5483 N N . CYS B 1 276 ? 1.83 2.738 9.57 1 98.5 276 CYS B N 1
ATOM 5484 C CA . CYS B 1 276 ? 2.01 2.17 10.906 1 98.5 276 CYS B CA 1
ATOM 5485 C C . CYS B 1 276 ? 0.671 1.771 11.516 1 98.5 276 CYS B C 1
ATOM 5487 O O . CYS B 1 276 ? -0.385 2.086 10.961 1 98.5 276 CYS B O 1
ATOM 5489 N N . VAL B 1 277 ? 0.708 1.094 12.625 1 98.06 277 VAL B N 1
ATOM 5490 C CA . VAL B 1 277 ? -0.51 0.557 13.227 1 98.06 277 VAL B CA 1
ATOM 5491 C C . VAL B 1 277 ? -1.403 1.703 13.695 1 98.06 277 VAL B C 1
ATOM 5493 O O . VAL B 1 277 ? -2.576 1.779 13.32 1 98.06 277 VAL B O 1
ATOM 5496 N N . VAL B 1 278 ? -0.792 2.604 14.461 1 95.44 278 VAL B N 1
ATOM 5497 C CA . VAL B 1 278 ? -1.537 3.75 14.969 1 95.44 278 VAL B CA 1
ATOM 5498 C C . VAL B 1 278 ? -0.661 5 14.922 1 95.44 278 VAL B C 1
ATOM 5500 O O . VAL B 1 278 ? 0.566 4.902 14.836 1 95.44 278 VAL B O 1
ATOM 5503 N N . ALA B 1 279 ? -1.336 6.109 14.922 1 90 279 ALA B N 1
ATOM 5504 C CA . ALA B 1 279 ? -0.611 7.375 14.992 1 90 279 ALA B CA 1
ATOM 5505 C C . ALA B 1 279 ? -0.165 7.676 16.422 1 90 279 ALA B C 1
ATOM 5507 O O . ALA B 1 279 ? -0.723 7.133 17.375 1 90 279 ALA B O 1
ATOM 5508 N N . VAL B 1 280 ? 0.793 8.555 16.562 1 88.06 280 VAL B N 1
ATOM 5509 C CA . VAL B 1 280 ? 1.339 8.953 17.859 1 88.06 280 VAL B CA 1
ATOM 5510 C C . VAL B 1 280 ? 0.226 9.523 18.734 1 88.06 280 VAL B C 1
ATOM 5512 O O . VAL B 1 280 ? 0.19 9.281 19.938 1 88.06 280 VAL B O 1
ATOM 5515 N N . GLY B 1 281 ? -0.657 10.234 18.141 1 83.69 281 GLY B N 1
ATOM 5516 C CA . GLY B 1 281 ? -1.738 10.875 18.875 1 83.69 281 GLY B CA 1
ATOM 5517 C C . GLY B 1 281 ? -2.613 9.883 19.625 1 83.69 281 GLY B C 1
ATOM 5518 O O . GLY B 1 281 ? -3.105 10.188 20.719 1 83.69 281 GLY B O 1
ATOM 5519 N N . LYS B 1 282 ? -2.811 8.742 19.047 1 86.75 282 LYS B N 1
ATOM 5520 C CA . LYS B 1 282 ? -3.625 7.727 19.719 1 86.75 282 LYS B CA 1
ATOM 5521 C C . LYS B 1 282 ? -2.938 7.203 20.969 1 86.75 282 LYS B C 1
ATOM 5523 O O . LYS B 1 282 ? -3.598 6.91 21.969 1 86.75 282 LYS B O 1
ATOM 5528 N N . ILE B 1 283 ? -1.668 7.039 20.891 1 91.94 283 ILE B N 1
ATOM 5529 C CA . ILE B 1 283 ? -0.913 6.594 22.062 1 91.94 283 ILE B CA 1
ATOM 5530 C C . ILE B 1 283 ? -0.935 7.684 23.141 1 91.94 283 ILE B C 1
ATOM 5532 O O . ILE B 1 283 ? -1.079 7.387 24.328 1 91.94 283 ILE B O 1
ATOM 5536 N N . GLU B 1 284 ? -0.819 8.883 22.719 1 87.56 284 GLU B N 1
ATOM 5537 C CA . GLU B 1 284 ? -0.833 10.016 23.641 1 87.56 284 GLU B CA 1
ATOM 5538 C C . GLU B 1 284 ? -2.148 10.094 24.406 1 87.56 284 GLU B C 1
ATOM 5540 O O . GLU B 1 284 ? -2.16 10.414 25.594 1 87.56 284 GLU B O 1
ATOM 5545 N N . VAL B 1 285 ? -3.199 9.867 23.719 1 84.88 285 VAL B N 1
ATOM 5546 C CA . VAL B 1 285 ? -4.516 9.883 24.344 1 84.88 285 VAL B CA 1
ATOM 5547 C C . VAL B 1 285 ? -4.57 8.836 25.453 1 84.88 285 VAL B C 1
ATOM 5549 O O . VAL B 1 285 ? -5.027 9.117 26.562 1 84.88 285 VAL B O 1
ATOM 5552 N N . GLU B 1 286 ? -4.102 7.66 25.109 1 90.81 286 GLU B N 1
ATOM 5553 C CA . GLU B 1 286 ? -4.109 6.602 26.125 1 90.81 286 GLU B CA 1
ATOM 5554 C C . GLU B 1 286 ? -3.146 6.914 27.266 1 90.81 286 GLU B C 1
ATOM 5556 O O . GLU B 1 286 ? -3.422 6.594 28.422 1 90.81 286 GLU B O 1
ATOM 5561 N N . ARG B 1 287 ? -2.02 7.5 26.969 1 91.62 287 ARG B N 1
ATOM 5562 C CA . ARG B 1 287 ? -1.052 7.902 27.984 1 91.62 287 ARG B CA 1
ATOM 5563 C C . ARG B 1 287 ? -1.671 8.891 28.969 1 91.62 287 ARG B C 1
ATOM 5565 O O . ARG B 1 287 ? -1.518 8.742 30.188 1 91.62 287 ARG B O 1
ATOM 5572 N N . ARG B 1 288 ? -2.363 9.805 28.469 1 86.38 288 ARG B N 1
ATOM 5573 C CA . ARG B 1 288 ? -3.002 10.82 29.297 1 86.38 288 ARG B CA 1
ATOM 5574 C C . ARG B 1 288 ? -4.062 10.203 30.203 1 86.38 288 ARG B C 1
ATOM 5576 O O . ARG B 1 288 ? -4.25 10.648 31.344 1 86.38 288 ARG B O 1
ATOM 5583 N N . LYS B 1 289 ? -4.711 9.234 29.688 1 89.56 289 LYS B N 1
ATOM 5584 C CA . LYS B 1 289 ? -5.738 8.539 30.453 1 89.56 289 LYS B CA 1
ATOM 5585 C C . LYS B 1 289 ? -5.125 7.492 31.375 1 89.56 289 LYS B C 1
ATOM 5587 O O . LYS B 1 289 ? -5.832 6.859 32.156 1 89.56 289 LYS B O 1
ATOM 5592 N N . GLU B 1 290 ? -3.867 7.312 31.219 1 93.06 290 GLU B N 1
ATOM 5593 C CA . GLU B 1 290 ? -3.129 6.32 31.984 1 93.06 290 GLU B CA 1
ATOM 5594 C C . GLU B 1 290 ? -3.641 4.91 31.719 1 93.06 290 GLU B C 1
ATOM 5596 O O . GLU B 1 290 ? -3.758 4.094 32.625 1 93.06 290 GLU B O 1
ATOM 5601 N N . ASN B 1 291 ? -4.031 4.684 30.531 1 95.06 291 ASN B N 1
ATOM 5602 C CA . ASN B 1 291 ? -4.445 3.363 30.078 1 95.06 291 ASN B CA 1
ATOM 5603 C C . ASN B 1 291 ? -3.312 2.641 29.359 1 95.06 291 ASN B C 1
ATOM 5605 O O . ASN B 1 291 ? -2.449 3.279 28.75 1 95.06 291 ASN B O 1
ATOM 5609 N N . PRO B 1 292 ? -3.395 1.268 29.5 1 96.69 292 PRO B N 1
ATOM 5610 C CA . PRO B 1 292 ? -2.463 0.53 28.656 1 96.69 292 PRO B CA 1
ATOM 5611 C C . PRO B 1 292 ? -2.82 0.624 27.172 1 96.69 292 PRO B C 1
ATOM 5613 O O . PRO B 1 292 ? -3.949 0.978 26.828 1 96.69 292 PRO B O 1
ATOM 5616 N N . ILE B 1 293 ? -1.849 0.366 26.375 1 96.75 293 ILE B N 1
ATOM 5617 C CA . ILE B 1 293 ? -2.1 0.279 24.938 1 96.75 293 ILE B CA 1
ATOM 5618 C C . ILE B 1 293 ? -1.973 -1.172 24.469 1 96.75 293 ILE B C 1
ATOM 5620 O O . ILE B 1 293 ? -1.304 -1.979 25.125 1 96.75 293 ILE B O 1
ATOM 5624 N N . PRO B 1 294 ? -2.609 -1.526 23.453 1 95.31 294 PRO B N 1
ATOM 5625 C CA . PRO B 1 294 ? -2.48 -2.887 22.922 1 95.31 294 PRO B CA 1
ATOM 5626 C C . PRO B 1 294 ? -1.049 -3.23 22.516 1 95.31 294 PRO B C 1
ATOM 5628 O O . PRO B 1 294 ? -0.335 -2.379 21.984 1 95.31 294 PRO B O 1
ATOM 5631 N N . GLU B 1 295 ? -0.703 -4.531 22.734 1 95.19 295 GLU B N 1
ATOM 5632 C CA . GLU B 1 295 ? 0.58 -5.004 22.219 1 95.19 295 GLU B CA 1
ATOM 5633 C C . GLU B 1 295 ? 0.6 -5 20.688 1 95.19 295 GLU B C 1
ATOM 5635 O O . GLU B 1 295 ? -0.305 -5.539 20.062 1 95.19 295 GLU B O 1
ATOM 5640 N N . GLY B 1 296 ? 1.561 -4.336 20.109 1 95.5 296 GLY B N 1
ATOM 5641 C CA . GLY B 1 296 ? 1.624 -4.23 18.672 1 95.5 296 GLY B CA 1
ATOM 5642 C C . GLY B 1 296 ? 1.564 -2.797 18.172 1 95.5 296 GLY B C 1
ATOM 5643 O O . GLY B 1 296 ? 1.862 -2.525 17 1 95.5 296 GLY B O 1
ATOM 5644 N N . TRP B 1 297 ? 1.29 -1.904 19.094 1 97.38 297 TRP B N 1
ATOM 5645 C CA . TRP B 1 297 ? 1.171 -0.499 18.719 1 97.38 297 TRP B CA 1
ATOM 5646 C C . TRP B 1 297 ? 2.537 0.178 18.703 1 97.38 297 TRP B C 1
ATOM 5648 O O . TRP B 1 297 ? 2.83 0.974 17.812 1 97.38 297 TRP B O 1
ATOM 5658 N N . ALA B 1 298 ? 3.373 -0.213 19.75 1 98.19 298 ALA B N 1
ATOM 5659 C CA . ALA B 1 298 ? 4.621 0.524 19.938 1 98.19 298 ALA B CA 1
ATOM 5660 C C . ALA B 1 298 ? 5.695 -0.366 20.547 1 98.19 298 ALA B C 1
ATOM 5662 O O . ALA B 1 298 ? 5.387 -1.426 21.109 1 98.19 298 ALA B O 1
ATOM 5663 N N . LEU B 1 299 ? 6.855 0.099 20.375 1 98.25 299 LEU B N 1
ATOM 5664 C CA . LEU B 1 299 ? 8.031 -0.495 21 1 98.25 299 LEU B CA 1
ATOM 5665 C C . LEU B 1 299 ? 8.562 0.391 22.125 1 98.25 299 LEU B C 1
ATOM 5667 O O . LEU B 1 299 ? 8.398 1.613 22.078 1 98.25 299 LEU B O 1
ATOM 5671 N N . ASP B 1 300 ? 9.227 -0.248 23.094 1 97.62 300 ASP B N 1
ATOM 5672 C CA . ASP B 1 300 ? 9.938 0.527 24.109 1 97.62 300 ASP B CA 1
ATOM 5673 C C . ASP B 1 300 ? 11.328 0.913 23.625 1 97.62 300 ASP B C 1
ATOM 5675 O O . ASP B 1 300 ? 11.688 0.675 22.469 1 97.62 300 ASP B O 1
ATOM 5679 N N . LYS B 1 301 ? 12.094 1.477 24.5 1 96.25 301 LYS B N 1
ATOM 5680 C CA . LYS B 1 301 ? 13.406 2.02 24.156 1 96.25 301 LYS B CA 1
ATOM 5681 C C . LYS B 1 301 ? 14.367 0.907 23.766 1 96.25 301 LYS B C 1
ATOM 5683 O O . LYS B 1 301 ? 15.398 1.166 23.125 1 96.25 301 LYS B O 1
ATOM 5688 N N . ASN B 1 302 ? 14.055 -0.319 24.125 1 96 302 ASN B N 1
ATOM 5689 C CA . ASN B 1 302 ? 14.93 -1.446 23.812 1 96 302 ASN B CA 1
ATOM 5690 C C . ASN B 1 302 ? 14.453 -2.209 22.578 1 96 302 ASN B C 1
ATOM 5692 O O . ASN B 1 302 ? 15 -3.262 22.25 1 96 302 ASN B O 1
ATOM 5696 N N . GLY B 1 303 ? 13.422 -1.749 21.969 1 97 303 GLY B N 1
ATOM 5697 C CA . GLY B 1 303 ? 12.922 -2.357 20.734 1 97 303 GLY B CA 1
ATOM 5698 C C . GLY B 1 303 ? 11.969 -3.508 20.984 1 97 303 GLY B C 1
ATOM 5699 O O . GLY B 1 303 ? 11.711 -4.316 20.094 1 97 303 GLY B O 1
ATOM 5700 N N . GLN B 1 304 ? 11.461 -3.545 22.219 1 97.44 304 GLN B N 1
ATOM 5701 C CA . GLN B 1 304 ? 10.516 -4.605 22.547 1 97.44 304 GLN B CA 1
ATOM 5702 C C . GLN B 1 304 ? 9.086 -4.082 22.547 1 97.44 304 GLN B C 1
ATOM 5704 O O . GLN B 1 304 ? 8.828 -2.957 22.984 1 97.44 304 GLN B O 1
ATOM 5709 N N . PRO B 1 305 ? 8.188 -4.965 22.078 1 97.69 305 PRO B N 1
ATOM 5710 C CA . PRO B 1 305 ? 6.789 -4.539 22.172 1 97.69 305 PRO B CA 1
ATOM 5711 C C . PRO B 1 305 ? 6.367 -4.211 23.594 1 97.69 305 PRO B C 1
ATOM 5713 O O . PRO B 1 305 ? 6.77 -4.906 24.531 1 97.69 305 PRO B O 1
ATOM 5716 N N . THR B 1 306 ? 5.582 -3.117 23.75 1 98 306 THR B N 1
ATOM 5717 C CA . THR B 1 306 ? 5.18 -2.705 25.078 1 98 306 THR B CA 1
ATOM 5718 C C . THR B 1 306 ? 3.691 -2.363 25.125 1 98 306 THR B C 1
ATOM 5720 O O . THR B 1 306 ? 3.111 -1.979 24.109 1 98 306 THR B O 1
ATOM 5723 N N . THR B 1 307 ? 3.09 -2.531 26.266 1 97.94 307 THR B N 1
ATOM 5724 C CA . THR B 1 307 ? 1.714 -2.104 26.484 1 97.94 307 THR B CA 1
ATOM 5725 C C . THR B 1 307 ? 1.672 -0.852 27.359 1 97.94 307 THR B C 1
ATOM 5727 O O . THR B 1 307 ? 0.593 -0.383 27.734 1 97.94 307 THR B O 1
ATOM 5730 N N . ASN B 1 308 ? 2.865 -0.388 27.734 1 97.5 308 ASN B N 1
ATOM 5731 C CA . ASN B 1 308 ? 2.98 0.854 28.484 1 97.5 308 ASN B CA 1
ATOM 5732 C C . ASN B 1 308 ? 3.035 2.068 27.562 1 97.5 308 ASN B C 1
ATOM 5734 O O . ASN B 1 308 ? 4.012 2.258 26.844 1 97.5 308 ASN B O 1
ATOM 5738 N N . ALA B 1 309 ? 2.068 2.92 27.672 1 96.75 309 ALA B N 1
ATOM 5739 C CA . ALA B 1 309 ? 1.942 4.062 26.781 1 96.75 309 ALA B CA 1
ATOM 5740 C C . ALA B 1 309 ? 3.139 5.004 26.906 1 96.75 309 ALA B C 1
ATOM 5742 O O . ALA B 1 309 ? 3.598 5.578 25.922 1 96.75 309 ALA B O 1
ATOM 5743 N N . THR B 1 310 ? 3.619 5.199 28.078 1 95.94 310 THR B N 1
ATOM 5744 C CA . THR B 1 310 ? 4.762 6.074 28.312 1 95.94 310 THR B CA 1
ATOM 5745 C C . THR B 1 310 ? 6.016 5.52 27.641 1 95.94 310 THR B C 1
ATOM 5747 O O . THR B 1 310 ? 6.75 6.254 26.969 1 95.94 310 THR B O 1
ATOM 5750 N N . GLU B 1 311 ? 6.184 4.25 27.844 1 96.12 311 GLU B N 1
ATOM 5751 C CA . GLU B 1 311 ? 7.312 3.602 27.188 1 96.12 311 GLU B CA 1
ATOM 5752 C C . GLU B 1 311 ? 7.176 3.66 25.672 1 96.12 311 GLU B C 1
ATOM 5754 O O . GLU B 1 311 ? 8.172 3.803 24.953 1 96.12 311 GLU B O 1
ATOM 5759 N N . GLY B 1 312 ? 5.965 3.506 25.25 1 95.88 312 GLY B N 1
ATOM 5760 C CA . GLY B 1 312 ? 5.703 3.576 23.812 1 95.88 312 GLY B CA 1
ATOM 5761 C C . GLY B 1 312 ? 6.035 4.93 23.219 1 95.88 312 GLY B C 1
ATOM 5762 O O . GLY B 1 312 ? 6.52 5.008 22.078 1 95.88 312 GLY B O 1
ATOM 5763 N N . MET B 1 313 ? 5.812 5.922 23.969 1 93.19 313 MET B N 1
ATOM 5764 C CA . MET B 1 313 ? 6.086 7.281 23.5 1 93.19 313 MET B CA 1
ATOM 5765 C C . MET B 1 313 ? 7.586 7.535 23.406 1 93.19 313 MET B C 1
ATOM 5767 O O . MET B 1 313 ? 8.039 8.336 22.594 1 93.19 313 MET B O 1
ATOM 5771 N N . GLU B 1 314 ? 8.312 6.855 24.203 1 92.75 314 GLU B N 1
ATOM 5772 C CA . GLU B 1 314 ? 9.766 7.027 24.25 1 92.75 314 GLU B CA 1
ATOM 5773 C C . GLU B 1 314 ? 10.453 6.172 23.188 1 92.75 314 GLU B C 1
ATOM 5775 O O . GLU B 1 314 ? 11.594 6.434 22.812 1 92.75 314 GLU B O 1
ATOM 5780 N N . GLY B 1 315 ? 9.766 5.203 22.766 1 95.69 315 GLY B N 1
ATOM 5781 C CA . GLY B 1 315 ? 10.328 4.289 21.781 1 95.69 315 GLY B CA 1
ATOM 5782 C C . GLY B 1 315 ? 9.938 4.629 20.359 1 95.69 315 GLY B C 1
ATOM 5783 O O . GLY B 1 315 ? 10.141 5.762 19.906 1 95.69 315 GLY B O 1
ATOM 5784 N N . ALA B 1 316 ? 9.336 3.588 19.703 1 97.69 316 ALA B N 1
ATOM 5785 C CA . ALA B 1 316 ? 8.961 3.77 18.297 1 97.69 316 ALA B CA 1
ATOM 5786 C C . ALA B 1 316 ? 7.609 3.123 18 1 97.69 316 ALA B C 1
ATOM 5788 O O . ALA B 1 316 ? 7.215 2.166 18.672 1 97.69 316 ALA B O 1
ATOM 5789 N N . LEU B 1 317 ? 6.965 3.719 17.078 1 98.12 317 LEU B N 1
ATOM 5790 C CA . LEU B 1 317 ? 5.742 3.088 16.578 1 98.12 317 LEU B CA 1
ATOM 5791 C C . LEU B 1 317 ? 6.066 1.837 15.766 1 98.12 317 LEU B C 1
ATOM 5793 O O . LEU B 1 317 ? 7.16 1.72 15.211 1 98.12 317 LEU B O 1
ATOM 5797 N N . MET B 1 318 ? 5.125 0.933 15.719 1 98.56 318 MET B N 1
ATOM 5798 C CA . MET B 1 318 ? 5.324 -0.275 14.93 1 98.56 318 MET B CA 1
ATOM 5799 C C . MET B 1 318 ? 4.664 -0.142 13.562 1 98.56 318 MET B C 1
ATOM 5801 O O . MET B 1 318 ? 3.623 0.5 13.43 1 98.56 318 MET B O 1
ATOM 5805 N N . PRO B 1 319 ? 5.27 -0.781 12.547 1 98.75 319 PRO B N 1
ATOM 5806 C CA . PRO B 1 319 ? 4.633 -0.772 11.234 1 98.75 319 PRO B CA 1
ATOM 5807 C C . PRO B 1 319 ? 3.326 -1.558 11.203 1 98.75 319 PRO B C 1
ATOM 5809 O O . PRO B 1 319 ? 3.096 -2.414 12.062 1 98.75 319 PRO B O 1
ATOM 5812 N N . LEU B 1 320 ? 2.469 -1.224 10.25 1 98.81 320 LEU B N 1
ATOM 5813 C CA . LEU B 1 320 ? 1.218 -1.959 10.102 1 98.81 320 LEU B CA 1
ATOM 5814 C C . LEU B 1 320 ? 1.466 -3.463 10.117 1 98.81 320 LEU B C 1
ATOM 5816 O O . LEU B 1 320 ? 2.348 -3.959 9.406 1 98.81 320 LEU B O 1
ATOM 5820 N N . GLY B 1 321 ? 0.733 -4.219 10.859 1 98.44 321 GLY B N 1
ATOM 5821 C CA . GLY B 1 321 ? 0.942 -5.641 11.078 1 98.44 321 GLY B CA 1
ATOM 5822 C C . GLY B 1 321 ? 1.615 -5.941 12.406 1 98.44 321 GLY B C 1
ATOM 5823 O O . GLY B 1 321 ? 1.607 -7.086 12.867 1 98.44 321 GLY B O 1
ATOM 5824 N N . GLY B 1 322 ? 2.307 -4.938 13.023 1 97.88 322 GLY B N 1
ATOM 5825 C CA . GLY B 1 322 ? 2.922 -5.109 14.336 1 97.88 322 GLY B CA 1
ATOM 5826 C C . GLY B 1 322 ? 4.176 -5.965 14.297 1 97.88 322 GLY B C 1
ATOM 5827 O O . GLY B 1 322 ? 5.117 -5.66 13.562 1 97.88 322 GLY B O 1
ATOM 5828 N N . THR B 1 323 ? 4.148 -7.039 15.055 1 96.75 323 THR B N 1
ATOM 5829 C CA . THR B 1 323 ? 5.305 -7.926 15.117 1 96.75 323 THR B CA 1
ATOM 5830 C C . THR B 1 323 ? 5.375 -8.805 13.867 1 96.75 323 THR B C 1
ATOM 5832 O O . THR B 1 323 ? 4.422 -8.859 13.086 1 96.75 323 THR B O 1
ATOM 5835 N N . GLU B 1 324 ? 6.469 -9.508 13.688 1 96.25 324 GLU B N 1
ATOM 5836 C CA . GLU B 1 324 ? 6.664 -10.398 12.547 1 96.25 324 GLU B CA 1
ATOM 5837 C C . GLU B 1 324 ? 5.625 -11.508 12.531 1 96.25 324 GLU B C 1
ATOM 5839 O O . GLU B 1 324 ? 5.234 -11.984 11.461 1 96.25 324 GLU B O 1
ATOM 5844 N N . LEU B 1 325 ? 5.148 -11.852 13.688 1 94.81 325 LEU B N 1
ATOM 5845 C CA . LEU B 1 325 ? 4.129 -12.891 13.812 1 94.81 325 LEU B CA 1
ATOM 5846 C C . LEU B 1 325 ? 2.869 -12.508 13.039 1 94.81 325 LEU B C 1
ATOM 5848 O O . LEU B 1 325 ? 2.184 -13.375 12.492 1 94.81 325 LEU B O 1
ATOM 5852 N N . TYR B 1 326 ? 2.646 -11.219 12.961 1 96.62 326 TYR B N 1
ATOM 5853 C CA . TYR B 1 326 ? 1.452 -10.719 12.289 1 96.62 326 TYR B CA 1
ATOM 5854 C C . TYR B 1 326 ? 1.818 -9.961 11.016 1 96.62 326 TYR B C 1
ATOM 5856 O O . TYR B 1 326 ? 1.023 -9.172 10.508 1 96.62 326 TYR B O 1
ATOM 5864 N N . SER B 1 327 ? 3.059 -10.156 10.602 1 97.94 327 SER B N 1
ATOM 5865 C CA . SER B 1 327 ? 3.561 -9.719 9.305 1 97.94 327 SER B CA 1
ATOM 5866 C C . SER B 1 327 ? 3.832 -8.219 9.289 1 97.94 327 SER B C 1
ATOM 5868 O O . SER B 1 327 ? 3.584 -7.543 8.289 1 97.94 327 SER B O 1
ATOM 5870 N N . GLY B 1 328 ? 4.363 -7.691 10.398 1 98.38 328 GLY B N 1
ATOM 5871 C CA . GLY B 1 328 ? 4.746 -6.293 10.477 1 98.38 328 GLY B CA 1
ATOM 5872 C C . GLY B 1 328 ? 5.723 -5.879 9.398 1 98.38 328 GLY B C 1
ATOM 5873 O O . GLY B 1 328 ? 5.801 -4.699 9.039 1 98.38 328 GLY B O 1
ATOM 5874 N N . TYR B 1 329 ? 6.449 -6.816 8.812 1 98.62 329 TYR B N 1
ATOM 5875 C CA . TYR B 1 329 ? 7.414 -6.527 7.754 1 98.62 329 TYR B CA 1
ATOM 5876 C C . TYR B 1 329 ? 6.707 -6.02 6.5 1 98.62 329 TYR B C 1
ATOM 5878 O O . TYR B 1 329 ? 7.316 -5.34 5.668 1 98.62 329 TYR B O 1
ATOM 5886 N N . LYS B 1 330 ? 5.414 -6.332 6.375 1 98.75 330 LYS B N 1
ATOM 5887 C CA . LYS B 1 330 ? 4.652 -5.801 5.25 1 98.75 330 LYS B CA 1
ATOM 5888 C C . LYS B 1 330 ? 4.398 -4.305 5.422 1 98.75 330 LYS B C 1
ATOM 5890 O O . LYS B 1 330 ? 4.559 -3.531 4.473 1 98.75 330 LYS B O 1
ATOM 5895 N N . GLY B 1 331 ? 4.023 -3.902 6.652 1 98.88 331 GLY B N 1
ATOM 5896 C CA . GLY B 1 331 ? 3.883 -2.484 6.945 1 98.88 331 GLY B CA 1
ATOM 5897 C C . GLY B 1 331 ? 5.184 -1.715 6.809 1 98.88 331 GLY B C 1
ATOM 5898 O O . GLY B 1 331 ? 5.195 -0.585 6.312 1 98.88 331 GLY B O 1
ATOM 5899 N N . TYR B 1 332 ? 6.297 -2.375 7.266 1 98.88 332 TYR B N 1
ATOM 5900 C CA . TYR B 1 332 ? 7.629 -1.814 7.074 1 98.88 332 TYR B CA 1
ATOM 5901 C C . TYR B 1 332 ? 7.922 -1.604 5.594 1 98.88 332 TYR B C 1
ATOM 5903 O O . TYR B 1 332 ? 8.406 -0.542 5.195 1 98.88 332 TYR B O 1
ATOM 5911 N N . GLY B 1 333 ? 7.551 -2.529 4.746 1 98.88 333 GLY B N 1
ATOM 5912 C CA . GLY B 1 333 ? 7.711 -2.414 3.307 1 98.88 333 GLY B CA 1
ATOM 5913 C C . GLY B 1 333 ? 6.902 -1.279 2.705 1 98.88 333 GLY B C 1
ATOM 5914 O O . GLY B 1 333 ? 7.391 -0.562 1.829 1 98.88 333 GLY B O 1
ATOM 5915 N N . LEU B 1 334 ? 5.695 -1.108 3.184 1 98.94 334 LEU B N 1
ATOM 5916 C CA . LEU B 1 334 ? 4.84 -0.026 2.709 1 98.94 334 LEU B CA 1
ATOM 5917 C C . LEU B 1 334 ? 5.414 1.331 3.098 1 98.94 334 LEU B C 1
ATOM 5919 O O . LEU B 1 334 ? 5.367 2.279 2.311 1 98.94 334 LEU B O 1
ATOM 5923 N N . GLY B 1 335 ? 5.918 1.388 4.367 1 98.88 335 GLY B N 1
ATOM 5924 C CA . GLY B 1 335 ? 6.586 2.613 4.773 1 98.88 335 GLY B CA 1
ATOM 5925 C C . GLY B 1 335 ? 7.758 2.973 3.879 1 98.88 335 GLY B C 1
ATOM 5926 O O . GLY B 1 335 ? 7.938 4.141 3.52 1 98.88 335 GLY B O 1
ATOM 5927 N N . MET B 1 336 ? 8.5 1.995 3.504 1 98.81 336 MET B N 1
ATOM 5928 C CA . MET B 1 336 ? 9.641 2.209 2.611 1 98.81 336 MET B CA 1
ATOM 5929 C C . MET B 1 336 ? 9.172 2.586 1.211 1 98.81 336 MET B C 1
ATOM 5931 O O . MET B 1 336 ? 9.805 3.395 0.535 1 98.81 336 MET B O 1
ATOM 5935 N N . LEU B 1 337 ? 8.094 1.95 0.802 1 98.88 337 LEU B N 1
ATOM 5936 C CA . LEU B 1 337 ? 7.496 2.305 -0.479 1 98.88 337 LEU B CA 1
ATOM 5937 C C . LEU B 1 337 ? 7.223 3.803 -0.555 1 98.88 337 LEU B C 1
ATOM 5939 O O . LEU B 1 337 ? 7.527 4.445 -1.564 1 98.88 337 LEU B O 1
ATOM 5943 N N . VAL B 1 338 ? 6.73 4.359 0.47 1 98.94 338 VAL B N 1
ATOM 5944 C CA . VAL B 1 338 ? 6.426 5.785 0.5 1 98.94 338 VAL B CA 1
ATOM 5945 C C . VAL B 1 338 ? 7.723 6.59 0.443 1 98.94 338 VAL B C 1
ATOM 5947 O O . VAL B 1 338 ? 7.789 7.625 -0.226 1 98.94 338 VAL B O 1
ATOM 5950 N N . GLU B 1 339 ? 8.766 6.145 1.156 1 98.88 339 GLU B N 1
ATOM 5951 C CA . GLU B 1 339 ? 10.062 6.809 1.062 1 98.88 339 GLU B CA 1
ATOM 5952 C C . GLU B 1 339 ? 10.562 6.84 -0.378 1 98.88 339 GLU B C 1
ATOM 5954 O O . GLU B 1 339 ? 11.141 7.836 -0.82 1 98.88 339 GLU B O 1
ATOM 5959 N N . VAL B 1 340 ? 10.32 5.758 -1.087 1 98.88 340 VAL B N 1
ATOM 5960 C CA . VAL B 1 340 ? 10.789 5.629 -2.465 1 98.88 340 VAL B CA 1
ATOM 5961 C C . VAL B 1 340 ? 10.07 6.648 -3.348 1 98.88 340 VAL B C 1
ATOM 5963 O O . VAL B 1 340 ? 10.719 7.383 -4.105 1 98.88 340 VAL B O 1
ATOM 5966 N N . PHE B 1 341 ? 8.75 6.766 -3.23 1 98.88 341 PHE B N 1
ATOM 5967 C CA . PHE B 1 341 ? 7.938 7.637 -4.074 1 98.88 341 PHE B CA 1
ATOM 5968 C C . PHE B 1 341 ? 8.18 9.102 -3.727 1 98.88 341 PHE B C 1
ATOM 5970 O O . PHE B 1 341 ? 7.891 9.992 -4.531 1 98.88 341 PHE B O 1
ATOM 5977 N N . CYS B 1 342 ? 8.648 9.328 -2.51 1 98.81 342 CYS B N 1
ATOM 5978 C CA . CYS B 1 342 ? 8.711 10.695 -2.002 1 98.81 342 CYS B CA 1
ATOM 5979 C C . CYS B 1 342 ? 10.156 11.188 -1.954 1 98.81 342 CYS B C 1
ATOM 5981 O O . CYS B 1 342 ? 10.711 11.594 -2.979 1 98.81 342 CYS B O 1
ATOM 5983 N N . GLY B 1 343 ? 10.836 11 -0.845 1 98.75 343 GLY B N 1
ATOM 5984 C CA . GLY B 1 343 ? 12.164 11.57 -0.663 1 98.75 343 GLY B CA 1
ATOM 5985 C C . GLY B 1 343 ? 13.18 11.039 -1.657 1 98.75 343 GLY B C 1
ATOM 5986 O O . GLY B 1 343 ? 13.969 11.812 -2.217 1 98.75 343 GLY B O 1
ATOM 5987 N N . ILE B 1 344 ? 13.164 9.812 -1.933 1 98.81 344 ILE B N 1
ATOM 5988 C CA . ILE B 1 344 ? 14.172 9.188 -2.773 1 98.81 344 ILE B CA 1
ATOM 5989 C C . ILE B 1 344 ? 13.977 9.609 -4.227 1 98.81 344 ILE B C 1
ATOM 5991 O O . ILE B 1 344 ? 14.938 9.992 -4.902 1 98.81 344 ILE B O 1
ATOM 5995 N N . MET B 1 345 ? 12.789 9.625 -4.695 1 98.75 345 MET B N 1
ATOM 5996 C CA . MET B 1 345 ? 12.492 9.953 -6.082 1 98.75 345 MET B CA 1
ATOM 5997 C C . MET B 1 345 ? 12.648 11.453 -6.332 1 98.75 345 MET B C 1
ATOM 5999 O O . MET B 1 345 ? 13.133 11.867 -7.383 1 98.75 345 MET B O 1
ATOM 6003 N N . SER B 1 346 ? 12.266 12.25 -5.375 1 98.69 346 SER B N 1
ATOM 6004 C CA . SER B 1 346 ? 12.219 13.695 -5.574 1 98.69 346 SER B CA 1
ATOM 6005 C C . SER B 1 346 ? 13.578 14.336 -5.285 1 98.69 346 SER B C 1
ATOM 6007 O O . SER B 1 346 ? 13.828 15.477 -5.684 1 98.69 346 SER B O 1
ATOM 6009 N N . GLY B 1 347 ? 14.383 13.602 -4.555 1 98.5 347 GLY B N 1
ATOM 6010 C CA . GLY B 1 347 ? 15.656 14.164 -4.152 1 98.5 347 GLY B CA 1
ATOM 6011 C C . GLY B 1 347 ? 15.57 14.984 -2.877 1 98.5 347 GLY B C 1
ATOM 6012 O O . GLY B 1 347 ? 16.516 15.695 -2.521 1 98.5 347 GLY B O 1
ATOM 6013 N N . GLY B 1 348 ? 14.461 14.898 -2.178 1 98.12 348 GLY B N 1
ATOM 6014 C CA . GLY B 1 348 ? 14.352 15.453 -0.837 1 98.12 348 GLY B CA 1
ATOM 6015 C C . GLY B 1 348 ? 14.977 14.57 0.226 1 98.12 348 GLY B C 1
ATOM 6016 O O . GLY B 1 348 ? 15.688 13.617 -0.092 1 98.12 348 GLY B O 1
ATOM 6017 N N . GLN B 1 349 ? 14.727 14.953 1.462 1 97.94 349 GLN B N 1
ATOM 6018 C CA . GLN B 1 349 ? 15.219 14.117 2.553 1 97.94 349 GLN B CA 1
ATOM 6019 C C . GLN B 1 349 ? 14.359 12.859 2.717 1 97.94 349 GLN B C 1
ATOM 6021 O O . GLN B 1 349 ? 13.211 12.828 2.273 1 97.94 349 GLN B O 1
ATOM 6026 N N . TYR B 1 350 ? 15 11.859 3.283 1 98.25 350 TYR B N 1
ATOM 6027 C CA . TYR B 1 350 ? 14.305 10.586 3.432 1 98.25 350 TYR B CA 1
ATOM 6028 C C . TYR B 1 350 ? 14.75 9.867 4.699 1 98.25 350 TYR B C 1
ATOM 6030 O O . TYR B 1 350 ? 15.875 10.062 5.172 1 98.25 350 TYR B O 1
ATOM 6038 N N . GLY B 1 351 ? 13.805 9.07 5.164 1 97.12 351 GLY B N 1
ATOM 6039 C CA . GLY B 1 351 ? 14.094 8.195 6.289 1 97.12 351 GLY B CA 1
ATOM 6040 C C . GLY B 1 351 ? 14.703 8.93 7.473 1 97.12 351 GLY B C 1
ATOM 6041 O O . GLY B 1 351 ? 14.164 9.938 7.93 1 97.12 351 GLY B O 1
ATOM 6042 N N . PRO B 1 352 ? 15.836 8.367 7.91 1 95.75 352 PRO B N 1
ATOM 6043 C CA . PRO B 1 352 ? 16.469 8.914 9.117 1 95.75 352 PRO B CA 1
ATOM 6044 C C . PRO B 1 352 ? 17.094 10.289 8.891 1 95.75 352 PRO B C 1
ATOM 6046 O O . PRO B 1 352 ? 17.484 10.961 9.844 1 95.75 352 PRO B O 1
ATOM 6049 N N . HIS B 1 353 ? 17.156 10.719 7.68 1 94.94 353 HIS B N 1
ATOM 6050 C CA . HIS B 1 353 ? 17.812 11.977 7.352 1 94.94 353 HIS B CA 1
ATOM 6051 C C . HIS B 1 353 ? 16.875 13.164 7.531 1 94.94 353 HIS B C 1
ATOM 6053 O O . HIS B 1 353 ? 17.312 14.32 7.516 1 94.94 353 HIS B O 1
ATOM 6059 N N . ILE B 1 354 ? 15.633 12.867 7.648 1 94.25 354 ILE B N 1
ATOM 6060 C CA . ILE B 1 354 ? 14.672 13.93 7.922 1 94.25 354 ILE B CA 1
ATOM 6061 C C . ILE B 1 354 ? 14.805 14.383 9.375 1 94.25 354 ILE B C 1
ATOM 6063 O O . ILE B 1 354 ? 14.93 13.555 10.281 1 94.25 354 ILE B O 1
ATOM 6067 N N . ARG B 1 355 ? 14.734 15.57 9.539 1 84.12 355 ARG B N 1
ATOM 6068 C CA . ARG B 1 355 ? 14.828 16.109 10.891 1 84.12 355 ARG B CA 1
ATOM 6069 C C . ARG B 1 355 ? 13.727 15.539 11.781 1 84.12 355 ARG B C 1
ATOM 6071 O O . ARG B 1 355 ? 12.672 15.133 11.289 1 84.12 355 ARG B O 1
ATOM 6078 N N . ARG B 1 356 ? 14.07 15.648 13.055 1 80.38 356 ARG B N 1
ATOM 6079 C CA . ARG B 1 356 ? 13.094 15.164 14.023 1 80.38 356 ARG B CA 1
ATOM 6080 C C . ARG B 1 356 ? 11.898 16.109 14.109 1 80.38 356 ARG B C 1
ATOM 6082 O O . ARG B 1 356 ? 12.039 17.312 13.883 1 80.38 356 ARG B O 1
ATOM 6089 N N . TRP B 1 357 ? 10.961 15.523 14.445 1 71.5 357 TRP B N 1
ATOM 6090 C CA . TRP B 1 357 ? 9.703 16.25 14.523 1 71.5 357 TRP B CA 1
ATOM 6091 C C . TRP B 1 357 ? 9.82 17.438 15.477 1 71.5 357 TRP B C 1
ATOM 6093 O O . TRP B 1 357 ? 10.328 17.297 16.594 1 71.5 357 TRP B O 1
ATOM 6103 N N . MET B 1 358 ? 9.492 18.547 15.062 1 63.38 358 MET B N 1
ATOM 6104 C CA . MET B 1 358 ? 9.391 19.797 15.812 1 63.38 358 MET B CA 1
ATOM 6105 C C . MET B 1 358 ? 10.766 20.422 16.016 1 63.38 358 MET B C 1
ATOM 6107 O O . MET B 1 358 ? 10.875 21.484 16.625 1 63.38 358 MET B O 1
ATOM 6111 N N . GLN B 1 359 ? 11.719 19.641 15.555 1 70.12 359 GLN B N 1
ATOM 6112 C CA . GLN B 1 359 ? 13.023 20.297 15.555 1 70.12 359 GLN B CA 1
ATOM 6113 C C . GLN B 1 359 ? 13.125 21.328 14.43 1 70.12 359 GLN B C 1
ATOM 6115 O O . GLN B 1 359 ? 12.664 21.078 13.312 1 70.12 359 GLN B O 1
ATOM 6120 N N . THR B 1 360 ? 13.656 22.469 14.766 1 75.81 360 THR B N 1
ATOM 6121 C CA . THR B 1 360 ? 13.648 23.562 13.812 1 75.81 360 THR B CA 1
ATOM 6122 C C . THR B 1 360 ? 15.07 24 13.461 1 75.81 360 THR B C 1
ATOM 6124 O O . THR B 1 360 ? 15.297 25.141 13.07 1 75.81 360 THR B O 1
ATOM 6127 N N . ASP B 1 361 ? 15.898 23.078 13.602 1 77.06 361 ASP B N 1
ATOM 6128 C CA . ASP B 1 361 ? 17.297 23.422 13.406 1 77.06 361 ASP B CA 1
ATOM 6129 C C . ASP B 1 361 ? 17.672 23.453 11.922 1 77.06 361 ASP B C 1
ATOM 6131 O O . ASP B 1 361 ? 18.672 24.062 11.539 1 77.06 361 ASP B O 1
ATOM 6135 N N . ARG B 1 362 ? 16.797 22.812 11.164 1 83.94 362 ARG B N 1
ATOM 6136 C CA . ARG B 1 362 ? 17.016 22.812 9.719 1 83.94 362 ARG B CA 1
ATOM 6137 C C . ARG B 1 362 ? 15.711 22.594 8.969 1 83.94 362 ARG B C 1
ATOM 6139 O O . ARG B 1 362 ? 14.695 22.234 9.57 1 83.94 362 ARG B O 1
ATOM 6146 N N . GLU B 1 363 ? 15.805 22.859 7.707 1 88.88 363 GLU B N 1
ATOM 6147 C CA . GLU B 1 363 ? 14.625 22.641 6.875 1 88.88 363 GLU B CA 1
ATOM 6148 C C . GLU B 1 363 ? 14.242 21.172 6.844 1 88.88 363 GLU B C 1
ATOM 6150 O O . GLU B 1 363 ? 15.109 20.297 6.895 1 88.88 363 GLU B O 1
ATOM 6155 N N . ALA B 1 364 ? 12.969 20.938 6.727 1 90.38 364 ALA B N 1
ATOM 6156 C CA . ALA B 1 364 ? 12.492 19.547 6.68 1 90.38 364 ALA B CA 1
ATOM 6157 C C . ALA B 1 364 ? 12.797 18.906 5.332 1 90.38 364 ALA B C 1
ATOM 6159 O O . ALA B 1 364 ? 13.266 17.766 5.277 1 90.38 364 ALA B O 1
ATOM 6160 N N . ASP B 1 365 ? 12.531 19.703 4.262 1 97 365 ASP B N 1
ATOM 6161 C CA . ASP B 1 365 ? 12.758 19.219 2.904 1 97 365 ASP B CA 1
ATOM 6162 C C . ASP B 1 365 ? 12.047 17.891 2.67 1 97 365 ASP B C 1
ATOM 6164 O O . ASP B 1 365 ? 12.664 16.922 2.232 1 97 365 ASP B O 1
ATOM 6168 N N . LEU B 1 366 ? 10.789 17.875 3.035 1 98.19 366 LEU B N 1
ATOM 6169 C CA . LEU B 1 366 ? 10.008 16.656 2.879 1 98.19 366 LEU B CA 1
ATOM 6170 C C . LEU B 1 366 ? 9.82 16.312 1.404 1 98.19 366 LEU B C 1
ATOM 6172 O O . LEU B 1 366 ? 9.656 17.203 0.571 1 98.19 366 LEU B O 1
ATOM 6176 N N . GLY B 1 367 ? 9.906 15.016 1.078 1 98.75 367 GLY B N 1
ATOM 6177 C CA . GLY B 1 367 ? 9.508 14.5 -0.219 1 98.75 367 GLY B CA 1
ATOM 6178 C C . GLY B 1 367 ? 8.047 14.094 -0.273 1 98.75 367 GLY B C 1
ATOM 6179 O O . GLY B 1 367 ? 7.512 13.539 0.691 1 98.75 367 GLY B O 1
ATOM 6180 N N . GLN B 1 368 ? 7.414 14.43 -1.412 1 98.94 368 GLN B N 1
ATOM 6181 C CA . GLN B 1 368 ? 6.004 14.102 -1.602 1 98.94 368 GLN B CA 1
ATOM 6182 C C . GLN B 1 368 ? 5.734 13.633 -3.027 1 98.94 368 GLN B C 1
ATOM 6184 O O . GLN B 1 368 ? 6.531 13.891 -3.932 1 98.94 368 GLN B O 1
ATOM 6189 N N . CYS B 1 369 ? 4.645 12.906 -3.156 1 98.94 369 CYS B N 1
ATOM 6190 C CA . CYS B 1 369 ? 4.25 12.383 -4.461 1 98.94 369 CYS B CA 1
ATOM 6191 C C . CYS B 1 369 ? 2.748 12.508 -4.672 1 98.94 369 CYS B C 1
ATOM 6193 O O . CYS B 1 369 ? 1.963 12.234 -3.764 1 98.94 369 CYS B O 1
ATOM 6195 N N . PHE B 1 370 ? 2.381 12.984 -5.805 1 98.94 370 PHE B N 1
ATOM 6196 C CA . PHE B 1 370 ? 0.993 13.195 -6.199 1 98.94 370 PHE B CA 1
ATOM 6197 C C . PHE B 1 370 ? 0.717 12.578 -7.562 1 98.94 370 PHE B C 1
ATOM 6199 O O . PHE B 1 370 ? 1.426 12.852 -8.531 1 98.94 370 PHE B O 1
ATOM 6206 N N . VAL B 1 371 ? -0.36 11.773 -7.625 1 98.94 371 VAL B N 1
ATOM 6207 C CA . VAL B 1 371 ? -0.679 11.039 -8.852 1 98.94 371 VAL B CA 1
ATOM 6208 C C . VAL B 1 371 ? -2.148 11.25 -9.211 1 98.94 371 VAL B C 1
ATOM 6210 O O . VAL B 1 371 ? -3.012 11.273 -8.328 1 98.94 371 VAL B O 1
ATOM 6213 N N . ALA B 1 372 ? -2.391 11.461 -10.422 1 98.94 372 ALA B N 1
ATOM 6214 C CA . ALA B 1 372 ? -3.748 11.469 -10.961 1 98.94 372 ALA B CA 1
ATOM 6215 C C . ALA B 1 372 ? -3.877 10.516 -12.141 1 98.94 372 ALA B C 1
ATOM 6217 O O . ALA B 1 372 ? -2.969 10.414 -12.969 1 98.94 372 ALA B O 1
ATOM 6218 N N . ILE B 1 373 ? -4.949 9.758 -12.203 1 98.94 373 ILE B N 1
ATOM 6219 C CA . ILE B 1 373 ? -5.211 8.797 -13.273 1 98.94 373 ILE B CA 1
ATOM 6220 C C . ILE B 1 373 ? -6.625 9.008 -13.82 1 98.94 373 ILE B C 1
ATOM 6222 O O . ILE B 1 373 ? -7.586 9.086 -13.055 1 98.94 373 ILE B O 1
ATOM 6226 N N . ASP B 1 374 ? -6.727 9.062 -15.102 1 98.88 374 ASP B N 1
ATOM 6227 C CA . ASP B 1 374 ? -8.023 9.219 -15.758 1 98.88 374 ASP B CA 1
ATOM 6228 C C . ASP B 1 374 ? -8.602 7.859 -16.141 1 98.88 374 ASP B C 1
ATOM 6230 O O . ASP B 1 374 ? -8.141 7.227 -17.094 1 98.88 374 ASP B O 1
ATOM 6234 N N . PRO B 1 375 ? -9.625 7.422 -15.453 1 98.56 375 PRO B N 1
ATOM 6235 C CA . PRO B 1 375 ? -10.172 6.09 -15.734 1 98.56 375 PRO B CA 1
ATOM 6236 C C . PRO B 1 375 ? -10.703 5.965 -17.172 1 98.56 375 PRO B C 1
ATOM 6238 O O . PRO B 1 375 ? -10.852 4.848 -17.672 1 98.56 375 PRO B O 1
ATOM 6241 N N . SER B 1 376 ? -11 7.055 -17.828 1 98.31 376 SER B N 1
ATOM 6242 C CA . SER B 1 376 ? -11.578 7.008 -19.172 1 98.31 376 SER B CA 1
ATOM 6243 C C . SER B 1 376 ? -10.57 6.473 -20.188 1 98.31 376 SER B C 1
ATOM 6245 O O . SER B 1 376 ? -10.945 6.078 -21.297 1 98.31 376 SER B O 1
ATOM 6247 N N . PHE B 1 377 ? -9.32 6.398 -19.891 1 98.62 377 PHE B N 1
ATOM 6248 C CA . PHE B 1 377 ? -8.289 5.859 -20.766 1 98.62 377 PHE B CA 1
ATOM 6249 C C . PHE B 1 377 ? -8.25 4.336 -20.672 1 98.62 377 PHE B C 1
ATOM 6251 O O . PHE B 1 377 ? -7.484 3.691 -21.391 1 98.62 377 PHE B O 1
ATOM 6258 N N . PHE B 1 378 ? -9.133 3.762 -19.859 1 98.62 378 PHE B N 1
ATOM 6259 C CA . PHE B 1 378 ? -9.195 2.318 -19.656 1 98.62 378 PHE B CA 1
ATOM 6260 C C . PHE B 1 378 ? -10.586 1.788 -19.984 1 98.62 378 PHE B C 1
ATOM 6262 O O . PHE B 1 378 ? -11.18 2.166 -20.984 1 98.62 378 PHE B O 1
ATOM 6269 N N . ALA B 1 379 ? -11.039 0.844 -19.188 1 98.62 379 ALA B N 1
ATOM 6270 C CA . ALA B 1 379 ? -12.336 0.257 -19.531 1 98.62 379 ALA B CA 1
ATOM 6271 C C . ALA B 1 379 ? -13.477 1.197 -19.156 1 98.62 379 ALA B C 1
ATOM 6273 O O . ALA B 1 379 ? -13.43 1.852 -18.109 1 98.62 379 ALA B O 1
ATOM 6274 N N . PRO B 1 380 ? -14.484 1.323 -19.984 1 98.31 380 PRO B N 1
ATOM 6275 C CA . PRO B 1 380 ? -15.656 2.115 -19.594 1 98.31 380 PRO B CA 1
ATOM 6276 C C . PRO B 1 380 ? -16.406 1.515 -18.406 1 98.31 380 PRO B C 1
ATOM 6278 O O . PRO B 1 380 ? -16.234 0.335 -18.094 1 98.31 380 PRO B O 1
ATOM 6281 N N . GLY B 1 381 ? -17.188 2.293 -17.734 1 98.38 381 GLY B N 1
ATOM 6282 C CA . GLY B 1 381 ? -18.016 1.817 -16.641 1 98.38 381 GLY B CA 1
ATOM 6283 C C . GLY B 1 381 ? -17.297 1.777 -15.312 1 98.38 381 GLY B C 1
ATOM 6284 O O . GLY B 1 381 ? -17.703 1.047 -14.406 1 98.38 381 GLY B O 1
ATOM 6285 N N . PHE B 1 382 ? -16.312 2.578 -15.195 1 98.62 382 PHE B N 1
ATOM 6286 C CA . PHE B 1 382 ? -15.492 2.576 -13.984 1 98.62 382 PHE B CA 1
ATOM 6287 C C . PHE B 1 382 ? -16.344 2.896 -12.758 1 98.62 382 PHE B C 1
ATOM 6289 O O . PHE B 1 382 ? -16.297 2.168 -11.766 1 98.62 382 PHE B O 1
ATOM 6296 N N . GLU B 1 383 ? -17.109 3.938 -12.797 1 98.62 383 GLU B N 1
ATOM 6297 C CA . GLU B 1 383 ? -17.875 4.379 -11.648 1 98.62 383 GLU B CA 1
ATOM 6298 C C . GLU B 1 383 ? -18.938 3.354 -11.266 1 98.62 383 GLU B C 1
ATOM 6300 O O . GLU B 1 383 ? -19.266 3.191 -10.086 1 98.62 383 GLU B O 1
ATOM 6305 N N . ASP B 1 384 ? -19.484 2.676 -12.242 1 98.62 384 ASP B N 1
ATOM 6306 C CA . ASP B 1 384 ? -20.469 1.629 -11.984 1 98.62 384 ASP B CA 1
ATOM 6307 C C . ASP B 1 384 ? -19.859 0.489 -11.172 1 98.62 384 ASP B C 1
ATOM 6309 O O . ASP B 1 384 ? -20.438 0.045 -10.18 1 98.62 384 ASP B O 1
ATOM 6313 N N . ARG B 1 385 ? -18.719 0.079 -11.617 1 98.75 385 ARG B N 1
ATOM 6314 C CA . ARG B 1 385 ? -18.047 -1.027 -10.938 1 98.75 385 ARG B CA 1
ATOM 6315 C C . ARG B 1 385 ? -17.562 -0.612 -9.555 1 98.75 385 ARG B C 1
ATOM 6317 O O . ARG B 1 385 ? -17.625 -1.401 -8.609 1 98.75 385 ARG B O 1
ATOM 6324 N N . MET B 1 386 ? -17.078 0.648 -9.461 1 98.69 386 MET B N 1
ATOM 6325 C CA . MET B 1 386 ? -16.641 1.159 -8.164 1 98.69 386 MET B CA 1
ATOM 6326 C C . MET B 1 386 ? -17.797 1.178 -7.168 1 98.69 386 MET B C 1
ATOM 6328 O O . MET B 1 386 ? -17.641 0.76 -6.02 1 98.69 386 MET B O 1
ATOM 6332 N N . SER B 1 387 ? -18.969 1.645 -7.609 1 98.81 387 SER B N 1
ATOM 6333 C CA . SER B 1 387 ? -20.141 1.695 -6.754 1 98.81 387 SER B CA 1
ATOM 6334 C C . SER B 1 387 ? -20.609 0.294 -6.379 1 98.81 387 SER B C 1
ATOM 6336 O O . SER B 1 387 ? -21 0.047 -5.234 1 98.81 387 SER B O 1
ATOM 6338 N N . ASP B 1 388 ? -20.578 -0.525 -7.352 1 98.81 388 ASP B N 1
ATOM 6339 C CA . ASP B 1 388 ? -21 -1.9 -7.102 1 98.81 388 ASP B CA 1
ATOM 6340 C C . ASP B 1 388 ? -20.141 -2.553 -6.02 1 98.81 388 ASP B C 1
ATOM 6342 O O . ASP B 1 388 ? -20.672 -3.182 -5.102 1 98.81 388 ASP B O 1
ATOM 6346 N N . MET B 1 389 ? -18.875 -2.41 -6.121 1 98.75 389 MET B N 1
ATOM 6347 C CA . MET B 1 389 ? -17.953 -3.006 -5.16 1 98.75 389 MET B CA 1
ATOM 6348 C C . MET B 1 389 ? -18.188 -2.439 -3.762 1 98.75 389 MET B C 1
ATOM 6350 O O . MET B 1 389 ? -18.25 -3.188 -2.787 1 98.75 389 MET B O 1
ATOM 6354 N N . MET B 1 390 ? -18.25 -1.112 -3.646 1 98.75 390 MET B N 1
ATOM 6355 C CA . MET B 1 390 ? -18.453 -0.475 -2.35 1 98.75 390 MET B CA 1
ATOM 6356 C C . MET B 1 390 ? -19.797 -0.869 -1.748 1 98.75 390 MET B C 1
ATOM 6358 O O . MET B 1 390 ? -19.891 -1.183 -0.56 1 98.75 390 MET B O 1
ATOM 6362 N N . ASP B 1 391 ? -20.828 -0.877 -2.566 1 98.62 391 ASP B N 1
ATOM 6363 C CA . ASP B 1 391 ? -22.156 -1.228 -2.088 1 98.62 391 ASP B CA 1
ATOM 6364 C C . ASP B 1 391 ? -22.219 -2.689 -1.649 1 98.62 391 ASP B C 1
ATOM 6366 O O . ASP B 1 391 ? -22.906 -3.023 -0.682 1 98.62 391 ASP B O 1
ATOM 6370 N N . TYR B 1 392 ? -21.578 -3.514 -2.398 1 98.75 392 TYR B N 1
ATOM 6371 C CA . TYR B 1 392 ? -21.516 -4.914 -1.995 1 98.75 392 TYR B CA 1
ATOM 6372 C C . TYR B 1 392 ? -20.938 -5.055 -0.593 1 98.75 392 TYR B C 1
ATOM 6374 O O . TYR B 1 392 ? -21.516 -5.746 0.256 1 98.75 392 TYR B O 1
ATOM 6382 N N . CYS B 1 393 ? -19.844 -4.422 -0.355 1 98.62 393 CYS B N 1
ATOM 6383 C CA . CYS B 1 393 ? -19.188 -4.516 0.949 1 98.62 393 CYS B CA 1
ATOM 6384 C C . CYS B 1 393 ? -20.094 -3.957 2.045 1 98.62 393 CYS B C 1
ATOM 6386 O O . CYS B 1 393 ? -20.266 -4.582 3.094 1 98.62 393 CYS B O 1
ATOM 6388 N N . ARG B 1 394 ? -20.656 -2.793 1.793 1 98.5 394 ARG B N 1
ATOM 6389 C CA . ARG B 1 394 ? -21.547 -2.168 2.758 1 98.5 394 ARG B CA 1
ATOM 6390 C C . ARG B 1 394 ? -22.734 -3.08 3.08 1 98.5 394 ARG B C 1
ATOM 6392 O O . ARG B 1 394 ? -23.281 -3.018 4.176 1 98.5 394 ARG B O 1
ATOM 6399 N N . GLY B 1 395 ? -23.094 -3.932 2.172 1 98.5 395 GLY B N 1
ATOM 6400 C CA . GLY B 1 395 ? -24.266 -4.777 2.311 1 98.5 395 GLY B CA 1
ATOM 6401 C C . GLY B 1 395 ? -23.953 -6.148 2.877 1 98.5 395 GLY B C 1
ATOM 6402 O O . GLY B 1 395 ? -24.859 -6.941 3.135 1 98.5 395 GLY B O 1
ATOM 6403 N N . MET B 1 396 ? -22.797 -6.477 3.133 1 98.56 396 MET B N 1
ATOM 6404 C CA . MET B 1 396 ? -22.406 -7.777 3.664 1 98.56 396 MET B CA 1
ATOM 6405 C C . MET B 1 396 ? -22.891 -7.949 5.098 1 98.56 396 MET B C 1
ATOM 6407 O O . MET B 1 396 ? -23.047 -6.969 5.828 1 98.56 396 MET B O 1
ATOM 6411 N N . GLU B 1 397 ? -23.078 -9.219 5.512 1 98.25 397 GLU B N 1
ATOM 6412 C CA . GLU B 1 397 ? -23.438 -9.516 6.895 1 98.25 397 GLU B CA 1
ATOM 6413 C C . GLU B 1 397 ? -22.281 -9.219 7.848 1 98.25 397 GLU B C 1
ATOM 6415 O O . GLU B 1 397 ? -21.219 -9.805 7.723 1 98.25 397 GLU B O 1
ATOM 6420 N N . PRO B 1 398 ? -22.547 -8.32 8.742 1 98.25 398 PRO B N 1
ATOM 6421 C CA . PRO B 1 398 ? -21.484 -8.039 9.695 1 98.25 398 PRO B CA 1
ATOM 6422 C C . PRO B 1 398 ? -21.328 -9.125 10.75 1 98.25 398 PRO B C 1
ATOM 6424 O O . PRO B 1 398 ? -22.297 -9.797 11.102 1 98.25 398 PRO B O 1
ATOM 6427 N N . ALA B 1 399 ? -20.141 -9.305 11.242 1 97.31 399 ALA B N 1
ATOM 6428 C CA . ALA B 1 399 ? -19.906 -10.227 12.344 1 97.31 399 ALA B CA 1
ATOM 6429 C C . ALA B 1 399 ? -20.609 -9.75 13.617 1 97.31 399 ALA B C 1
ATOM 6431 O O . ALA B 1 399 ? -21.062 -10.562 14.422 1 97.31 399 ALA B O 1
ATOM 6432 N N . ASP B 1 400 ? -20.562 -8.484 13.891 1 96.94 400 ASP B N 1
ATOM 6433 C CA . ASP B 1 400 ? -21.297 -7.793 14.938 1 96.94 400 ASP B CA 1
ATOM 6434 C C . ASP B 1 400 ? -22.422 -6.934 14.352 1 96.94 400 ASP B C 1
ATOM 6436 O O . ASP B 1 400 ? -22.141 -5.914 13.703 1 96.94 400 ASP B O 1
ATOM 6440 N N . PRO B 1 401 ? -23.641 -7.258 14.602 1 96.5 401 PRO B N 1
ATOM 6441 C CA . PRO B 1 401 ? -24.766 -6.539 13.992 1 96.5 401 PRO B CA 1
ATOM 6442 C C . PRO B 1 401 ? -24.75 -5.043 14.312 1 96.5 401 PRO B C 1
ATOM 6444 O O . PRO B 1 401 ? -25.312 -4.246 13.562 1 96.5 401 PRO B O 1
ATOM 6447 N N . ASP B 1 402 ? -24.078 -4.641 15.328 1 97.25 402 ASP B N 1
ATOM 6448 C CA . ASP B 1 402 ? -24.047 -3.238 15.734 1 97.25 402 ASP B CA 1
ATOM 6449 C C . ASP B 1 402 ? -22.922 -2.49 15.023 1 97.25 402 ASP B C 1
ATOM 6451 O O . ASP B 1 402 ? -22.812 -1.268 15.141 1 97.25 402 ASP B O 1
ATOM 6455 N N . LYS B 1 403 ? -22.156 -3.164 14.273 1 97.75 403 LYS B N 1
ATOM 6456 C CA . LYS B 1 403 ? -21.047 -2.574 13.547 1 97.75 403 LYS B CA 1
ATOM 6457 C C . LYS B 1 403 ? -21.109 -2.938 12.062 1 97.75 403 LYS B C 1
ATOM 6459 O O . LYS B 1 403 ? -20.422 -3.863 11.625 1 97.75 403 LYS B O 1
ATOM 6464 N N . PRO B 1 404 ? -21.734 -2.182 11.336 1 98.31 404 PRO B N 1
ATOM 6465 C CA . PRO B 1 404 ? -21.859 -2.49 9.906 1 98.31 404 PRO B CA 1
ATOM 6466 C C . PRO B 1 404 ? -20.516 -2.426 9.172 1 98.31 404 PRO B C 1
ATOM 6468 O O . PRO B 1 404 ? -19.594 -1.735 9.617 1 98.31 404 PRO B O 1
ATOM 6471 N N . VAL B 1 405 ? -20.438 -3.15 8.062 1 98.69 405 VAL B N 1
ATOM 6472 C CA . VAL B 1 405 ? -19.266 -3.074 7.199 1 98.69 405 VAL B CA 1
ATOM 6473 C C . VAL B 1 405 ? -19.234 -1.726 6.48 1 98.69 405 VAL B C 1
ATOM 6475 O O . VAL B 1 405 ? -20.266 -1.251 6 1 98.69 405 VAL B O 1
ATOM 6478 N N . LEU B 1 406 ? -18.109 -1.124 6.496 1 98.75 406 LEU B N 1
ATOM 6479 C CA . LEU B 1 406 ? -17.953 0.183 5.867 1 98.75 406 LEU B CA 1
ATOM 6480 C C . LEU B 1 406 ? -17.016 0.099 4.664 1 98.75 406 LEU B C 1
ATOM 6482 O O . LEU B 1 406 ? -16.203 -0.827 4.566 1 98.75 406 LEU B O 1
ATOM 6486 N N . ALA B 1 407 ? -17.156 1.006 3.764 1 98.62 407 ALA B N 1
ATOM 6487 C CA . ALA B 1 407 ? -16.156 1.232 2.721 1 98.62 407 ALA B CA 1
ATOM 6488 C C . ALA B 1 407 ? -15.188 2.342 3.119 1 98.62 407 ALA B C 1
ATOM 6490 O O . ALA B 1 407 ? -15.562 3.264 3.85 1 98.62 407 ALA B O 1
ATOM 6491 N N . PRO B 1 408 ? -13.945 2.23 2.648 1 98.69 408 PRO B N 1
ATOM 6492 C CA . PRO B 1 408 ? -13.023 3.336 2.92 1 98.69 408 PRO B CA 1
ATOM 6493 C C . PRO B 1 408 ? -13.594 4.691 2.512 1 98.69 408 PRO B C 1
ATOM 6495 O O . PRO B 1 408 ? -14.078 4.848 1.387 1 98.69 408 PRO B O 1
ATOM 6498 N N . GLY B 1 409 ? -13.539 5.656 3.4 1 98.44 409 GLY B N 1
ATOM 6499 C CA . GLY B 1 409 ? -14.117 6.969 3.17 1 98.44 409 GLY B CA 1
ATOM 6500 C C . GLY B 1 409 ? -15.414 7.195 3.924 1 98.44 409 GLY B C 1
ATOM 6501 O O . GLY B 1 409 ? -15.797 8.336 4.18 1 98.44 409 GLY B O 1
ATOM 6502 N N . ASP B 1 410 ? -16.094 6.148 4.359 1 98.62 410 ASP B N 1
ATOM 6503 C CA . ASP B 1 410 ? -17.391 6.242 5.004 1 98.62 410 ASP B CA 1
ATOM 6504 C C . ASP B 1 410 ? -17.297 6.934 6.363 1 98.62 410 ASP B C 1
ATOM 6506 O O . ASP B 1 410 ? -18.062 7.848 6.66 1 98.62 410 ASP B O 1
ATOM 6510 N N . PRO B 1 411 ? -16.312 6.5 7.242 1 98.06 411 PRO B N 1
ATOM 6511 C CA . PRO B 1 411 ? -16.25 7.184 8.539 1 98.06 411 PRO B CA 1
ATOM 6512 C C . PRO B 1 411 ? -16.094 8.695 8.398 1 98.06 411 PRO B C 1
ATOM 6514 O O . PRO B 1 411 ? -16.719 9.453 9.141 1 98.06 411 PRO B O 1
ATOM 6517 N N . GLU B 1 412 ? -15.281 9.133 7.484 1 98.31 412 GLU B N 1
ATOM 6518 C CA . GLU B 1 412 ? -15.07 10.562 7.258 1 98.31 412 GLU B CA 1
ATOM 6519 C C . GLU B 1 412 ? -16.344 11.234 6.738 1 98.31 412 GLU B C 1
ATOM 6521 O O . GLU B 1 412 ? -16.672 12.344 7.152 1 98.31 412 GLU B O 1
ATOM 6526 N N . ARG B 1 413 ? -17 10.602 5.816 1 97.69 413 ARG B N 1
ATOM 6527 C CA . ARG B 1 413 ? -18.25 11.141 5.293 1 97.69 413 ARG B CA 1
ATOM 6528 C C . ARG B 1 413 ? -19.297 11.281 6.395 1 97.69 413 ARG B C 1
ATOM 6530 O O . ARG B 1 413 ? -20.047 12.266 6.434 1 97.69 413 ARG B O 1
ATOM 6537 N N . PHE B 1 414 ? -19.375 10.273 7.281 1 98 414 PHE B N 1
ATOM 6538 C CA . PHE B 1 414 ? -20.297 10.344 8.414 1 98 414 PHE B CA 1
ATOM 6539 C C . PHE B 1 414 ? -19.969 11.547 9.289 1 98 414 PHE B C 1
ATOM 6541 O O . PHE B 1 414 ? -20.875 12.219 9.789 1 98 414 PHE B O 1
ATOM 6548 N N . HIS B 1 415 ? -18.719 11.797 9.445 1 98.38 415 HIS B N 1
ATOM 6549 C CA . HIS B 1 415 ? -18.328 12.914 10.297 1 98.38 415 HIS B CA 1
ATOM 6550 C C . HIS B 1 415 ? -18.656 14.25 9.641 1 98.38 415 HIS B C 1
ATOM 6552 O O . HIS B 1 415 ? -19.047 15.203 10.328 1 98.38 415 HIS B O 1
ATOM 6558 N N . VAL B 1 416 ? -18.484 14.367 8.398 1 98.19 416 VAL B N 1
ATOM 6559 C CA . VAL B 1 416 ? -18.859 15.578 7.672 1 98.19 416 VAL B CA 1
ATOM 6560 C C . VAL B 1 416 ? -20.344 15.852 7.871 1 98.19 416 VAL B C 1
ATOM 6562 O O . VAL B 1 416 ? -20.734 17 8.133 1 98.19 416 VAL B O 1
ATOM 6565 N N . GLU B 1 417 ? -21.109 14.852 7.723 1 98 417 GLU B N 1
ATOM 6566 C CA . GLU B 1 417 ? -22.562 14.992 7.922 1 98 417 GLU B CA 1
ATOM 6567 C C . GLU B 1 417 ? -22.875 15.383 9.359 1 98 417 GLU B C 1
ATOM 6569 O O . GLU B 1 417 ? -23.797 16.172 9.602 1 98 417 GLU B O 1
ATOM 6574 N N . LYS B 1 418 ? -22.156 14.797 10.266 1 98.12 418 LYS B N 1
ATOM 6575 C CA . LYS B 1 418 ? -22.344 15.133 11.672 1 98.12 418 LYS B CA 1
ATOM 6576 C C . LYS B 1 418 ? -22.078 16.625 11.922 1 98.12 418 LYS B C 1
ATOM 6578 O O . LYS B 1 418 ? -22.859 17.281 12.609 1 98.12 418 LYS B O 1
ATOM 6583 N N . VAL B 1 419 ? -21.031 17.125 11.383 1 98.19 419 VAL B N 1
ATOM 6584 C CA . VAL B 1 419 ? -20.672 18.531 11.539 1 98.19 419 VAL B CA 1
ATOM 6585 C C . VAL B 1 419 ? -21.766 19.422 10.953 1 98.19 419 VAL B C 1
ATOM 6587 O O . VAL B 1 419 ? -22.141 20.438 11.539 1 98.19 419 VAL B O 1
ATOM 6590 N N . LYS B 1 420 ? -22.297 19.094 9.812 1 97.5 420 LYS B N 1
ATOM 6591 C CA . LYS B 1 420 ? -23.375 19.844 9.172 1 97.5 420 LYS B CA 1
ATOM 6592 C C . LYS B 1 420 ? -24.625 19.859 10.055 1 97.5 420 LYS B C 1
ATOM 6594 O O . LYS B 1 420 ? -25.219 20.922 10.266 1 97.5 420 LYS B O 1
ATOM 6599 N N . LEU B 1 421 ? -24.969 18.766 10.539 1 97.62 421 LEU B N 1
ATOM 6600 C CA . LEU B 1 421 ? -26.172 18.609 11.344 1 97.62 421 LEU B CA 1
ATOM 6601 C C . LEU B 1 421 ? -26.062 19.375 12.656 1 97.62 421 LEU B C 1
ATOM 6603 O O . LEU B 1 421 ? -27.031 19.953 13.133 1 97.62 421 LEU B O 1
ATOM 6607 N N . GLU B 1 422 ? -24.844 19.344 13.18 1 96.88 422 GLU B N 1
ATOM 6608 C CA . GLU B 1 422 ? -24.609 20 14.469 1 96.88 422 GLU B CA 1
ATOM 6609 C C . GLU B 1 422 ? -24.344 21.484 14.297 1 96.88 422 GLU B C 1
ATOM 6611 O O . GLU B 1 422 ? -24.406 22.25 15.266 1 96.88 422 GLU B O 1
ATOM 6616 N N . GLY B 1 423 ? -24.047 21.875 13.141 1 95.75 423 GLY B N 1
ATOM 6617 C CA . GLY B 1 423 ? -23.844 23.281 12.836 1 95.75 423 GLY B CA 1
ATOM 6618 C C . GLY B 1 423 ? -22.453 23.781 13.148 1 95.75 423 GLY B C 1
ATOM 6619 O O . GLY B 1 423 ? -22.219 24.984 13.266 1 95.75 423 GLY B O 1
ATOM 6620 N N . GLY B 1 424 ? -21.547 22.828 13.305 1 98.12 424 GLY B N 1
ATOM 6621 C CA . GLY B 1 424 ? -20.188 23.234 13.578 1 98.12 424 GLY B CA 1
ATOM 6622 C C . GLY B 1 424 ? -19.297 22.094 13.992 1 98.12 424 GLY B C 1
ATOM 6623 O O . GLY B 1 424 ? -19.75 20.938 14.094 1 98.12 424 GLY B O 1
ATOM 6624 N N . ILE B 1 425 ? -18.031 22.406 14.07 1 98.44 425 ILE B N 1
ATOM 6625 C CA . ILE B 1 425 ? -17.031 21.438 14.531 1 98.44 425 ILE B CA 1
ATOM 6626 C C . ILE B 1 425 ? -16.891 21.531 16.047 1 98.44 425 ILE B C 1
ATOM 6628 O O . ILE B 1 425 ? -16.734 22.625 16.594 1 98.44 425 ILE B O 1
ATOM 6632 N N . THR B 1 426 ? -16.953 20.438 16.766 1 97.81 426 THR B N 1
ATOM 6633 C CA . THR B 1 426 ? -16.812 20.375 18.219 1 97.81 426 THR B CA 1
ATOM 6634 C C . THR B 1 426 ? -15.367 20.062 18.594 1 97.81 426 THR B C 1
ATOM 6636 O O . THR B 1 426 ? -14.805 19.062 18.141 1 97.81 426 THR B O 1
ATOM 6639 N N . TYR B 1 427 ? -14.812 20.938 19.344 1 96.62 427 TYR B N 1
ATOM 6640 C CA . TYR B 1 427 ? -13.445 20.75 19.828 1 96.62 427 TYR B CA 1
ATOM 6641 C C . TYR B 1 427 ? -13.43 20.5 21.328 1 96.62 427 TYR B C 1
ATOM 6643 O O . TYR B 1 427 ? -14.367 20.875 22.047 1 96.62 427 TYR B O 1
ATOM 6651 N N . HIS B 1 428 ? -12.375 19.859 21.75 1 92.38 428 HIS B N 1
ATOM 6652 C CA . HIS B 1 428 ? -12.125 19.797 23.188 1 92.38 428 HIS B CA 1
ATOM 6653 C C . HIS B 1 428 ? -11.773 21.172 23.75 1 92.38 428 HIS B C 1
ATOM 6655 O O . HIS B 1 428 ? -11.07 21.953 23.094 1 92.38 428 HIS B O 1
ATOM 6661 N N . ILE B 1 429 ? -12.086 21.438 25.031 1 94.38 429 ILE B N 1
ATOM 6662 C CA . ILE B 1 429 ? -11.945 22.75 25.656 1 94.38 429 ILE B CA 1
ATOM 6663 C C . ILE B 1 429 ? -10.477 23.141 25.703 1 94.38 429 ILE B C 1
ATOM 6665 O O . ILE B 1 429 ? -10.133 24.328 25.562 1 94.38 429 ILE B O 1
ATOM 6669 N N . ASN B 1 430 ? -9.578 22.188 25.828 1 90.19 430 ASN B N 1
ATOM 6670 C CA . ASN B 1 430 ? -8.148 22.484 25.859 1 90.19 430 ASN B CA 1
ATOM 6671 C C . ASN B 1 430 ? -7.652 23.062 24.547 1 90.19 430 ASN B C 1
ATOM 6673 O O . ASN B 1 430 ? -6.777 23.938 24.531 1 90.19 430 ASN B O 1
ATOM 6677 N N . GLN B 1 431 ? -8.172 22.547 23.516 1 92.44 431 GLN B N 1
ATOM 6678 C CA . GLN B 1 431 ? -7.801 23.047 22.188 1 92.44 431 GLN B CA 1
ATOM 6679 C C . GLN B 1 431 ? -8.289 24.484 22 1 92.44 431 GLN B C 1
ATOM 6681 O O . GLN B 1 431 ? -7.598 25.297 21.391 1 92.44 431 GLN B O 1
ATOM 6686 N N . ILE B 1 432 ? -9.461 24.734 22.531 1 95.69 432 ILE B N 1
ATOM 6687 C CA . ILE B 1 432 ? -10.047 26.062 22.391 1 95.69 432 ILE B CA 1
ATOM 6688 C C . ILE B 1 432 ? -9.266 27.062 23.25 1 95.69 432 ILE B C 1
ATOM 6690 O O . ILE B 1 432 ? -8.977 28.172 22.812 1 95.69 432 ILE B O 1
ATOM 6694 N N . THR B 1 433 ? -8.945 26.656 24.438 1 95 433 THR B N 1
ATOM 6695 C CA . THR B 1 433 ? -8.164 27.516 25.328 1 95 433 THR B CA 1
ATOM 6696 C C . THR B 1 433 ? -6.801 27.828 24.719 1 95 433 THR B C 1
ATOM 6698 O O . THR B 1 433 ? -6.34 28.969 24.766 1 95 433 THR B O 1
ATOM 6701 N N . ASP B 1 434 ? -6.215 26.844 24.125 1 93.69 434 ASP B N 1
ATOM 6702 C CA . ASP B 1 434 ? -4.93 27.031 23.469 1 93.69 434 ASP B CA 1
ATOM 6703 C C . ASP B 1 434 ? -5.055 27.969 22.281 1 93.69 434 ASP B C 1
ATOM 6705 O O . ASP B 1 434 ? -4.18 28.812 22.047 1 93.69 434 ASP B O 1
ATOM 6709 N N . SER B 1 435 ? -6.098 27.828 21.547 1 96.44 435 SER B N 1
ATOM 6710 C CA . SER B 1 435 ? -6.34 28.672 20.375 1 96.44 435 SER B CA 1
ATOM 6711 C C . SER B 1 435 ? -6.605 30.109 20.797 1 96.44 435 SER B C 1
ATOM 6713 O O . SER B 1 435 ? -6.176 31.047 20.109 1 96.44 435 SER B O 1
ATOM 6715 N N . TRP B 1 436 ? -7.344 30.25 21.859 1 96.81 436 TRP B N 1
ATOM 6716 C CA . TRP B 1 436 ? -7.605 31.594 22.391 1 96.81 436 TRP B CA 1
ATOM 6717 C C . TRP B 1 436 ? -6.309 32.281 22.797 1 96.81 436 TRP B C 1
ATOM 6719 O O . TRP B 1 436 ? -6.098 33.469 22.484 1 96.81 436 TRP B O 1
ATOM 6729 N N . LYS B 1 437 ? -5.434 31.547 23.5 1 96.62 437 LYS B N 1
ATOM 6730 C CA . LYS B 1 437 ? -4.152 32.094 23.938 1 96.62 437 LYS B CA 1
ATOM 6731 C C . LYS B 1 437 ? -3.279 32.469 22.734 1 96.62 437 LYS B C 1
ATOM 6733 O O . LYS B 1 437 ? -2.6 33.5 22.75 1 96.62 437 LYS B O 1
ATOM 6738 N N . LEU B 1 438 ? -3.287 31.609 21.75 1 96.62 438 LEU B N 1
ATOM 6739 C CA . LEU B 1 438 ? -2.527 31.891 20.531 1 96.62 438 LEU B CA 1
ATOM 6740 C C . LEU B 1 438 ? -3.012 33.188 19.875 1 96.62 438 LEU B C 1
ATOM 6742 O O . LEU B 1 438 ? -2.203 33.969 19.391 1 96.62 438 LEU B O 1
ATOM 6746 N N . ALA B 1 439 ? -4.309 33.375 19.844 1 97.75 439 ALA B N 1
ATOM 6747 C CA . ALA B 1 439 ? -4.887 34.594 19.266 1 97.75 439 ALA B CA 1
ATOM 6748 C C . ALA B 1 439 ? -4.371 35.844 20 1 97.75 439 ALA B C 1
ATOM 6750 O O . ALA B 1 439 ? -4.066 36.844 19.359 1 97.75 439 ALA B O 1
ATOM 6751 N N . GLN B 1 440 ? -4.242 35.75 21.297 1 96.62 440 GLN B N 1
ATOM 6752 C CA . GLN B 1 440 ? -3.742 36.875 22.094 1 96.62 440 GLN B CA 1
ATOM 6753 C C . GLN B 1 440 ? -2.283 37.188 21.766 1 96.62 440 GLN B C 1
ATOM 6755 O O . GLN B 1 440 ? -1.911 38.344 21.594 1 96.62 440 GLN B O 1
ATOM 6760 N N . VAL B 1 441 ? -1.551 36.156 21.672 1 96.12 441 VAL B N 1
ATOM 6761 C CA . VAL B 1 441 ? -0.126 36.281 21.391 1 96.12 441 VAL B CA 1
ATOM 6762 C C . VAL B 1 441 ? 0.069 36.938 20.016 1 96.12 441 VAL B C 1
ATOM 6764 O O . VAL B 1 441 ? 0.964 37.75 19.844 1 96.12 441 VAL B O 1
ATOM 6767 N N . LEU B 1 442 ? -0.714 36.594 19.062 1 97.19 442 LEU B N 1
ATOM 6768 C CA . LEU B 1 442 ? -0.555 37.031 17.672 1 97.19 442 LEU B CA 1
ATOM 6769 C C . LEU B 1 442 ? -1.291 38.344 17.422 1 97.19 442 LEU B C 1
ATOM 6771 O O . LEU B 1 442 ? -1.104 38.969 16.391 1 97.19 442 LEU B O 1
ATOM 6775 N N . GLY B 1 443 ? -2.102 38.75 18.375 1 96.94 443 GLY B N 1
ATOM 6776 C CA . GLY B 1 443 ? -2.887 39.969 18.219 1 96.94 443 GLY B CA 1
ATOM 6777 C C . GLY B 1 443 ? -4.008 39.812 17.219 1 96.94 443 GLY B C 1
ATOM 6778 O O . GLY B 1 443 ? -4.277 40.75 16.438 1 96.94 443 GLY B O 1
ATOM 6779 N N . VAL B 1 444 ? -4.602 38.656 17.172 1 97.94 444 VAL B N 1
ATOM 6780 C CA . VAL B 1 444 ? -5.719 38.406 16.25 1 97.94 444 VAL B CA 1
ATOM 6781 C C . VAL B 1 444 ? -6.992 38.156 17.062 1 97.94 444 VAL B C 1
ATOM 6783 O O . VAL B 1 444 ? -6.934 37.906 18.266 1 97.94 444 VAL B O 1
ATOM 6786 N N . GLN B 1 445 ? -8.125 38.312 16.328 1 97.81 445 GLN B N 1
ATOM 6787 C CA . GLN B 1 445 ? -9.406 38.031 16.984 1 97.81 445 GLN B CA 1
ATOM 6788 C C . GLN B 1 445 ? -9.578 36.531 17.266 1 97.81 445 GLN B C 1
ATOM 6790 O O . GLN B 1 445 ? -9.469 35.719 16.359 1 97.81 445 GLN B O 1
ATOM 6795 N N . PRO B 1 446 ? -9.805 36.156 18.516 1 97.44 446 PRO B N 1
ATOM 6796 C CA . PRO B 1 446 ? -10.102 34.75 18.797 1 97.44 446 PRO B CA 1
ATOM 6797 C C . PRO B 1 446 ? -11.352 34.25 18.078 1 97.44 446 PRO B C 1
ATOM 6799 O O . PRO B 1 446 ? -12.156 35.062 17.594 1 97.44 446 PRO B O 1
ATOM 6802 N N . MET B 1 447 ? -11.477 32.969 18.031 1 96.56 447 MET B N 1
ATOM 6803 C CA . MET B 1 447 ? -12.68 32.406 17.438 1 96.56 447 MET B CA 1
ATOM 6804 C C . MET B 1 447 ? -13.93 32.844 18.203 1 96.56 447 MET B C 1
ATOM 6806 O O . MET B 1 447 ? -13.922 32.906 19.422 1 96.56 447 MET B O 1
ATOM 6810 N N . LYS B 1 448 ? -15.055 33.094 17.375 1 91.81 448 LYS B N 1
ATOM 6811 C CA . LYS B 1 448 ? -16.312 33.5 17.969 1 91.81 448 LYS B CA 1
ATOM 6812 C C . LYS B 1 448 ? -17.406 32.469 17.734 1 91.81 448 LYS B C 1
ATOM 6814 O O . LYS B 1 448 ? -17.391 31.734 16.734 1 91.81 448 LYS B O 1
#

Secondary structure (DSSP, 8-state):
----------------------------------------------------------------S---------------------GGGG----TT--SEE-HHHHHHHHHHHHHHTT--HHHHHHHHHHHHHHHHTT-GGGTGGGHHHHHHHHHTTSS-TT---EEEEE-SSEEEEE-TT--HHHHHHHHHHHHHHHHHHHSEEEEEEEEE---S-HHHHHHHHHTTTSEEEEEE--S--BPPTTBSS--B----EEEEEE-STT-EEEEEE-SBSS-HHHHHHHHHTT----TTSEE-TTS-EE--HHHHHHSEEPBTT-SGGGTHHHHHHHHHHHHIIIIIHHTSB-GGGSPPTT--SS---EEEEEEEE-GGGS-S-HHHHHHHHHHHHHHSPBSSTTS----TTHHHHHHHHHHHHHTSEE--HHHHHHHHHHHHHHT-PPP-/--------------------------------------------------------------------------------------GGGG----TT--SEE-HHHHHHHHHHHHHHTT--HHHHHHHHHHHHHHHHTT-GGGTGGGHHHHHHHHHTTSS-TT---EEEEE-SSEEEEE-TT--HHHHHHHHHHHHHHHHHHHSEEEEEEEEE---S-HHHHHHHHHTTTSEEEEEE--S--BPPTTBSS--B----EEEEEE-STT-EEEEEE-SBSS-HHHHHHHHHTT----TTSEE-TTS-EE--HHHHHHSEEPBTT-SGGGTHHHHHHHHHHHHIIIIIHHTSB-GGGSPPTT--SS---EEEEEEEE-GGGS-S-HHHHHHHHHHHHHHSPBSSTTS----TTHHHHHHHHHHHHHTSEE--HHHHHHHHHHHHHHT-PPP-

Radius of gyration: 37.02 Å; Cα contacts (8 Å, |Δi|>4): 1924; chains: 2; bounding box: 111×146×118 Å

Organism: Cherax quadricarinatus (NCBI:txid27406)